Protein AF-0000000075201854 (afdb_homodimer)

Solvent-accessible surface area (backbone atoms only — not comparable to full-atom values): 49334 Å² total; per-residue (Å²): 106,72,79,53,43,77,31,39,34,34,30,38,19,68,41,49,59,25,33,17,34,46,31,43,42,18,69,70,59,26,47,40,38,32,25,21,39,57,49,49,90,76,32,43,32,25,45,94,58,67,34,85,48,72,58,30,28,72,60,43,74,32,70,52,75,42,28,83,46,55,70,60,24,53,51,34,54,54,18,48,55,46,42,52,49,49,30,52,52,36,48,72,39,58,52,88,77,42,60,90,88,46,44,36,81,47,63,38,63,42,70,45,13,31,38,40,32,38,77,43,56,84,41,65,80,46,70,53,56,51,37,25,55,68,67,45,50,74,74,58,40,75,37,46,42,51,56,74,74,54,75,85,52,61,79,54,43,58,35,56,63,67,39,57,70,91,39,49,35,38,40,31,49,80,13,15,37,28,33,27,13,56,42,51,42,49,44,47,51,54,18,42,76,46,62,38,42,77,38,54,16,72,40,73,7,20,71,75,40,68,38,71,43,76,57,95,86,42,31,34,35,46,31,35,28,22,62,71,69,52,74,50,75,29,55,31,40,32,44,19,38,49,31,49,33,42,67,66,37,63,88,38,50,88,51,40,45,26,32,24,29,36,34,41,32,28,34,50,62,57,54,90,81,39,50,65,61,50,52,52,35,21,57,92,40,18,37,25,38,35,33,11,78,54,81,85,41,65,66,45,29,34,32,39,47,34,33,47,97,85,34,38,34,46,35,38,38,58,35,60,47,30,32,41,76,42,75,38,85,83,43,85,92,42,72,42,38,39,79,60,33,75,81,41,93,66,60,36,49,56,37,49,33,47,56,54,54,43,52,53,54,49,32,48,56,34,32,47,68,51,50,68,60,35,42,70,69,47,49,29,57,49,43,31,16,26,22,75,80,57,39,42,38,42,35,62,45,86,71,16,84,76,8,30,31,36,41,36,20,42,46,86,66,47,68,62,32,36,81,45,46,14,60,54,49,50,36,41,76,68,65,44,89,45,78,64,43,64,62,15,38,75,78,64,84,56,68,88,71,37,84,47,58,84,66,35,72,64,68,85,46,59,90,63,28,76,43,31,51,90,41,38,31,60,41,51,75,78,70,58,55,127,107,72,79,52,41,77,31,40,36,34,30,40,18,68,42,48,58,22,36,19,34,44,31,43,40,18,70,68,57,25,49,38,38,32,25,20,39,57,49,49,90,75,30,43,33,25,43,93,59,66,34,86,49,72,60,30,29,72,60,43,74,34,67,54,76,43,29,84,45,54,70,60,24,53,51,35,55,56,17,48,56,46,42,53,48,51,32,52,51,37,48,71,37,60,53,89,77,42,60,89,86,48,44,38,83,47,62,38,62,42,71,45,12,30,37,42,32,37,77,43,57,83,40,67,80,47,70,54,58,52,37,24,57,68,67,46,51,75,74,58,38,76,37,44,43,52,55,74,74,56,74,86,52,62,80,54,41,59,35,56,64,68,38,58,72,91,38,46,36,38,40,31,50,82,14,14,38,27,34,26,12,54,42,52,43,49,44,48,51,53,18,43,75,46,62,38,42,77,38,54,16,73,39,72,8,19,69,75,41,68,38,71,44,76,58,95,85,43,31,33,35,48,33,36,29,21,64,71,68,53,73,47,75,28,54,29,41,35,43,18,41,50,30,49,33,43,66,67,37,64,89,38,50,89,50,40,45,25,33,24,28,35,34,39,32,27,34,51,61,59,53,89,82,37,50,65,62,50,52,53,34,21,59,90,39,18,37,26,39,35,33,12,78,54,83,83,42,66,65,47,27,33,32,38,46,35,31,47,97,86,33,39,35,45,35,39,36,58,35,58,49,31,33,41,74,42,75,38,84,81,43,85,92,42,73,40,38,42,79,59,32,73,80,40,95,67,61,36,48,55,37,48,33,46,55,54,53,45,51,51,53,47,33,49,57,34,30,48,68,52,49,69,60,34,44,68,68,47,48,30,54,48,42,32,14,26,24,75,81,57,40,44,39,44,34,61,46,87,72,15,83,76,9,28,32,36,40,36,21,41,44,87,66,47,66,62,33,36,79,45,46,14,61,54,49,50,36,40,77,69,66,45,89,45,77,65,44,65,62,14,37,79,78,65,83,57,68,90,72,39,84,47,61,86,68,36,73,66,67,86,47,59,89,63,29,75,44,33,51,90,41,38,31,58,41,52,75,79,71,58,55,125

pLDDT: mean 92.98, std 9.62, range [38.03, 98.94]

Radius of gyration: 32.03 Å; Cα contacts (8 Å, |Δi|>4): 2201; chains: 2; bounding box: 79×96×67 Å

Structure (mmCIF, N/CA/C/O backbone):
data_AF-0000000075201854-model_v1
#
loop_
_entity.id
_entity.type
_entity.pdbx_description
1 polymer 'FAD dependent oxidoreductase'
#
loop_
_atom_site.group_PDB
_atom_site.id
_atom_site.type_symbol
_atom_site.label_atom_id
_atom_site.label_alt_id
_atom_site.label_comp_id
_atom_site.label_asym_id
_atom_site.label_entity_id
_atom_site.label_seq_id
_atom_site.pdbx_PDB_ins_code
_atom_site.Cartn_x
_atom_site.Cartn_y
_atom_site.Cartn_z
_atom_site.occupancy
_atom_site.B_iso_or_equiv
_atom_site.auth_seq_id
_atom_site.auth_comp_id
_atom_site.auth_asym_id
_atom_site.auth_atom_id
_atom_site.pdbx_PDB_model_num
ATOM 1 N N . MET A 1 1 ? -21.125 41.625 6.395 1 79 1 MET A N 1
ATOM 2 C CA . MET A 1 1 ? -20.5 41.75 7.707 1 79 1 MET A CA 1
ATOM 3 C C . MET A 1 1 ? -21.516 42.156 8.773 1 79 1 MET A C 1
ATOM 5 O O . MET A 1 1 ? -21.453 41.656 9.898 1 79 1 MET A O 1
ATOM 9 N N . ALA A 1 2 ? -22.484 42.875 8.305 1 72.81 2 ALA A N 1
ATOM 10 C CA . ALA A 1 2 ? -23.5 43.281 9.273 1 72.81 2 ALA A CA 1
ATOM 11 C C . ALA A 1 2 ? -24.234 42.094 9.859 1 72.81 2 ALA A C 1
ATOM 13 O O . ALA A 1 2 ? -24.5 42.031 11.062 1 72.81 2 ALA A O 1
ATOM 14 N N . SER A 1 3 ? -24.484 41.156 9.055 1 83.12 3 SER A N 1
ATOM 15 C CA . SER A 1 3 ? -25.219 39.969 9.5 1 83.12 3 SER A CA 1
ATOM 16 C C . SER A 1 3 ? -24.391 39.156 10.484 1 83.12 3 SER A C 1
ATOM 18 O O . SER A 1 3 ? -24.953 38.531 11.383 1 83.12 3 SER A O 1
ATOM 20 N N . LEU A 1 4 ? -23.094 39.188 10.422 1 90.12 4 LEU A N 1
ATOM 21 C CA . LEU A 1 4 ? -22.219 38.438 11.32 1 90.12 4 LEU A CA 1
ATOM 22 C C . LEU A 1 4 ? -22.016 39.188 12.633 1 90.12 4 LEU A C 1
ATOM 24 O O . LEU A 1 4 ? -21.859 38.562 13.688 1 90.12 4 LEU A O 1
ATOM 28 N N . LYS A 1 5 ? -22.031 40.469 12.594 1 90.94 5 LYS A N 1
ATOM 29 C CA . LYS A 1 5 ? -21.719 41.281 13.75 1 90.94 5 LYS A CA 1
ATOM 30 C C . LYS A 1 5 ? -22.781 41.156 14.836 1 90.94 5 LYS A C 1
ATOM 32 O O . LYS A 1 5 ? -22.516 41.406 16.016 1 90.94 5 LYS A O 1
ATOM 37 N N . ASP A 1 6 ? -23.922 40.75 14.445 1 91.75 6 ASP A N 1
ATOM 38 C CA . ASP A 1 6 ? -25.016 40.625 15.406 1 91.75 6 ASP A CA 1
ATOM 39 C C . ASP A 1 6 ? -25.047 39.188 15.984 1 91.75 6 ASP A C 1
ATOM 41 O O . ASP A 1 6 ? -25.859 38.906 16.859 1 91.75 6 ASP A O 1
ATOM 45 N N . LYS A 1 7 ? -24.094 38.406 15.609 1 95.38 7 LYS A N 1
ATOM 46 C CA . LYS A 1 7 ? -24.109 37 16.031 1 95.38 7 LYS A CA 1
ATOM 47 C C . LYS A 1 7 ? -23.094 36.75 17.141 1 95.38 7 LYS A C 1
ATOM 49 O O . LYS A 1 7 ? -22.047 37.375 17.188 1 95.38 7 LYS A O 1
ATOM 54 N N . LYS A 1 8 ? -23.5 35.906 18.016 1 97.81 8 LYS A N 1
ATOM 55 C CA . LYS A 1 8 ? -22.562 35.25 18.922 1 97.81 8 LYS A CA 1
ATOM 56 C C . LYS A 1 8 ? -21.953 34 18.312 1 97.81 8 LYS A C 1
ATOM 58 O O . LYS A 1 8 ? -22.656 33 18.094 1 97.81 8 LYS A O 1
ATOM 63 N N . VAL A 1 9 ? -20.641 34.094 18.078 1 98.62 9 VAL A N 1
ATOM 64 C CA . VAL A 1 9 ? -20 32.969 17.375 1 98.62 9 VAL A CA 1
ATOM 65 C C . VAL A 1 9 ? -19.188 32.125 18.359 1 98.62 9 VAL A C 1
ATOM 67 O O . VAL A 1 9 ? -18.406 32.688 19.141 1 98.62 9 VAL A O 1
ATOM 70 N N . ILE A 1 10 ? -19.391 30.828 18.359 1 98.88 10 ILE A N 1
ATOM 71 C CA . ILE A 1 10 ? -18.594 29.859 19.109 1 98.88 10 ILE A CA 1
ATOM 72 C C . ILE A 1 10 ? -17.703 29.078 18.156 1 98.88 10 ILE A C 1
ATOM 74 O O . ILE A 1 10 ? -18.172 28.547 17.141 1 98.88 10 ILE A O 1
ATOM 78 N N . ILE A 1 11 ? -16.438 29.062 18.438 1 98.94 11 ILE A N 1
ATOM 79 C CA . ILE A 1 11 ? -15.492 28.281 17.672 1 98.94 11 ILE A CA 1
ATOM 80 C C . ILE A 1 11 ? -14.953 27.141 18.531 1 98.94 11 ILE A C 1
ATOM 82 O O . ILE A 1 11 ? -14.461 27.359 19.625 1 98.94 11 ILE A O 1
ATOM 86 N N . VAL A 1 12 ? -15.094 25.922 18.047 1 98.81 12 VAL A N 1
ATOM 87 C CA . VAL A 1 12 ? -14.547 24.75 18.703 1 98.81 12 VAL A CA 1
ATOM 88 C C . VAL A 1 12 ? -13.188 24.391 18.109 1 98.81 12 VAL A C 1
ATOM 90 O O . VAL A 1 12 ? -13.102 23.891 16.984 1 98.81 12 VAL A O 1
ATOM 93 N N . GLY A 1 13 ? -12.156 24.578 18.891 1 98.44 13 GLY A N 1
ATOM 94 C CA . GLY A 1 13 ? -10.781 24.422 18.453 1 98.44 13 GLY A CA 1
ATOM 95 C C . GLY A 1 13 ? -9.992 25.719 18.469 1 98.44 13 GLY A C 1
ATOM 96 O O . GLY A 1 13 ? -10.375 26.703 17.828 1 98.44 13 GLY A O 1
ATOM 97 N N . GLY A 1 14 ? -8.922 25.719 19.188 1 98 14 GLY A N 1
ATOM 98 C CA . GLY A 1 14 ? -8.117 26.922 19.359 1 98 14 GLY A CA 1
ATOM 99 C C . GLY A 1 14 ? -6.727 26.812 18.766 1 98 14 GLY A C 1
ATOM 100 O O . GLY A 1 14 ? -5.758 27.312 19.328 1 98 14 GLY A O 1
ATOM 101 N N . ALA A 1 15 ? -6.617 26.078 17.656 1 96.56 15 ALA A N 1
ATOM 102 C CA . ALA A 1 15 ? -5.352 26 16.938 1 96.56 15 ALA A CA 1
ATOM 103 C C . ALA A 1 15 ? -5.426 26.766 15.609 1 96.56 15 ALA A C 1
ATOM 105 O O . ALA A 1 15 ? -6.133 27.766 15.5 1 96.56 15 ALA A O 1
ATOM 106 N N . VAL A 1 16 ? -4.695 26.375 14.578 1 97.69 16 VAL A N 1
ATOM 107 C CA . VAL A 1 16 ? -4.449 27.203 13.406 1 97.69 16 VAL A CA 1
ATOM 108 C C . VAL A 1 16 ? -5.781 27.625 12.781 1 97.69 16 VAL A C 1
ATOM 110 O O . VAL A 1 16 ? -6.012 28.812 12.539 1 97.69 16 VAL A O 1
ATOM 113 N N . ALA A 1 17 ? -6.652 26.719 12.547 1 98.31 17 ALA A N 1
ATOM 114 C CA . ALA A 1 17 ? -7.934 27.031 11.922 1 98.31 17 ALA A CA 1
ATOM 115 C C . ALA A 1 17 ? -8.781 27.922 12.82 1 98.31 17 ALA A C 1
ATOM 117 O O . ALA A 1 17 ? -9.336 28.922 12.359 1 98.31 17 ALA A O 1
ATOM 118 N N . GLY A 1 18 ? -8.875 27.641 14.078 1 98.69 18 GLY A N 1
ATOM 119 C CA . GLY A 1 18 ? -9.672 28.406 15.016 1 98.69 18 GLY A CA 1
ATOM 120 C C . GLY A 1 18 ? -9.07 29.766 15.344 1 98.69 18 GLY A C 1
ATOM 121 O O . GLY A 1 18 ? -9.789 30.766 15.438 1 98.69 18 GLY A O 1
ATOM 122 N N . LEU A 1 19 ? -7.773 29.781 15.508 1 98.69 19 LEU A N 1
ATOM 123 C CA . LEU A 1 19 ? -7.09 31.031 15.836 1 98.69 19 LEU A CA 1
ATOM 124 C C . LEU A 1 19 ? -7.223 32.031 14.695 1 98.69 19 LEU A C 1
ATOM 126 O O . LEU A 1 19 ? -7.562 33.188 14.93 1 98.69 19 LEU A O 1
ATOM 130 N N . SER A 1 20 ? -6.953 31.562 13.492 1 98.88 20 SER A N 1
ATOM 131 C CA . SER A 1 20 ? -7.043 32.469 12.352 1 98.88 20 SER A CA 1
ATOM 132 C C . SER A 1 20 ? -8.461 33 12.172 1 98.88 20 SER A C 1
ATOM 134 O O . SER A 1 20 ? -8.664 34.188 11.984 1 98.88 20 SER A O 1
ATOM 136 N N . THR A 1 21 ? -9.406 32.125 12.258 1 98.88 21 THR A N 1
ATOM 137 C CA . THR A 1 21 ? -10.805 32.469 12.086 1 98.88 21 THR A CA 1
ATOM 138 C C . THR A 1 21 ? -11.25 33.469 13.164 1 98.88 21 THR A C 1
ATOM 140 O O . THR A 1 21 ? -11.859 34.5 12.859 1 98.88 21 THR A O 1
ATOM 143 N N . SER A 1 22 ? -10.969 33.156 14.406 1 98.81 22 SER A N 1
ATOM 144 C CA . SER A 1 22 ? -11.398 34.031 15.516 1 98.81 22 SER A CA 1
ATOM 145 C C . SER A 1 22 ? -10.75 35.406 15.438 1 98.81 22 SER A C 1
ATOM 147 O O . SER A 1 22 ? -11.406 36.406 15.688 1 98.81 22 SER A O 1
ATOM 149 N N . LEU A 1 23 ? -9.461 35.469 15.102 1 98.81 23 LEU A N 1
ATOM 150 C CA . LEU A 1 23 ? -8.742 36.719 14.984 1 98.81 23 LEU A CA 1
ATOM 151 C C . LEU A 1 23 ? -9.406 37.625 13.969 1 98.81 23 LEU A C 1
ATOM 153 O O . LEU A 1 23 ? -9.688 38.812 14.266 1 98.81 23 LEU A O 1
ATOM 157 N N . HIS A 1 24 ? -9.695 37.125 12.82 1 98.69 24 HIS A N 1
ATOM 158 C CA . HIS A 1 24 ? -10.242 37.938 11.742 1 98.69 24 HIS A CA 1
ATOM 159 C C . HIS A 1 24 ? -11.688 38.312 12.023 1 98.69 24 HIS A C 1
ATOM 161 O O . HIS A 1 24 ? -12.109 39.438 11.719 1 98.69 24 HIS A O 1
ATOM 167 N N . LEU A 1 25 ? -12.453 37.406 12.57 1 98.56 25 LEU A N 1
ATOM 168 C CA . LEU A 1 25 ? -13.828 37.75 12.945 1 98.56 25 LEU A C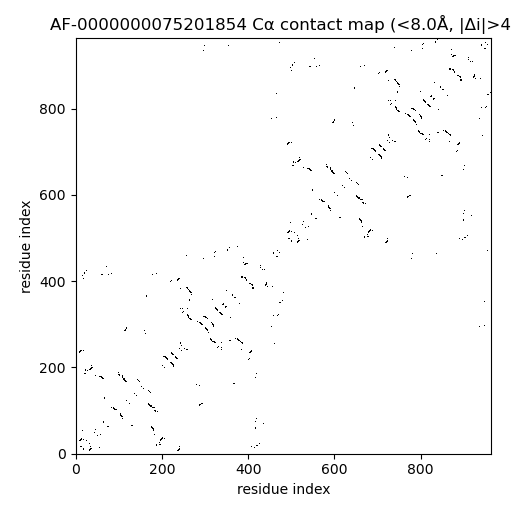A 1
ATOM 169 C C . LEU A 1 25 ? -13.852 38.844 14 1 98.56 25 LEU A C 1
ATOM 171 O O . LEU A 1 25 ? -14.617 39.812 13.883 1 98.56 25 LEU A O 1
ATOM 175 N N . ALA A 1 26 ? -13.031 38.688 15.016 1 98.44 26 ALA A N 1
ATOM 176 C CA . ALA A 1 26 ? -12.992 39.688 16.094 1 98.44 26 ALA A CA 1
ATOM 177 C C . ALA A 1 26 ? -12.578 41.031 15.562 1 98.44 26 ALA A C 1
ATOM 179 O O . ALA A 1 26 ? -13.133 42.062 15.961 1 98.44 26 ALA A O 1
ATOM 180 N N . ARG A 1 27 ? -11.555 41.094 14.703 1 97.81 27 ARG A N 1
ATOM 181 C CA . ARG A 1 27 ? -11.109 42.344 14.102 1 97.81 27 ARG A CA 1
ATOM 182 C C . ARG A 1 27 ? -12.234 42.969 13.289 1 97.81 27 ARG A C 1
ATOM 184 O O . ARG A 1 27 ? -12.273 44.188 13.141 1 97.81 27 ARG A O 1
ATOM 191 N N . ALA A 1 28 ? -13.109 42.156 12.852 1 97.12 28 ALA A N 1
ATOM 192 C CA . ALA A 1 28 ? -14.258 42.656 12.102 1 97.12 28 ALA A CA 1
ATOM 193 C C . ALA A 1 28 ? -15.398 43.031 13.047 1 97.12 28 ALA A C 1
ATOM 195 O O . ALA A 1 28 ? -16.484 43.438 12.594 1 97.12 28 ALA A O 1
ATOM 196 N N . GLY A 1 29 ? -15.266 42.875 14.312 1 96.69 29 GLY A N 1
ATOM 197 C CA . GLY A 1 29 ? -16.219 43.344 15.297 1 96.69 29 GLY A CA 1
ATOM 198 C C . GLY A 1 29 ? -17.203 42.281 15.742 1 96.69 29 GLY A C 1
ATOM 199 O O . GLY A 1 29 ? -18.234 42.594 16.359 1 96.69 29 GLY A O 1
ATOM 200 N N . VAL A 1 30 ? -16.969 41.062 15.453 1 98 30 VAL A N 1
ATOM 201 C CA . VAL A 1 30 ? -17.875 39.969 15.797 1 98 30 VAL A CA 1
ATOM 202 C C . VAL A 1 30 ? -17.547 39.469 17.203 1 98 30 VAL A C 1
ATOM 204 O O . VAL A 1 30 ? -16.391 39.406 17.594 1 98 30 VAL A O 1
ATOM 207 N N . ASP A 1 31 ? -18.594 39.125 17.984 1 98.19 31 ASP A N 1
ATOM 208 C CA . ASP A 1 31 ? -18.438 38.5 19.297 1 98.19 31 ASP A CA 1
ATOM 209 C C . ASP A 1 31 ? -18.062 37.031 19.172 1 98.19 31 ASP A C 1
ATOM 211 O O . ASP A 1 31 ? -18.875 36.188 18.75 1 98.19 31 ASP A O 1
ATOM 215 N N . VAL A 1 32 ? -16.797 36.688 19.594 1 98.75 32 VAL A N 1
ATOM 216 C CA . VAL A 1 32 ? -16.297 35.344 19.344 1 98.75 32 VAL A CA 1
ATOM 217 C C . VAL A 1 32 ? -15.805 34.719 20.641 1 98.75 32 VAL A C 1
ATOM 219 O O . VAL A 1 32 ? -15.086 35.344 21.406 1 98.75 32 VAL A O 1
ATOM 222 N N . THR A 1 33 ? -16.172 33.438 20.922 1 98.88 33 THR A N 1
ATOM 223 C CA . THR A 1 33 ? -15.641 32.594 21.984 1 98.88 33 THR A CA 1
ATOM 224 C C . THR A 1 33 ? -15.016 31.344 21.422 1 98.88 33 THR A C 1
ATOM 226 O O . THR A 1 33 ? -15.656 30.625 20.641 1 98.88 33 THR A O 1
ATOM 229 N N . VAL A 1 34 ? -13.758 31.094 21.812 1 98.88 34 VAL A N 1
ATOM 230 C CA . VAL A 1 34 ? -13.055 29.891 21.359 1 98.88 34 VAL A CA 1
ATOM 231 C C . VAL A 1 34 ? -12.945 28.891 22.516 1 98.88 34 VAL A C 1
ATOM 233 O O . VAL A 1 34 ? -12.539 29.25 23.625 1 98.88 34 VAL A O 1
ATOM 236 N N . LEU A 1 35 ? -13.32 27.672 22.266 1 98.88 35 LEU A N 1
ATOM 237 C CA . LEU A 1 35 ? -13.156 26.609 23.25 1 98.88 35 LEU A CA 1
ATOM 238 C C . LEU A 1 35 ? -12.156 25.562 22.75 1 98.88 35 LEU A C 1
ATOM 240 O O . LEU A 1 35 ? -12.141 25.219 21.562 1 98.88 35 LEU A O 1
ATOM 244 N N . ASP A 1 36 ? -11.305 25.078 23.609 1 98.56 36 ASP A N 1
ATOM 245 C CA . ASP A 1 36 ? -10.344 24.016 23.297 1 98.56 36 ASP A CA 1
ATOM 246 C C . ASP A 1 36 ? -9.984 23.219 24.562 1 98.56 36 ASP A C 1
ATOM 248 O O . ASP A 1 36 ? -9.922 23.797 25.656 1 98.56 36 ASP A O 1
ATOM 252 N N . TYR A 1 37 ? -9.68 21.984 24.359 1 96.56 37 TYR A N 1
ATOM 253 C CA . TYR A 1 37 ? -9.422 21.125 25.516 1 96.56 37 TYR A CA 1
ATOM 254 C C . TYR A 1 37 ? -8 21.328 26.031 1 96.56 37 TYR A C 1
ATOM 256 O O . TYR A 1 37 ? -7.672 20.906 27.141 1 96.56 37 TYR A O 1
ATOM 264 N N . GLN A 1 38 ? -7.141 21.938 25.25 1 97.12 38 GLN A N 1
ATOM 265 C CA . GLN A 1 38 ? -5.758 22.172 25.672 1 97.12 38 GLN A CA 1
ATOM 266 C C . GLN A 1 38 ? -5.648 23.391 26.562 1 97.12 38 GLN A C 1
ATOM 268 O O . GLN A 1 38 ? -6.305 24.406 26.312 1 97.12 38 GLN A O 1
ATOM 273 N N . PRO A 1 39 ? -4.797 23.312 27.578 1 97.06 39 PRO A N 1
ATOM 274 C CA . PRO A 1 39 ? -4.5 24.5 28.375 1 97.06 39 PRO A CA 1
ATOM 275 C C . PRO A 1 39 ? -3.412 25.375 27.766 1 97.06 39 PRO A C 1
ATOM 277 O O . PRO A 1 39 ? -2.336 25.531 28.344 1 97.06 39 PRO A O 1
ATOM 280 N N . TYR A 1 40 ? -3.732 26.078 26.766 1 96.5 40 TYR A N 1
ATOM 281 C CA . TYR A 1 40 ? -2.76 26.812 25.969 1 96.5 40 TYR A CA 1
ATOM 282 C C . TYR A 1 40 ? -2.105 27.922 26.781 1 96.5 40 TYR A C 1
ATOM 284 O O . TYR A 1 40 ? -0.982 28.328 26.484 1 96.5 40 TYR A O 1
ATOM 292 N N . GLU A 1 41 ? -2.76 28.422 27.797 1 94.06 41 GLU A N 1
ATOM 293 C CA . GLU A 1 41 ? -2.17 29.438 28.672 1 94.06 41 GLU A CA 1
ATOM 294 C C . GLU A 1 41 ? -1.012 28.859 29.469 1 94.06 41 GLU A C 1
ATOM 296 O O . GLU A 1 41 ? -0.077 29.578 29.828 1 94.06 41 GLU A O 1
ATOM 301 N N . GLU A 1 42 ? -1.118 27.594 29.641 1 94.75 42 GLU A N 1
ATOM 302 C CA . GLU A 1 42 ? -0.101 26.922 30.438 1 94.75 42 GLU A CA 1
ATOM 303 C C . GLU A 1 42 ? 1.011 26.344 29.562 1 94.75 42 GLU A C 1
ATOM 305 O O . GLU A 1 42 ? 2.193 26.547 29.844 1 94.75 42 GLU A O 1
ATOM 310 N N . ASN A 1 43 ? 0.639 25.688 28.5 1 95.31 43 ASN A N 1
ATOM 311 C CA . ASN A 1 43 ? 1.646 24.953 27.75 1 95.31 43 ASN A CA 1
ATOM 312 C C . ASN A 1 43 ? 2.166 25.75 26.562 1 95.31 43 ASN A C 1
ATOM 314 O O . ASN A 1 43 ? 3.18 25.406 25.953 1 95.31 43 ASN A O 1
ATOM 318 N N . GLY A 1 44 ? 1.489 26.906 26.234 1 95.12 44 GLY A N 1
ATOM 319 C CA . GLY A 1 44 ? 1.961 27.781 25.172 1 95.12 44 GLY A CA 1
ATOM 320 C C . GLY A 1 44 ? 2.066 27.094 23.828 1 95.12 44 GLY A C 1
ATOM 321 O O . GLY A 1 44 ? 2.961 27.391 23.047 1 95.12 44 GLY A O 1
ATOM 322 N N . TYR A 1 45 ? 1.279 26.094 23.578 1 96.81 45 TYR A N 1
ATOM 323 C CA . TYR A 1 45 ? 1.231 25.328 22.344 1 96.81 45 TYR A CA 1
ATOM 324 C C . TYR A 1 45 ? 2.498 24.5 22.172 1 96.81 45 TYR A C 1
ATOM 326 O O . TYR A 1 45 ? 2.75 23.953 21.094 1 96.81 45 TYR A O 1
ATOM 334 N N . ALA A 1 46 ? 3.316 24.375 23.203 1 95.25 46 ALA A N 1
ATOM 335 C CA . ALA A 1 46 ? 4.598 23.672 23.125 1 95.25 46 ALA A CA 1
ATOM 336 C C . ALA A 1 46 ? 4.418 22.172 23.297 1 95.25 46 ALA A C 1
ATOM 338 O O . ALA A 1 46 ? 3.904 21.719 24.328 1 95.25 46 ALA A O 1
ATOM 339 N N . PRO A 1 47 ? 4.891 21.375 22.344 1 93.19 47 PRO A N 1
ATOM 340 C CA . PRO A 1 47 ? 4.805 19.938 22.531 1 93.19 47 PRO A CA 1
ATOM 341 C C . PRO A 1 47 ? 5.602 19.453 23.75 1 93.19 47 PRO A C 1
ATOM 343 O O . PRO A 1 47 ? 5.191 18.5 24.422 1 93.19 47 PRO A O 1
ATOM 346 N N . SER A 1 48 ? 6.707 20.094 24.062 1 91.44 48 SER A N 1
ATOM 347 C CA . SER A 1 48 ? 7.551 19.719 25.188 1 91.44 48 SER A CA 1
ATOM 348 C C . SER A 1 48 ? 6.828 19.922 26.516 1 91.44 48 SER A C 1
ATOM 350 O O . SER A 1 48 ? 7.23 19.375 27.547 1 91.44 48 SER A O 1
ATOM 352 N N . LYS A 1 49 ? 5.812 20.703 26.438 1 94.31 49 LYS A N 1
ATOM 353 C CA . LYS A 1 49 ? 5.062 20.984 27.656 1 94.31 49 LYS A CA 1
ATOM 354 C C . LYS A 1 49 ? 3.707 20.281 27.641 1 94.31 49 LYS A C 1
ATOM 356 O O . LYS A 1 49 ? 2.773 20.719 28.328 1 94.31 49 LYS A O 1
ATOM 361 N N . GLY A 1 50 ? 3.564 19.359 26.75 1 93.69 50 GLY A N 1
ATOM 362 C CA . GLY A 1 50 ? 2.42 18.453 26.797 1 93.69 50 GLY A CA 1
ATOM 363 C C . GLY A 1 50 ? 1.294 18.875 25.859 1 93.69 50 GLY A C 1
ATOM 364 O O . GLY A 1 50 ? 0.181 18.359 25.953 1 93.69 50 GLY A O 1
ATOM 365 N N . CYS A 1 51 ? 1.512 19.797 25.016 1 95.69 51 CYS A N 1
ATOM 366 C CA . CYS A 1 51 ? 0.453 20.203 24.094 1 95.69 51 CYS A CA 1
ATOM 367 C C . CYS A 1 51 ? 0.173 19.125 23.062 1 95.69 51 CYS A C 1
ATOM 369 O O . CYS A 1 51 ? 1.091 18.641 22.406 1 95.69 51 CYS A O 1
ATOM 371 N N . ASP A 1 52 ? -1.093 18.703 22.953 1 93.12 52 ASP A N 1
ATOM 372 C CA . ASP A 1 52 ? -1.538 17.672 22.031 1 93.12 52 ASP A CA 1
ATOM 373 C C . ASP A 1 52 ? -2.494 18.25 20.984 1 93.12 52 ASP A C 1
ATOM 375 O O . ASP A 1 52 ? -3.699 18.344 21.234 1 93.12 52 ASP A O 1
ATOM 379 N N . ALA A 1 53 ? -2.023 18.656 19.859 1 92.5 53 ALA A N 1
ATOM 380 C CA . ALA A 1 53 ? -2.773 19.203 18.734 1 92.5 53 ALA A CA 1
ATOM 381 C C . ALA A 1 53 ? -1.978 19.094 17.438 1 92.5 53 ALA A C 1
ATOM 383 O O . ALA A 1 53 ? -0.744 19.078 17.469 1 92.5 53 ALA A O 1
ATOM 384 N N . PRO A 1 54 ? -2.697 18.984 16.375 1 91.25 54 PRO A N 1
ATOM 385 C CA . PRO A 1 54 ? -1.971 18.953 15.094 1 91.25 54 PRO A CA 1
ATOM 386 C C . PRO A 1 54 ? -1.116 20.188 14.867 1 91.25 54 PRO A C 1
ATOM 388 O O . PRO A 1 54 ? -0.063 20.109 14.234 1 91.25 54 PRO A O 1
ATOM 391 N N . SER A 1 55 ? -1.557 21.297 15.383 1 92.62 55 SER A N 1
ATOM 392 C CA . SER A 1 55 ? -0.852 22.562 15.18 1 92.62 55 SER A CA 1
ATOM 393 C C . SER A 1 55 ? 0.278 22.734 16.188 1 92.62 55 SER A C 1
ATOM 395 O O . SER A 1 55 ? 1.107 23.641 16.062 1 92.62 55 SER A O 1
ATOM 397 N N . ALA A 1 56 ? 0.259 21.906 17.234 1 88.56 56 ALA A N 1
ATOM 398 C CA . ALA A 1 56 ? 1.301 21.969 18.266 1 88.56 56 ALA A CA 1
ATOM 399 C C . ALA A 1 56 ? 2.57 21.25 17.797 1 88.56 56 ALA A C 1
ATOM 401 O O . ALA A 1 56 ? 2.592 20.031 17.672 1 88.56 56 ALA A O 1
ATOM 402 N N . ASP A 1 57 ? 3.502 21.938 17.406 1 94.62 57 ASP A N 1
ATOM 403 C CA . ASP A 1 57 ? 4.793 21.438 16.953 1 94.62 57 ASP A CA 1
ATOM 404 C C . ASP A 1 57 ? 5.898 22.469 17.172 1 94.62 57 ASP A C 1
ATOM 406 O O . ASP A 1 57 ? 5.617 23.625 17.516 1 94.62 57 ASP A O 1
ATOM 410 N N . VAL A 1 58 ? 7.102 22.031 16.984 1 94.75 58 VAL A N 1
ATOM 411 C CA . VAL A 1 58 ? 8.227 22.953 17.109 1 94.75 58 VAL A CA 1
ATOM 412 C C . VAL A 1 58 ? 8.391 23.766 15.828 1 94.75 58 VAL A C 1
ATOM 414 O O . VAL A 1 58 ? 8.664 24.953 15.875 1 94.75 58 VAL A O 1
ATOM 417 N N . ASN A 1 59 ? 8.25 23.109 14.781 1 96.62 59 ASN A N 1
ATOM 418 C CA . ASN A 1 59 ? 8.367 23.781 13.492 1 96.62 59 ASN A CA 1
ATOM 419 C C . ASN A 1 59 ? 7.52 23.094 12.422 1 96.62 59 ASN A C 1
ATOM 421 O O . ASN A 1 59 ? 7.121 21.953 12.578 1 96.62 59 ASN A O 1
ATOM 425 N N . LYS A 1 60 ? 7.148 23.859 11.461 1 97.62 60 LYS A N 1
ATOM 426 C CA . LYS A 1 60 ? 6.414 23.375 10.289 1 97.62 60 LYS A CA 1
ATOM 427 C C . LYS A 1 60 ? 6.926 24.031 9.016 1 97.62 60 LYS A C 1
ATOM 429 O O . LYS A 1 60 ? 7.422 25.172 9.039 1 97.62 60 LYS A O 1
ATOM 434 N N . VAL A 1 61 ? 6.777 23.344 7.898 1 97.62 61 VAL A N 1
ATOM 435 C CA . VAL A 1 61 ? 7.301 23.797 6.613 1 97.62 61 VAL A CA 1
ATOM 436 C C . VAL A 1 61 ? 6.477 24.984 6.113 1 97.62 61 VAL A C 1
ATOM 438 O O . VAL A 1 61 ? 5.25 24.984 6.219 1 97.62 61 VAL A O 1
ATOM 441 N N . PHE A 1 62 ? 7.145 25.984 5.672 1 98.25 62 PHE A N 1
ATOM 442 C CA . PHE A 1 62 ? 6.551 27.016 4.844 1 98.25 62 PHE A CA 1
ATOM 443 C C . PHE A 1 62 ? 7.012 26.891 3.396 1 98.25 62 PHE A C 1
ATOM 445 O O . PHE A 1 62 ? 8.203 27.031 3.102 1 98.25 62 PHE A O 1
ATOM 452 N N . ARG A 1 63 ? 6.121 26.594 2.521 1 95.81 63 ARG A N 1
ATOM 453 C CA . ARG A 1 63 ? 6.406 26.469 1.095 1 95.81 63 ARG A CA 1
ATOM 454 C C . ARG A 1 63 ? 5.293 27.094 0.263 1 95.81 63 ARG A C 1
ATOM 456 O O . ARG A 1 63 ? 4.133 27.125 0.682 1 95.81 63 ARG A O 1
ATOM 463 N N . CYS A 1 64 ? 5.672 27.578 -0.885 1 94 64 CYS A N 1
ATOM 464 C CA . CYS A 1 64 ? 4.703 28.156 -1.809 1 94 64 CYS A CA 1
ATOM 465 C C . CYS A 1 64 ? 4.574 27.312 -3.066 1 94 64 CYS A C 1
ATOM 467 O O . CYS A 1 64 ? 4.031 27.766 -4.074 1 94 64 CYS A O 1
ATOM 469 N N . TRP A 1 65 ? 5.055 26.141 -3.023 1 87.94 65 TRP A N 1
ATOM 470 C CA . TRP A 1 65 ? 5.098 25.203 -4.141 1 87.94 65 TRP A CA 1
ATOM 471 C C . TRP A 1 65 ? 3.803 24.406 -4.23 1 87.94 65 TRP A C 1
ATOM 473 O O . TRP A 1 65 ? 3.469 23.641 -3.316 1 87.94 65 TRP A O 1
ATOM 483 N N . TYR A 1 66 ? 3.043 24.516 -5.371 1 88.19 66 TYR A N 1
ATOM 484 C CA . TYR A 1 66 ? 1.759 23.828 -5.461 1 88.19 66 TYR A CA 1
ATOM 485 C C . TYR A 1 66 ? 1.525 23.297 -6.867 1 88.19 66 TYR A C 1
ATOM 487 O O . TYR A 1 66 ? 0.381 23.172 -7.312 1 88.19 66 TYR A O 1
ATOM 495 N N . GLY A 1 67 ? 2.625 23.062 -7.562 1 89.06 67 GLY A N 1
ATOM 496 C CA . GLY A 1 67 ? 2.439 22.594 -8.93 1 89.06 67 GLY A CA 1
ATOM 497 C C . GLY A 1 67 ? 1.642 23.562 -9.789 1 89.06 67 GLY A C 1
ATOM 498 O O . GLY A 1 67 ? 1.972 24.75 -9.875 1 89.06 67 GLY A O 1
ATOM 499 N N . LYS A 1 68 ? 0.483 23.016 -10.352 1 88.06 68 LYS A N 1
ATOM 500 C CA . LYS A 1 68 ? -0.333 23.859 -11.219 1 88.06 68 LYS A CA 1
ATOM 501 C C . LYS A 1 68 ? -1.448 24.547 -10.438 1 88.06 68 LYS A C 1
ATOM 503 O O . LYS A 1 68 ? -2.184 25.359 -10.992 1 88.06 68 LYS A O 1
ATOM 508 N N . GLU A 1 69 ? -1.556 24.203 -9.156 1 86.94 69 GLU A N 1
ATOM 509 C CA . GLU A 1 69 ? -2.6 24.797 -8.328 1 86.94 69 GLU A CA 1
ATOM 510 C C . GLU A 1 69 ? -2.207 26.203 -7.863 1 86.94 69 GLU A C 1
ATOM 512 O O . GLU A 1 69 ? -1.788 26.391 -6.719 1 86.94 69 GLU A O 1
ATOM 517 N N . THR A 1 70 ? -2.543 27.188 -8.578 1 91.69 70 THR A N 1
ATOM 518 C CA . THR A 1 70 ? -2.041 28.547 -8.336 1 91.69 70 THR A CA 1
ATOM 519 C C . THR A 1 70 ? -2.842 29.234 -7.234 1 91.69 70 THR A C 1
ATOM 521 O O . THR A 1 70 ? -2.371 30.188 -6.625 1 91.69 70 THR A O 1
ATOM 524 N N . GLU A 1 71 ? -4.012 28.781 -6.977 1 92.38 71 GLU A N 1
ATOM 525 C CA . GLU A 1 71 ? -4.82 29.375 -5.922 1 92.38 71 GLU A CA 1
ATOM 526 C C . GLU A 1 71 ? -4.113 29.312 -4.57 1 92.38 71 GLU A C 1
ATOM 528 O O . GLU A 1 71 ? -3.986 30.312 -3.875 1 92.38 71 GLU A O 1
ATOM 533 N N . TYR A 1 72 ? -3.621 28.156 -4.238 1 94.56 72 TYR A N 1
ATOM 534 C CA . TYR A 1 72 ? -2.912 27.984 -2.977 1 94.56 72 TYR A CA 1
ATOM 535 C C . TYR A 1 72 ? -1.556 28.688 -3.014 1 94.56 72 TYR A C 1
ATOM 537 O O . TYR A 1 72 ? -1.079 29.172 -1.99 1 94.56 72 TYR A O 1
ATOM 545 N N . GLN A 1 73 ? -0.959 28.656 -4.18 1 95.12 73 GLN A N 1
ATOM 546 C CA . GLN A 1 73 ? 0.315 29.359 -4.312 1 95.12 73 GLN A CA 1
ATOM 547 C C . GLN A 1 73 ? 0.166 30.844 -3.986 1 95.12 73 GLN A C 1
ATOM 549 O O . GLN A 1 73 ? 0.952 31.391 -3.217 1 95.12 73 GLN A O 1
ATOM 554 N N . HIS A 1 74 ? -0.847 31.469 -4.535 1 95.56 74 HIS A N 1
ATOM 555 C CA . HIS A 1 74 ? -1.111 32.875 -4.277 1 95.56 74 HIS A CA 1
ATOM 556 C C . HIS A 1 74 ? -1.422 33.125 -2.803 1 95.56 74 HIS A C 1
ATOM 558 O O . HIS A 1 74 ? -0.951 34.094 -2.215 1 95.56 74 HIS A O 1
ATOM 564 N N . LEU A 1 75 ? -2.176 32.25 -2.264 1 96.94 75 LEU A N 1
ATOM 565 C CA . LEU A 1 75 ? -2.52 32.344 -0.85 1 96.94 75 LEU A CA 1
ATOM 566 C C . LEU A 1 75 ? -1.27 32.25 0.021 1 96.94 75 LEU A C 1
ATOM 568 O O . LEU A 1 75 ? -1.153 32.969 1.021 1 96.94 75 LEU A O 1
ATOM 572 N N . ALA A 1 76 ? -0.367 31.422 -0.37 1 97.5 76 ALA A N 1
ATOM 573 C CA . ALA A 1 76 ? 0.865 31.234 0.389 1 97.5 76 ALA A CA 1
ATOM 574 C C . ALA A 1 76 ? 1.758 32.469 0.316 1 97.5 76 ALA A C 1
ATOM 576 O O . ALA A 1 76 ? 2.309 32.906 1.33 1 97.5 76 ALA A O 1
ATOM 577 N N . PHE A 1 77 ? 1.877 33.031 -0.837 1 97.31 77 PHE A N 1
ATOM 578 C CA . PHE A 1 77 ? 2.689 34.25 -0.969 1 97.31 77 PHE A CA 1
ATOM 579 C C . PHE A 1 77 ? 2.066 35.406 -0.201 1 97.31 77 PHE A C 1
ATOM 581 O O . PHE A 1 77 ? 2.781 36.219 0.397 1 97.31 77 PHE A O 1
ATOM 588 N N . ALA A 1 78 ? 0.75 35.5 -0.233 1 97.62 78 ALA A N 1
ATOM 589 C CA . ALA A 1 78 ? 0.077 36.5 0.566 1 97.62 78 ALA A CA 1
ATOM 590 C C . ALA A 1 78 ? 0.317 36.281 2.057 1 97.62 78 ALA A C 1
ATOM 592 O O . ALA A 1 78 ? 0.535 37.25 2.807 1 97.62 78 ALA A O 1
ATOM 593 N N . ALA A 1 79 ? 0.268 35.062 2.494 1 98.56 79 ALA A N 1
ATOM 594 C CA . ALA A 1 79 ? 0.545 34.719 3.893 1 98.56 79 ALA A CA 1
ATOM 595 C C . ALA A 1 79 ? 1.971 35.125 4.273 1 98.56 79 ALA A C 1
ATOM 597 O O . ALA A 1 79 ? 2.215 35.594 5.387 1 98.56 79 ALA A O 1
ATOM 598 N N . ARG A 1 80 ? 2.871 34.906 3.371 1 98 80 ARG A N 1
ATOM 599 C CA . ARG A 1 80 ? 4.27 35.219 3.623 1 98 80 ARG A CA 1
ATOM 600 C C . ARG A 1 80 ? 4.434 36.688 4.023 1 98 80 ARG A C 1
ATOM 602 O O . ARG A 1 80 ? 5.176 37 4.961 1 98 80 ARG A O 1
ATOM 609 N N . GLU A 1 81 ? 3.742 37.531 3.338 1 97.88 81 GLU A N 1
ATOM 610 C CA . GLU A 1 81 ? 3.822 38.969 3.645 1 97.88 81 GLU A CA 1
ATOM 611 C C . GLU A 1 81 ? 3.297 39.25 5.047 1 97.88 81 GLU A C 1
ATOM 613 O O . GLU A 1 81 ? 3.859 40.094 5.766 1 97.88 81 GLU A O 1
ATOM 618 N N . GLU A 1 82 ? 2.287 38.594 5.367 1 98.5 82 GLU A N 1
ATOM 619 C CA . GLU A 1 82 ? 1.741 38.781 6.707 1 98.5 82 GLU A CA 1
ATOM 620 C C . GLU A 1 82 ? 2.678 38.219 7.77 1 98.5 82 GLU A C 1
ATOM 622 O O . GLU A 1 82 ? 2.816 38.781 8.852 1 98.5 82 GLU A O 1
ATOM 627 N N . TRP A 1 83 ? 3.27 37.125 7.508 1 98.75 83 TRP A N 1
ATOM 628 C CA . TRP A 1 83 ? 4.27 36.562 8.406 1 98.75 83 TRP A CA 1
ATOM 629 C C . TRP A 1 83 ? 5.398 37.531 8.656 1 98.75 83 TRP A C 1
ATOM 631 O O . TRP A 1 83 ? 5.859 37.688 9.789 1 98.75 83 TRP A O 1
ATOM 641 N N . PHE A 1 84 ? 5.824 38.219 7.574 1 98 84 PHE A N 1
ATOM 642 C CA . PHE A 1 84 ? 6.871 39.25 7.703 1 98 84 PHE A CA 1
ATOM 643 C C . PHE A 1 84 ? 6.414 40.375 8.594 1 98 84 PHE A C 1
ATOM 645 O O . PHE A 1 84 ? 7.18 40.875 9.43 1 98 84 PHE A O 1
ATOM 652 N N . GLN A 1 85 ? 5.223 40.719 8.375 1 98.44 85 GLN A N 1
ATOM 653 C CA . GLN A 1 85 ? 4.688 41.781 9.203 1 98.44 85 GLN A CA 1
ATOM 654 C C . GLN A 1 85 ? 4.629 41.375 10.672 1 98.44 85 GLN A C 1
ATOM 656 O O . GLN A 1 85 ? 4.949 42.156 11.562 1 98.44 85 GLN A O 1
ATOM 661 N N . TRP A 1 86 ? 4.23 40.094 10.953 1 98.69 86 TRP A N 1
ATOM 662 C CA . TRP A 1 86 ? 4.199 39.625 12.328 1 98.69 86 TRP A CA 1
ATOM 663 C C . TRP A 1 86 ? 5.598 39.625 12.938 1 98.69 86 TRP A C 1
ATOM 665 O O . TRP A 1 86 ? 5.77 39.969 14.102 1 98.69 86 TRP A O 1
ATOM 675 N N . ASN A 1 87 ? 6.578 39.219 12.18 1 98.31 87 ASN A N 1
ATOM 676 C CA . ASN A 1 87 ? 7.957 39.312 12.656 1 98.31 87 ASN A CA 1
ATOM 677 C C . ASN A 1 87 ? 8.328 40.719 13.055 1 98.31 87 ASN A C 1
ATOM 679 O O . ASN A 1 87 ? 8.914 40.938 14.117 1 98.31 87 ASN A O 1
ATOM 683 N N . LYS A 1 88 ? 7.996 41.688 12.211 1 98.38 88 LYS A N 1
ATOM 684 C CA . LYS A 1 88 ? 8.297 43.062 12.492 1 98.38 88 LYS A CA 1
ATOM 685 C C . LYS A 1 88 ? 7.57 43.562 13.742 1 98.38 88 LYS A C 1
ATOM 687 O O . LYS A 1 88 ? 8.148 44.281 14.562 1 98.38 88 LYS A O 1
ATOM 692 N N . ASP A 1 89 ? 6.32 43.188 13.828 1 98.44 89 ASP A N 1
ATOM 693 C CA . ASP A 1 89 ? 5.512 43.594 14.969 1 98.44 89 ASP A CA 1
ATOM 694 C C . ASP A 1 89 ? 6.082 43.031 16.281 1 98.44 89 ASP A C 1
ATOM 696 O O . ASP A 1 89 ? 6.129 43.75 17.281 1 98.44 89 ASP A O 1
ATOM 700 N N . ILE A 1 90 ? 6.508 41.812 16.266 1 98.38 90 ILE A N 1
ATOM 701 C CA . ILE A 1 90 ? 7.098 41.188 17.438 1 98.38 90 ILE A CA 1
ATOM 702 C C . ILE A 1 90 ? 8.375 41.938 17.828 1 98.38 90 ILE A C 1
ATOM 704 O O . ILE A 1 90 ? 8.586 42.25 19 1 98.38 90 ILE A O 1
ATOM 708 N N . ALA A 1 91 ? 9.156 42.25 16.875 1 98.06 91 ALA A N 1
ATOM 709 C CA . ALA A 1 91 ? 10.422 42.938 17.109 1 98.06 91 ALA A CA 1
ATOM 710 C C . ALA A 1 91 ? 10.18 44.312 17.734 1 98.06 91 ALA A C 1
ATOM 712 O O . ALA A 1 91 ? 11 44.812 18.5 1 98.06 91 ALA A O 1
ATOM 713 N N . ALA A 1 92 ? 9.039 44.875 17.422 1 98.19 92 ALA A N 1
ATOM 714 C CA . ALA A 1 92 ? 8.727 46.25 17.859 1 98.19 92 ALA A CA 1
ATOM 715 C C . ALA A 1 92 ? 7.992 46.219 19.188 1 98.19 92 ALA A C 1
ATOM 717 O O . ALA A 1 92 ? 7.738 47.281 19.781 1 98.19 92 ALA A O 1
ATOM 718 N N . THR A 1 93 ? 7.668 45.094 19.656 1 97.81 93 THR A N 1
ATOM 719 C CA . THR A 1 93 ? 6.891 44.969 20.891 1 97.81 93 THR A CA 1
ATOM 720 C C . THR A 1 93 ? 7.801 44.656 22.078 1 97.81 93 THR A C 1
ATOM 722 O O . THR A 1 93 ? 8.625 43.75 22.016 1 97.81 93 THR A O 1
ATOM 725 N N . PRO A 1 94 ? 7.637 45.406 23.234 1 97.38 94 PRO A N 1
ATOM 726 C CA . PRO A 1 94 ? 8.445 45.125 24.406 1 97.38 94 PRO A CA 1
ATOM 727 C C . PRO A 1 94 ? 8.219 43.719 24.953 1 97.38 94 PRO A C 1
ATOM 729 O O . PRO A 1 94 ? 7.09 43.219 24.938 1 97.38 94 PRO A O 1
ATOM 732 N N . ALA A 1 95 ? 9.258 43.156 25.422 1 96.5 95 ALA A N 1
ATOM 733 C CA . ALA A 1 95 ? 9.25 41.75 25.891 1 96.5 95 ALA A CA 1
ATOM 734 C C . ALA A 1 95 ? 8.133 41.531 26.906 1 96.5 95 ALA A C 1
ATOM 736 O O . ALA A 1 95 ? 7.496 40.469 26.922 1 96.5 95 ALA A O 1
ATOM 737 N N . GLU A 1 96 ? 7.852 42.5 27.766 1 95.94 96 GLU A N 1
ATOM 738 C CA . GLU A 1 96 ? 6.891 42.344 28.859 1 95.94 96 GLU A CA 1
ATOM 739 C C . GLU A 1 96 ? 5.465 42.25 28.328 1 95.94 96 GLU A C 1
ATOM 741 O O . GLU A 1 96 ? 4.566 41.781 29.016 1 95.94 96 GLU A O 1
ATOM 746 N N . ASP A 1 97 ? 5.281 42.688 27.062 1 96.19 97 ASP A N 1
ATOM 747 C CA . ASP A 1 97 ? 3.943 42.688 26.484 1 96.19 97 ASP A CA 1
ATOM 748 C C . ASP A 1 97 ? 3.707 41.438 25.625 1 96.19 97 ASP A C 1
ATOM 750 O O . ASP A 1 97 ? 2.58 41.188 25.219 1 96.19 97 ASP A O 1
ATOM 754 N N . LEU A 1 98 ? 4.734 40.719 25.375 1 97.06 98 LEU A N 1
ATOM 755 C CA . LEU A 1 98 ? 4.637 39.531 24.547 1 97.06 98 LEU A CA 1
ATOM 756 C C . LEU A 1 98 ? 4.305 38.312 25.391 1 97.06 98 LEU A C 1
ATOM 758 O O . LEU A 1 98 ? 4.535 38.312 26.594 1 97.06 98 LEU A O 1
ATOM 762 N N . PRO A 1 99 ? 3.668 37.312 24.703 1 95.62 99 PRO A N 1
ATOM 763 C CA . PRO A 1 99 ? 3.545 36.031 25.422 1 95.62 99 PRO A CA 1
ATOM 764 C C . PRO A 1 99 ? 4.883 35.531 25.953 1 95.62 99 PRO A C 1
ATOM 766 O O . PRO A 1 99 ? 5.926 35.75 25.344 1 95.62 99 PRO A O 1
ATOM 769 N N . PRO A 1 100 ? 4.887 34.688 27.031 1 93.88 100 PRO A N 1
ATOM 770 C CA . PRO A 1 100 ? 6.125 34.25 27.688 1 93.88 100 PRO A CA 1
ATOM 771 C C . PRO A 1 100 ? 7.031 33.469 26.734 1 93.88 100 PRO A C 1
ATOM 773 O O . PRO A 1 100 ? 8.25 33.438 26.922 1 93.88 100 PRO A O 1
ATOM 776 N N . SER A 1 101 ? 6.477 32.844 25.781 1 92.44 101 SER A N 1
ATOM 777 C CA . SER A 1 101 ? 7.266 32 24.906 1 92.44 101 SER A CA 1
ATOM 778 C C . SER A 1 101 ? 7.965 32.812 23.812 1 92.44 101 SER A C 1
ATOM 780 O O . SER A 1 101 ? 8.758 32.25 23.047 1 92.44 101 SER A O 1
ATOM 782 N N . LEU A 1 102 ? 7.695 34.094 23.75 1 96.25 102 LEU A N 1
ATOM 783 C CA . LEU A 1 102 ? 8.266 34.938 22.703 1 96.25 102 LEU A CA 1
ATOM 784 C C . LEU A 1 102 ? 9.141 36.031 23.297 1 96.25 102 LEU A C 1
ATOM 786 O O . LEU A 1 102 ? 8.969 36.406 24.469 1 96.25 102 LEU A O 1
ATOM 790 N N . THR A 1 103 ? 10.109 36.5 22.531 1 96.56 103 THR A N 1
ATOM 791 C CA . THR A 1 103 ? 10.914 37.688 22.766 1 96.56 103 THR A CA 1
ATOM 792 C C . THR A 1 103 ? 10.969 38.562 21.516 1 96.56 103 THR A C 1
ATOM 794 O O . THR A 1 103 ? 10.617 38.094 20.422 1 96.56 103 THR A O 1
ATOM 797 N N . PRO A 1 104 ? 11.367 39.75 21.703 1 97.12 104 PRO A N 1
ATOM 798 C CA . PRO A 1 104 ? 11.453 40.594 20.516 1 97.12 104 PRO A CA 1
ATOM 799 C C . PRO A 1 104 ? 12.398 40.062 19.453 1 97.12 104 PRO A C 1
ATOM 801 O O . PRO A 1 104 ? 12.336 40.469 18.297 1 97.12 104 PRO A O 1
ATOM 804 N N . ASN A 1 105 ? 13.18 39.094 19.828 1 94.94 105 ASN A N 1
ATOM 805 C CA . ASN A 1 105 ? 14.117 38.5 18.891 1 94.94 105 ASN A CA 1
ATOM 806 C C . ASN A 1 105 ? 13.523 37.25 18.203 1 94.94 105 ASN A C 1
ATOM 808 O O . ASN A 1 105 ? 14.141 36.688 17.312 1 94.94 105 ASN A O 1
ATOM 812 N N . THR A 1 106 ? 12.336 36.938 18.609 1 95 106 THR A N 1
ATOM 813 C CA . THR A 1 106 ? 11.711 35.75 18.031 1 95 106 THR A CA 1
ATOM 814 C C . THR A 1 106 ? 11.258 36.031 16.594 1 95 106 THR A C 1
ATOM 816 O O . THR A 1 106 ? 10.547 37 16.344 1 95 106 THR A O 1
ATOM 819 N N . GLN A 1 107 ? 11.734 35.219 15.719 1 95.5 107 GLN A N 1
ATOM 820 C CA . GLN A 1 107 ? 11.219 35.188 14.352 1 95.5 107 GLN A CA 1
ATOM 821 C C . GLN A 1 107 ? 10.281 34 14.141 1 95.5 107 GLN A C 1
ATOM 823 O O . GLN A 1 107 ? 10.656 32.844 14.391 1 95.5 107 GLN A O 1
ATOM 828 N N . LEU A 1 108 ? 9.086 34.312 13.703 1 97.94 108 LEU A N 1
ATOM 829 C CA . LEU A 1 108 ? 8.125 33.25 13.484 1 97.94 108 LEU A CA 1
ATOM 830 C C . LEU A 1 108 ? 8.398 32.531 12.164 1 97.94 108 LEU A C 1
ATOM 832 O O . LEU A 1 108 ? 8.5 31.297 12.125 1 97.94 108 LEU A O 1
ATOM 836 N N . LEU A 1 109 ? 8.5 33.188 11.086 1 98.19 109 LEU A N 1
ATOM 837 C CA . LEU A 1 109 ? 8.867 32.656 9.781 1 98.19 109 LEU A CA 1
ATOM 838 C C . LEU A 1 109 ? 10.352 32.875 9.508 1 98.19 109 LEU A C 1
ATOM 840 O O . LEU A 1 109 ? 10.852 34 9.586 1 98.19 109 LEU A O 1
ATOM 844 N N . TYR A 1 110 ? 11.023 31.797 9.258 1 95.88 110 TYR A N 1
ATOM 845 C CA . TYR A 1 110 ? 12.422 31.812 8.836 1 95.88 110 TYR A CA 1
ATOM 846 C C . TYR A 1 110 ? 12.555 31.359 7.391 1 95.88 110 TYR A C 1
ATOM 848 O O . TYR A 1 110 ? 12.328 30.188 7.07 1 95.88 110 TYR A O 1
ATOM 856 N N . LEU A 1 111 ? 12.977 32.25 6.539 1 94.62 111 LEU A N 1
ATOM 857 C CA . LEU A 1 111 ? 13.172 31.891 5.141 1 94.62 111 LEU A CA 1
ATOM 858 C C . LEU A 1 111 ? 14.547 31.25 4.938 1 94.62 111 LEU A C 1
ATOM 860 O O . LEU A 1 111 ? 15.398 31.828 4.25 1 94.62 111 LEU A O 1
ATOM 864 N N . SER A 1 112 ? 14.68 30.109 5.418 1 94.06 112 SER A N 1
ATOM 865 C CA . SER A 1 112 ? 15.945 29.391 5.332 1 94.06 112 SER A CA 1
ATOM 866 C C . SER A 1 112 ? 16.125 28.75 3.957 1 94.06 112 SER A C 1
ATOM 868 O O . SER A 1 112 ? 17.234 28.359 3.588 1 94.06 112 SER A O 1
ATOM 870 N N . GLY A 1 113 ? 15.109 28.719 3.238 1 95.25 113 GLY A N 1
ATOM 871 C CA . GLY A 1 113 ? 15.109 27.953 1.998 1 95.25 113 GLY A CA 1
ATOM 872 C C . GLY A 1 113 ? 14.594 26.531 2.166 1 95.25 113 GLY A C 1
ATOM 873 O O . GLY A 1 113 ? 14.57 26 3.279 1 95.25 113 GLY A O 1
ATOM 874 N N . VAL A 1 114 ? 14.094 25.953 1.048 1 96.5 114 VAL A N 1
ATOM 875 C CA . VAL A 1 114 ? 13.641 24.562 0.981 1 96.5 114 VAL A CA 1
ATOM 876 C C . VAL A 1 114 ? 14.375 23.844 -0.145 1 96.5 114 VAL A C 1
ATOM 878 O O . VAL A 1 114 ? 14.32 24.25 -1.303 1 96.5 114 VAL A O 1
ATOM 881 N N . LEU A 1 115 ? 15.094 22.828 0.229 1 96.12 115 LEU A N 1
ATOM 882 C CA . LEU A 1 115 ? 15.766 21.984 -0.755 1 96.12 115 LEU A CA 1
ATOM 883 C C . LEU A 1 115 ? 14.93 20.75 -1.084 1 96.12 115 LEU A C 1
ATOM 885 O O . LEU A 1 115 ? 14.586 19.969 -0.193 1 96.12 115 LEU A O 1
ATOM 889 N N . ARG A 1 116 ? 14.578 20.609 -2.33 1 95.38 116 ARG A N 1
ATOM 890 C CA . ARG A 1 116 ? 13.797 19.453 -2.797 1 95.38 116 ARG A CA 1
ATOM 891 C C . ARG A 1 116 ? 14.648 18.531 -3.662 1 95.38 116 ARG A C 1
ATOM 893 O O . ARG A 1 116 ? 15.195 18.953 -4.68 1 95.38 116 ARG A O 1
ATOM 900 N N . LEU A 1 117 ? 14.711 17.312 -3.256 1 94.56 117 LEU A N 1
ATOM 901 C CA . LEU A 1 117 ? 15.562 16.328 -3.928 1 94.56 117 LEU A CA 1
ATOM 902 C C . LEU A 1 117 ? 14.727 15.211 -4.543 1 94.56 117 LEU A C 1
ATOM 904 O O . LEU A 1 117 ? 13.773 14.734 -3.922 1 94.56 117 LEU A O 1
ATOM 908 N N . PRO A 1 118 ? 15.117 14.812 -5.805 1 91.88 118 PRO A N 1
ATOM 909 C CA . PRO A 1 118 ? 14.477 13.633 -6.383 1 91.88 118 PRO A CA 1
ATOM 910 C C . PRO A 1 118 ? 14.805 12.344 -5.625 1 91.88 118 PRO A C 1
ATOM 912 O O . PRO A 1 118 ? 15.531 12.383 -4.629 1 91.88 118 PRO A O 1
ATOM 915 N N . SER A 1 119 ? 14.273 11.242 -6.098 1 87.25 119 SER A N 1
ATOM 916 C CA . SER A 1 119 ? 14.383 9.969 -5.406 1 87.25 119 SER A CA 1
ATOM 917 C C . SER A 1 119 ? 15.812 9.438 -5.441 1 87.25 119 SER A C 1
ATOM 919 O O . SER A 1 119 ? 16.281 8.805 -4.488 1 87.25 119 SER A O 1
ATOM 921 N N . THR A 1 120 ? 16.469 9.578 -6.535 1 87.19 120 THR A N 1
ATOM 922 C CA . THR A 1 120 ? 17.875 9.219 -6.672 1 87.19 120 THR A CA 1
ATOM 923 C C . THR A 1 120 ? 18.656 10.344 -7.332 1 87.19 120 THR A C 1
ATOM 925 O O . THR A 1 120 ? 18.078 11.289 -7.871 1 87.19 120 THR A O 1
ATOM 928 N N . GLU A 1 121 ? 19.906 10.258 -7.27 1 90.62 121 GLU A N 1
ATOM 929 C CA . GLU A 1 121 ? 20.781 11.289 -7.824 1 90.62 121 GLU A CA 1
ATOM 930 C C . GLU A 1 121 ? 20.688 11.32 -9.352 1 90.62 121 GLU A C 1
ATOM 932 O O . GLU A 1 121 ? 21.016 12.336 -9.977 1 90.62 121 GLU A O 1
ATOM 937 N N . SER A 1 122 ? 20.219 10.219 -9.914 1 87.94 122 SER A N 1
ATOM 938 C CA . SER A 1 122 ? 20.109 10.164 -11.367 1 87.94 122 SER A CA 1
ATOM 939 C C . SER A 1 122 ? 18.672 10.438 -11.828 1 87.94 122 SER A C 1
ATOM 941 O O . SER A 1 122 ? 18.406 10.523 -13.023 1 87.94 122 SER A O 1
ATOM 943 N N . SER A 1 123 ? 17.781 10.562 -10.922 1 85.88 123 SER A N 1
ATOM 944 C CA . SER A 1 123 ? 16.375 10.828 -11.266 1 85.88 123 SER A CA 1
ATOM 945 C C . SER A 1 123 ? 16.203 12.258 -11.766 1 85.88 123 SER A C 1
ATOM 947 O O . SER A 1 123 ? 16.828 13.188 -11.25 1 85.88 123 SER A O 1
ATOM 949 N N . PRO A 1 124 ? 15.32 12.383 -12.758 1 87.31 124 PRO A N 1
ATOM 950 C CA . PRO A 1 124 ? 14.977 13.75 -13.148 1 87.31 124 PRO A CA 1
ATOM 951 C C . PRO A 1 124 ? 14.133 14.477 -12.094 1 87.31 124 PRO A C 1
ATOM 953 O O . PRO A 1 124 ? 13.609 13.836 -11.18 1 87.31 124 PRO A O 1
ATOM 956 N N . LEU A 1 125 ? 14.094 15.789 -12.273 1 90.12 125 LEU A N 1
ATOM 957 C CA . LEU A 1 125 ? 13.172 16.562 -11.453 1 90.12 125 LEU A CA 1
ATOM 958 C C . LEU A 1 125 ? 11.727 16.125 -11.711 1 90.12 125 LEU A C 1
ATOM 960 O O . LEU A 1 125 ? 11.383 15.766 -12.836 1 90.12 125 LEU A O 1
ATOM 964 N N . SER A 1 126 ? 10.93 16.141 -10.68 1 86.38 126 SER A N 1
ATOM 965 C CA . SER A 1 126 ? 9.539 15.711 -10.836 1 86.38 126 SER A CA 1
ATOM 966 C C . SER A 1 126 ? 8.742 16.719 -11.656 1 86.38 126 SER A C 1
ATOM 968 O O . SER A 1 126 ? 9.078 17.906 -11.695 1 86.38 126 SER A O 1
ATOM 970 N N . LYS A 1 127 ? 7.664 16.25 -12.32 1 85.75 127 LYS A N 1
ATOM 971 C CA . LYS A 1 127 ? 6.754 17.141 -13.039 1 85.75 127 LYS A CA 1
ATOM 972 C C . LYS A 1 127 ? 6.148 18.188 -12.102 1 85.75 127 LYS A C 1
ATOM 974 O O . LYS A 1 127 ? 5.965 19.344 -12.484 1 85.75 127 LYS A O 1
ATOM 979 N N . PHE A 1 128 ? 5.832 17.781 -10.875 1 87.12 128 PHE A N 1
ATOM 980 C CA . PHE A 1 128 ? 5.301 18.703 -9.867 1 87.12 128 PHE A CA 1
ATOM 981 C C . PHE A 1 128 ? 6.258 19.859 -9.625 1 87.12 128 PHE A C 1
ATOM 983 O O . PHE A 1 128 ? 5.832 21.016 -9.555 1 87.12 128 PHE A O 1
ATOM 990 N N . ASP A 1 129 ? 7.457 19.516 -9.492 1 89.81 129 ASP A N 1
ATOM 991 C CA . ASP A 1 129 ? 8.469 20.531 -9.234 1 89.81 129 ASP A CA 1
ATOM 992 C C . ASP A 1 129 ? 8.625 21.469 -10.438 1 89.81 129 ASP A C 1
ATOM 994 O O . ASP A 1 129 ? 8.703 22.688 -10.273 1 89.81 129 ASP A O 1
ATOM 998 N N . LEU A 1 130 ? 8.617 20.906 -11.57 1 90.81 130 LEU A N 1
ATOM 999 C CA . LEU A 1 130 ? 8.766 21.719 -12.773 1 90.81 130 LEU A CA 1
ATOM 1000 C C . LEU A 1 130 ? 7.547 22.609 -12.984 1 90.81 130 LEU A C 1
ATOM 1002 O O . LEU A 1 130 ? 7.68 23.781 -13.359 1 90.81 130 LEU A O 1
ATOM 1006 N N . ASP A 1 131 ? 6.402 22.047 -12.766 1 91.81 131 ASP A N 1
ATOM 1007 C CA . ASP A 1 131 ? 5.172 22.812 -12.875 1 91.81 131 ASP A CA 1
ATOM 1008 C C . ASP A 1 131 ? 5.156 23.969 -11.875 1 91.81 131 ASP A C 1
ATOM 1010 O O . ASP A 1 131 ? 4.711 25.078 -12.195 1 91.81 131 ASP A O 1
ATOM 1014 N N . SER A 1 132 ? 5.598 23.688 -10.656 1 91 132 SER A N 1
ATOM 1015 C CA . SER A 1 132 ? 5.633 24.719 -9.625 1 91 132 SER A CA 1
ATOM 1016 C C . SER A 1 132 ? 6.562 25.859 -10.016 1 91 132 SER A C 1
ATOM 1018 O O . SER A 1 132 ? 6.262 27.031 -9.766 1 91 132 SER A O 1
ATOM 1020 N N . LEU A 1 133 ? 7.652 25.531 -10.609 1 91.56 133 LEU A N 1
ATOM 1021 C CA . LEU A 1 133 ? 8.594 26.547 -11.07 1 91.56 133 LEU A CA 1
ATOM 1022 C C . LEU A 1 133 ? 7.977 27.406 -12.172 1 91.56 133 LEU A C 1
ATOM 1024 O O . LEU A 1 133 ? 8.18 28.625 -12.195 1 91.56 133 LEU A O 1
ATOM 1028 N N . ALA A 1 134 ? 7.262 26.781 -12.992 1 93.81 134 ALA A N 1
ATOM 1029 C CA . ALA A 1 134 ? 6.719 27.453 -14.18 1 93.81 134 ALA A CA 1
ATOM 1030 C C . ALA A 1 134 ? 5.652 28.469 -13.797 1 93.81 134 ALA A C 1
ATOM 1032 O O . ALA A 1 134 ? 5.391 29.406 -14.539 1 93.81 134 ALA A O 1
ATOM 1033 N N . THR A 1 135 ? 5.062 28.312 -12.625 1 94.31 135 THR A N 1
ATOM 1034 C CA . THR A 1 135 ? 3.953 29.172 -12.234 1 94.31 135 THR A CA 1
ATOM 1035 C C . THR A 1 135 ? 4.453 30.375 -11.461 1 94.31 135 THR A C 1
ATOM 1037 O O . THR A 1 135 ? 3.68 31.281 -11.141 1 94.31 135 THR A O 1
ATOM 1040 N N . LEU A 1 136 ? 5.719 30.5 -11.188 1 94.75 136 LEU A N 1
ATOM 1041 C CA . LEU A 1 136 ? 6.277 31.594 -10.414 1 94.75 136 LEU A CA 1
ATOM 1042 C C . LEU A 1 136 ? 6.387 32.844 -11.258 1 94.75 136 LEU A C 1
ATOM 1044 O O . LEU A 1 136 ? 6.66 32.781 -12.461 1 94.75 136 LEU A O 1
ATOM 1048 N N . THR A 1 137 ? 6.195 34 -10.633 1 94 137 THR A N 1
ATOM 1049 C CA . THR A 1 137 ? 6.52 35.25 -11.266 1 94 137 THR A CA 1
ATOM 1050 C C . THR A 1 137 ? 8.023 35.406 -11.461 1 94 137 THR A C 1
ATOM 1052 O O . THR A 1 137 ? 8.805 34.688 -10.836 1 94 137 THR A O 1
ATOM 1055 N N . PRO A 1 138 ? 8.43 36.375 -12.258 1 93.44 138 PRO A N 1
ATOM 1056 C CA . PRO A 1 138 ? 9.867 36.562 -12.461 1 93.44 138 PRO A CA 1
ATOM 1057 C C . PRO A 1 138 ? 10.609 36.875 -11.164 1 93.44 138 PRO A C 1
ATOM 1059 O O . PRO A 1 138 ? 11.711 36.344 -10.945 1 93.44 138 PRO A O 1
ATOM 1062 N N . GLU A 1 139 ? 10.047 37.625 -10.367 1 93.19 139 GLU A N 1
ATOM 1063 C CA . GLU A 1 139 ? 10.672 37.938 -9.086 1 93.19 139 GLU A CA 1
ATOM 1064 C C . GLU A 1 139 ? 10.812 36.719 -8.203 1 93.19 139 GLU A C 1
ATOM 1066 O O . GLU A 1 139 ? 11.859 36.5 -7.598 1 93.19 139 GLU A O 1
ATOM 1071 N N . GLN A 1 140 ? 9.781 35.938 -8.133 1 93.56 140 GLN A N 1
ATOM 1072 C CA . GLN A 1 140 ? 9.781 34.719 -7.344 1 93.56 140 GLN A CA 1
ATOM 1073 C C . GLN A 1 140 ? 10.766 33.688 -7.918 1 93.56 140 GLN A C 1
ATOM 1075 O O . GLN A 1 140 ? 11.438 32.969 -7.168 1 93.56 140 GLN A O 1
ATOM 1080 N N . THR A 1 141 ? 10.859 33.656 -9.227 1 93.06 141 THR A N 1
ATOM 1081 C CA . THR A 1 141 ? 11.734 32.719 -9.93 1 93.06 141 THR A CA 1
ATOM 1082 C C . THR A 1 141 ? 13.195 33.031 -9.602 1 93.06 141 THR A C 1
ATOM 1084 O O . THR A 1 141 ? 14.016 32.094 -9.523 1 93.06 141 THR A O 1
ATOM 1087 N N . SER A 1 142 ? 13.484 34.25 -9.375 1 91.5 142 SER A N 1
ATOM 1088 C CA . SER A 1 142 ? 14.859 34.625 -9.07 1 91.5 142 SER A CA 1
ATOM 1089 C C . SER A 1 142 ? 15.305 34.062 -7.723 1 91.5 142 SER A C 1
ATOM 1091 O O . SER A 1 142 ? 16.5 34 -7.43 1 91.5 142 SER A O 1
ATOM 1093 N N . HIS A 1 143 ? 14.359 33.562 -6.941 1 92.19 143 HIS A N 1
ATOM 1094 C CA . HIS A 1 143 ? 14.656 33 -5.637 1 92.19 143 HIS A CA 1
ATOM 1095 C C . HIS A 1 143 ? 14.523 31.469 -5.668 1 92.19 143 HIS A C 1
ATOM 1097 O O . HIS A 1 143 ? 14.445 30.828 -4.621 1 92.19 143 HIS A O 1
ATOM 1103 N N . ALA A 1 144 ? 14.445 30.891 -6.84 1 92.88 144 ALA A N 1
ATOM 1104 C CA . ALA A 1 144 ? 14.391 29.453 -7.027 1 92.88 144 ALA A CA 1
ATOM 1105 C C . ALA A 1 144 ? 15.477 28.969 -7.984 1 92.88 144 ALA A C 1
ATOM 1107 O O . ALA A 1 144 ? 15.656 29.547 -9.062 1 92.88 144 ALA A O 1
ATOM 1108 N N . HIS A 1 145 ? 16.219 27.938 -7.555 1 92.31 145 HIS A N 1
ATOM 1109 C CA . HIS A 1 145 ? 17.391 27.5 -8.32 1 92.31 145 HIS A CA 1
ATOM 1110 C C . HIS A 1 145 ? 17.344 26 -8.578 1 92.31 145 HIS A C 1
ATOM 1112 O O . HIS A 1 145 ? 17.109 25.203 -7.656 1 92.31 145 HIS A O 1
ATOM 1118 N N . ILE A 1 146 ? 17.578 25.656 -9.828 1 92.75 146 ILE A N 1
ATOM 1119 C CA . ILE A 1 146 ? 17.844 24.266 -10.164 1 92.75 146 ILE A CA 1
ATOM 1120 C C . ILE A 1 146 ? 19.328 23.953 -9.953 1 92.75 146 ILE A C 1
ATOM 1122 O O . ILE A 1 146 ? 20.188 24.625 -10.531 1 92.75 146 ILE A O 1
ATOM 1126 N N . LEU A 1 147 ? 19.609 22.938 -9.227 1 91.44 147 LEU A N 1
ATOM 1127 C CA . LEU A 1 147 ? 20.984 22.688 -8.82 1 91.44 147 LEU A CA 1
ATOM 1128 C C . LEU A 1 147 ? 21.859 22.391 -10.031 1 91.44 147 LEU A C 1
ATOM 1130 O O . LEU A 1 147 ? 23.016 22.828 -10.078 1 91.44 147 LEU A O 1
ATOM 1134 N N . SER A 1 148 ? 21.344 21.625 -10.984 1 87.5 148 SER A N 1
ATOM 1135 C CA . SER A 1 148 ? 22.156 21.203 -12.133 1 87.5 148 SER A CA 1
ATOM 1136 C C . SER A 1 148 ? 22.469 22.391 -13.047 1 87.5 148 SER A C 1
ATOM 1138 O O . SER A 1 148 ? 23.359 22.297 -13.891 1 87.5 148 SER A O 1
ATOM 1140 N N . GLU A 1 149 ? 21.641 23.328 -13.094 1 81.44 149 GLU A N 1
ATOM 1141 C CA . GLU A 1 149 ? 21.844 24.469 -13.984 1 81.44 149 GLU A CA 1
ATOM 1142 C C . GLU A 1 149 ? 23 25.344 -13.5 1 81.44 149 GLU A C 1
ATOM 1144 O O . GLU A 1 149 ? 23.469 26.234 -14.219 1 81.44 149 GLU A O 1
ATOM 1149 N N . GLY A 1 150 ? 23.516 24.938 -12.586 1 70.38 150 GLY A N 1
ATOM 1150 C CA . GLY A 1 150 ? 24.672 25.672 -12.125 1 70.38 150 GLY A CA 1
ATOM 1151 C C . GLY A 1 150 ? 24.344 27.109 -11.727 1 70.38 150 GLY A C 1
ATOM 1152 O O . GLY A 1 150 ? 23.172 27.469 -11.641 1 70.38 150 GLY A O 1
ATOM 1153 N N . GLY A 1 151 ? 25.172 27.969 -11.195 1 64.94 151 GLY A N 1
ATOM 1154 C CA . GLY A 1 151 ? 25.031 29.375 -10.805 1 64.94 151 GLY A CA 1
ATOM 1155 C C . GLY A 1 151 ? 25.609 29.656 -9.43 1 64.94 151 GLY A C 1
ATOM 1156 O O . GLY A 1 151 ? 25.953 28.734 -8.688 1 64.94 151 GLY A O 1
ATOM 1157 N N . ASP A 1 152 ? 25.797 30.812 -9.352 1 65.75 152 ASP A N 1
ATOM 1158 C CA . ASP A 1 152 ? 26.375 31.266 -8.094 1 65.75 152 ASP A CA 1
ATOM 1159 C C . ASP A 1 152 ? 25.328 31.25 -6.973 1 65.75 152 ASP A C 1
ATOM 1161 O O . ASP A 1 152 ? 24.438 32.094 -6.918 1 65.75 152 ASP A O 1
ATOM 1165 N N . LEU A 1 153 ? 25.219 30.078 -6.289 1 76.94 153 LEU A N 1
ATOM 1166 C CA . LEU A 1 153 ? 24.312 30.016 -5.148 1 76.94 153 LEU A CA 1
ATOM 1167 C C . LEU A 1 153 ? 24.844 30.828 -3.982 1 76.94 153 LEU A C 1
ATOM 1169 O O . LEU A 1 153 ? 24.156 30.984 -2.963 1 76.94 153 LEU A O 1
ATOM 1173 N N . GLY A 1 154 ? 25.969 31.375 -4.363 1 69.19 154 GLY A N 1
ATOM 1174 C CA . GLY A 1 154 ? 26.578 32.188 -3.32 1 69.19 154 GLY A CA 1
ATOM 1175 C C . GLY A 1 154 ? 26.578 31.516 -1.964 1 69.19 154 GLY A C 1
ATOM 1176 O O . GLY A 1 154 ? 27.016 30.359 -1.845 1 69.19 154 GLY A O 1
ATOM 1177 N N . GLY A 1 155 ? 26.109 32.25 -0.965 1 66.94 155 GLY A N 1
ATOM 1178 C CA . GLY A 1 155 ? 26.031 31.766 0.406 1 66.94 155 GLY A CA 1
ATOM 1179 C C . GLY A 1 155 ? 25.094 30.578 0.566 1 66.94 155 GLY A C 1
ATOM 1180 O O . GLY A 1 155 ? 25.25 29.797 1.501 1 66.94 155 GLY A O 1
ATOM 1181 N N . GLU A 1 156 ? 24.25 30.453 -0.4 1 79 156 GLU A N 1
ATOM 1182 C CA . GLU A 1 156 ? 23.281 29.359 -0.302 1 79 156 GLU A CA 1
ATOM 1183 C C . GLU A 1 156 ? 23.922 28.016 -0.646 1 79 156 GLU A C 1
ATOM 1185 O O . GLU A 1 156 ? 23.391 26.969 -0.298 1 79 156 GLU A O 1
ATOM 1190 N N . SER A 1 157 ? 25.062 28.125 -1.203 1 79.25 157 SER A N 1
ATOM 1191 C CA . SER A 1 157 ? 25.781 26.922 -1.589 1 79.25 157 SER A CA 1
ATOM 1192 C C . SER A 1 157 ? 26.188 26.109 -0.365 1 79.25 157 SER A C 1
ATOM 1194 O O . SER A 1 157 ? 26.172 24.875 -0.401 1 79.25 157 SER A O 1
ATOM 1196 N N . ARG A 1 158 ? 26.516 26.891 0.618 1 82.38 158 ARG A N 1
ATOM 1197 C CA . ARG A 1 158 ? 26.938 26.203 1.837 1 82.38 158 ARG A CA 1
ATOM 1198 C C . ARG A 1 158 ? 25.797 25.391 2.424 1 82.38 158 ARG A C 1
ATOM 1200 O O . ARG A 1 158 ? 26.016 24.297 2.945 1 82.38 158 ARG A O 1
ATOM 1207 N N . ARG A 1 159 ? 24.625 25.875 2.393 1 89.44 159 ARG A N 1
ATOM 1208 C CA . ARG A 1 159 ? 23.469 25.172 2.934 1 89.44 159 ARG A CA 1
ATOM 1209 C C . ARG A 1 159 ? 23.188 23.891 2.162 1 89.44 159 ARG A C 1
ATOM 1211 O O . ARG A 1 159 ? 22.906 22.844 2.76 1 89.44 159 ARG A O 1
ATOM 1218 N N . VAL A 1 160 ? 23.375 23.953 0.877 1 92.12 160 VAL A N 1
ATOM 1219 C CA . VAL A 1 160 ? 23.125 22.797 0.024 1 92.12 160 VAL A CA 1
ATOM 1220 C C . VAL A 1 160 ? 24.203 21.734 0.246 1 92.12 160 VAL A C 1
ATOM 1222 O O . VAL A 1 160 ? 23.922 20.547 0.266 1 92.12 160 VAL A O 1
ATOM 1225 N N . ARG A 1 161 ? 25.391 22.203 0.497 1 90.75 161 ARG A N 1
ATOM 1226 C CA . ARG A 1 161 ? 26.531 21.297 0.642 1 90.75 161 ARG A CA 1
ATOM 1227 C C . ARG A 1 161 ? 26.453 20.531 1.962 1 90.75 161 ARG A C 1
ATOM 1229 O O . ARG A 1 161 ? 27.156 19.547 2.148 1 90.75 161 ARG A O 1
ATOM 1236 N N . ALA A 1 162 ? 25.625 21.047 2.822 1 93.88 162 ALA A N 1
ATOM 1237 C CA . ALA A 1 162 ? 25.438 20.344 4.09 1 93.88 162 ALA A CA 1
ATOM 1238 C C . ALA A 1 162 ? 24.719 19.016 3.879 1 93.88 162 ALA A C 1
ATOM 1240 O O . ALA A 1 162 ? 24.703 18.156 4.766 1 93.88 162 ALA A O 1
ATOM 1241 N N . VAL A 1 163 ? 24.109 18.781 2.75 1 95.69 163 VAL A N 1
ATOM 1242 C CA . VAL A 1 163 ? 23.422 17.547 2.387 1 95.69 163 VAL A CA 1
ATOM 1243 C C . VAL A 1 163 ? 24.328 16.703 1.485 1 95.69 163 VAL A C 1
ATOM 1245 O O . VAL A 1 163 ? 24.875 17.203 0.5 1 95.69 163 VAL A O 1
ATOM 1248 N N . ASN A 1 164 ? 24.531 15.461 1.888 1 96.31 164 ASN A N 1
ATOM 1249 C CA . ASN A 1 164 ? 25.297 14.539 1.042 1 96.31 164 ASN A CA 1
ATOM 1250 C C . ASN A 1 164 ? 24.5 14.148 -0.201 1 96.31 164 ASN A C 1
ATOM 1252 O O . ASN A 1 164 ? 23.797 13.133 -0.199 1 96.31 164 ASN A O 1
ATOM 1256 N N . TRP A 1 165 ? 24.688 14.938 -1.258 1 94.88 165 TRP A N 1
ATOM 1257 C CA . TRP A 1 165 ? 23.891 14.766 -2.471 1 94.88 165 TRP A CA 1
ATOM 1258 C C . TRP A 1 165 ? 24.641 15.289 -3.691 1 94.88 165 TRP A C 1
ATOM 1260 O O . TRP A 1 165 ? 25.156 16.406 -3.676 1 94.88 165 TRP A O 1
ATOM 1270 N N . ASN A 1 166 ? 24.734 14.445 -4.715 1 92 166 ASN A N 1
ATOM 1271 C CA . ASN A 1 166 ? 25.453 14.828 -5.934 1 92 166 ASN A CA 1
ATOM 1272 C C . ASN A 1 166 ? 24.516 14.844 -7.141 1 92 166 ASN A C 1
ATOM 1274 O O . ASN A 1 166 ? 24.969 14.914 -8.281 1 92 166 ASN A O 1
ATOM 1278 N N . GLY A 1 167 ? 23.25 14.797 -6.977 1 90.56 167 GLY A N 1
ATOM 1279 C CA . GLY A 1 167 ? 22.281 14.812 -8.055 1 90.56 167 GLY A CA 1
ATOM 1280 C C . GLY A 1 167 ? 21.609 16.156 -8.234 1 90.56 167 GLY A C 1
ATOM 1281 O O . GLY A 1 167 ? 22.016 17.156 -7.629 1 90.56 167 GLY A O 1
ATOM 1282 N N . ASP A 1 168 ? 20.625 16.188 -9.117 1 91.81 168 ASP A N 1
ATOM 1283 C CA . ASP A 1 168 ? 19.875 17.422 -9.359 1 91.81 168 ASP A CA 1
ATOM 1284 C C . ASP A 1 168 ? 18.875 17.672 -8.227 1 91.81 168 ASP A C 1
ATOM 1286 O O . ASP A 1 168 ? 18.688 16.828 -7.348 1 91.81 168 ASP A O 1
ATOM 1290 N N . GLY A 1 169 ? 18.344 18.844 -8.141 1 93.25 169 GLY A N 1
ATOM 1291 C CA . GLY A 1 169 ? 17.391 19.297 -7.145 1 93.25 169 GLY A CA 1
ATOM 1292 C C . GLY A 1 169 ? 16.984 20.734 -7.328 1 93.25 169 GLY A C 1
ATOM 1293 O O . GLY A 1 169 ? 17.438 21.406 -8.266 1 93.25 169 GLY A O 1
ATOM 1294 N N . ILE A 1 170 ? 16.062 21.109 -6.477 1 94 170 ILE A N 1
ATOM 1295 C CA . ILE A 1 170 ? 15.594 22.5 -6.52 1 94 170 ILE A CA 1
ATOM 1296 C C . ILE A 1 170 ? 15.805 23.156 -5.156 1 94 170 ILE A C 1
ATOM 1298 O O . ILE A 1 170 ? 15.414 22.609 -4.125 1 94 170 ILE A O 1
ATOM 1302 N N . LEU A 1 171 ? 16.453 24.266 -5.18 1 94.88 171 LEU A N 1
ATOM 1303 C CA . LEU A 1 171 ? 16.531 25.141 -4.016 1 94.88 171 LEU A CA 1
ATOM 1304 C C . LEU A 1 171 ? 15.547 26.297 -4.129 1 94.88 171 LEU A C 1
ATOM 1306 O O . LEU A 1 171 ? 15.711 27.172 -4.98 1 94.88 171 LEU A O 1
ATOM 1310 N N . ASP A 1 172 ? 14.531 26.281 -3.311 1 94.94 172 ASP A N 1
ATOM 1311 C CA . ASP A 1 172 ? 13.531 27.328 -3.289 1 94.94 172 ASP A CA 1
ATOM 1312 C C . ASP A 1 172 ? 13.742 28.266 -2.105 1 94.94 172 ASP A C 1
ATOM 1314 O O . ASP A 1 172 ? 13.375 27.953 -0.975 1 94.94 172 ASP A O 1
ATOM 1318 N N . LEU A 1 173 ? 14.156 29.484 -2.371 1 94.12 173 LEU A N 1
ATOM 1319 C CA . LEU A 1 173 ? 14.477 30.453 -1.32 1 94.12 173 LEU A CA 1
ATOM 1320 C C . LEU A 1 173 ? 13.25 31.281 -0.95 1 94.12 173 LEU A C 1
ATOM 1322 O O . LEU A 1 173 ? 13.305 32.094 -0.028 1 94.12 173 LEU A O 1
ATOM 1326 N N . ASN A 1 174 ? 12.125 30.953 -1.587 1 95.19 174 ASN A N 1
ATOM 1327 C CA . ASN A 1 174 ? 10.859 31.578 -1.202 1 95.19 174 ASN A CA 1
ATOM 1328 C C . ASN A 1 174 ? 10.258 30.922 0.033 1 95.19 174 ASN A C 1
ATOM 1330 O O . ASN A 1 174 ? 9.336 31.453 0.646 1 95.19 174 ASN A O 1
ATOM 1334 N N . GLY A 1 175 ? 10.805 29.781 0.385 1 96.38 175 GLY A N 1
ATOM 1335 C CA . GLY A 1 175 ? 10.25 29.031 1.494 1 96.38 175 GLY A CA 1
ATOM 1336 C C . GLY A 1 175 ? 11.211 28.891 2.662 1 96.38 175 GLY A C 1
ATOM 1337 O O . GLY A 1 175 ? 12.281 29.516 2.67 1 96.38 175 GLY A O 1
ATOM 1338 N N . GLY A 1 176 ? 10.836 28.203 3.662 1 97.38 176 GLY A N 1
ATOM 1339 C CA . GLY A 1 176 ? 11.562 27.938 4.895 1 97.38 176 GLY A CA 1
ATOM 1340 C C . GLY A 1 176 ? 10.734 27.203 5.926 1 97.38 176 GLY A C 1
ATOM 1341 O O . GLY A 1 176 ? 10.117 26.188 5.617 1 97.38 176 GLY A O 1
ATOM 1342 N N . PHE A 1 177 ? 10.859 27.656 7.207 1 98.19 177 PHE A N 1
ATOM 1343 C CA . PHE A 1 177 ? 10.055 27.016 8.242 1 98.19 177 PHE A CA 1
ATOM 1344 C C . PHE A 1 177 ? 9.469 28.047 9.195 1 98.19 177 PHE A C 1
ATOM 1346 O O . PHE A 1 177 ? 9.938 29.188 9.25 1 98.19 177 PHE A O 1
ATOM 1353 N N . ILE A 1 178 ? 8.375 27.641 9.844 1 98.31 178 ILE A N 1
ATOM 1354 C CA . ILE A 1 178 ? 7.688 28.438 10.852 1 98.31 178 ILE A CA 1
ATOM 1355 C C . ILE A 1 178 ? 7.887 27.828 12.234 1 98.31 178 ILE A C 1
ATOM 1357 O O . ILE A 1 178 ? 7.793 26.609 12.391 1 98.31 178 ILE A O 1
ATOM 1361 N N . ARG A 1 179 ? 8.234 28.672 13.172 1 97 179 ARG A N 1
ATOM 1362 C CA . ARG A 1 179 ? 8.18 28.219 14.555 1 97 179 ARG A CA 1
ATOM 1363 C C . ARG A 1 179 ? 6.738 28.078 15.031 1 97 179 ARG A C 1
ATOM 1365 O O . ARG A 1 179 ? 6.133 29.047 15.492 1 97 179 ARG A O 1
ATOM 1372 N N . ALA A 1 180 ? 6.266 26.859 15.031 1 97.5 180 ALA A N 1
ATOM 1373 C CA . ALA A 1 180 ? 4.832 26.578 15.055 1 97.5 180 ALA A CA 1
ATOM 1374 C C . ALA A 1 180 ? 4.219 26.953 16.406 1 97.5 180 ALA A C 1
ATOM 1376 O O . ALA A 1 180 ? 3.217 27.672 16.453 1 97.5 180 ALA A O 1
ATOM 1377 N N . ASP A 1 181 ? 4.793 26.469 17.516 1 97 181 ASP A N 1
ATOM 1378 C CA . ASP A 1 181 ? 4.242 26.75 18.844 1 97 181 ASP A CA 1
ATOM 1379 C C . ASP A 1 181 ? 4.234 28.25 19.125 1 97 181 ASP A C 1
ATOM 1381 O O . ASP A 1 181 ? 3.232 28.797 19.594 1 97 181 ASP A O 1
ATOM 1385 N N . LYS A 1 182 ? 5.27 28.938 18.719 1 97.06 182 LYS A N 1
ATOM 1386 C CA . LYS A 1 182 ? 5.379 30.375 18.938 1 97.06 182 LYS A CA 1
ATOM 1387 C C . LYS A 1 182 ? 4.387 31.141 18.062 1 97.06 182 LYS A C 1
ATOM 1389 O O . LYS A 1 182 ? 3.844 32.156 18.5 1 97.06 182 LYS A O 1
ATOM 1394 N N . ALA A 1 183 ? 4.219 30.625 16.891 1 98.38 183 ALA A N 1
ATOM 1395 C CA . ALA A 1 183 ? 3.262 31.25 15.984 1 98.38 183 ALA A CA 1
ATOM 1396 C C . ALA A 1 183 ? 1.843 31.156 16.547 1 98.38 183 ALA A C 1
ATOM 1398 O O . ALA A 1 183 ? 1.1 32.156 16.516 1 98.38 183 ALA A O 1
ATOM 1399 N N . CYS A 1 184 ? 1.492 30.047 17.016 1 98.44 184 CYS A N 1
ATOM 1400 C CA . CYS A 1 184 ? 0.163 29.875 17.594 1 98.44 184 CYS A CA 1
ATOM 1401 C C . CYS A 1 184 ? -0.003 30.75 18.844 1 98.44 184 CYS A C 1
ATOM 1403 O O . CYS A 1 184 ? -1.052 31.359 19.047 1 98.44 184 CYS A O 1
ATOM 1405 N N . ALA A 1 185 ? 1.012 30.797 19.641 1 97.88 185 ALA A N 1
ATOM 1406 C CA . ALA A 1 185 ? 0.962 31.641 20.828 1 97.88 185 ALA A CA 1
ATOM 1407 C C . ALA A 1 185 ? 0.766 33.094 20.453 1 97.88 185 ALA A C 1
ATOM 1409 O O . ALA A 1 185 ? -0.012 33.812 21.094 1 97.88 185 ALA A O 1
ATOM 1410 N N . TYR A 1 186 ? 1.445 33.562 19.453 1 98.38 186 TYR A N 1
ATOM 1411 C CA . TYR A 1 186 ? 1.329 34.938 19.016 1 98.38 186 TYR A CA 1
ATOM 1412 C C . TYR A 1 186 ? -0.058 35.219 18.453 1 98.38 186 TYR A C 1
ATOM 1414 O O . TYR A 1 186 ? -0.652 36.25 18.734 1 98.38 186 TYR A O 1
ATOM 1422 N N . ALA A 1 187 ? -0.535 34.312 17.656 1 98.69 187 ALA A N 1
ATOM 1423 C CA . ALA A 1 187 ? -1.876 34.469 17.094 1 98.69 187 ALA A CA 1
ATOM 1424 C C . ALA A 1 187 ? -2.924 34.531 18.203 1 98.69 187 ALA A C 1
ATOM 1426 O O . ALA A 1 187 ? -3.871 35.312 18.125 1 98.69 187 ALA A O 1
ATOM 1427 N N . LYS A 1 188 ? -2.766 33.656 19.188 1 98.44 188 LYS A N 1
ATOM 1428 C CA . LYS A 1 188 ? -3.682 33.719 20.328 1 98.44 188 LYS A CA 1
ATOM 1429 C C . LYS A 1 188 ? -3.607 35.062 21.031 1 98.44 188 LYS A C 1
ATOM 1431 O O . LYS A 1 188 ? -4.633 35.625 21.438 1 98.44 188 LYS A O 1
ATOM 1436 N N . TYR A 1 189 ? -2.418 35.594 21.203 1 98.25 189 TYR A N 1
ATOM 1437 C CA . TYR A 1 189 ? -2.193 36.906 21.797 1 98.25 189 TYR A CA 1
ATOM 1438 C C . TYR A 1 189 ? -2.928 37.969 21 1 98.25 189 TYR A C 1
ATOM 1440 O O . TYR A 1 189 ? -3.662 38.781 21.578 1 98.25 189 TYR A O 1
ATOM 1448 N N . LEU A 1 190 ? -2.795 37.969 19.672 1 98.56 190 LEU A N 1
ATOM 1449 C CA . LEU A 1 190 ? -3.459 38.938 18.812 1 98.56 190 LEU A CA 1
ATOM 1450 C C . LEU A 1 190 ? -4.977 38.812 18.922 1 98.56 190 LEU A C 1
ATOM 1452 O O . LEU A 1 190 ? -5.688 39.812 18.953 1 98.56 190 LEU A O 1
ATOM 1456 N N . ALA A 1 191 ? -5.434 37.594 18.922 1 98.69 191 ALA A N 1
ATOM 1457 C CA . ALA A 1 191 ? -6.871 37.344 19.047 1 98.69 191 ALA A CA 1
ATOM 1458 C C . ALA A 1 191 ? -7.41 37.875 20.359 1 98.69 191 ALA A C 1
ATOM 1460 O O . ALA A 1 191 ? -8.469 38.531 20.406 1 98.69 191 ALA A O 1
ATOM 1461 N N . GLY A 1 192 ? -6.719 37.562 21.422 1 98.12 192 GLY A N 1
ATOM 1462 C CA . GLY A 1 192 ? -7.109 38.125 22.719 1 98.12 192 GLY A CA 1
ATOM 1463 C C . GLY A 1 192 ? -7.195 39.625 22.719 1 98.12 192 GLY A C 1
ATOM 1464 O O . GLY A 1 192 ? -8.156 40.188 23.234 1 98.12 192 GLY A O 1
ATOM 1465 N N . LYS A 1 193 ? -6.25 40.25 22.172 1 97.75 193 LYS A N 1
ATOM 1466 C CA . LYS A 1 193 ? -6.227 41.719 22.078 1 97.75 193 LYS A CA 1
ATOM 1467 C C . LYS A 1 193 ? -7.402 42.25 21.25 1 97.75 193 LYS A C 1
ATOM 1469 O O . LYS A 1 193 ? -7.922 43.312 21.516 1 97.75 193 LYS A O 1
ATOM 1474 N N . ALA A 1 194 ? -7.773 41.406 20.328 1 98.38 194 ALA A N 1
ATOM 1475 C CA . ALA A 1 194 ? -8.875 41.812 19.453 1 98.38 194 ALA A CA 1
ATOM 1476 C C . ALA A 1 194 ? -10.227 41.562 20.141 1 98.38 194 ALA A C 1
ATOM 1478 O O . ALA A 1 194 ? -11.266 41.969 19.625 1 98.38 194 ALA A O 1
ATOM 1479 N N . GLY A 1 195 ? -10.266 40.875 21.312 1 98.31 195 GLY A N 1
ATOM 1480 C CA . GLY A 1 195 ? -11.492 40.75 22.094 1 98.31 195 GLY A CA 1
ATOM 1481 C C . GLY A 1 195 ? -12.023 39.312 22.125 1 98.31 195 GLY A C 1
ATOM 1482 O O . GLY A 1 195 ? -13.078 39.062 22.703 1 98.31 195 GLY A O 1
ATOM 1483 N N . VAL A 1 196 ? -11.289 38.406 21.562 1 98.81 196 VAL A N 1
ATOM 1484 C CA . VAL A 1 196 ? -11.719 37 21.578 1 98.81 196 VAL A CA 1
ATOM 1485 C C . VAL A 1 196 ? -11.688 36.469 23 1 98.81 196 VAL A C 1
ATOM 1487 O O . VAL A 1 196 ? -10.75 36.75 23.75 1 98.81 196 VAL A O 1
ATOM 1490 N N . LYS A 1 197 ? -12.719 35.75 23.406 1 98.75 197 LYS A N 1
ATOM 1491 C CA . LYS A 1 197 ? -12.75 35.031 24.672 1 98.75 197 LYS A CA 1
ATOM 1492 C C . LYS A 1 197 ? -12.328 33.594 24.5 1 98.75 197 LYS A C 1
ATOM 1494 O O . LYS A 1 197 ? -12.703 32.938 23.516 1 98.75 197 LYS A O 1
ATOM 1499 N N . PHE A 1 198 ? -11.477 33.125 25.453 1 98.75 198 PHE A N 1
ATOM 1500 C CA . PHE A 1 198 ? -11.008 31.75 25.406 1 98.75 198 PHE A CA 1
ATOM 1501 C C . PHE A 1 198 ? -11.477 30.969 26.625 1 98.75 198 PHE A C 1
ATOM 1503 O O . PHE A 1 198 ? -11.352 31.438 27.75 1 98.75 198 PHE A O 1
ATOM 1510 N N . ILE A 1 199 ? -12.109 29.859 26.391 1 98.81 199 ILE A N 1
ATOM 1511 C CA . ILE A 1 199 ? -12.406 28.859 27.406 1 98.81 199 ILE A CA 1
ATOM 1512 C C . ILE A 1 199 ? -11.594 27.594 27.141 1 98.81 199 ILE A C 1
ATOM 1514 O O . ILE A 1 199 ? -11.883 26.844 26.219 1 98.81 199 ILE A O 1
ATOM 1518 N N . LEU A 1 200 ? -10.57 27.359 27.984 1 98.44 200 LEU A N 1
ATOM 1519 C CA . LEU A 1 200 ? -9.562 26.359 27.703 1 98.44 200 LEU A CA 1
ATOM 1520 C C . LEU A 1 200 ? -9.5 25.312 28.812 1 98.44 200 LEU A C 1
ATOM 1522 O O . LEU A 1 200 ? -10.016 25.531 29.906 1 98.44 200 LEU A O 1
ATOM 1526 N N . GLY A 1 201 ? -8.945 24.125 28.406 1 97.56 201 GLY A N 1
ATOM 1527 C CA . GLY A 1 201 ? -8.672 23.109 29.406 1 97.56 201 GLY A CA 1
ATOM 1528 C C . GLY A 1 201 ? -9.445 21.828 29.172 1 97.56 201 GLY A C 1
ATOM 1529 O O . GLY A 1 201 ? -10.422 21.812 28.422 1 97.56 201 GLY A O 1
ATOM 1530 N N . PRO A 1 202 ? -9.008 20.766 29.859 1 96.31 202 PRO A N 1
ATOM 1531 C CA . PRO A 1 202 ? -9.539 19.422 29.594 1 96.31 202 PRO A CA 1
ATOM 1532 C C . PRO A 1 202 ? -10.969 19.25 30.094 1 96.31 202 PRO A C 1
ATOM 1534 O O . PRO A 1 202 ? -11.656 18.312 29.672 1 96.31 202 PRO A O 1
ATOM 1537 N N . GLU A 1 203 ? -11.461 20.125 31 1 97.19 203 GLU A N 1
ATOM 1538 C CA . GLU A 1 203 ? -12.82 20.016 31.516 1 97.19 203 GLU A CA 1
ATOM 1539 C C . GLU A 1 203 ? -13.719 21.125 30.953 1 97.19 203 GLU A C 1
ATOM 1541 O O . GLU A 1 203 ? -14.656 20.844 30.219 1 97.19 203 GLU A O 1
ATOM 1546 N N . LYS A 1 204 ? -13.305 22.375 31.125 1 98.19 204 LYS A N 1
ATOM 1547 C CA . LYS A 1 204 ? -14.125 23.531 30.781 1 98.19 204 LYS A CA 1
ATOM 1548 C C . LYS A 1 204 ? -14.039 23.828 29.281 1 98.19 204 LYS A C 1
ATOM 1550 O O . LYS A 1 204 ? -14.984 24.375 28.703 1 98.19 204 LYS A O 1
ATOM 1555 N N . GLY A 1 205 ? -12.945 23.422 28.703 1 98.38 205 GLY A N 1
ATOM 1556 C CA . GLY A 1 205 ? -12.727 23.797 27.312 1 98.38 205 GLY A CA 1
ATOM 1557 C C . GLY A 1 205 ? -12.977 22.672 26.328 1 98.38 205 GLY A C 1
ATOM 1558 O O . GLY A 1 205 ? -13.062 22.891 25.125 1 98.38 205 GLY A O 1
ATOM 1559 N N . LYS A 1 206 ? -13.125 21.422 26.844 1 98.06 206 LYS A N 1
ATOM 1560 C CA . LYS A 1 206 ? -13.312 20.266 25.984 1 98.06 206 LYS A CA 1
ATOM 1561 C C . LYS A 1 206 ? -14.773 20.125 25.562 1 98.06 206 LYS A C 1
ATOM 1563 O O . LYS A 1 206 ? -15.617 19.734 26.375 1 98.06 206 LYS A O 1
ATOM 1568 N N . VAL A 1 207 ? -15.039 20.406 24.344 1 98.69 207 VAL A N 1
ATOM 1569 C CA . VAL A 1 207 ? -16.391 20.234 23.812 1 98.69 207 VAL A CA 1
ATOM 1570 C C . VAL A 1 207 ? -16.641 18.75 23.531 1 98.69 207 VAL A C 1
ATOM 1572 O O . VAL A 1 207 ? -15.828 18.094 22.875 1 98.69 207 VAL A O 1
ATOM 1575 N N . VAL A 1 208 ? -17.781 18.219 23.969 1 97.81 208 VAL A N 1
ATOM 1576 C CA . VAL A 1 208 ? -18.062 16.797 23.812 1 97.81 208 VAL A CA 1
ATOM 1577 C C . VAL A 1 208 ? -19.312 16.625 22.953 1 97.81 208 VAL A C 1
ATOM 1579 O O . VAL A 1 208 ? -19.594 15.516 22.484 1 97.81 208 VAL A O 1
ATOM 1582 N N . GLU A 1 209 ? -19.984 17.797 22.703 1 97.81 209 GLU A N 1
ATOM 1583 C CA . GLU A 1 209 ? -21.234 17.688 21.953 1 97.81 209 GLU A CA 1
ATOM 1584 C C . GLU A 1 209 ? -21.641 19.031 21.344 1 97.81 209 GLU A C 1
ATOM 1586 O O . GLU A 1 209 ? -21.516 20.078 21.984 1 97.81 209 GLU A O 1
ATOM 1591 N N . ILE A 1 210 ? -22.016 19.016 20.078 1 98.12 210 ILE A N 1
ATOM 1592 C CA . ILE A 1 210 ? -22.719 20.141 19.484 1 98.12 210 ILE A CA 1
ATOM 1593 C C . ILE A 1 210 ? -24.219 20.016 19.734 1 98.12 210 ILE A C 1
ATOM 1595 O O . ILE A 1 210 ? -24.828 19 19.422 1 98.12 210 ILE A O 1
ATOM 1599 N N . ILE A 1 211 ? -24.812 21.031 20.281 1 97.69 211 ILE A N 1
ATOM 1600 C CA . ILE A 1 211 ? -26.234 21.016 20.594 1 97.69 211 ILE A CA 1
ATOM 1601 C C . ILE A 1 211 ? -27.047 21.375 19.344 1 97.69 211 ILE A C 1
ATOM 1603 O O . ILE A 1 211 ? -26.859 22.438 18.766 1 97.69 211 ILE A O 1
ATOM 1607 N N . LYS A 1 212 ? -27.875 20.453 18.984 1 95.56 212 LYS A N 1
ATOM 1608 C CA . LYS A 1 212 ? -28.703 20.609 17.797 1 95.56 212 LYS A CA 1
ATOM 1609 C C . LYS A 1 212 ? -30.188 20.578 18.156 1 95.56 212 LYS A C 1
ATOM 1611 O O . LYS A 1 212 ? -30.609 19.797 19.016 1 95.56 212 LYS A O 1
ATOM 1616 N N . GLU A 1 213 ? -30.938 21.469 17.609 1 94.38 213 GLU A N 1
ATOM 1617 C CA . GLU A 1 213 ? -32.406 21.5 17.766 1 94.38 213 GLU A CA 1
ATOM 1618 C C . GLU A 1 213 ? -33.094 21.281 16.422 1 94.38 213 GLU A C 1
ATOM 1620 O O . GLU A 1 213 ? -32.594 21.688 15.375 1 94.38 213 GLU A O 1
ATOM 1625 N N . ASP A 1 214 ? -34.062 20.516 16.422 1 88.88 214 ASP A N 1
ATOM 1626 C CA . ASP A 1 214 ? -34.906 20.312 15.242 1 88.88 214 ASP A CA 1
ATOM 1627 C C . ASP A 1 214 ? -36.25 21.016 15.391 1 88.88 214 ASP A C 1
ATOM 1629 O O . ASP A 1 214 ? -37.031 20.703 16.297 1 88.88 214 ASP A O 1
ATOM 1633 N N . LYS A 1 215 ? -36.438 22.125 14.672 1 79.25 215 LYS A N 1
ATOM 1634 C CA . LYS A 1 215 ? -37.719 22.797 14.664 1 79.25 215 LYS A CA 1
ATOM 1635 C C . LYS A 1 215 ? -38.375 22.719 13.289 1 79.25 215 LYS A C 1
ATOM 1637 O O . LYS A 1 215 ? -37.906 23.344 12.336 1 79.25 215 LYS A O 1
ATOM 1642 N N . ASP A 1 216 ? -39.5 22.172 13.172 1 77.5 216 ASP A N 1
ATOM 1643 C CA . ASP A 1 216 ? -40.344 22.047 11.984 1 77.5 216 ASP A CA 1
ATOM 1644 C C . ASP A 1 216 ? -39.562 21.438 10.82 1 77.5 216 ASP A C 1
ATOM 1646 O O . ASP A 1 216 ? -39.625 21.922 9.688 1 77.5 216 ASP A O 1
ATOM 1650 N N . GLY A 1 217 ? -38.625 20.562 11.125 1 78.38 217 GLY A N 1
ATOM 1651 C CA . GLY A 1 217 ? -37.938 19.828 10.07 1 78.38 217 GLY A CA 1
ATOM 1652 C C . GLY A 1 217 ? -36.562 20.438 9.734 1 78.38 217 GLY A C 1
ATOM 1653 O O . GLY A 1 217 ? -35.812 19.875 8.938 1 78.38 217 GLY A O 1
ATOM 1654 N N . GLU A 1 218 ? -36.375 21.641 10.266 1 84.75 218 GLU A N 1
ATOM 1655 C CA . GLU A 1 218 ? -35.062 22.266 10.016 1 84.75 218 GLU A CA 1
ATOM 1656 C C . GLU A 1 218 ? -34.188 22.188 11.25 1 84.75 218 GLU A C 1
ATOM 1658 O O . GLU A 1 218 ? -34.594 22.578 12.344 1 84.75 218 GLU A O 1
ATOM 1663 N N . LYS A 1 219 ? -33.031 21.641 11.125 1 93.5 219 LYS A N 1
ATOM 1664 C CA . LYS A 1 219 ? -32.094 21.547 12.242 1 93.5 219 LYS A CA 1
ATOM 1665 C C . LYS A 1 219 ? -31.312 22.844 12.414 1 93.5 219 LYS A C 1
ATOM 1667 O O . LYS A 1 219 ? -31.047 23.547 11.445 1 93.5 219 LYS A O 1
ATOM 1672 N N . LYS A 1 220 ? -31.078 23.188 13.688 1 96.38 220 LYS A N 1
ATOM 1673 C CA . LYS A 1 220 ? -30.266 24.344 14.031 1 96.38 220 LYS A CA 1
ATOM 1674 C C . LYS A 1 220 ? -29.297 24.016 15.156 1 96.38 220 LYS A C 1
ATOM 1676 O O . LYS A 1 220 ? -29.656 23.328 16.125 1 96.38 220 LYS A O 1
ATOM 1681 N N . ALA A 1 221 ? -28.078 24.391 14.969 1 97.81 221 ALA A N 1
ATOM 1682 C CA . ALA A 1 221 ? -27.109 24.328 16.062 1 97.81 221 ALA A CA 1
ATOM 1683 C C . ALA A 1 221 ? -27.234 25.547 16.984 1 97.81 221 ALA A C 1
ATOM 1685 O O . ALA A 1 221 ? -27.219 26.688 16.516 1 97.81 221 ALA A O 1
ATOM 1686 N N . THR A 1 222 ? -27.328 25.297 18.25 1 97.69 222 THR A N 1
ATOM 1687 C CA . THR A 1 222 ? -27.656 26.391 19.156 1 97.69 222 THR A CA 1
ATOM 1688 C C . THR A 1 222 ? -26.562 26.531 20.234 1 97.69 222 THR A C 1
ATOM 1690 O O . THR A 1 222 ? -26.609 27.469 21.031 1 97.69 222 THR A O 1
ATOM 1693 N N . GLY A 1 223 ? -25.656 25.672 20.266 1 98.44 223 GLY A N 1
ATOM 1694 C CA . GLY A 1 223 ? -24.594 25.75 21.266 1 98.44 223 GLY A CA 1
ATOM 1695 C C . GLY A 1 223 ? -23.734 24.5 21.312 1 98.44 223 GLY A C 1
ATOM 1696 O O . GLY A 1 223 ? -23.781 23.672 20.406 1 98.44 223 GLY A O 1
ATOM 1697 N N . VAL A 1 224 ? -22.828 24.469 22.375 1 98.81 224 VAL A N 1
ATOM 1698 C CA . VAL A 1 224 ? -21.969 23.312 22.594 1 98.81 224 VAL A CA 1
ATOM 1699 C C . VAL A 1 224 ? -21.984 22.953 24.078 1 98.81 224 VAL A C 1
ATOM 1701 O O . VAL A 1 224 ? -22.203 23.812 24.938 1 98.81 224 VAL A O 1
ATOM 1704 N N . LYS A 1 225 ? -21.797 21.703 24.297 1 98.69 225 LYS A N 1
ATOM 1705 C CA . LYS A 1 225 ? -21.656 21.219 25.672 1 98.69 225 LYS A CA 1
ATOM 1706 C C . LYS A 1 225 ? -20.219 20.781 25.938 1 98.69 225 LYS A C 1
ATOM 1708 O O . LYS A 1 225 ? -19.594 20.094 25.125 1 98.69 225 LYS A O 1
ATOM 1713 N N . THR A 1 226 ? -19.641 21.234 27.078 1 98.69 226 THR A N 1
ATOM 1714 C CA . THR A 1 226 ? -18.297 20.859 27.469 1 98.69 226 THR A CA 1
ATOM 1715 C C . THR A 1 226 ? -18.312 19.672 28.438 1 98.69 226 THR A C 1
ATOM 1717 O O . THR A 1 226 ? -19.375 19.297 28.938 1 98.69 226 THR A O 1
ATOM 1720 N N . LYS A 1 227 ? -17.188 19.109 28.609 1 97.94 227 LYS A N 1
ATOM 1721 C CA . LYS A 1 227 ? -17.047 17.891 29.406 1 97.94 227 LYS A CA 1
ATOM 1722 C C . LYS A 1 227 ? -17.562 18.094 30.828 1 97.94 227 LYS A C 1
ATOM 1724 O O . LYS A 1 227 ? -18.078 17.172 31.453 1 97.94 227 LYS A O 1
ATOM 1729 N N . ASP A 1 228 ? -17.453 19.266 31.375 1 98.19 228 ASP A N 1
ATOM 1730 C CA . ASP A 1 228 ? -17.906 19.562 32.719 1 98.19 228 ASP A CA 1
ATOM 1731 C C . ASP A 1 228 ? -19.422 19.703 32.781 1 98.19 228 ASP A C 1
ATOM 1733 O O . ASP A 1 228 ? -19.984 20 33.844 1 98.19 228 ASP A O 1
ATOM 1737 N N . GLY A 1 229 ? -20.062 19.641 31.719 1 98.12 229 GLY A N 1
ATOM 1738 C CA . GLY A 1 229 ? -21.516 19.641 31.688 1 98.12 229 GLY A CA 1
ATOM 1739 C C . GLY A 1 229 ? -22.109 21 31.375 1 98.12 229 GLY A C 1
ATOM 1740 O O . GLY A 1 229 ? -23.328 21.141 31.25 1 98.12 229 GLY A O 1
ATOM 1741 N N . VAL A 1 230 ? -21.328 22.031 31.219 1 98.62 230 VAL A N 1
ATOM 1742 C CA . VAL A 1 230 ? -21.797 23.391 30.969 1 98.62 230 VAL A CA 1
ATOM 1743 C C . VAL A 1 230 ? -22.172 23.562 29.5 1 98.62 230 VAL A C 1
ATOM 1745 O O . VAL A 1 230 ? -21.453 23.078 28.609 1 98.62 230 VAL A O 1
ATOM 1748 N N . VAL A 1 231 ? -23.281 24.234 29.219 1 98.56 231 VAL A N 1
ATOM 1749 C CA . VAL A 1 231 ? -23.719 24.531 27.859 1 98.56 231 VAL A CA 1
ATOM 1750 C C . VAL A 1 231 ? -23.375 25.984 27.531 1 98.56 231 VAL A C 1
ATOM 1752 O O . VAL A 1 231 ? -23.766 26.906 28.25 1 98.56 231 VAL A O 1
ATOM 1755 N N . HIS A 1 232 ? -22.672 26.203 26.484 1 98.75 232 HIS A N 1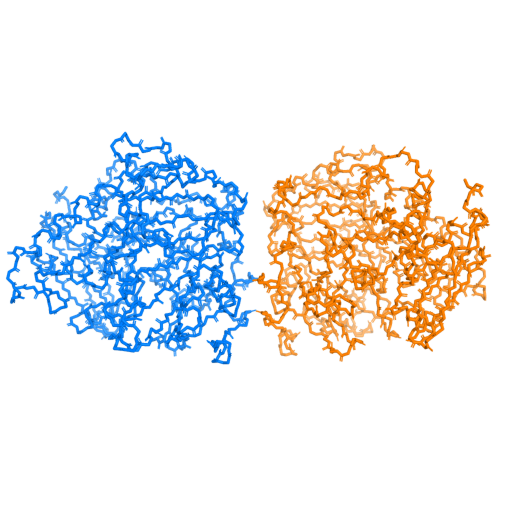
ATOM 1756 C CA . HIS A 1 232 ? -22.391 27.516 25.922 1 98.75 232 HIS A CA 1
ATOM 1757 C C . HIS A 1 232 ? -23.219 27.781 24.688 1 98.75 232 HIS A C 1
ATOM 1759 O O . HIS A 1 232 ? -23.094 27.078 23.688 1 98.75 232 HIS A O 1
ATOM 1765 N N . THR A 1 233 ? -24 28.859 24.703 1 98.31 233 THR A N 1
ATOM 1766 C CA . THR A 1 233 ? -24.938 29.125 23.609 1 98.31 233 THR A CA 1
ATOM 1767 C C . THR A 1 233 ? -24.328 30.094 22.609 1 98.31 233 THR A C 1
ATOM 1769 O O . THR A 1 233 ? -23.516 30.953 22.984 1 98.31 233 THR A O 1
ATOM 1772 N N . GLY A 1 234 ? -24.672 29.953 21.375 1 97.75 234 GLY A N 1
ATOM 1773 C CA . GLY A 1 234 ? -24.25 30.828 20.281 1 97.75 234 GLY A CA 1
ATOM 1774 C C . GLY A 1 234 ? -25.172 30.75 19.062 1 97.75 234 GLY A C 1
ATOM 1775 O O . GLY A 1 234 ? -25.984 29.828 18.953 1 97.75 234 GLY A O 1
ATOM 1776 N N . ASP A 1 235 ? -25.062 31.75 18.203 1 97.44 235 ASP A N 1
ATOM 1777 C CA . ASP A 1 235 ? -25.875 31.844 17 1 97.44 235 ASP A CA 1
ATOM 1778 C C . ASP A 1 235 ? -25.234 31.078 15.844 1 97.44 235 ASP A C 1
ATOM 1780 O O . ASP A 1 235 ? -25.922 30.625 14.938 1 97.44 235 ASP A O 1
ATOM 1784 N N . LEU A 1 236 ? -23.953 30.969 15.883 1 98.38 236 LEU A N 1
ATOM 1785 C CA . LEU A 1 236 ? -23.141 30.266 14.883 1 98.38 236 LEU A CA 1
ATOM 1786 C C . LEU A 1 236 ? -22.047 29.453 15.547 1 98.38 236 LEU A C 1
ATOM 1788 O O . LEU A 1 236 ? -21.25 29.984 16.312 1 98.38 236 LEU A O 1
ATOM 1792 N N . ILE A 1 237 ? -22.078 28.125 15.266 1 98.81 237 ILE A N 1
ATOM 1793 C CA . ILE A 1 237 ? -21.062 27.219 15.781 1 98.81 237 ILE A CA 1
ATOM 1794 C C . ILE A 1 237 ? -20.094 26.828 14.656 1 98.81 237 ILE A C 1
ATOM 1796 O O . ILE A 1 237 ? -20.516 26.297 13.625 1 98.81 237 ILE A O 1
ATOM 1800 N N . ILE A 1 238 ? -18.812 27.156 14.82 1 98.88 238 ILE A N 1
ATOM 1801 C CA . ILE A 1 238 ? -17.766 26.797 13.867 1 98.88 238 ILE A CA 1
ATOM 1802 C C . ILE A 1 238 ? -16.906 25.688 14.453 1 98.88 238 ILE A C 1
ATOM 1804 O O . ILE A 1 238 ? -16.266 25.859 15.492 1 98.88 238 ILE A O 1
ATOM 1808 N N . VAL A 1 239 ? -16.859 24.547 13.781 1 98.75 239 VAL A N 1
ATOM 1809 C CA . VAL A 1 239 ? -16.047 23.422 14.234 1 98.75 239 VAL A CA 1
ATOM 1810 C C . VAL A 1 239 ? -14.711 23.422 13.516 1 98.75 239 VAL A C 1
ATOM 1812 O O . VAL A 1 239 ? -14.648 23.219 12.297 1 98.75 239 VAL A O 1
ATOM 1815 N N . ALA A 1 240 ? -13.664 23.688 14.18 1 98.5 240 ALA A N 1
ATOM 1816 C CA . ALA A 1 240 ? -12.273 23.703 13.727 1 98.5 240 ALA A CA 1
ATOM 1817 C C . ALA A 1 240 ? -11.398 22.797 14.594 1 98.5 240 ALA A C 1
ATOM 1819 O O . ALA A 1 240 ? -10.367 23.234 15.102 1 98.5 240 ALA A O 1
ATOM 1820 N N . ALA A 1 241 ? -11.719 21.547 14.617 1 97.56 241 ALA A N 1
ATOM 1821 C CA . ALA A 1 241 ? -11.172 20.656 15.633 1 97.56 241 ALA A CA 1
ATOM 1822 C C . ALA A 1 241 ? -10.133 19.703 15.031 1 97.56 241 ALA A C 1
ATOM 1824 O O . ALA A 1 241 ? -9.898 18.625 15.562 1 97.56 241 ALA A O 1
ATOM 1825 N N . GLY A 1 242 ? -9.547 20.016 13.891 1 96 242 GLY A N 1
ATOM 1826 C CA . GLY A 1 242 ? -8.5 19.203 13.305 1 96 242 GLY A CA 1
ATOM 1827 C C . GLY A 1 242 ? -8.883 17.734 13.172 1 96 242 GLY A C 1
ATOM 1828 O O . GLY A 1 242 ? -9.961 17.422 12.664 1 96 242 GLY A O 1
ATOM 1829 N N . GLY A 1 243 ? -8.008 16.859 13.617 1 95.94 243 GLY A N 1
ATOM 1830 C CA . GLY A 1 243 ? -8.227 15.422 13.508 1 95.94 243 GLY A CA 1
ATOM 1831 C C . GLY A 1 243 ? -9.445 14.945 14.273 1 95.94 243 GLY A C 1
ATOM 1832 O O . GLY A 1 243 ? -9.938 13.836 14.039 1 95.94 243 GLY A O 1
ATOM 1833 N N . TRP A 1 244 ? -10.016 15.766 15.148 1 96.62 244 TRP A N 1
ATOM 1834 C CA . TRP A 1 244 ? -11.156 15.367 15.977 1 96.62 244 TRP A CA 1
ATOM 1835 C C . TRP A 1 244 ? -12.461 15.836 15.352 1 96.62 244 TRP A C 1
ATOM 1837 O O . TRP A 1 244 ? -13.547 15.57 15.883 1 96.62 244 TRP A O 1
ATOM 1847 N N . THR A 1 245 ? -12.391 16.5 14.211 1 97.56 245 THR A N 1
ATOM 1848 C CA . THR A 1 245 ? -13.57 17.078 13.57 1 97.56 245 THR A CA 1
ATOM 1849 C C . THR A 1 245 ? -14.625 16.016 13.312 1 97.56 245 THR A C 1
ATOM 1851 O O . THR A 1 245 ? -15.789 16.172 13.695 1 97.56 245 THR A O 1
ATOM 1854 N N . PRO A 1 246 ? -14.25 14.844 12.75 1 96.69 246 PRO A N 1
ATOM 1855 C CA . PRO A 1 246 ? -15.297 13.852 12.5 1 96.69 246 PRO A CA 1
ATOM 1856 C C . PRO A 1 246 ? -15.938 13.336 13.789 1 96.69 246 PRO A C 1
ATOM 1858 O O . PRO A 1 246 ? -17.078 12.867 13.766 1 96.69 246 PRO A O 1
ATOM 1861 N N . SER A 1 247 ? -15.227 13.398 14.891 1 97.06 247 SER A N 1
ATOM 1862 C CA . SER A 1 247 ? -15.766 12.945 16.172 1 97.06 247 SER A CA 1
ATOM 1863 C C . SER A 1 247 ? -16.875 13.859 16.656 1 97.06 247 SER A C 1
ATOM 1865 O O . SER A 1 247 ? -17.812 13.414 17.328 1 97.06 247 SER A O 1
ATOM 1867 N N . LEU A 1 248 ? -16.781 15.125 16.297 1 97.5 248 LEU A N 1
ATOM 1868 C CA . LEU A 1 248 ? -17.75 16.109 16.766 1 97.5 248 LEU A CA 1
ATOM 1869 C C . LEU A 1 248 ? -18.812 16.359 15.703 1 97.5 248 LEU A C 1
ATOM 1871 O O . LEU A 1 248 ? -19.922 16.797 16.031 1 97.5 248 LEU A O 1
ATOM 1875 N N . LEU A 1 249 ? -18.406 16.156 14.492 1 96.94 249 LEU A N 1
ATOM 1876 C CA . LEU A 1 249 ? -19.281 16.391 13.352 1 96.94 249 LEU A CA 1
ATOM 1877 C C . LEU A 1 249 ? -19.359 15.164 12.461 1 96.94 249 LEU A C 1
ATOM 1879 O O . LEU A 1 249 ? -18.734 15.133 11.391 1 96.94 249 LEU A O 1
ATOM 1883 N N . PRO A 1 250 ? -20.203 14.234 12.828 1 95.44 250 PRO A N 1
ATOM 1884 C CA . PRO A 1 250 ? -20.297 12.984 12.07 1 95.44 250 PRO A CA 1
ATOM 1885 C C . PRO A 1 250 ? -20.656 13.219 10.602 1 95.44 250 PRO A C 1
ATOM 1887 O O . PRO A 1 250 ? -20.328 12.391 9.75 1 95.44 250 PRO A O 1
ATOM 1890 N N . GLU A 1 251 ? -21.234 14.398 10.25 1 93.38 251 GLU A N 1
ATOM 1891 C CA . GLU A 1 251 ? -21.609 14.75 8.875 1 93.38 251 GLU A CA 1
ATOM 1892 C C . GLU A 1 251 ? -20.375 14.789 7.969 1 93.38 251 GLU A C 1
ATOM 1894 O O . GLU A 1 251 ? -20.5 14.695 6.746 1 93.38 251 GLU A O 1
ATOM 1899 N N . THR A 1 252 ? -19.203 14.898 8.617 1 94.56 252 THR A N 1
ATOM 1900 C CA . THR A 1 252 ? -17.984 15.055 7.824 1 94.56 252 THR A CA 1
ATOM 1901 C C . THR A 1 252 ? -17.281 13.719 7.645 1 94.56 252 THR A C 1
ATOM 1903 O O . THR A 1 252 ? -16.281 13.625 6.93 1 94.56 252 THR A O 1
ATOM 1906 N N . ALA A 1 253 ? -17.75 12.633 8.188 1 92.06 253 ALA A N 1
ATOM 1907 C CA . ALA A 1 253 ? -17.031 11.359 8.281 1 92.06 253 ALA A CA 1
ATOM 1908 C C . ALA A 1 253 ? -16.844 10.734 6.898 1 92.06 253 ALA A C 1
ATOM 1910 O O . ALA A 1 253 ? -15.961 9.898 6.703 1 92.06 253 ALA A O 1
ATOM 1911 N N . ASP A 1 254 ? -17.672 11.094 5.926 1 87.06 254 ASP A N 1
ATOM 1912 C CA . ASP A 1 254 ? -17.562 10.516 4.59 1 87.06 254 ASP A CA 1
ATOM 1913 C C . ASP A 1 254 ? -16.656 11.352 3.693 1 87.06 254 ASP A C 1
ATOM 1915 O O . ASP A 1 254 ? -16.375 10.969 2.557 1 87.06 254 ASP A O 1
ATOM 1919 N N . ARG A 1 255 ? -16.109 12.469 4.207 1 89.56 255 ARG A N 1
ATOM 1920 C CA . ARG A 1 255 ? -15.32 13.352 3.348 1 89.56 255 ARG A CA 1
ATOM 1921 C C . ARG A 1 255 ? -13.992 13.711 4.004 1 89.56 255 ARG A C 1
ATOM 1923 O O . ARG A 1 255 ? -13.062 14.141 3.328 1 89.56 255 ARG A O 1
ATOM 1930 N N . LEU A 1 256 ? -13.961 13.555 5.27 1 93.38 256 LEU A N 1
ATOM 1931 C CA . LEU A 1 256 ? -12.734 13.781 6.027 1 93.38 256 LEU A CA 1
ATOM 1932 C C . LEU A 1 256 ? -12.273 12.492 6.703 1 93.38 256 LEU A C 1
ATOM 1934 O O . LEU A 1 256 ? -13.094 11.727 7.211 1 93.38 256 LEU A O 1
ATOM 1938 N N . GLU A 1 257 ? -11.008 12.297 6.645 1 94.56 257 GLU A N 1
ATOM 1939 C CA . GLU A 1 257 ? -10.414 11.156 7.34 1 94.56 257 GLU A CA 1
ATOM 1940 C C . GLU A 1 257 ? -9.18 11.578 8.133 1 94.56 257 GLU A C 1
ATOM 1942 O O . GLU A 1 257 ? -8.273 12.211 7.594 1 94.56 257 GLU A O 1
ATOM 1947 N N . THR A 1 258 ? -9.234 11.258 9.422 1 96.88 258 THR A N 1
ATOM 1948 C CA . THR A 1 258 ? -8.086 11.531 10.281 1 96.88 258 THR A CA 1
ATOM 1949 C C . THR A 1 258 ? -6.965 10.539 10.023 1 96.88 258 THR A C 1
ATOM 1951 O O . THR A 1 258 ? -7.164 9.328 10.125 1 96.88 258 THR A O 1
ATOM 1954 N N . THR A 1 259 ? -5.773 11.047 9.641 1 96.38 259 THR A N 1
ATOM 1955 C CA . THR A 1 259 ? -4.625 10.203 9.32 1 96.38 259 THR A CA 1
ATOM 1956 C C . THR A 1 259 ? -3.365 10.719 10.008 1 96.38 259 THR A C 1
ATOM 1958 O O . THR A 1 259 ? -3.354 11.828 10.547 1 96.38 259 THR A O 1
ATOM 1961 N N . ALA A 1 260 ? -2.332 9.875 10.055 1 96.75 260 ALA A N 1
ATOM 1962 C CA . ALA A 1 260 ? -1.097 10.273 10.727 1 96.75 260 ALA A CA 1
ATOM 1963 C C . ALA A 1 260 ? 0.126 9.914 9.883 1 96.75 260 ALA A C 1
ATOM 1965 O O . ALA A 1 260 ? 0.224 8.797 9.367 1 96.75 260 ALA A O 1
ATOM 1966 N N . GLY A 1 261 ? 0.995 10.898 9.695 1 96 261 GLY A N 1
ATOM 1967 C CA . GLY A 1 261 ? 2.361 10.594 9.305 1 96 261 GLY A CA 1
ATOM 1968 C C . GLY A 1 261 ? 3.248 10.227 10.477 1 96 261 GLY A C 1
ATOM 1969 O O . GLY A 1 261 ? 2.76 10.008 11.586 1 96 261 GLY A O 1
ATOM 1970 N N . SER A 1 262 ? 4.586 10.086 10.234 1 97.75 262 SER A N 1
ATOM 1971 C CA . SER A 1 262 ? 5.539 9.68 11.258 1 97.75 262 SER A CA 1
ATOM 1972 C C . SER A 1 262 ? 6.609 10.742 11.469 1 97.75 262 SER A C 1
ATOM 1974 O O . SER A 1 262 ? 7.078 11.359 10.508 1 97.75 262 SER A O 1
ATOM 1976 N N . VAL A 1 263 ? 6.98 10.93 12.727 1 97.88 263 VAL A N 1
ATOM 1977 C CA . VAL A 1 263 ? 8.016 11.906 13.062 1 97.88 263 VAL A CA 1
ATOM 1978 C C . VAL A 1 263 ? 9.047 11.266 13.984 1 97.88 263 VAL A C 1
ATOM 1980 O O . VAL A 1 263 ? 8.688 10.562 14.938 1 97.88 263 VAL A O 1
ATOM 1983 N N . MET A 1 264 ? 10.25 11.461 13.688 1 98.19 264 MET A N 1
ATOM 1984 C CA . MET A 1 264 ? 11.367 11.148 14.57 1 98.19 264 MET A CA 1
ATOM 1985 C C . MET A 1 264 ? 12.141 12.406 14.953 1 98.19 264 MET A C 1
ATOM 1987 O O . MET A 1 264 ? 12.453 13.227 14.086 1 98.19 264 MET A O 1
ATOM 1991 N N . LEU A 1 265 ? 12.398 12.547 16.219 1 97.69 265 LEU A N 1
ATOM 1992 C CA . LEU A 1 265 ? 13.25 13.625 16.719 1 97.69 265 LEU A CA 1
ATOM 1993 C C . LEU A 1 265 ? 14.609 13.086 17.141 1 97.69 265 LEU A C 1
ATOM 1995 O O . LEU A 1 265 ? 14.688 12.203 18 1 97.69 265 LEU A O 1
ATOM 1999 N N . TYR A 1 266 ? 15.617 13.617 16.516 1 98.25 266 TYR A N 1
ATOM 2000 C CA . TYR A 1 266 ? 16.984 13.258 16.859 1 98.25 266 TYR A CA 1
ATOM 2001 C C . TYR A 1 266 ? 17.609 14.297 17.781 1 98.25 266 TYR A C 1
ATOM 2003 O O . TYR A 1 266 ? 17.422 15.5 17.594 1 98.25 266 TYR A O 1
ATOM 2011 N N . GLN A 1 267 ? 18.281 13.797 18.781 1 98.06 267 GLN A N 1
ATOM 2012 C CA . GLN A 1 267 ? 19.016 14.68 19.688 1 98.06 267 GLN A CA 1
ATOM 2013 C C . GLN A 1 267 ? 20.5 14.719 19.328 1 98.06 267 GLN A C 1
ATOM 2015 O O . GLN A 1 267 ? 21.156 13.68 19.266 1 98.06 267 GLN A O 1
ATOM 2020 N N . PHE A 1 268 ? 20.938 15.953 19.078 1 98.25 268 PHE A N 1
ATOM 2021 C CA . PHE A 1 268 ? 22.375 16.141 18.875 1 98.25 268 PHE A CA 1
ATOM 2022 C C . PHE A 1 268 ? 23.125 15.977 20.172 1 98.25 268 PHE A C 1
ATOM 2024 O O . PHE A 1 268 ? 22.594 16.25 21.25 1 98.25 268 PHE A O 1
ATOM 2031 N N . PRO A 1 269 ? 24.469 15.562 20.047 1 97.62 269 PRO A N 1
ATOM 2032 C CA . PRO A 1 269 ? 25.297 15.625 21.25 1 97.62 269 PRO A CA 1
ATOM 2033 C C . PRO A 1 269 ? 25.406 17.047 21.812 1 97.62 269 PRO A C 1
ATOM 2035 O O . PRO A 1 269 ? 25.109 18.016 21.109 1 97.62 269 PRO A O 1
ATOM 2038 N N . PRO A 1 270 ? 25.812 17.141 23.047 1 97.69 270 PRO A N 1
ATOM 2039 C CA . PRO A 1 270 ? 25.969 18.469 23.625 1 97.69 270 PRO A CA 1
ATOM 2040 C C . PRO A 1 270 ? 26.781 19.406 22.734 1 97.69 270 PRO A C 1
ATOM 2042 O O . PRO A 1 270 ? 27.781 18.984 22.141 1 97.69 270 PRO A O 1
ATOM 2045 N N . LYS A 1 271 ? 26.281 20.609 22.703 1 97.25 271 LYS A N 1
ATOM 2046 C CA . LYS A 1 271 ? 26.875 21.609 21.812 1 97.25 271 LYS A CA 1
ATOM 2047 C C . LYS A 1 271 ? 28.375 21.75 22.062 1 97.25 271 LYS A C 1
ATOM 2049 O O . LYS A 1 271 ? 29.141 21.922 21.125 1 97.25 271 LYS A O 1
ATOM 2054 N N . GLU A 1 272 ? 28.797 21.656 23.281 1 97.38 272 GLU A N 1
ATOM 2055 C CA . GLU A 1 272 ? 30.219 21.797 23.641 1 97.38 272 GLU A CA 1
ATOM 2056 C C . GLU A 1 272 ? 31.047 20.688 23.031 1 97.38 272 GLU A C 1
ATOM 2058 O O . GLU A 1 272 ? 32.219 20.891 22.719 1 97.38 272 GLU A O 1
ATOM 2063 N N . GLN A 1 273 ? 30.484 19.578 22.844 1 97.5 273 GLN A N 1
ATOM 2064 C CA . GLN A 1 273 ? 31.203 18.422 22.328 1 97.5 273 GLN A CA 1
ATOM 2065 C C . GLN A 1 273 ? 31.234 18.422 20.797 1 97.5 273 GLN A C 1
ATOM 2067 O O . GLN A 1 273 ? 32.188 17.922 20.188 1 97.5 273 GLN A O 1
ATOM 2072 N N . GLU A 1 274 ? 30.172 18.969 20.172 1 97.5 274 GLU A N 1
ATOM 2073 C CA . GLU A 1 274 ? 30.078 18.984 18.719 1 97.5 274 GLU A CA 1
ATOM 2074 C C . GLU A 1 274 ? 29.641 20.359 18.203 1 97.5 274 GLU A C 1
ATOM 2076 O O . GLU A 1 274 ? 28.625 20.469 17.516 1 97.5 274 GLU A O 1
ATOM 2081 N N . PRO A 1 275 ? 30.422 21.375 18.438 1 97.12 275 PRO A N 1
ATOM 2082 C CA . PRO A 1 275 ? 30 22.734 18.062 1 97.12 275 PRO A CA 1
ATOM 2083 C C . PRO A 1 275 ? 29.828 22.891 16.547 1 97.12 275 PRO A C 1
ATOM 2085 O O . PRO A 1 275 ? 28.953 23.641 16.094 1 97.12 275 PRO A O 1
ATOM 2088 N N . GLU A 1 276 ? 30.594 22.234 15.773 1 96.31 276 GLU A N 1
ATOM 2089 C CA . GLU A 1 276 ? 30.516 22.359 14.328 1 96.31 276 GLU A CA 1
ATOM 2090 C C . GLU A 1 276 ? 29.219 21.766 13.789 1 96.31 276 GLU A C 1
ATOM 2092 O O . GLU A 1 276 ? 28.625 22.297 12.852 1 96.31 276 GLU A O 1
ATOM 2097 N N . LEU A 1 277 ? 28.828 20.656 14.391 1 97.25 277 LEU A N 1
ATOM 2098 C CA . LEU A 1 277 ? 27.578 20.016 14.008 1 97.25 277 LEU A CA 1
ATOM 2099 C C . LEU A 1 277 ? 26.391 20.953 14.266 1 97.25 277 LEU A C 1
ATOM 2101 O O . LEU A 1 277 ? 25.516 21.109 13.414 1 97.25 277 LEU A O 1
ATOM 2105 N N . TRP A 1 278 ? 26.453 21.562 15.453 1 97.88 278 TRP A N 1
ATOM 2106 C CA . TRP A 1 278 ? 25.391 22.484 15.844 1 97.88 278 TRP A CA 1
ATOM 2107 C C . TRP A 1 278 ? 25.344 23.688 14.898 1 97.88 278 TRP A C 1
ATOM 2109 O O . TRP A 1 278 ? 24.266 24.125 14.492 1 97.88 278 TRP A O 1
ATOM 2119 N N . SER A 1 279 ? 26.484 24.203 14.531 1 96.56 279 SER A N 1
ATOM 2120 C CA . SER A 1 279 ? 26.562 25.359 13.641 1 96.56 279 SER A CA 1
ATOM 2121 C C . SER A 1 279 ? 26.094 25.016 12.234 1 96.56 279 SER A C 1
ATOM 2123 O O . SER A 1 279 ? 25.328 25.781 11.625 1 96.56 279 SER A O 1
ATOM 2125 N N . LYS A 1 280 ? 26.469 23.906 11.797 1 96.25 280 LYS A N 1
ATOM 2126 C CA . LYS A 1 280 ? 26.203 23.469 10.422 1 96.25 280 LYS A CA 1
ATOM 2127 C C . LYS A 1 280 ? 24.703 23.328 10.164 1 96.25 280 LYS A C 1
ATOM 2129 O O . LYS A 1 280 ? 24.219 23.672 9.086 1 96.25 280 LYS A O 1
ATOM 2134 N N . TYR A 1 281 ? 23.984 22.844 11.195 1 97.62 281 TYR A N 1
ATOM 2135 C CA . TYR A 1 281 ? 22.578 22.531 10.984 1 97.62 281 TYR A CA 1
ATOM 2136 C C . TYR A 1 281 ? 21.688 23.484 11.758 1 97.62 281 TYR A C 1
ATOM 2138 O O . TYR A 1 281 ? 20.516 23.188 12.016 1 97.62 281 TYR A O 1
ATOM 2146 N N . SER A 1 282 ? 22.219 24.688 12.133 1 96.12 282 SER A N 1
ATOM 2147 C CA . SER A 1 282 ? 21.438 25.734 12.766 1 96.12 282 SER A CA 1
ATOM 2148 C C . SER A 1 282 ? 20.5 26.406 11.758 1 96.12 282 SER A C 1
ATOM 2150 O O . SER A 1 282 ? 20.703 26.312 10.547 1 96.12 282 SER A O 1
ATOM 2152 N N . PRO A 1 283 ? 19.453 27.078 12.219 1 94 283 PRO A N 1
ATOM 2153 C CA . PRO A 1 283 ? 18.531 27.797 11.336 1 94 283 PRO A CA 1
ATOM 2154 C C . PRO A 1 283 ? 19.234 28.812 10.445 1 94 283 PRO A C 1
ATOM 2156 O O . PRO A 1 283 ? 18.781 29.078 9.336 1 94 283 PRO A O 1
ATOM 2159 N N . GLU A 1 284 ? 20.359 29.344 10.875 1 91.31 284 GLU A N 1
ATOM 2160 C CA . GLU A 1 284 ? 21.109 30.344 10.125 1 91.31 284 GLU A CA 1
ATOM 2161 C C . GLU A 1 284 ? 21.906 29.719 9 1 91.31 284 GLU A C 1
ATOM 2163 O O . GLU A 1 284 ? 22.234 30.375 8.008 1 91.31 284 GLU A O 1
ATOM 2168 N N . ASN A 1 285 ? 22.156 28.453 9.156 1 94.12 285 ASN A N 1
ATOM 2169 C CA . ASN A 1 285 ? 23.141 27.875 8.234 1 94.12 285 ASN A CA 1
ATOM 2170 C C . ASN A 1 285 ? 22.547 26.688 7.469 1 94.12 285 ASN A C 1
ATOM 2172 O O . ASN A 1 285 ? 23.219 26.094 6.629 1 94.12 285 ASN A O 1
ATOM 2176 N N . PHE A 1 286 ? 21.406 26.375 7.781 1 96.25 286 PHE A N 1
ATOM 2177 C CA . PHE A 1 286 ? 20.812 25.188 7.152 1 96.25 286 PHE A CA 1
ATOM 2178 C C . PHE A 1 286 ? 19.391 25.469 6.703 1 96.25 286 PHE A C 1
ATOM 2180 O O . PHE A 1 286 ? 18.859 26.562 6.945 1 96.25 286 PHE A O 1
ATOM 2187 N N . LEU A 1 287 ? 18.797 24.594 5.965 1 96.81 287 LEU A N 1
ATOM 2188 C CA . LEU A 1 287 ? 17.516 24.812 5.301 1 96.81 287 LEU A CA 1
ATOM 2189 C C . LEU A 1 287 ? 16.562 23.641 5.551 1 96.81 287 LEU A C 1
ATOM 2191 O O . LEU A 1 287 ? 16.938 22.656 6.188 1 96.81 287 LEU A O 1
ATOM 2195 N N . VAL A 1 288 ? 15.328 23.781 5.23 1 97.81 288 VAL A N 1
ATOM 2196 C CA . VAL A 1 288 ? 14.375 22.672 5.148 1 97.81 288 VAL A CA 1
ATOM 2197 C C . VAL A 1 288 ? 14.711 21.797 3.949 1 97.81 288 VAL A C 1
ATOM 2199 O O . VAL A 1 288 ? 15.117 22.297 2.898 1 97.81 288 VAL A O 1
ATOM 2202 N N . TRP A 1 289 ? 14.578 20.516 4.148 1 97.31 289 TRP A N 1
ATOM 2203 C CA . TRP A 1 289 ? 14.867 19.609 3.047 1 97.31 289 TRP A CA 1
ATOM 2204 C C . TRP A 1 289 ? 13.75 18.578 2.881 1 97.31 289 TRP A C 1
ATOM 2206 O O . TRP A 1 289 ? 13.055 18.25 3.846 1 97.31 289 TRP A O 1
ATOM 2216 N N . ALA A 1 290 ? 13.523 18.188 1.695 1 95.88 290 ALA A N 1
ATOM 2217 C CA . ALA A 1 290 ? 12.57 17.141 1.341 1 95.88 290 ALA A CA 1
ATOM 2218 C C . ALA A 1 290 ? 13.156 16.219 0.276 1 95.88 290 ALA A C 1
ATOM 2220 O O . ALA A 1 290 ? 13.742 16.672 -0.704 1 95.88 290 ALA A O 1
ATOM 2221 N N . TRP A 1 291 ? 13.008 14.93 0.483 1 94.69 291 TRP A N 1
ATOM 2222 C CA . TRP A 1 291 ? 13.57 13.922 -0.406 1 94.69 291 TRP A CA 1
ATOM 2223 C C . TRP A 1 291 ? 12.469 13.008 -0.952 1 94.69 291 TRP A C 1
ATOM 2225 O O . TRP A 1 291 ? 11.656 12.484 -0.191 1 94.69 291 TRP A O 1
ATOM 2235 N N . GLY A 1 292 ? 12.508 12.852 -2.266 1 87.94 292 GLY A N 1
ATOM 2236 C CA . GLY A 1 292 ? 11.641 11.883 -2.922 1 87.94 292 GLY A CA 1
ATOM 2237 C C . GLY A 1 292 ? 10.172 12.258 -2.867 1 87.94 292 GLY A C 1
ATOM 2238 O O . GLY A 1 292 ? 9.312 11.398 -2.672 1 87.94 292 GLY A O 1
ATOM 2239 N N . LEU A 1 293 ? 9.867 13.508 -2.834 1 74.88 293 LEU A N 1
ATOM 2240 C CA . LEU A 1 293 ? 8.477 13.93 -2.75 1 74.88 293 LEU A CA 1
ATOM 2241 C C . LEU A 1 293 ? 7.762 13.727 -4.082 1 74.88 293 LEU A C 1
ATOM 2243 O O . LEU A 1 293 ? 7.281 14.688 -4.691 1 74.88 293 LEU A O 1
ATOM 2247 N N . SER A 1 294 ? 8.188 12.602 -4.77 1 62.06 294 SER A N 1
ATOM 2248 C CA . SER A 1 294 ? 7.582 12.352 -6.07 1 62.06 294 SER A CA 1
ATOM 2249 C C . SER A 1 294 ? 6.641 11.148 -6.016 1 62.06 294 SER A C 1
ATOM 2251 O O . SER A 1 294 ? 7.023 10.07 -5.555 1 62.06 294 SER A O 1
ATOM 2253 N N . GLY A 1 295 ? 5.336 11.461 -6.227 1 59.31 295 GLY A N 1
ATOM 2254 C CA . GLY A 1 295 ? 4.391 10.398 -6.539 1 59.31 295 GLY A CA 1
ATOM 2255 C C . GLY A 1 295 ? 3.902 9.656 -5.316 1 59.31 295 GLY A C 1
ATOM 22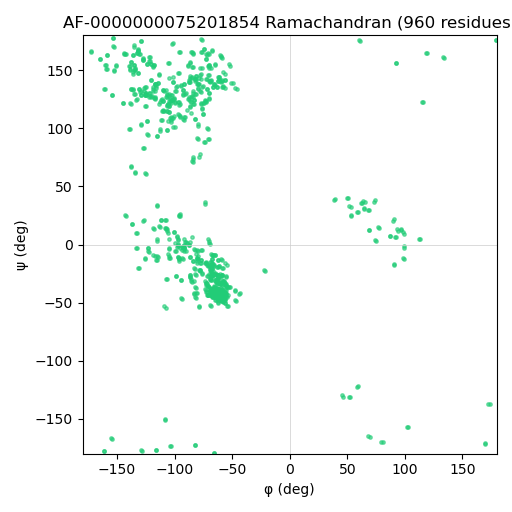56 O O . GLY A 1 295 ? 4.031 10.141 -4.191 1 59.31 295 GLY A O 1
ATOM 2257 N N . SER A 1 296 ? 3.254 8.617 -5.504 1 60.28 296 SER A N 1
ATOM 2258 C CA . SER A 1 296 ? 2.553 7.832 -4.496 1 60.28 296 SER A CA 1
ATOM 2259 C C . SER A 1 296 ? 3.408 6.664 -4.016 1 60.28 296 SER A C 1
ATOM 2261 O O . SER A 1 296 ? 2.92 5.777 -3.309 1 60.28 296 SER A O 1
ATOM 2263 N N . SER A 1 297 ? 4.754 6.828 -4.145 1 70.88 297 SER A N 1
ATOM 2264 C CA . SER A 1 297 ? 5.598 5.734 -3.682 1 70.88 297 SER A CA 1
ATOM 2265 C C . SER A 1 297 ? 5.777 5.781 -2.168 1 70.88 297 SER A C 1
ATOM 2267 O O . SER A 1 297 ? 5.949 6.855 -1.588 1 70.88 297 SER A O 1
ATOM 2269 N N . PRO A 1 298 ? 5.707 4.59 -1.568 1 79.06 298 PRO A N 1
ATOM 2270 C CA . PRO A 1 298 ? 5.988 4.555 -0.131 1 79.06 298 PRO A CA 1
ATOM 2271 C C . PRO A 1 298 ? 7.445 4.887 0.193 1 79.06 298 PRO A C 1
ATOM 2273 O O . PRO A 1 298 ? 7.777 5.16 1.349 1 79.06 298 PRO A O 1
ATOM 2276 N N . ILE A 1 299 ? 8.266 4.797 -0.834 1 78 299 ILE A N 1
ATOM 2277 C CA . ILE A 1 299 ? 9.68 5.113 -0.632 1 78 299 ILE A CA 1
ATOM 2278 C C . ILE A 1 299 ? 9.93 6.586 -0.95 1 78 299 ILE A C 1
ATOM 2280 O O . ILE A 1 299 ? 9.523 7.078 -2.008 1 78 299 ILE A O 1
ATOM 2284 N N . GLY A 1 300 ? 10.555 7.227 -0.021 1 83.56 300 GLY A N 1
ATOM 2285 C CA . GLY A 1 300 ? 10.711 8.664 -0.123 1 83.56 300 GLY A CA 1
ATOM 2286 C C . GLY A 1 300 ? 9.758 9.438 0.767 1 83.56 300 GLY A C 1
ATOM 2287 O O . GLY A 1 300 ? 9.438 9 1.874 1 83.56 300 GLY A O 1
ATOM 2288 N N . ASN A 1 301 ? 9.5 10.742 0.375 1 89.94 301 ASN A N 1
ATOM 2289 C CA . ASN A 1 301 ? 8.594 11.602 1.12 1 89.94 301 ASN A CA 1
ATOM 2290 C C . ASN A 1 301 ? 9.086 11.852 2.543 1 89.94 301 ASN A C 1
ATOM 2292 O O . ASN A 1 301 ? 8.297 11.82 3.492 1 89.94 301 ASN A O 1
ATOM 2296 N N . VAL A 1 302 ? 10.375 11.953 2.688 1 96.06 302 VAL A N 1
ATOM 2297 C CA . VAL A 1 302 ? 11.016 12.297 3.951 1 96.06 302 VAL A CA 1
ATOM 2298 C C . VAL A 1 302 ? 11.43 13.766 3.932 1 96.06 302 VAL A C 1
ATOM 2300 O O . VAL A 1 302 ? 11.898 14.273 2.906 1 96.06 302 VAL A O 1
ATOM 2303 N N . TYR A 1 303 ? 11.242 14.43 5.039 1 97.31 303 TYR A N 1
ATOM 2304 C CA . TYR A 1 303 ? 11.609 15.836 5.125 1 97.31 303 TYR A CA 1
ATOM 2305 C C . TYR A 1 303 ? 12.156 16.172 6.508 1 97.31 303 TYR A C 1
ATOM 2307 O O . TYR A 1 303 ? 11.992 15.398 7.449 1 97.31 303 TYR A O 1
ATOM 2315 N N . GLY A 1 304 ? 12.797 17.312 6.574 1 98.12 304 GLY A N 1
ATOM 2316 C CA . GLY A 1 304 ? 13.367 17.719 7.852 1 98.12 304 GLY A CA 1
ATOM 2317 C C . GLY A 1 304 ? 13.68 19.203 7.922 1 98.12 304 GLY A C 1
ATOM 2318 O O . GLY A 1 304 ? 13.383 19.953 6.988 1 98.12 304 GLY A O 1
ATOM 2319 N N . PHE A 1 305 ? 14.242 19.562 9.086 1 98.25 305 PHE A N 1
ATOM 2320 C CA . PHE A 1 305 ? 14.406 20.953 9.453 1 98.25 305 PHE A CA 1
ATOM 2321 C C . PHE A 1 305 ? 15.789 21.203 10.039 1 98.25 305 PHE A C 1
ATOM 2323 O O . PHE A 1 305 ? 16.484 20.266 10.406 1 98.25 305 PHE A O 1
ATOM 2330 N N . PRO A 1 306 ? 16.172 22.531 10.086 1 97.75 306 PRO A N 1
ATOM 2331 C CA . PRO A 1 306 ? 17.297 22.859 10.953 1 97.75 306 PRO A CA 1
ATOM 2332 C C . PRO A 1 306 ? 17.047 22.484 12.414 1 97.75 306 PRO A C 1
ATOM 2334 O O . PRO A 1 306 ? 15.891 22.297 12.812 1 97.75 306 PRO A O 1
ATOM 2337 N N . ILE A 1 307 ? 18.062 22.359 13.18 1 97.56 307 ILE A N 1
ATOM 2338 C CA . ILE A 1 307 ? 17.922 21.969 14.578 1 97.56 307 ILE A CA 1
ATOM 2339 C C . ILE A 1 307 ? 17.25 23.094 15.359 1 97.56 307 ILE A C 1
ATOM 2341 O O . ILE A 1 307 ? 17.344 24.266 14.992 1 97.56 307 ILE A O 1
ATOM 2345 N N . THR A 1 308 ? 16.562 22.734 16.406 1 95.25 308 THR A N 1
ATOM 2346 C CA . THR A 1 308 ? 16.016 23.688 17.359 1 95.25 308 THR A CA 1
ATOM 2347 C C . THR A 1 308 ? 17.125 24.203 18.281 1 95.25 308 THR A C 1
ATOM 2349 O O . THR A 1 308 ? 18.266 23.75 18.203 1 95.25 308 THR A O 1
ATOM 2352 N N . GLU A 1 309 ? 16.734 25.125 19.125 1 91.44 309 GLU A N 1
ATOM 2353 C CA . GLU A 1 309 ? 17.672 25.734 20.062 1 91.44 309 GLU A CA 1
ATOM 2354 C C . GLU A 1 309 ? 18.266 24.703 21.016 1 91.44 309 GLU A C 1
ATOM 2356 O O . GLU A 1 309 ? 19.406 24.828 21.453 1 91.44 309 GLU A O 1
ATOM 2361 N N . ASP A 1 310 ? 17.531 23.672 21.25 1 93.12 310 ASP A N 1
ATOM 2362 C CA . ASP A 1 310 ? 17.969 22.641 22.188 1 93.12 310 ASP A CA 1
ATOM 2363 C C . ASP A 1 310 ? 18.594 21.453 21.453 1 93.12 310 ASP A C 1
ATOM 2365 O O . ASP A 1 310 ? 18.844 20.406 22.047 1 93.12 310 ASP A O 1
ATOM 2369 N N . GLY A 1 311 ? 18.797 21.547 20.188 1 96.38 311 GLY A N 1
ATOM 2370 C CA . GLY A 1 311 ? 19.562 20.578 19.438 1 96.38 311 GLY A CA 1
ATOM 2371 C C . GLY A 1 311 ? 18.719 19.438 18.891 1 96.38 311 GLY A C 1
ATOM 2372 O O . GLY A 1 311 ? 19.219 18.344 18.625 1 96.38 311 GLY A O 1
ATOM 2373 N N . LEU A 1 312 ? 17.438 19.641 18.781 1 97.12 312 LEU A N 1
ATOM 2374 C CA . LEU A 1 312 ? 16.562 18.625 18.219 1 97.12 312 LEU A CA 1
ATOM 2375 C C . LEU A 1 312 ? 16.484 18.75 16.703 1 97.12 312 LEU A C 1
ATOM 2377 O O . LEU A 1 312 ? 16.203 19.828 16.172 1 97.12 312 LEU A O 1
ATOM 2381 N N . PHE A 1 313 ? 16.781 17.672 16.047 1 98.12 313 PHE A N 1
ATOM 2382 C CA . PHE A 1 313 ? 16.656 17.531 14.602 1 98.12 313 PHE A CA 1
ATOM 2383 C C . PHE A 1 313 ? 15.414 16.719 14.234 1 98.12 313 PHE A C 1
ATOM 2385 O O . PHE A 1 313 ? 15.383 15.508 14.438 1 98.12 313 PHE A O 1
ATOM 2392 N N . LYS A 1 314 ? 14.398 17.422 13.703 1 98.25 314 LYS A N 1
ATOM 2393 C CA . LYS A 1 314 ? 13.117 16.797 13.406 1 98.25 314 LYS A CA 1
ATOM 2394 C C . LYS A 1 314 ? 13.086 16.25 11.984 1 98.25 314 LYS A C 1
ATOM 2396 O O . LYS A 1 314 ? 13.391 16.969 11.031 1 98.25 314 LYS A O 1
ATOM 2401 N N . VAL A 1 315 ? 12.68 15.008 11.836 1 98.44 315 VAL A N 1
ATOM 2402 C CA . VAL A 1 315 ? 12.5 14.359 10.547 1 98.44 315 VAL A CA 1
ATOM 2403 C C . VAL A 1 315 ? 11.086 13.789 10.438 1 98.44 315 VAL A C 1
ATOM 2405 O O . VAL A 1 315 ? 10.625 13.094 11.344 1 98.44 315 VAL A O 1
ATOM 2408 N N . GLY A 1 316 ? 10.398 14.125 9.359 1 97.5 316 GLY A N 1
ATOM 2409 C CA . GLY A 1 316 ? 9.062 13.625 9.117 1 97.5 316 GLY A CA 1
ATOM 2410 C C . GLY A 1 316 ? 8.984 12.703 7.91 1 97.5 316 GLY A C 1
ATOM 2411 O O . GLY A 1 316 ? 9.758 12.836 6.965 1 97.5 316 GLY A O 1
ATOM 2412 N N . TYR A 1 317 ? 8.148 11.75 7.949 1 95.81 317 TYR A N 1
ATOM 2413 C CA . TYR A 1 317 ? 7.801 10.844 6.863 1 95.81 317 TYR A CA 1
ATOM 2414 C C . TYR A 1 317 ? 6.297 10.828 6.617 1 95.81 317 TYR A C 1
ATOM 2416 O O . TYR A 1 317 ? 5.516 10.57 7.539 1 95.81 317 TYR A O 1
ATOM 2424 N N . ARG A 1 318 ? 5.922 11.023 5.352 1 91 318 ARG A N 1
ATOM 2425 C CA . ARG A 1 318 ? 4.496 11.07 5.043 1 91 318 ARG A CA 1
ATOM 2426 C C . ARG A 1 318 ? 4.172 10.219 3.824 1 91 318 ARG A C 1
ATOM 2428 O O . ARG A 1 318 ? 3.111 10.375 3.217 1 91 318 ARG A O 1
ATOM 2435 N N . GLY A 1 319 ? 5.125 9.438 3.383 1 88.31 319 GLY A N 1
ATOM 2436 C CA . GLY A 1 319 ? 4.855 8.555 2.258 1 88.31 319 GLY A CA 1
ATOM 2437 C C . GLY A 1 319 ? 3.713 7.594 2.516 1 88.31 319 GLY A C 1
ATOM 2438 O O . GLY A 1 319 ? 2.945 7.273 1.604 1 88.31 319 GLY A O 1
ATOM 2439 N N . LEU A 1 320 ? 3.697 7.094 3.641 1 90.38 320 LEU A N 1
ATOM 2440 C CA . LEU A 1 320 ? 2.578 6.285 4.109 1 90.38 320 LEU A CA 1
ATOM 2441 C C . LEU A 1 320 ? 1.904 6.934 5.312 1 90.38 320 LEU A C 1
ATOM 2443 O O . LEU A 1 320 ? 2.566 7.254 6.305 1 90.38 320 LEU A O 1
ATOM 2447 N N . LYS A 1 321 ? 0.635 7.129 5.164 1 93.12 321 LYS A N 1
ATOM 2448 C CA . LYS A 1 321 ? -0.151 7.594 6.305 1 93.12 321 LYS A CA 1
ATOM 2449 C C . LYS A 1 321 ? -0.998 6.469 6.887 1 93.12 321 LYS A C 1
ATOM 2451 O O . LYS A 1 321 ? -1.312 5.5 6.191 1 93.12 321 LYS A O 1
ATOM 2456 N N . TYR A 1 322 ? -1.322 6.66 8.156 1 95.56 322 TYR A N 1
ATOM 2457 C CA . TYR A 1 322 ? -1.986 5.574 8.867 1 95.56 322 TYR A CA 1
ATOM 2458 C C . TYR A 1 322 ? -3.268 6.066 9.531 1 95.56 322 TYR A C 1
ATOM 2460 O O . TYR A 1 322 ? -3.461 7.27 9.711 1 95.56 322 TYR A O 1
ATOM 2468 N N . THR A 1 323 ? -4.156 5.141 9.82 1 96.88 323 THR A N 1
ATOM 2469 C CA . THR A 1 323 ? -5.438 5.418 10.461 1 96.88 323 THR A CA 1
ATOM 2470 C C . THR A 1 323 ? -5.57 4.629 11.758 1 96.88 323 THR A C 1
ATOM 2472 O O . THR A 1 323 ? -4.789 3.711 12.016 1 96.88 323 THR A O 1
ATOM 2475 N N . ASN A 1 324 ? -6.441 5.023 12.609 1 98 324 ASN A N 1
ATOM 2476 C CA . ASN A 1 324 ? -6.82 4.395 13.875 1 98 324 ASN A CA 1
ATOM 2477 C C . ASN A 1 324 ? -8.328 4.449 14.094 1 98 324 ASN A C 1
ATOM 2479 O O . ASN A 1 324 ? -8.852 5.438 14.617 1 98 324 ASN A O 1
ATOM 2483 N N . PHE A 1 325 ? -9.016 3.381 13.82 1 97 325 PHE A N 1
ATOM 2484 C CA . PHE A 1 325 ? -10.477 3.402 13.844 1 97 325 PHE A CA 1
ATOM 2485 C C . PHE A 1 325 ? -11 3.111 15.242 1 97 325 PHE A C 1
ATOM 2487 O O . PHE A 1 325 ? -10.469 2.25 15.945 1 97 325 PHE A O 1
ATOM 2494 N N . ALA A 1 326 ? -12.008 3.807 15.625 1 96.69 326 ALA A N 1
ATOM 2495 C CA . ALA A 1 326 ? -12.75 3.645 16.875 1 96.69 326 ALA A CA 1
ATOM 2496 C C . ALA A 1 326 ? -14.242 3.883 16.656 1 96.69 326 ALA A C 1
ATOM 2498 O O . ALA A 1 326 ? -14.648 4.391 15.617 1 96.69 326 ALA A O 1
ATOM 2499 N N . ASP A 1 327 ? -15.047 3.449 17.609 1 96.62 327 ASP A N 1
ATOM 2500 C CA . ASP A 1 327 ? -16.484 3.754 17.594 1 96.62 327 ASP A CA 1
ATOM 2501 C C . ASP A 1 327 ? -16.719 5.258 17.703 1 96.62 327 ASP A C 1
ATOM 2503 O O . ASP A 1 327 ? -16.062 5.941 18.484 1 96.62 327 ASP A O 1
ATOM 2507 N N . HIS A 1 328 ? -17.625 5.688 16.875 1 96.44 328 HIS A N 1
ATOM 2508 C CA . HIS A 1 328 ? -18.016 7.086 17.031 1 96.44 328 HIS A CA 1
ATOM 2509 C C . HIS A 1 328 ? -18.641 7.336 18.391 1 96.44 328 HIS A C 1
ATOM 2511 O O . HIS A 1 328 ? -19.453 6.527 18.859 1 96.44 328 HIS A O 1
ATOM 2517 N N . PRO A 1 329 ? -18.312 8.477 18.984 1 94.75 329 PRO A N 1
ATOM 2518 C CA . PRO A 1 329 ? -18.812 8.695 20.344 1 94.75 329 PRO A CA 1
ATOM 2519 C C . PRO A 1 329 ? -20.328 8.891 20.391 1 94.75 329 PRO A C 1
ATOM 2521 O O . PRO A 1 329 ? -20.969 8.57 21.391 1 94.75 329 PRO A O 1
ATOM 2524 N N . SER A 1 330 ? -20.953 9.383 19.312 1 94.25 330 SER A N 1
ATOM 2525 C CA . SER A 1 330 ? -22.359 9.734 19.406 1 94.25 330 SER A CA 1
ATOM 2526 C C . SER A 1 330 ? -23.188 9.039 18.328 1 94.25 330 SER A C 1
ATOM 2528 O O . SER A 1 330 ? -24.406 9.148 18.297 1 94.25 330 SER A O 1
ATOM 2530 N N . GLU A 1 331 ? -22.531 8.438 17.344 1 95.12 331 GLU A N 1
ATOM 2531 C CA . GLU A 1 331 ? -23.234 7.75 16.266 1 95.12 331 GLU A CA 1
ATOM 2532 C C . GLU A 1 331 ? -22.984 6.242 16.328 1 95.12 331 GLU A C 1
ATOM 2534 O O . GLU A 1 331 ? -22.016 5.746 15.75 1 95.12 331 GLU A O 1
ATOM 2539 N N . PRO A 1 332 ? -23.969 5.512 16.906 1 94.25 332 PRO A N 1
ATOM 2540 C CA . PRO A 1 332 ? -23.781 4.062 17 1 94.25 332 PRO A CA 1
ATOM 2541 C C . PRO A 1 332 ? -23.578 3.408 15.633 1 94.25 332 PRO A C 1
ATOM 2543 O O . PRO A 1 332 ? -24.266 3.748 14.672 1 94.25 332 PRO A O 1
ATOM 2546 N N . GLY A 1 333 ? -22.656 2.561 15.586 1 93.5 333 GLY A N 1
ATOM 2547 C CA . GLY A 1 333 ? -22.406 1.808 14.367 1 93.5 333 GLY A CA 1
ATOM 2548 C C . GLY A 1 333 ? -21.406 2.482 13.438 1 93.5 333 GLY A C 1
ATOM 2549 O O . GLY A 1 333 ? -20.859 1.845 12.539 1 93.5 333 GLY A O 1
ATOM 2550 N N . LEU A 1 334 ? -21.172 3.795 13.641 1 94.94 334 LEU A N 1
ATOM 2551 C CA . LEU A 1 334 ? -20.234 4.531 12.805 1 94.94 334 LEU A CA 1
ATOM 2552 C C . LEU A 1 334 ? -18.812 4.387 13.336 1 94.94 334 LEU A C 1
ATOM 2554 O O . LEU A 1 334 ? -18.562 4.594 14.523 1 94.94 334 LEU A O 1
ATOM 2558 N N . ARG A 1 335 ? -17.938 3.896 12.477 1 95.69 335 ARG A N 1
ATOM 2559 C CA . ARG A 1 335 ? -16.516 3.789 12.773 1 95.69 335 ARG A CA 1
ATOM 2560 C C . ARG A 1 335 ? -15.727 4.898 12.086 1 95.69 335 ARG A C 1
ATOM 2562 O O . ARG A 1 335 ? -15.883 5.129 10.891 1 95.69 335 ARG A O 1
ATOM 2569 N N . ILE A 1 336 ? -14.883 5.621 12.859 1 96.19 336 ILE A N 1
ATOM 2570 C CA . ILE A 1 336 ? -14.086 6.707 12.289 1 96.19 336 ILE A CA 1
ATOM 2571 C C . ILE A 1 336 ? -12.648 6.609 12.781 1 96.19 336 ILE A C 1
ATOM 2573 O O . ILE A 1 336 ? -12.383 6.031 13.844 1 96.19 336 ILE A O 1
ATOM 2577 N N . SER A 1 337 ? -11.75 7.078 11.992 1 97 337 SER A N 1
ATOM 2578 C CA . SER A 1 337 ? -10.375 7.215 12.461 1 97 337 SER A CA 1
ATOM 2579 C C . SER A 1 337 ? -10.219 8.406 13.398 1 97 337 SER A C 1
ATOM 2581 O O . SER A 1 337 ? -10.781 9.477 13.141 1 97 337 SER A O 1
ATOM 2583 N N . VAL A 1 338 ? -9.5 8.227 14.5 1 97.25 338 VAL A N 1
ATOM 2584 C CA . VAL A 1 338 ? -9.273 9.273 15.492 1 97.25 338 VAL A CA 1
ATOM 2585 C C . VAL A 1 338 ? -7.805 9.289 15.898 1 97.25 338 VAL A C 1
ATOM 2587 O O . VAL A 1 338 ? -7.113 8.273 15.805 1 97.25 338 VAL A O 1
ATOM 2590 N N . PRO A 1 339 ? -7.324 10.445 16.359 1 97.62 339 PRO A N 1
ATOM 2591 C CA . PRO A 1 339 ? -5.93 10.5 16.797 1 97.62 339 PRO A CA 1
ATOM 2592 C C . PRO A 1 339 ? -5.641 9.539 17.953 1 97.62 339 PRO A C 1
ATOM 2594 O O . PRO A 1 339 ? -6.492 9.344 18.828 1 97.62 339 PRO A O 1
ATOM 2597 N N . LYS A 1 340 ? -4.52 8.938 17.906 1 97.88 340 LYS A N 1
ATOM 2598 C CA . LYS A 1 340 ? -3.92 8.133 18.969 1 97.88 340 LYS A CA 1
ATOM 2599 C C . LYS A 1 340 ? -2.527 8.641 19.328 1 97.88 340 LYS A C 1
ATOM 2601 O O . LYS A 1 340 ? -1.581 8.469 18.562 1 97.88 340 LYS A O 1
ATOM 2606 N N . THR A 1 341 ? -2.418 9.305 20.5 1 96.94 341 THR A N 1
ATOM 2607 C CA . THR A 1 341 ? -1.192 10 20.891 1 96.94 341 THR A CA 1
ATOM 2608 C C . THR A 1 341 ? -0.756 9.578 22.297 1 96.94 341 THR A C 1
ATOM 2610 O O . THR A 1 341 ? -1.373 8.711 22.906 1 96.94 341 THR A O 1
ATOM 2613 N N . LYS A 1 342 ? 0.347 10.219 22.766 1 95.62 342 LYS A N 1
ATOM 2614 C CA . LYS A 1 342 ? 0.851 9.969 24.109 1 95.62 342 LYS A CA 1
ATOM 2615 C C . LYS A 1 342 ? -0.113 10.5 25.172 1 95.62 342 LYS A C 1
ATOM 2617 O O . LYS A 1 342 ? -0.01 10.156 26.344 1 95.62 342 LYS A O 1
ATOM 2622 N N . TYR A 1 343 ? -1.139 11.242 24.75 1 94.06 343 TYR A N 1
ATOM 2623 C CA . TYR A 1 343 ? -2.008 11.906 25.703 1 94.06 343 TYR A CA 1
ATOM 2624 C C . TYR A 1 343 ? -3.42 11.344 25.656 1 94.06 343 TYR A C 1
ATOM 2626 O O . TYR A 1 343 ? -4.262 11.672 26.484 1 94.06 343 TYR A O 1
ATOM 2634 N N . THR A 1 344 ? -3.707 10.516 24.641 1 94.94 344 THR A N 1
ATOM 2635 C CA . THR A 1 344 ? -5.031 9.914 24.531 1 94.94 344 THR A CA 1
ATOM 2636 C C . THR A 1 344 ? -5.199 8.797 25.562 1 94.94 344 THR A C 1
ATOM 2638 O O . THR A 1 344 ? -4.238 8.406 26.234 1 94.94 344 THR A O 1
ATOM 2641 N N . GLU A 1 345 ? -6.465 8.328 25.734 1 92.69 345 GLU A N 1
ATOM 2642 C CA . GLU A 1 345 ? -6.746 7.277 26.703 1 92.69 345 GLU A CA 1
ATOM 2643 C C . GLU A 1 345 ? -5.871 6.051 26.453 1 92.69 345 GLU A C 1
ATOM 2645 O O . GLU A 1 345 ? -5.242 5.535 27.375 1 92.69 345 GLU A O 1
ATOM 2650 N N . ILE A 1 346 ? -5.922 5.586 25.219 1 94.62 346 ILE A N 1
ATOM 2651 C CA . ILE A 1 346 ? -4.949 4.578 24.812 1 94.62 346 ILE A CA 1
ATOM 2652 C C . ILE A 1 346 ? -3.723 5.258 24.219 1 94.62 346 ILE A C 1
ATOM 2654 O O . ILE A 1 346 ? -3.785 5.797 23.109 1 94.62 346 ILE A O 1
ATOM 2658 N N . LYS A 1 347 ? -2.676 5.203 24.922 1 96.44 347 LYS A N 1
ATOM 2659 C CA . LYS A 1 347 ? -1.493 5.984 24.578 1 96.44 347 LYS A CA 1
ATOM 2660 C C . LYS A 1 347 ? -0.671 5.293 23.5 1 96.44 347 LYS A C 1
ATOM 2662 O O . LYS A 1 347 ? -0.607 4.062 23.453 1 96.44 347 LYS A O 1
ATOM 2667 N N . GLU A 1 348 ? -0.086 6.082 22.641 1 97.56 348 GLU A N 1
ATOM 2668 C CA . GLU A 1 348 ? 0.815 5.586 21.609 1 97.56 348 GLU A CA 1
ATOM 2669 C C . GLU A 1 348 ? 1.947 6.578 21.344 1 97.56 348 GLU A C 1
ATOM 2671 O O . GLU A 1 348 ? 1.7 7.742 21.031 1 97.56 348 GLU A O 1
ATOM 2676 N N . THR A 1 349 ? 3.18 6.121 21.516 1 97.31 349 THR A N 1
ATOM 2677 C CA . THR A 1 349 ? 4.352 6.957 21.266 1 97.31 349 THR A CA 1
ATOM 2678 C C . THR A 1 349 ? 5.18 6.398 20.109 1 97.31 349 THR A C 1
ATOM 2680 O O . THR A 1 349 ? 6.121 7.047 19.641 1 97.31 349 THR A O 1
ATOM 2683 N N . ARG A 1 350 ? 4.859 5.211 19.766 1 97.75 350 ARG A N 1
ATOM 2684 C CA . ARG A 1 350 ? 5.617 4.52 18.734 1 97.75 350 ARG A CA 1
ATOM 2685 C C . ARG A 1 350 ? 5.125 4.902 17.344 1 97.75 350 ARG A C 1
ATOM 2687 O O . ARG A 1 350 ? 4.059 5.504 17.203 1 97.75 350 ARG A O 1
ATOM 2694 N N . ILE A 1 351 ? 5.906 4.621 16.297 1 98.56 351 ILE A N 1
ATOM 2695 C CA . ILE A 1 351 ? 5.551 4.766 14.883 1 98.56 351 ILE A CA 1
ATOM 2696 C C . ILE A 1 351 ? 5.809 3.455 14.148 1 98.56 351 ILE A C 1
ATOM 2698 O O . ILE A 1 351 ? 6.496 2.57 14.664 1 98.56 351 ILE A O 1
ATOM 2702 N N . PRO A 1 352 ? 5.203 3.266 13 1 97.69 352 PRO A N 1
ATOM 2703 C CA . PRO A 1 352 ? 5.402 2.023 12.242 1 97.69 352 PRO A CA 1
ATOM 2704 C C . PRO A 1 352 ? 6.871 1.747 11.938 1 97.69 352 PRO A C 1
ATOM 2706 O O . PRO A 1 352 ? 7.621 2.67 11.617 1 97.69 352 PRO A O 1
ATOM 2709 N N . LEU A 1 353 ? 7.277 0.486 12.008 1 98.12 353 LEU A N 1
ATOM 2710 C CA . LEU A 1 353 ? 8.648 0.049 11.758 1 98.12 353 LEU A CA 1
ATOM 2711 C C . LEU A 1 353 ? 9.109 0.497 10.375 1 98.12 353 LEU A C 1
ATOM 2713 O O . LEU A 1 353 ? 10.258 0.917 10.203 1 98.12 353 LEU A O 1
ATOM 2717 N N . VAL A 1 354 ? 8.242 0.457 9.391 1 96.31 354 VAL A N 1
ATOM 2718 C CA . VAL A 1 354 ? 8.57 0.853 8.023 1 96.31 354 VAL A CA 1
ATOM 2719 C C . VAL A 1 354 ? 9.031 2.311 8 1 96.31 354 VAL A C 1
ATOM 2721 O O . VAL A 1 354 ? 9.969 2.66 7.285 1 96.31 354 VAL A O 1
ATOM 2724 N N . SER A 1 355 ? 8.406 3.143 8.773 1 97.12 355 SER A N 1
ATOM 2725 C CA . SER A 1 355 ? 8.758 4.559 8.828 1 97.12 355 SER A CA 1
ATOM 2726 C C . SER A 1 355 ? 10.148 4.762 9.422 1 97.12 355 SER A C 1
ATOM 2728 O O . SER A 1 355 ? 10.938 5.555 8.914 1 97.12 355 SER A O 1
ATOM 2730 N N . VAL A 1 356 ? 10.422 4.039 10.508 1 98.06 356 VAL A N 1
ATOM 2731 C CA . VAL A 1 356 ? 11.711 4.141 11.188 1 98.06 356 VAL A CA 1
ATOM 2732 C C . VAL A 1 356 ? 12.828 3.738 10.227 1 98.06 356 VAL A C 1
ATOM 2734 O O . VAL A 1 356 ? 13.82 4.457 10.086 1 98.06 356 VAL A O 1
ATOM 2737 N N . GLU A 1 357 ? 12.672 2.662 9.555 1 96.75 357 GLU A N 1
ATOM 2738 C CA . GLU A 1 357 ? 13.703 2.152 8.656 1 96.75 357 GLU A CA 1
ATOM 2739 C C . GLU A 1 357 ? 13.945 3.104 7.488 1 96.75 357 GLU A C 1
ATOM 2741 O O . GLU A 1 357 ? 15.086 3.326 7.086 1 96.75 357 GLU A O 1
ATOM 2746 N N . LEU A 1 358 ? 12.891 3.631 6.969 1 95.19 358 LEU A N 1
ATOM 2747 C CA . LEU A 1 358 ? 13 4.551 5.844 1 95.19 358 LEU A CA 1
ATOM 2748 C C . LEU A 1 358 ? 13.703 5.84 6.262 1 95.19 358 LEU A C 1
ATOM 2750 O O . LEU A 1 358 ? 14.57 6.336 5.543 1 95.19 358 LEU A O 1
ATOM 2754 N N . ILE A 1 359 ? 13.312 6.391 7.402 1 97.38 359 ILE A N 1
ATOM 2755 C CA . ILE A 1 359 ? 13.93 7.621 7.895 1 97.38 359 ILE A CA 1
ATOM 2756 C C . ILE A 1 359 ? 15.414 7.383 8.172 1 97.38 359 ILE A C 1
ATOM 2758 O O . ILE A 1 359 ? 16.266 8.18 7.766 1 97.38 359 ILE A O 1
ATOM 2762 N N . LYS A 1 360 ? 15.719 6.309 8.836 1 97.5 360 LYS A N 1
ATOM 2763 C CA . LYS A 1 360 ? 17.109 6 9.148 1 97.5 360 LYS A CA 1
ATOM 2764 C C . LYS A 1 360 ? 17.938 5.828 7.875 1 97.5 360 LYS A C 1
ATOM 2766 O O . LYS A 1 360 ? 19.062 6.324 7.785 1 97.5 360 LYS A O 1
ATOM 2771 N N . ASP A 1 361 ? 17.406 5.105 6.914 1 95.5 361 ASP A N 1
ATOM 2772 C CA . ASP A 1 361 ? 18.094 4.926 5.641 1 95.5 361 ASP A CA 1
ATOM 2773 C C . ASP A 1 361 ? 18.344 6.27 4.961 1 95.5 361 ASP A C 1
ATOM 2775 O O . ASP A 1 361 ? 19.438 6.508 4.43 1 95.5 361 ASP A O 1
ATOM 2779 N N . THR A 1 362 ? 17.375 7.102 4.961 1 95.75 362 THR A N 1
ATOM 2780 C CA . THR A 1 362 ? 17.484 8.422 4.355 1 95.75 362 THR A CA 1
ATOM 2781 C C . THR A 1 362 ? 18.562 9.242 5.047 1 95.75 362 THR A C 1
ATOM 2783 O O . THR A 1 362 ? 19.375 9.898 4.383 1 95.75 362 THR A O 1
ATOM 2786 N N . LEU A 1 363 ? 18.594 9.219 6.379 1 97.25 363 LEU A N 1
ATOM 2787 C CA . LEU A 1 363 ? 19.578 9.984 7.121 1 97.25 363 LEU A CA 1
ATOM 2788 C C . LEU A 1 363 ? 20.984 9.469 6.824 1 97.25 363 LEU A C 1
ATOM 2790 O O . LEU A 1 363 ? 21.922 10.258 6.691 1 97.25 363 LEU A O 1
ATOM 2794 N N . ARG A 1 364 ? 21.156 8.195 6.742 1 96.88 364 ARG A N 1
ATOM 2795 C CA . ARG A 1 364 ? 22.469 7.633 6.434 1 96.88 364 ARG A CA 1
ATOM 2796 C C . ARG A 1 364 ? 22.969 8.109 5.074 1 96.88 364 ARG A C 1
ATOM 2798 O O . ARG A 1 364 ? 24.172 8.344 4.891 1 96.88 364 ARG A O 1
ATOM 2805 N N . LYS A 1 365 ? 22.062 8.281 4.211 1 95.75 365 LYS A N 1
ATOM 2806 C CA . LYS A 1 365 ? 22.422 8.672 2.848 1 95.75 365 LYS A CA 1
ATOM 2807 C C . LYS A 1 365 ? 22.656 10.18 2.752 1 95.75 365 LYS A C 1
ATOM 2809 O O . LYS A 1 365 ? 23.672 10.609 2.188 1 95.75 365 LYS A O 1
ATOM 2814 N N . LEU A 1 366 ? 21.828 10.961 3.316 1 97.38 366 LEU A N 1
ATOM 2815 C CA . LEU A 1 366 ? 21.844 12.406 3.098 1 97.38 366 LEU A CA 1
ATOM 2816 C C . LEU A 1 366 ? 22.656 13.102 4.184 1 97.38 366 LEU A C 1
ATOM 2818 O O . LEU A 1 366 ? 23.219 14.18 3.947 1 97.38 366 LEU A O 1
ATOM 2822 N N . PHE A 1 367 ? 22.672 12.523 5.387 1 97.94 367 PHE A N 1
ATOM 2823 C CA . PHE A 1 367 ? 23.297 13.148 6.543 1 97.94 367 PHE A CA 1
ATOM 2824 C C . PHE A 1 367 ? 24.078 12.117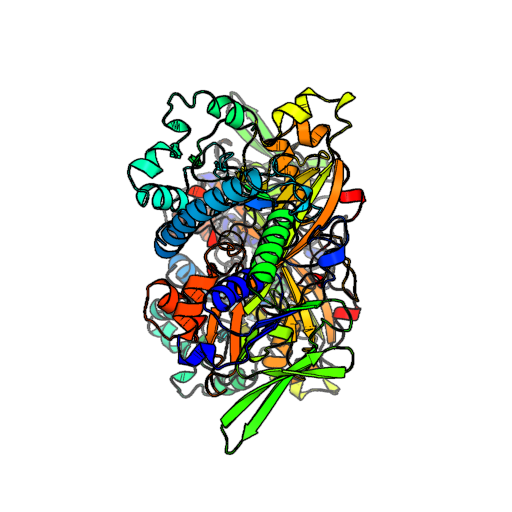 7.359 1 97.94 367 PHE A C 1
ATOM 2826 O O . PHE A 1 367 ? 23.797 11.93 8.547 1 97.94 367 PHE A O 1
ATOM 2833 N N . PRO A 1 368 ? 25.141 11.57 6.812 1 97.38 368 PRO A N 1
ATOM 2834 C CA . PRO A 1 368 ? 25.859 10.5 7.512 1 97.38 368 PRO A CA 1
ATOM 2835 C C . PRO A 1 368 ? 26.406 10.953 8.859 1 97.38 368 PRO A C 1
ATOM 2837 O O . PRO A 1 368 ? 26.484 10.164 9.805 1 97.38 368 PRO A O 1
ATOM 2840 N N . ASN A 1 369 ? 26.797 12.195 9.008 1 96.88 369 ASN A N 1
ATOM 2841 C CA . ASN A 1 369 ? 27.328 12.695 10.273 1 96.88 369 ASN A CA 1
ATOM 2842 C C . ASN A 1 369 ? 26.234 12.727 11.352 1 96.88 369 ASN A C 1
ATOM 2844 O O . ASN A 1 369 ? 26.516 12.43 12.508 1 96.88 369 ASN A O 1
ATOM 2848 N N . ILE A 1 370 ? 25.016 13.094 10.969 1 97.56 370 ILE A N 1
ATOM 2849 C CA . ILE A 1 370 ? 23.922 13.086 11.93 1 97.56 370 ILE A CA 1
ATOM 2850 C C . ILE A 1 370 ? 23.547 11.648 12.281 1 97.56 370 ILE A C 1
ATOM 2852 O O . ILE A 1 370 ? 23.359 11.32 13.453 1 97.56 370 ILE A O 1
ATOM 2856 N N . ALA A 1 371 ? 23.484 10.797 11.258 1 97.12 371 ALA A N 1
ATOM 2857 C CA . ALA A 1 371 ? 23.156 9.391 11.484 1 97.12 371 ALA A CA 1
ATOM 2858 C C . ALA A 1 371 ? 24.125 8.758 12.477 1 97.12 371 ALA A C 1
ATOM 2860 O O . ALA A 1 371 ? 23.734 7.898 13.266 1 97.12 371 ALA A O 1
ATOM 2861 N N . GLU A 1 372 ? 25.344 9.211 12.438 1 96.12 372 GLU A N 1
ATOM 2862 C CA . GLU A 1 372 ? 26.406 8.641 13.273 1 96.12 372 GLU A CA 1
ATOM 2863 C C . GLU A 1 372 ? 26.375 9.234 14.68 1 96.12 372 GLU A C 1
ATOM 2865 O O . GLU A 1 372 ? 26.562 8.516 15.664 1 96.12 372 GLU A O 1
ATOM 2870 N N . LYS A 1 373 ? 26.062 10.469 14.805 1 96.94 373 LYS A N 1
ATOM 2871 C CA . LYS A 1 373 ? 26.359 11.164 16.062 1 96.94 373 LYS A CA 1
ATOM 2872 C C . LYS A 1 373 ? 25.094 11.422 16.859 1 96.94 373 LYS A C 1
ATOM 2874 O O . LYS A 1 373 ? 25.156 11.555 18.094 1 96.94 373 LYS A O 1
ATOM 2879 N N . ALA A 1 374 ? 23.984 11.586 16.188 1 97.75 374 ALA A N 1
ATOM 2880 C CA . ALA A 1 374 ? 22.75 11.914 16.891 1 97.75 374 ALA A CA 1
ATOM 2881 C C . ALA A 1 374 ? 22.031 10.648 17.359 1 97.75 374 ALA A C 1
ATOM 2883 O O . ALA A 1 374 ? 22.297 9.562 16.844 1 97.75 374 ALA A O 1
ATOM 2884 N N . THR A 1 375 ? 21.219 10.812 18.359 1 97.31 375 THR A N 1
ATOM 2885 C CA . THR A 1 375 ? 20.391 9.711 18.859 1 97.31 375 THR A CA 1
ATOM 2886 C C . THR A 1 375 ? 18.906 10.047 18.766 1 97.31 375 THR A C 1
ATOM 2888 O O . THR A 1 375 ? 18.531 11.219 18.75 1 97.31 375 THR A O 1
ATOM 2891 N N . VAL A 1 376 ? 18.094 8.992 18.703 1 97.75 376 VAL A N 1
ATOM 2892 C CA . VAL A 1 376 ? 16.656 9.227 18.656 1 97.75 376 VAL A CA 1
ATOM 2893 C C . VAL A 1 376 ? 16.141 9.609 20.031 1 97.75 376 VAL A C 1
ATOM 2895 O O . VAL A 1 376 ? 16.219 8.82 20.984 1 97.75 376 VAL A O 1
ATOM 2898 N N . ALA A 1 377 ? 15.633 10.789 20.094 1 96.56 377 ALA A N 1
ATOM 2899 C CA . ALA A 1 377 ? 15.078 11.281 21.359 1 96.56 377 ALA A CA 1
ATOM 2900 C C . ALA A 1 377 ? 13.641 10.797 21.547 1 96.56 377 ALA A C 1
ATOM 2902 O O . ALA A 1 377 ? 13.234 10.453 22.656 1 96.56 377 ALA A O 1
ATOM 2903 N N . SER A 1 378 ? 12.891 10.852 20.5 1 96 378 SER A N 1
ATOM 2904 C CA . SER A 1 378 ? 11.5 10.422 20.578 1 96 378 SER A CA 1
ATOM 2905 C C . SER A 1 378 ? 10.914 10.211 19.172 1 96 378 SER A C 1
ATOM 2907 O O . SER A 1 378 ? 11.508 10.648 18.188 1 96 378 SER A O 1
ATOM 2909 N N . THR A 1 379 ? 9.859 9.445 19.141 1 97.75 379 THR A N 1
ATOM 2910 C CA . THR A 1 379 ? 9.023 9.297 17.969 1 97.75 379 THR A CA 1
ATOM 2911 C C . THR A 1 379 ? 7.57 9.641 18.281 1 97.75 379 THR A C 1
ATOM 2913 O O . THR A 1 379 ? 7.16 9.617 19.453 1 97.75 379 THR A O 1
ATOM 2916 N N . ARG A 1 380 ? 6.832 10.023 17.281 1 97.06 380 ARG A N 1
ATOM 2917 C CA . ARG A 1 380 ? 5.398 10.234 17.469 1 97.06 380 ARG A CA 1
ATOM 2918 C C . ARG A 1 380 ? 4.672 10.203 16.125 1 97.06 380 ARG A C 1
ATOM 2920 O O . ARG A 1 380 ? 5.258 10.516 15.086 1 97.06 380 ARG A O 1
ATOM 2927 N N . LEU A 1 381 ? 3.424 9.859 16.219 1 97.5 381 LEU A N 1
ATOM 2928 C CA . LEU A 1 381 ? 2.523 10.016 15.07 1 97.5 381 LEU A CA 1
ATOM 2929 C C . LEU A 1 381 ? 2.059 11.461 14.945 1 97.5 381 LEU A C 1
ATOM 2931 O O . LEU A 1 381 ? 1.764 12.117 15.945 1 97.5 381 LEU A O 1
ATOM 2935 N N . CYS A 1 382 ? 2.115 11.977 13.727 1 96.19 382 CYS A N 1
ATOM 2936 C CA . CYS A 1 382 ? 1.63 13.32 13.414 1 96.19 382 CYS A CA 1
ATOM 2937 C C . CYS A 1 382 ? 0.247 13.266 12.781 1 96.19 382 CYS A C 1
ATOM 2939 O O . CYS A 1 382 ? 0.126 13.109 11.562 1 96.19 382 CYS A O 1
ATOM 2941 N N . TRP A 1 383 ? -0.76 13.547 13.578 1 96.56 383 TRP A N 1
ATOM 2942 C CA . TRP A 1 383 ? -2.15 13.375 13.172 1 96.56 383 TRP A CA 1
ATOM 2943 C C . TRP A 1 383 ? -2.701 14.664 12.57 1 96.56 383 TRP A C 1
ATOM 2945 O O . TRP A 1 383 ? -2.438 15.758 13.086 1 96.56 383 TRP A O 1
ATOM 2955 N N . TYR A 1 384 ? -3.424 14.547 11.523 1 93.75 384 TYR A N 1
ATOM 2956 C CA . TYR A 1 384 ? -4.23 15.633 10.984 1 93.75 384 TYR A CA 1
ATOM 2957 C C . TYR A 1 384 ? -5.418 15.094 10.195 1 93.75 384 TYR A C 1
ATOM 2959 O O . TYR A 1 384 ? -5.637 13.883 10.148 1 93.75 384 TYR A O 1
ATOM 2967 N N . CYS A 1 385 ? -6.203 15.992 9.727 1 95.25 385 CYS A N 1
ATOM 2968 C CA . CYS A 1 385 ? -7.453 15.641 9.062 1 95.25 385 CYS A CA 1
ATOM 2969 C C . CYS A 1 385 ? -7.336 15.82 7.555 1 95.25 385 CYS A C 1
ATOM 2971 O O . CYS A 1 385 ? -7.23 16.938 7.062 1 95.25 385 CYS A O 1
ATOM 2973 N N . ASP A 1 386 ? -7.414 14.672 6.844 1 93.81 386 ASP A N 1
ATOM 2974 C CA . ASP A 1 386 ? -7.328 14.727 5.387 1 93.81 386 ASP A CA 1
ATOM 2975 C C . ASP A 1 386 ? -8.719 14.82 4.758 1 93.81 386 ASP A C 1
ATOM 2977 O O . ASP A 1 386 ? -9.656 14.164 5.207 1 93.81 386 ASP A O 1
ATOM 2981 N N . SER A 1 387 ? -8.828 15.758 3.824 1 92.12 387 SER A N 1
ATOM 2982 C CA . SER A 1 387 ? -9.969 15.703 2.916 1 92.12 387 SER A CA 1
ATOM 2983 C C . SER A 1 387 ? -9.695 14.773 1.738 1 92.12 387 SER A C 1
ATOM 2985 O O . SER A 1 387 ? -8.539 14.406 1.488 1 92.12 387 SER A O 1
ATOM 2987 N N . LEU A 1 388 ? -10.695 14.414 1.024 1 83.94 388 LEU A N 1
ATOM 2988 C CA . LEU A 1 388 ? -10.562 13.414 -0.035 1 83.94 388 LEU A CA 1
ATOM 2989 C C . LEU A 1 388 ? -9.797 13.984 -1.223 1 83.94 388 LEU A C 1
ATOM 2991 O O . LEU A 1 388 ? -9.109 13.25 -1.933 1 83.94 388 LEU A O 1
ATOM 2995 N N . ASP A 1 389 ? -9.844 15.273 -1.41 1 83.5 389 ASP A N 1
ATOM 2996 C CA . ASP A 1 389 ? -9.195 15.875 -2.568 1 83.5 389 ASP A CA 1
ATOM 2997 C C . ASP A 1 389 ? -8.047 16.797 -2.141 1 83.5 389 ASP A C 1
ATOM 2999 O O . ASP A 1 389 ? -7.516 17.547 -2.955 1 83.5 389 ASP A O 1
ATOM 3003 N N . ASN A 1 390 ? -7.742 16.859 -0.874 1 88.19 390 ASN A N 1
ATOM 3004 C CA . ASN A 1 390 ? -6.648 17.625 -0.288 1 88.19 390 ASN A CA 1
ATOM 3005 C C . ASN A 1 390 ? -6.961 19.125 -0.268 1 88.19 390 ASN A C 1
ATOM 3007 O O . ASN A 1 390 ? -6.098 19.938 0.057 1 88.19 390 ASN A O 1
ATOM 3011 N N . ASN A 1 391 ? -8.211 19.438 -0.719 1 91.94 391 ASN A N 1
ATOM 3012 C CA . ASN A 1 391 ? -8.688 20.797 -0.468 1 91.94 391 ASN A CA 1
ATOM 3013 C C . ASN A 1 391 ? -9.305 20.922 0.92 1 91.94 391 ASN A C 1
ATOM 3015 O O . ASN A 1 391 ? -9.805 19.938 1.477 1 91.94 391 ASN A O 1
ATOM 3019 N N . PHE A 1 392 ? -9.227 22.109 1.415 1 95.81 392 PHE A N 1
ATOM 3020 C CA . PHE A 1 392 ? -9.844 22.312 2.721 1 95.81 392 PHE A CA 1
ATOM 3021 C C . PHE A 1 392 ? -11.352 22.125 2.641 1 95.81 392 PHE A C 1
ATOM 3023 O O . PHE A 1 392 ? -11.93 22.156 1.553 1 95.81 392 PHE A O 1
ATOM 3030 N N . LEU A 1 393 ? -11.914 21.781 3.752 1 96.25 393 LEU A N 1
ATOM 3031 C CA . LEU A 1 393 ? -13.367 21.812 3.898 1 96.25 393 LEU A CA 1
ATOM 3032 C C . LEU A 1 393 ? -13.805 22.984 4.777 1 96.25 393 LEU A C 1
ATOM 3034 O O . LEU A 1 393 ? -13.734 22.891 6.008 1 96.25 393 LEU A O 1
ATOM 3038 N N . ILE A 1 394 ? -14.203 24.016 4.125 1 97.94 394 ILE A N 1
ATOM 3039 C CA . ILE A 1 394 ? -14.656 25.234 4.785 1 97.94 394 ILE A CA 1
ATOM 3040 C C . ILE A 1 394 ? -16.016 25.656 4.223 1 97.94 394 ILE A C 1
ATOM 3042 O O . ILE A 1 394 ? -16.094 26.188 3.113 1 97.94 394 ILE A O 1
ATOM 3046 N N . ASP A 1 395 ? -16.969 25.375 5 1 97.75 395 ASP A N 1
ATOM 3047 C CA . ASP A 1 395 ? -18.312 25.656 4.504 1 97.75 395 ASP A CA 1
ATOM 3048 C C . ASP A 1 395 ? -19.359 25.453 5.602 1 97.75 395 ASP A C 1
ATOM 3050 O O . ASP A 1 395 ? -19.047 24.906 6.664 1 97.75 395 ASP A O 1
ATOM 3054 N N . TYR A 1 396 ? -20.594 25.969 5.309 1 97 396 TYR A N 1
ATOM 3055 C CA . TYR A 1 396 ? -21.734 25.609 6.145 1 97 396 TYR A CA 1
ATOM 3056 C C . TYR A 1 396 ? -22.047 24.125 6.023 1 97 396 TYR A C 1
ATOM 3058 O O . TYR A 1 396 ? -21.969 23.547 4.934 1 97 396 TYR A O 1
ATOM 3066 N N . VAL A 1 397 ? -22.359 23.5 7.223 1 96.31 397 VAL A N 1
ATOM 3067 C CA . VAL A 1 397 ? -22.859 22.141 7.199 1 96.31 397 VAL A CA 1
ATOM 3068 C C . VAL A 1 397 ? -24.297 22.125 6.68 1 96.31 397 VAL A C 1
ATOM 3070 O O . VAL A 1 397 ? -25.172 22.828 7.211 1 96.31 397 VAL A O 1
ATOM 3073 N N . PRO A 1 398 ? -24.531 21.359 5.621 1 93.5 398 PRO A N 1
ATOM 3074 C CA . PRO A 1 398 ? -25.906 21.344 5.086 1 93.5 398 PRO A CA 1
ATOM 3075 C C . PRO A 1 398 ? -26.938 20.891 6.113 1 93.5 398 PRO A C 1
ATOM 3077 O O . PRO A 1 398 ? -26.656 19.984 6.906 1 93.5 398 PRO A O 1
ATOM 3080 N N . GLY A 1 399 ? -28.141 21.562 6.09 1 91.94 399 GLY A N 1
ATOM 3081 C CA . GLY A 1 399 ? -29.266 21.094 6.887 1 91.94 399 GLY A CA 1
ATOM 3082 C C . GLY A 1 399 ? -29.344 21.766 8.242 1 91.94 399 GLY A C 1
ATOM 3083 O O . GLY A 1 399 ? -30.141 21.359 9.094 1 91.94 399 GLY A O 1
ATOM 3084 N N . TYR A 1 400 ? -28.609 22.844 8.477 1 95.69 400 TYR A N 1
ATOM 3085 C CA . TYR A 1 400 ? -28.594 23.453 9.805 1 95.69 400 TYR A CA 1
ATOM 3086 C C . TYR A 1 400 ? -28.906 24.953 9.719 1 95.69 400 TYR A C 1
ATOM 3088 O O . TYR A 1 400 ? -28.469 25.734 10.578 1 95.69 400 TYR A O 1
ATOM 3096 N N . ASP A 1 401 ? -29.531 25.453 8.641 1 93.38 401 ASP A N 1
ATOM 3097 C CA . ASP A 1 401 ? -29.984 26.828 8.477 1 93.38 401 ASP A CA 1
ATOM 3098 C C . ASP A 1 401 ? -28.875 27.828 8.789 1 93.38 401 ASP A C 1
ATOM 3100 O O . ASP A 1 401 ? -29.047 28.734 9.602 1 93.38 401 ASP A O 1
ATOM 3104 N N . LYS A 1 402 ? -27.656 27.531 8.375 1 94.62 402 LYS A N 1
ATOM 3105 C CA . LYS A 1 402 ? -26.469 28.391 8.445 1 94.62 402 LYS A CA 1
ATOM 3106 C C . LYS A 1 402 ? -26.094 28.672 9.898 1 94.62 402 LYS A C 1
ATOM 3108 O O . LYS A 1 402 ? -25.594 29.766 10.211 1 94.62 402 LYS A O 1
ATOM 3113 N N . SER A 1 403 ? -26.359 27.734 10.797 1 97.31 403 SER A N 1
ATOM 3114 C CA . SER A 1 403 ? -25.984 27.875 12.203 1 97.31 403 SER A CA 1
ATOM 3115 C C . SER A 1 403 ? -24.797 26.984 12.547 1 97.31 403 SER A C 1
ATOM 3117 O O . SER A 1 403 ? -24.25 27.062 13.648 1 97.31 403 SER A O 1
ATOM 3119 N N . LEU A 1 404 ? -24.422 26.141 11.625 1 97.88 404 LEU A N 1
ATOM 3120 C CA . LEU A 1 404 ? -23.312 25.203 11.82 1 97.88 404 LEU A CA 1
ATOM 3121 C C . LEU A 1 404 ? -22.328 25.281 10.656 1 97.88 404 LEU A C 1
ATOM 3123 O O . LEU A 1 404 ? -22.734 25.266 9.492 1 97.88 404 LEU A O 1
ATOM 3127 N N . PHE A 1 405 ? -21.062 25.453 11.023 1 98.31 405 PHE A N 1
ATOM 3128 C CA . PHE A 1 405 ? -20 25.719 10.062 1 98.31 405 PHE A CA 1
ATOM 3129 C C . PHE A 1 405 ? -18.766 24.891 10.383 1 98.31 405 PHE A C 1
ATOM 3131 O O . PHE A 1 405 ? -18.531 24.531 11.539 1 98.31 405 PHE A O 1
ATOM 3138 N N . VAL A 1 406 ? -18 24.469 9.328 1 98.44 406 VAL A N 1
ATOM 3139 C CA . VAL A 1 406 ? -16.797 23.672 9.555 1 98.44 406 VAL A CA 1
ATOM 3140 C C . VAL A 1 406 ? -15.594 24.344 8.891 1 98.44 406 VAL A C 1
ATOM 3142 O O . VAL A 1 406 ? -15.711 24.891 7.801 1 98.44 406 VAL A O 1
ATOM 3145 N N . VAL A 1 407 ? -14.469 24.422 9.562 1 98.44 407 VAL A N 1
ATOM 3146 C CA . VAL A 1 407 ? -13.148 24.781 9.047 1 98.44 407 VAL A CA 1
ATOM 3147 C C . VAL A 1 407 ? -12.164 23.656 9.359 1 98.44 407 VAL A C 1
ATOM 3149 O O . VAL A 1 407 ? -11.57 23.625 10.438 1 98.44 407 VAL A O 1
ATOM 3152 N N . SER A 1 408 ? -11.969 22.75 8.438 1 97 408 SER A N 1
ATOM 3153 C CA . SER A 1 408 ? -11.148 21.547 8.641 1 97 408 SER A CA 1
ATOM 3154 C C . SER A 1 408 ? -10.602 21.031 7.316 1 97 408 SER A C 1
ATOM 3156 O O . SER A 1 408 ? -10.453 21.781 6.355 1 97 408 SER A O 1
ATOM 3158 N N . GLY A 1 409 ? -10.078 19.844 7.344 1 95.69 409 GLY A N 1
ATOM 3159 C CA . GLY A 1 409 ? -9.508 19.281 6.129 1 95.69 409 GLY A CA 1
ATOM 3160 C C . GLY A 1 409 ? -8.172 19.906 5.762 1 95.69 409 GLY A C 1
ATOM 3161 O O . GLY A 1 409 ? -7.902 20.156 4.586 1 95.69 409 GLY A O 1
ATOM 3162 N N . GLY A 1 410 ? -7.395 20.188 6.691 1 95.25 410 GLY A N 1
ATOM 3163 C CA . GLY A 1 410 ? -6.117 20.844 6.441 1 95.25 410 GLY A CA 1
ATOM 3164 C C . GLY A 1 410 ? -5.172 20.016 5.602 1 95.25 410 GLY A C 1
ATOM 3165 O O . GLY A 1 410 ? -4.27 20.547 4.957 1 95.25 410 GLY A O 1
ATOM 3166 N N . SER A 1 411 ? -5.297 18.734 5.629 1 93.25 411 SER A N 1
ATOM 3167 C CA . SER A 1 411 ? -4.613 17.781 4.773 1 93.25 411 SER A CA 1
ATOM 3168 C C . SER A 1 411 ? -3.104 17.984 4.805 1 93.25 411 SER A C 1
ATOM 3170 O O . SER A 1 411 ? -2.43 17.828 3.783 1 93.25 411 SER A O 1
ATOM 3172 N N . GLY A 1 412 ? -2.613 18.531 5.832 1 93.5 412 GLY A N 1
ATOM 3173 C CA . GLY A 1 412 ? -1.181 18.609 6.066 1 93.5 412 GLY A CA 1
ATOM 3174 C C . GLY A 1 412 ? -0.567 19.891 5.527 1 93.5 412 GLY A C 1
ATOM 3175 O O . GLY A 1 412 ? 0.653 20.062 5.562 1 93.5 412 GLY A O 1
ATOM 3176 N N . HIS A 1 413 ? -1.392 20.844 5.031 1 95.19 413 HIS A N 1
ATOM 3177 C CA . HIS A 1 413 ? -0.746 22.016 4.445 1 95.19 413 HIS A CA 1
ATOM 3178 C C . HIS A 1 413 ? -1.446 23.297 4.867 1 95.19 413 HIS A C 1
ATOM 3180 O O . HIS A 1 413 ? -1.194 24.359 4.301 1 95.19 413 HIS A O 1
ATOM 3186 N N . MET A 1 414 ? -2.229 23.281 5.898 1 97.56 414 MET A N 1
ATOM 3187 C CA . MET A 1 414 ? -3.033 24.438 6.277 1 97.56 414 MET A CA 1
ATOM 3188 C C . MET A 1 414 ? -2.236 25.375 7.168 1 97.56 414 MET A C 1
ATOM 3190 O O . MET A 1 414 ? -2.475 26.594 7.164 1 97.56 414 MET A O 1
ATOM 3194 N N . PHE A 1 415 ? -1.26 24.922 7.906 1 98.19 415 PHE A N 1
ATOM 3195 C CA . PHE A 1 415 ? -0.614 25.688 8.969 1 98.19 415 PHE A CA 1
ATOM 3196 C C . PHE A 1 415 ? -0.082 27.016 8.438 1 98.19 415 PHE A C 1
ATOM 3198 O O . PHE A 1 415 ? -0.214 28.047 9.102 1 98.19 415 PHE A O 1
ATOM 3205 N N . LYS A 1 416 ? 0.509 26.984 7.273 1 98.31 416 LYS A N 1
ATOM 3206 C CA . LYS A 1 416 ? 1.217 28.141 6.754 1 98.31 416 LYS A CA 1
ATOM 3207 C C . LYS A 1 416 ? 0.255 29.297 6.496 1 98.31 416 LYS A C 1
ATOM 3209 O O . LYS A 1 416 ? 0.683 30.438 6.32 1 98.31 416 LYS A O 1
ATOM 3214 N N . PHE A 1 417 ? -1.03 29.031 6.586 1 98.62 417 PHE A N 1
ATOM 3215 C CA . PHE A 1 417 ? -2.016 30.062 6.277 1 98.62 417 PHE A CA 1
ATOM 3216 C C . PHE A 1 417 ? -2.561 30.688 7.559 1 98.62 417 PHE A C 1
ATOM 3218 O O . PHE A 1 417 ? -3.51 31.484 7.516 1 98.62 417 PHE A O 1
ATOM 3225 N N . LEU A 1 418 ? -2 30.438 8.688 1 98.69 418 LEU A N 1
ATOM 3226 C CA . LEU A 1 418 ? -2.418 30.953 9.984 1 98.69 418 LEU A CA 1
ATOM 3227 C C . LEU A 1 418 ? -2.666 32.469 9.914 1 98.69 418 LEU A C 1
ATOM 3229 O O . LEU A 1 418 ? -3.691 32.938 10.398 1 98.69 418 LEU A O 1
ATOM 3233 N N . PRO A 1 419 ? -1.89 33.281 9.227 1 98.62 419 PRO A N 1
ATOM 3234 C CA . PRO A 1 419 ? -2.102 34.719 9.289 1 98.62 419 PRO A CA 1
ATOM 3235 C C . PRO A 1 419 ? -3.281 35.188 8.438 1 98.62 419 PRO A C 1
ATOM 3237 O O . PRO A 1 419 ? -3.834 36.25 8.672 1 98.62 419 PRO A O 1
ATOM 3240 N N . ASN A 1 420 ? -3.656 34.312 7.395 1 98.38 420 ASN A N 1
ATOM 3241 C CA . ASN A 1 420 ? -4.594 34.938 6.457 1 98.38 420 ASN A CA 1
ATOM 3242 C C . ASN A 1 420 ? -5.77 34 6.16 1 98.38 420 ASN A C 1
ATOM 3244 O O . ASN A 1 420 ? -6.699 34.375 5.449 1 98.38 420 ASN A O 1
ATOM 3248 N N . LEU A 1 421 ? -5.766 32.812 6.699 1 98.5 421 LEU A N 1
ATOM 3249 C CA . LEU A 1 421 ? -6.855 31.875 6.453 1 98.5 421 LEU A CA 1
ATOM 3250 C C . LEU A 1 421 ? -8.195 32.469 6.848 1 98.5 421 LEU A C 1
ATOM 3252 O O . LEU A 1 421 ? -9.188 32.312 6.133 1 98.5 421 LEU A O 1
ATOM 3256 N N . GLY A 1 422 ? -8.273 33.156 8.016 1 98.62 422 GLY A N 1
ATOM 3257 C CA . GLY A 1 422 ? -9.5 33.688 8.57 1 98.62 422 GLY A CA 1
ATOM 3258 C C . GLY A 1 422 ? -10.195 34.656 7.641 1 98.62 422 GLY A C 1
ATOM 3259 O O . GLY A 1 422 ? -11.43 34.75 7.637 1 98.62 422 GLY A O 1
ATOM 3260 N N . GLU A 1 423 ? -9.406 35.406 6.887 1 97.62 423 GLU A N 1
ATOM 3261 C CA . GLU A 1 423 ? -9.992 36.312 5.902 1 97.62 423 GLU A CA 1
ATOM 3262 C C . GLU A 1 423 ? -10.82 35.562 4.871 1 97.62 423 GLU A C 1
ATOM 3264 O O . GLU A 1 423 ? -11.914 36 4.504 1 97.62 423 GLU A O 1
ATOM 3269 N N . LYS A 1 424 ? -10.25 34.469 4.43 1 97.88 424 LYS A N 1
ATOM 3270 C CA . LYS A 1 424 ? -10.945 33.688 3.43 1 97.88 424 LYS A CA 1
ATOM 3271 C C . LYS A 1 424 ? -12.133 32.938 4.043 1 97.88 424 LYS A C 1
ATOM 3273 O O . LYS A 1 424 ? -13.148 32.719 3.375 1 97.88 424 LYS A O 1
ATOM 3278 N N . VAL A 1 425 ? -12 32.562 5.309 1 98.31 425 VAL A N 1
ATOM 3279 C CA . VAL A 1 425 ? -13.125 31.938 6.008 1 98.31 425 VAL A CA 1
ATOM 3280 C C . VAL A 1 425 ? -14.305 32.906 6.051 1 98.31 425 VAL A C 1
ATOM 3282 O O . VAL A 1 425 ? -15.445 32.531 5.82 1 98.31 425 VAL A O 1
ATOM 3285 N N . ILE A 1 426 ? -14.047 34.156 6.34 1 97.94 426 ILE A N 1
ATOM 3286 C CA . ILE A 1 426 ? -15.094 35.188 6.375 1 97.94 426 ILE A CA 1
ATOM 3287 C C . ILE A 1 426 ? -15.75 35.281 5 1 97.94 426 ILE A C 1
ATOM 3289 O O . ILE A 1 426 ? -16.969 35.438 4.898 1 97.94 426 ILE A O 1
ATOM 3293 N N . ASP A 1 427 ? -14.945 35.188 3.914 1 97.25 427 ASP A N 1
ATOM 3294 C CA . ASP A 1 427 ? -15.516 35.188 2.572 1 97.25 427 ASP A CA 1
ATOM 3295 C C . ASP A 1 427 ? -16.547 34.062 2.406 1 97.25 427 ASP A C 1
ATOM 3297 O O . ASP A 1 427 ? -17.594 34.281 1.794 1 97.25 427 ASP A O 1
ATOM 3301 N N . VAL A 1 428 ? -16.234 32.906 2.914 1 97.31 428 VAL A N 1
ATOM 3302 C CA . VAL A 1 428 ? -17.156 31.781 2.812 1 97.31 428 VAL A CA 1
ATOM 3303 C C . VAL A 1 428 ? -18.406 32.062 3.654 1 97.31 428 VAL A C 1
ATOM 3305 O O . VAL A 1 428 ? -19.531 31.828 3.205 1 97.31 428 VAL A O 1
ATOM 3308 N N . LEU A 1 429 ? -18.203 32.562 4.879 1 97.44 429 LEU A N 1
ATOM 3309 C CA . LEU A 1 429 ? -19.297 32.875 5.785 1 97.44 429 LEU A CA 1
ATOM 3310 C C . LEU A 1 429 ? -20.266 33.844 5.152 1 97.44 429 LEU A C 1
ATOM 3312 O O . LEU A 1 429 ? -21.484 33.781 5.367 1 97.44 429 LEU A O 1
ATOM 3316 N N . LEU A 1 430 ? -19.734 34.75 4.355 1 96.62 430 LEU A N 1
ATOM 3317 C CA . LEU A 1 430 ? -20.547 35.781 3.709 1 96.62 430 LEU A CA 1
ATOM 3318 C C . LEU A 1 430 ? -21.016 35.312 2.338 1 96.62 430 LEU A C 1
ATOM 3320 O O . LEU A 1 430 ? -21.641 36.062 1.601 1 96.62 430 LEU A O 1
ATOM 3324 N N . GLU A 1 431 ? -20.594 34.094 1.934 1 94.62 431 GLU A N 1
ATOM 3325 C CA . GLU A 1 431 ? -21 33.469 0.693 1 94.62 431 GLU A CA 1
ATOM 3326 C C . GLU A 1 431 ? -20.531 34.25 -0.525 1 94.62 431 GLU A C 1
ATOM 3328 O O . GLU A 1 431 ? -21.281 34.406 -1.486 1 94.62 431 GLU A O 1
ATOM 3333 N N . LYS A 1 432 ? -19.344 34.75 -0.314 1 95.19 432 LYS A N 1
ATOM 3334 C CA . LYS A 1 432 ? -18.719 35.375 -1.468 1 95.19 432 LYS A CA 1
ATOM 3335 C C . LYS A 1 432 ? -18.125 34.344 -2.412 1 95.19 432 LYS A C 1
ATOM 3337 O O . LYS A 1 432 ? -17.547 33.344 -1.965 1 95.19 432 LYS A O 1
ATOM 3342 N N . GLU A 1 433 ? -18.219 34.594 -3.684 1 93 433 GLU A N 1
ATOM 3343 C CA . GLU A 1 433 ? -17.625 33.688 -4.668 1 93 433 GLU A CA 1
ATOM 3344 C C . GLU A 1 433 ? -16.203 34.125 -5.023 1 93 433 GLU A C 1
ATOM 3346 O O . GLU A 1 433 ? -16 35.188 -5.582 1 93 433 GLU A O 1
ATOM 3351 N N . THR A 1 434 ? -15.289 33.438 -4.602 1 93.5 434 THR A N 1
ATOM 3352 C CA . THR A 1 434 ? -13.883 33.594 -4.926 1 93.5 434 THR A CA 1
ATOM 3353 C C . THR A 1 434 ? -13.258 32.281 -5.371 1 93.5 434 THR A C 1
ATOM 3355 O O . THR A 1 434 ? -13.906 31.25 -5.336 1 93.5 434 THR A O 1
ATOM 3358 N N . GLU A 1 435 ? -12.039 32.344 -5.777 1 90.94 435 GLU A N 1
ATOM 3359 C CA . GLU A 1 435 ? -11.344 31.125 -6.172 1 90.94 435 GLU A CA 1
ATOM 3360 C C . GLU A 1 435 ? -11.219 30.156 -5.004 1 90.94 435 GLU A C 1
ATOM 3362 O O . GLU A 1 435 ? -11.43 28.953 -5.16 1 90.94 435 GLU A O 1
ATOM 3367 N N . CYS A 1 436 ? -10.977 30.672 -3.863 1 91.25 436 CYS A N 1
ATOM 3368 C CA . CYS A 1 436 ? -10.805 29.844 -2.678 1 91.25 436 CYS A CA 1
ATOM 3369 C C . CYS A 1 436 ? -12.133 29.25 -2.236 1 91.25 436 CYS A C 1
ATOM 3371 O O . CYS A 1 436 ? -12.211 28.062 -1.919 1 91.25 436 CYS A O 1
ATOM 3373 N N . THR A 1 437 ? -13.18 30.109 -2.258 1 92.12 437 THR A N 1
ATOM 3374 C CA . THR A 1 437 ? -14.461 29.625 -1.742 1 92.12 437 THR A CA 1
ATOM 3375 C C . THR A 1 437 ? -15.039 28.547 -2.641 1 92.12 437 THR A C 1
ATOM 3377 O O . THR A 1 437 ? -15.727 27.641 -2.164 1 92.12 437 THR A O 1
ATOM 3380 N N . LYS A 1 438 ? -14.688 28.531 -3.887 1 91.06 438 LYS A N 1
ATOM 3381 C CA . LYS A 1 438 ? -15.141 27.5 -4.824 1 91.06 438 LYS A CA 1
ATOM 3382 C C . LYS A 1 438 ? -14.453 26.172 -4.555 1 91.06 438 LYS A C 1
ATOM 3384 O O . LYS A 1 438 ? -15.07 25.109 -4.676 1 91.06 438 LYS A O 1
ATOM 3389 N N . LEU A 1 439 ? -13.25 26.234 -4.129 1 91 439 LEU A N 1
ATOM 3390 C CA . LEU A 1 439 ? -12.438 25.047 -3.902 1 91 439 LEU A CA 1
ATOM 3391 C C . LEU A 1 439 ? -12.852 24.344 -2.615 1 91 439 LEU A C 1
ATOM 3393 O O . LEU A 1 439 ? -12.703 23.125 -2.49 1 91 439 LEU A O 1
ATOM 3397 N N . TRP A 1 440 ? -13.414 25.062 -1.69 1 94.94 440 TRP A N 1
ATOM 3398 C CA . TRP A 1 440 ? -13.547 24.547 -0.328 1 94.94 440 TRP A CA 1
ATOM 3399 C C . TRP A 1 440 ? -14.992 24.141 -0.034 1 94.94 440 TRP A C 1
ATOM 3401 O O . TRP A 1 440 ? -15.297 23.672 1.059 1 94.94 440 TRP A O 1
ATOM 3411 N N . LYS A 1 441 ? -15.789 24.109 -1.015 1 91.19 441 LYS A N 1
ATOM 3412 C CA . LYS A 1 441 ? -17.234 23.984 -0.837 1 91.19 441 LYS A CA 1
ATOM 3413 C C . LYS A 1 441 ? -17.625 22.562 -0.478 1 91.19 441 LYS A C 1
ATOM 3415 O O . LYS A 1 441 ? -16.953 21.609 -0.879 1 91.19 441 LYS A O 1
ATOM 3420 N N . TRP A 1 442 ? -18.75 22.438 0.258 1 88.56 442 TRP A N 1
ATOM 3421 C CA . TRP A 1 442 ? -19.5 21.203 0.47 1 88.56 442 TRP A CA 1
ATOM 3422 C C . TRP A 1 442 ? -20.469 20.953 -0.681 1 88.56 442 TRP A C 1
ATOM 3424 O O . TRP A 1 442 ? -21.172 21.859 -1.126 1 88.56 442 TRP A O 1
ATOM 3434 N N . PRO A 1 443 ? -20.734 19.703 -1.549 1 66.81 443 PRO A N 1
ATOM 3435 C CA . PRO A 1 443 ? -19.938 18.5 -1.306 1 66.81 443 PRO A CA 1
ATOM 3436 C C . PRO A 1 443 ? -18.625 18.5 -2.084 1 66.81 443 PRO A C 1
ATOM 3438 O O . PRO A 1 443 ? -18.531 19.125 -3.139 1 66.81 443 PRO A O 1
ATOM 3441 N N . GLN A 1 444 ? -17.781 17.953 -1.376 1 63.97 444 GLN A N 1
ATOM 3442 C CA . GLN A 1 444 ? -16.578 17.625 -2.139 1 63.97 444 GLN A CA 1
ATOM 3443 C C . GLN A 1 444 ? -16.859 16.516 -3.156 1 63.97 444 GLN A C 1
ATOM 3445 O O . GLN A 1 444 ? -17.797 15.742 -2.99 1 63.97 444 GLN A O 1
ATOM 3450 N N . PRO A 1 445 ? -16.281 16.594 -4.363 1 58.34 445 PRO A N 1
ATOM 3451 C CA . PRO A 1 445 ? -16.531 15.555 -5.359 1 58.34 445 PRO A CA 1
ATOM 3452 C C . PRO A 1 445 ? -16.375 14.148 -4.785 1 58.34 445 PRO A C 1
ATOM 3454 O O . PRO A 1 445 ? -15.562 13.922 -3.887 1 58.34 445 PRO A O 1
ATOM 3457 N N . ASP A 1 446 ? -17.359 13.25 -5.109 1 55.47 446 ASP A N 1
ATOM 3458 C CA . ASP A 1 446 ? -17.391 11.844 -4.711 1 55.47 446 ASP A CA 1
ATOM 3459 C C . ASP A 1 446 ? -16.141 11.109 -5.207 1 55.47 446 ASP A C 1
ATOM 3461 O O . ASP A 1 446 ? -15.562 11.477 -6.227 1 55.47 446 ASP A O 1
ATOM 3465 N N . LYS A 1 447 ? -15.711 10.109 -4.43 1 52.47 447 LYS A N 1
ATOM 3466 C CA . LYS A 1 447 ? -14.57 9.234 -4.68 1 52.47 447 LYS A CA 1
ATOM 3467 C C . LYS A 1 447 ? -14.586 8.703 -6.113 1 52.47 447 LYS A C 1
ATOM 3469 O O . LYS A 1 447 ? -13.539 8.578 -6.746 1 52.47 447 LYS A O 1
ATOM 3474 N N . GLU A 1 448 ? -15.82 8.211 -6.48 1 52.47 448 GLU A N 1
ATOM 3475 C CA . GLU A 1 448 ? -15.883 7.5 -7.754 1 52.47 448 GLU A CA 1
ATOM 3476 C C . GLU A 1 448 ? -15.438 8.398 -8.906 1 52.47 448 GLU A C 1
ATOM 3478 O O . GLU A 1 448 ? -15.008 7.906 -9.953 1 52.47 448 GLU A O 1
ATOM 3483 N N . ARG A 1 449 ? -15.602 9.594 -8.711 1 46.72 449 ARG A N 1
ATOM 3484 C CA . ARG A 1 449 ? -15.305 10.523 -9.789 1 46.72 449 ARG A CA 1
ATOM 3485 C C . ARG A 1 449 ? -13.891 11.094 -9.648 1 46.72 449 ARG A C 1
ATOM 3487 O O . ARG A 1 449 ? -13.469 11.922 -10.453 1 46.72 449 ARG A O 1
ATOM 3494 N N . ILE A 1 450 ? -13.469 10.836 -8.57 1 43.22 450 ILE A N 1
ATOM 3495 C CA . ILE A 1 450 ? -12.117 11.359 -8.414 1 43.22 450 ILE A CA 1
ATOM 3496 C C . ILE A 1 450 ? -11.117 10.438 -9.102 1 43.22 450 ILE A C 1
ATOM 3498 O O . ILE A 1 450 ? -10.961 9.281 -8.711 1 43.22 450 ILE A O 1
ATOM 3502 N N . SER A 1 451 ? -11.016 10.43 -10.25 1 42 451 SER A N 1
ATOM 3503 C CA . SER A 1 451 ? -9.969 9.688 -10.945 1 42 451 SER A CA 1
ATOM 3504 C C . SER A 1 451 ? -8.781 9.406 -10.031 1 42 451 SER A C 1
ATOM 3506 O O . SER A 1 451 ? -7.926 8.578 -10.352 1 42 451 SER A O 1
ATOM 3508 N N . TRP A 1 452 ? -8.562 10.188 -8.93 1 38.03 452 TRP A N 1
ATOM 3509 C CA . TRP A 1 452 ? -7.355 10.336 -8.133 1 38.03 452 TRP A CA 1
ATOM 3510 C C . TRP A 1 452 ? -7.281 9.266 -7.047 1 38.03 452 TRP A C 1
ATOM 3512 O O . TRP A 1 452 ? -6.465 9.359 -6.129 1 38.03 452 TRP A O 1
ATOM 3522 N N . ILE A 1 453 ? -8.242 8.438 -7.082 1 43.44 453 ILE A N 1
ATOM 3523 C CA . ILE A 1 453 ? -8.219 7.434 -6.02 1 43.44 453 ILE A CA 1
ATOM 3524 C C . ILE A 1 453 ? -6.801 6.891 -5.855 1 43.44 453 ILE A C 1
ATOM 3526 O O . ILE A 1 453 ? -6.332 6.695 -4.734 1 43.44 453 ILE A O 1
ATOM 3530 N N . GLU A 1 454 ? -6.191 6.648 -7.035 1 47.81 454 GLU A N 1
ATOM 3531 C CA . GLU A 1 454 ? -4.805 6.215 -6.895 1 47.81 454 GLU A CA 1
ATOM 3532 C C . GLU A 1 454 ? -3.994 7.211 -6.07 1 47.81 454 GLU A C 1
ATOM 3534 O O . GLU A 1 454 ? -3.035 6.828 -5.391 1 47.81 454 GLU A O 1
ATOM 3539 N N . LYS A 1 455 ? -4.684 8.539 -5.977 1 50.22 455 LYS A N 1
ATOM 3540 C CA . LYS A 1 455 ? -3.865 9.625 -5.441 1 50.22 455 LYS A CA 1
ATOM 3541 C C . LYS A 1 455 ? -4.172 9.867 -3.967 1 50.22 455 LYS A C 1
ATOM 3543 O O . LYS A 1 455 ? -3.568 10.742 -3.338 1 50.22 455 LYS A O 1
ATOM 3548 N N . THR A 1 456 ? -5.066 9.055 -3.494 1 60.56 456 THR A N 1
ATOM 3549 C CA . THR A 1 456 ? -5.52 9.531 -2.193 1 60.56 456 THR A CA 1
ATOM 3550 C C . THR A 1 456 ? -4.754 8.844 -1.065 1 60.56 456 THR A C 1
ATOM 3552 O O . THR A 1 456 ? -5.176 8.883 0.092 1 60.56 456 THR A O 1
ATOM 3555 N N . ASN A 1 457 ? -3.504 8.398 -1.393 1 60.94 457 ASN A N 1
ATOM 3556 C CA . ASN A 1 457 ? -2.67 7.789 -0.365 1 60.94 457 ASN A CA 1
ATOM 3557 C C . ASN A 1 457 ? -3.488 6.895 0.562 1 60.94 457 ASN A C 1
ATOM 3559 O O . ASN A 1 457 ? -3.41 7.023 1.784 1 60.94 457 ASN A O 1
ATOM 3563 N N . GLY A 1 458 ? -4.418 6.191 -0.088 1 71.69 458 GLY A N 1
ATOM 3564 C CA . GLY A 1 458 ? -5.129 5.145 0.635 1 71.69 458 GLY A CA 1
ATOM 3565 C C . GLY A 1 458 ? -6.355 5.656 1.366 1 71.69 458 GLY A C 1
ATOM 3566 O O . GLY A 1 458 ? -6.941 4.938 2.18 1 71.69 458 GLY A O 1
ATOM 3567 N N . LEU A 1 459 ? -6.758 6.918 1.168 1 79.69 459 LEU A N 1
ATOM 3568 C CA . LEU A 1 459 ? -7.938 7.465 1.822 1 79.69 459 LEU A CA 1
ATOM 3569 C C . LEU A 1 459 ? -9.18 6.648 1.476 1 79.69 459 LEU A C 1
ATOM 3571 O O . LEU A 1 459 ? -9.328 6.195 0.34 1 79.69 459 LEU A O 1
ATOM 3575 N N . GLN A 1 460 ? -10 6.363 2.447 1 80.12 460 GLN A N 1
ATOM 3576 C CA . GLN A 1 460 ? -11.297 5.695 2.377 1 80.12 460 GLN A CA 1
ATOM 3577 C C . GLN A 1 460 ? -11.125 4.191 2.191 1 80.12 460 GLN A C 1
ATOM 3579 O O . GLN A 1 460 ? -12.055 3.51 1.748 1 80.12 460 GLN A O 1
ATOM 3584 N N . GLU A 1 461 ? -9.961 3.705 2.416 1 85.69 461 GLU A N 1
ATOM 3585 C CA . GLU A 1 461 ? -9.789 2.256 2.43 1 85.69 461 GLU A CA 1
ATOM 3586 C C . GLU A 1 461 ? -10.508 1.627 3.623 1 85.69 461 GLU A C 1
ATOM 3588 O O . GLU A 1 461 ? -10.758 0.421 3.635 1 85.69 461 GLU A O 1
ATOM 3593 N N . GLY A 1 462 ? -10.828 2.465 4.602 1 88.25 462 GLY A N 1
ATOM 3594 C CA . GLY A 1 462 ? -11.594 2.012 5.75 1 88.25 462 GLY A CA 1
ATOM 3595 C C . GLY A 1 462 ? -10.82 1.072 6.652 1 88.25 462 GLY A C 1
ATOM 3596 O O . GLY A 1 462 ? -9.594 0.992 6.566 1 88.25 462 GLY A O 1
ATOM 3597 N N . GLU A 1 463 ? -11.555 0.423 7.508 1 92.19 463 GLU A N 1
ATOM 3598 C CA . GLU A 1 463 ? -10.953 -0.428 8.531 1 92.19 463 GLU A CA 1
ATOM 3599 C C . GLU A 1 463 ? -10.398 -1.714 7.922 1 92.19 463 GLU A C 1
ATOM 3601 O O . GLU A 1 463 ? -9.625 -2.424 8.562 1 92.19 463 GLU A O 1
ATOM 3606 N N . LEU A 1 464 ? -10.789 -1.993 6.758 1 91.31 464 LEU A N 1
ATOM 3607 C CA . LEU A 1 464 ? -10.305 -3.191 6.082 1 91.31 464 LEU A CA 1
ATOM 3608 C C . LEU A 1 464 ? -8.992 -2.912 5.352 1 91.31 464 LEU A C 1
ATOM 3610 O O . LEU A 1 464 ? -8.328 -3.838 4.887 1 91.31 464 LEU A O 1
ATOM 3614 N N . GLY A 1 465 ? -8.609 -1.649 5.242 1 91.25 465 GLY A N 1
ATOM 3615 C CA . GLY A 1 465 ? -7.398 -1.271 4.539 1 91.25 465 GLY A CA 1
ATOM 3616 C C . GLY A 1 465 ? -6.133 -1.645 5.289 1 91.25 465 GLY A C 1
ATOM 3617 O O . GLY A 1 465 ? -6.172 -1.903 6.492 1 91.25 465 GLY A O 1
ATOM 3618 N N . PRO A 1 466 ? -5 -1.655 4.574 1 91.69 466 PRO A N 1
ATOM 3619 C CA . PRO A 1 466 ? -3.723 -2.082 5.156 1 91.69 466 PRO A CA 1
ATOM 3620 C C . PRO A 1 466 ? -3.068 -0.996 6.004 1 91.69 466 PRO A C 1
ATOM 3622 O O . PRO A 1 466 ? -2.092 -1.263 6.711 1 91.69 466 PRO A O 1
ATOM 3625 N N . ARG A 1 467 ? -3.58 0.157 6.059 1 92.62 467 ARG A N 1
ATOM 3626 C CA . ARG A 1 467 ? -2.904 1.287 6.691 1 92.62 467 ARG A CA 1
ATOM 3627 C C . ARG A 1 467 ? -3.391 1.488 8.117 1 92.62 467 ARG A C 1
ATOM 3629 O O . ARG A 1 467 ? -3.055 2.486 8.758 1 92.62 467 ARG A O 1
ATOM 3636 N N . VAL A 1 468 ? -4.219 0.642 8.617 1 95.88 468 VAL A N 1
ATOM 3637 C CA . VAL A 1 468 ? -4.695 0.73 9.992 1 95.88 468 VAL A CA 1
ATOM 3638 C C . VAL A 1 468 ? -3.562 0.385 10.961 1 95.88 468 VAL A C 1
ATOM 3640 O O . VAL A 1 468 ? -2.943 -0.676 10.844 1 95.88 468 VAL A O 1
ATOM 3643 N N . LEU A 1 469 ? -3.314 1.142 11.93 1 97.25 469 LEU A N 1
ATOM 3644 C CA . LEU A 1 469 ? -2.164 1.044 12.82 1 97.25 469 LEU A CA 1
ATOM 3645 C C . LEU A 1 469 ? -2.096 -0.334 13.469 1 97.25 469 LEU A C 1
ATOM 3647 O O . LEU A 1 469 ? -1.012 -0.903 13.617 1 97.25 469 LEU A O 1
ATOM 3651 N N . ARG A 1 470 ? -3.225 -0.879 13.891 1 96.44 470 ARG A N 1
ATOM 3652 C CA . ARG A 1 470 ? -3.225 -2.154 14.602 1 96.44 470 ARG A CA 1
ATOM 3653 C C . ARG A 1 470 ? -2.779 -3.291 13.688 1 96.44 470 ARG A C 1
ATOM 3655 O O . ARG A 1 470 ? -2.52 -4.402 14.148 1 96.44 470 ARG A O 1
ATOM 3662 N N . LYS A 1 471 ? -2.635 -3.082 12.43 1 96.81 471 LYS A N 1
ATOM 3663 C CA . LYS A 1 471 ? -2.322 -4.133 11.469 1 96.81 471 LYS A CA 1
ATOM 3664 C C . LYS A 1 471 ? -0.862 -4.062 11.031 1 96.81 471 LYS A C 1
ATOM 3666 O O . LYS A 1 471 ? -0.413 -4.867 10.211 1 96.81 471 LYS A O 1
ATOM 3671 N N . VAL A 1 472 ? -0.087 -3.1 11.461 1 96.69 472 VAL A N 1
ATOM 3672 C CA . VAL A 1 472 ? 1.319 -2.969 11.094 1 96.69 472 VAL A CA 1
ATOM 3673 C C . VAL A 1 472 ? 2.189 -3.078 12.344 1 96.69 472 VAL A C 1
ATOM 3675 O O . VAL A 1 472 ? 1.738 -2.777 13.453 1 96.69 472 VAL A O 1
ATOM 3678 N N . VAL A 1 473 ? 3.455 -3.504 12.164 1 97.75 473 VAL A N 1
ATOM 3679 C CA . VAL A 1 473 ? 4.395 -3.619 13.266 1 97.75 473 VAL A CA 1
ATOM 3680 C C . VAL A 1 473 ? 4.926 -2.236 13.648 1 97.75 473 VAL A C 1
ATOM 3682 O O . VAL A 1 473 ? 5.426 -1.503 12.789 1 97.75 473 VAL A O 1
ATOM 3685 N N . LEU A 1 474 ? 4.723 -1.844 14.867 1 97.81 474 LEU A N 1
ATOM 3686 C CA . LEU A 1 474 ? 5.281 -0.6 15.391 1 97.81 474 LEU A CA 1
ATOM 3687 C C . LEU A 1 474 ? 6.699 -0.813 15.898 1 97.81 474 LEU A C 1
ATOM 3689 O O . LEU A 1 474 ? 7.016 -1.875 16.438 1 97.81 474 LEU A O 1
ATOM 3693 N N . ALA A 1 475 ? 7.516 0.19 15.695 1 98.12 475 ALA A N 1
ATOM 3694 C CA . ALA A 1 475 ? 8.922 0.097 16.078 1 98.12 475 ALA A CA 1
ATOM 3695 C C . ALA A 1 475 ? 9.078 0.078 17.594 1 98.12 475 ALA A C 1
ATOM 3697 O O . ALA A 1 475 ? 8.383 0.805 18.312 1 98.12 475 ALA A O 1
ATOM 3698 N N . GLU A 1 476 ? 9.992 -0.75 18.078 1 96.38 476 GLU A N 1
ATOM 3699 C CA . GLU A 1 476 ? 10.367 -0.808 19.484 1 96.38 476 GLU A CA 1
ATOM 3700 C C . GLU A 1 476 ? 11.688 -0.083 19.734 1 96.38 476 GLU A C 1
ATOM 3702 O O . GLU A 1 476 ? 12.352 0.351 18.781 1 96.38 476 GLU A O 1
ATOM 3707 N N . GLU A 1 477 ? 12.062 0.053 20.984 1 94.75 477 GLU A N 1
ATOM 3708 C CA . GLU A 1 477 ? 13.266 0.788 21.375 1 94.75 477 GLU A CA 1
ATOM 3709 C C . GLU A 1 477 ? 14.5 0.237 20.672 1 94.75 477 GLU A C 1
ATOM 3711 O O . GLU A 1 477 ? 15.383 0.996 20.281 1 94.75 477 GLU A O 1
ATOM 3716 N N . SER A 1 478 ? 14.508 -1.059 20.469 1 94.94 478 SER A N 1
ATOM 3717 C CA . SER A 1 478 ? 15.664 -1.69 19.844 1 94.94 478 SER A CA 1
ATOM 3718 C C . SER A 1 478 ? 15.781 -1.275 18.375 1 94.94 478 SER A C 1
ATOM 3720 O O . SER A 1 478 ? 16.891 -1.243 17.828 1 94.94 478 SER A O 1
ATOM 3722 N N . ASP A 1 479 ? 14.664 -0.897 17.734 1 95.75 479 ASP A N 1
ATOM 3723 C CA . ASP A 1 479 ? 14.656 -0.493 16.328 1 95.75 479 ASP A CA 1
ATOM 3724 C C . ASP A 1 479 ? 15.18 0.933 16.172 1 95.75 479 ASP A C 1
ATOM 3726 O O . ASP A 1 479 ? 15.516 1.353 15.062 1 95.75 479 ASP A O 1
ATOM 3730 N N . LEU A 1 480 ? 15.242 1.689 17.281 1 95.19 480 LEU A N 1
ATOM 3731 C CA . LEU A 1 480 ? 15.602 3.104 17.234 1 95.19 480 LEU A CA 1
ATOM 3732 C C . LEU A 1 480 ? 17.094 3.293 17.453 1 95.19 480 LEU A C 1
ATOM 3734 O O . LEU A 1 480 ? 17.625 4.383 17.234 1 95.19 480 LEU A O 1
ATOM 3738 N N . ALA A 1 481 ? 17.75 2.238 17.875 1 88.25 481 ALA A N 1
ATOM 3739 C CA . ALA A 1 481 ? 19.188 2.312 18.125 1 88.25 481 ALA A CA 1
ATOM 3740 C C . ALA A 1 481 ? 19.969 2.424 16.812 1 88.25 481 ALA A C 1
ATOM 3742 O O . ALA A 1 481 ? 19.5 1.975 15.766 1 88.25 481 ALA A O 1
ATOM 3743 N N . ASN A 1 482 ? 21.078 3.164 16.859 1 79.06 482 ASN A N 1
ATOM 3744 C CA . ASN A 1 482 ? 21.906 3.332 15.672 1 79.06 482 ASN A CA 1
ATOM 3745 C C . ASN A 1 482 ? 22.453 1.997 15.18 1 79.06 482 ASN A C 1
ATOM 3747 O O . ASN A 1 482 ? 22.766 1.113 15.984 1 79.06 482 ASN A O 1
ATOM 3751 N N . MET B 1 1 ? 16.109 -28.109 -34.094 1 78.81 1 MET B N 1
ATOM 3752 C CA . MET B 1 1 ? 15.898 -29.266 -33.219 1 78.81 1 MET B CA 1
ATOM 3753 C C . MET B 1 1 ? 17.109 -30.172 -33.219 1 78.81 1 MET B C 1
ATOM 3755 O O . MET B 1 1 ? 17.469 -30.75 -32.188 1 78.81 1 MET B O 1
ATOM 3759 N N . ALA B 1 2 ? 17.797 -30.188 -34.344 1 73.62 2 ALA B N 1
ATOM 3760 C CA . ALA B 1 2 ? 18.984 -31.047 -34.438 1 73.62 2 ALA B CA 1
ATOM 3761 C C . ALA B 1 2 ? 20.031 -30.609 -33.406 1 73.62 2 ALA B C 1
ATOM 3763 O O . ALA B 1 2 ? 20.656 -31.438 -32.75 1 73.62 2 ALA B O 1
ATOM 3764 N N . SER B 1 3 ? 20.141 -29.344 -33.219 1 82.44 3 SER B N 1
ATOM 3765 C CA . SER B 1 3 ? 21.156 -28.812 -32.312 1 82.44 3 SER B CA 1
ATOM 3766 C C . SER B 1 3 ? 20.812 -29.141 -30.859 1 82.44 3 SER B C 1
ATOM 3768 O O . SER B 1 3 ? 21.719 -29.344 -30.031 1 82.44 3 SER B O 1
ATOM 3770 N N . LEU B 1 4 ? 19.547 -29.344 -30.516 1 90.06 4 LEU B N 1
ATOM 3771 C CA . LEU B 1 4 ? 19.141 -29.656 -29.156 1 90.06 4 LEU B CA 1
ATOM 3772 C C . LEU B 1 4 ? 19.234 -31.156 -28.891 1 90.06 4 LEU B C 1
ATOM 3774 O O . LEU B 1 4 ? 19.531 -31.562 -27.75 1 90.06 4 LEU B O 1
ATOM 3778 N N . LYS B 1 5 ? 19.062 -31.938 -29.875 1 90.81 5 LYS B N 1
ATOM 3779 C CA . LYS B 1 5 ? 19 -33.375 -29.719 1 90.81 5 LYS B CA 1
ATOM 3780 C C . LYS B 1 5 ? 20.359 -33.969 -29.312 1 90.81 5 LYS B C 1
ATOM 3782 O O . LYS B 1 5 ? 20.422 -35.031 -28.734 1 90.81 5 LYS B O 1
ATOM 3787 N N . ASP B 1 6 ? 21.359 -33.25 -29.609 1 91.81 6 ASP B N 1
ATOM 3788 C CA . ASP B 1 6 ? 22.703 -33.719 -29.266 1 91.81 6 ASP B CA 1
ATOM 3789 C C . ASP B 1 6 ? 23.125 -33.25 -27.875 1 91.81 6 ASP B C 1
ATOM 3791 O O . ASP B 1 6 ? 24.203 -33.594 -27.406 1 91.81 6 ASP B O 1
ATOM 3795 N N . LYS B 1 7 ? 22.234 -32.562 -27.219 1 95.44 7 LYS B N 1
ATOM 3796 C CA . LYS B 1 7 ? 22.578 -31.984 -25.922 1 95.44 7 LYS B CA 1
ATOM 3797 C C . LYS B 1 7 ? 22.016 -32.812 -24.766 1 95.44 7 LYS B C 1
ATOM 3799 O O . LYS B 1 7 ? 20.953 -33.406 -24.891 1 95.44 7 LYS B O 1
ATOM 3804 N N . LYS B 1 8 ? 22.797 -32.844 -23.734 1 97.81 8 LYS B N 1
ATOM 3805 C CA . LYS B 1 8 ? 22.281 -33.281 -22.438 1 97.81 8 LYS B CA 1
ATOM 3806 C C . LYS B 1 8 ? 21.719 -32.094 -21.672 1 97.81 8 LYS B C 1
ATOM 3808 O O . LYS B 1 8 ? 22.453 -31.188 -21.266 1 97.81 8 LYS B O 1
ATOM 3813 N N . VAL B 1 9 ? 20.406 -32.156 -21.453 1 98.69 9 VAL B N 1
ATOM 3814 C CA . VAL B 1 9 ? 19.734 -31.016 -20.844 1 98.69 9 VAL B CA 1
ATOM 3815 C C . VAL B 1 9 ? 19.406 -31.328 -19.375 1 98.69 9 VAL B C 1
ATOM 3817 O O . VAL B 1 9 ? 18.844 -32.375 -19.078 1 98.69 9 VAL B O 1
ATOM 3820 N N . ILE B 1 10 ? 19.797 -30.453 -18.453 1 98.88 10 ILE B N 1
ATOM 3821 C CA . ILE B 1 10 ? 19.422 -30.531 -17.047 1 98.88 10 ILE B CA 1
ATOM 3822 C C . ILE B 1 10 ? 18.406 -29.438 -16.734 1 98.88 10 ILE B C 1
ATOM 3824 O O . ILE B 1 10 ? 18.609 -28.266 -17.078 1 98.88 10 ILE B O 1
ATOM 3828 N N . ILE B 1 11 ? 17.297 -29.828 -16.172 1 98.94 11 ILE B N 1
ATOM 3829 C CA . ILE B 1 11 ? 16.281 -28.875 -15.734 1 98.94 11 ILE B CA 1
ATOM 3830 C C . ILE B 1 11 ? 16.219 -28.875 -14.211 1 98.94 11 ILE B C 1
ATOM 3832 O O . ILE B 1 11 ? 16.062 -29.922 -13.586 1 98.94 11 ILE B O 1
ATOM 3836 N N . VAL B 1 12 ? 16.375 -27.703 -13.609 1 98.88 12 VAL B N 1
ATOM 3837 C CA . VAL B 1 12 ? 16.25 -27.516 -12.172 1 98.88 12 VAL B CA 1
ATOM 3838 C C . VAL B 1 12 ? 14.836 -27.047 -11.836 1 98.88 12 VAL B C 1
ATOM 3840 O O . VAL B 1 12 ? 14.477 -25.891 -12.086 1 98.88 12 VAL B O 1
ATOM 3843 N N . GLY B 1 13 ? 14.086 -27.922 -11.211 1 98.44 13 GLY B N 1
ATOM 3844 C CA . GLY B 1 13 ? 12.68 -27.688 -10.93 1 98.44 13 GLY B CA 1
ATOM 3845 C C . GLY B 1 13 ? 11.758 -28.656 -11.641 1 98.44 13 GLY B C 1
ATOM 3846 O O . GLY B 1 13 ? 11.781 -28.75 -12.867 1 98.44 13 GLY B O 1
ATOM 3847 N N . GLY B 1 14 ? 10.969 -29.344 -10.891 1 98 14 GLY B N 1
ATOM 3848 C CA . GLY B 1 14 ? 10.094 -30.359 -11.445 1 98 14 GLY B CA 1
ATOM 3849 C C . GLY B 1 14 ? 8.617 -30.031 -11.273 1 98 14 GLY B C 1
ATOM 3850 O O . GLY B 1 14 ? 7.805 -30.938 -11.023 1 98 14 GLY B O 1
ATOM 3851 N N . ALA B 1 15 ? 8.281 -28.75 -11.32 1 96.56 15 ALA B N 1
ATOM 3852 C CA . ALA B 1 15 ? 6.879 -28.344 -11.289 1 96.56 15 ALA B CA 1
ATOM 3853 C C . ALA B 1 15 ? 6.43 -27.828 -12.656 1 96.56 15 ALA B C 1
ATOM 3855 O O . ALA B 1 15 ? 6.914 -28.281 -13.695 1 96.56 15 ALA B O 1
ATOM 3856 N N . VAL B 1 16 ? 5.48 -26.922 -12.742 1 97.69 16 VAL B N 1
ATOM 3857 C CA . VAL B 1 16 ? 4.762 -26.609 -13.969 1 97.69 16 VAL B CA 1
ATOM 3858 C C . VAL B 1 16 ? 5.758 -26.219 -15.062 1 97.69 16 VAL B C 1
ATOM 3860 O O . VAL B 1 16 ? 5.723 -26.766 -16.172 1 97.69 16 VAL B O 1
ATOM 3863 N N . ALA B 1 17 ? 6.641 -25.328 -14.797 1 98.31 17 ALA B N 1
ATOM 3864 C CA . ALA B 1 17 ? 7.602 -24.875 -15.797 1 98.31 17 ALA B CA 1
ATOM 3865 C C . ALA B 1 17 ? 8.547 -26 -16.219 1 98.31 17 ALA B C 1
ATOM 3867 O O . ALA B 1 17 ? 8.773 -26.219 -17.406 1 98.31 17 ALA B O 1
ATOM 3868 N N . GLY B 1 18 ? 9.062 -26.734 -15.281 1 98.69 18 GLY B N 1
ATOM 3869 C CA . GLY B 1 18 ? 9.992 -27.812 -15.562 1 98.69 18 GLY B CA 1
ATOM 3870 C C . GLY B 1 18 ? 9.328 -29.016 -16.203 1 98.69 18 GLY B C 1
ATOM 3871 O O . GLY B 1 18 ? 9.883 -29.625 -17.125 1 98.69 18 GLY B O 1
ATOM 3872 N N . LEU B 1 19 ? 8.156 -29.344 -15.719 1 98.69 19 LEU B N 1
ATOM 3873 C CA . LEU B 1 19 ? 7.43 -30.5 -16.25 1 98.69 19 LEU B CA 1
ATOM 3874 C C . LEU B 1 19 ? 7.051 -30.266 -17.703 1 98.69 19 LEU B C 1
ATOM 3876 O O . LEU B 1 19 ? 7.27 -31.141 -18.562 1 98.69 19 LEU B O 1
ATOM 3880 N N . SER B 1 20 ? 6.492 -29.094 -17.969 1 98.88 20 SER B N 1
ATOM 3881 C CA . SER B 1 20 ? 6.086 -28.812 -19.344 1 98.88 20 SER B CA 1
ATOM 3882 C C . SER B 1 20 ? 7.289 -28.812 -20.281 1 98.88 20 SER B C 1
ATOM 3884 O O . SER B 1 20 ? 7.242 -29.406 -21.359 1 98.88 20 SER B O 1
ATOM 3886 N N . THR B 1 21 ? 8.328 -28.172 -19.875 1 98.88 21 THR B N 1
ATOM 3887 C CA . THR B 1 21 ? 9.531 -28.062 -20.688 1 98.88 21 THR B CA 1
ATOM 3888 C C . THR B 1 21 ? 10.141 -29.438 -20.938 1 98.88 21 THR B C 1
ATOM 3890 O O . THR B 1 21 ? 10.461 -29.781 -22.078 1 98.88 21 THR B O 1
ATOM 3893 N N . SER B 1 22 ? 10.312 -30.234 -19.891 1 98.81 22 SER B N 1
ATOM 3894 C CA . SER B 1 22 ? 10.93 -31.547 -20.016 1 98.81 22 SER B CA 1
ATOM 3895 C C . SER B 1 22 ? 10.094 -32.469 -20.906 1 98.81 22 SER B C 1
ATOM 3897 O O . SER B 1 22 ? 10.641 -33.219 -21.719 1 98.81 22 SER B O 1
ATOM 3899 N N . LEU B 1 23 ? 8.766 -32.438 -20.734 1 98.81 23 LEU B N 1
ATOM 3900 C CA . LEU B 1 23 ? 7.863 -33.281 -21.531 1 98.81 23 LEU B CA 1
ATOM 3901 C C . LEU B 1 23 ? 8.039 -33 -23.016 1 98.81 23 LEU B C 1
ATOM 3903 O O . LEU B 1 23 ? 8.227 -33.938 -23.812 1 98.81 23 LEU B O 1
ATOM 3907 N N . HIS B 1 24 ? 8.031 -31.766 -23.391 1 98.69 24 HIS B N 1
ATOM 3908 C CA . HIS B 1 24 ? 8.086 -31.406 -24.797 1 98.69 24 HIS B CA 1
ATOM 3909 C C . HIS B 1 24 ? 9.484 -31.641 -25.375 1 98.69 24 HIS B C 1
ATOM 3911 O O . HIS B 1 24 ? 9.617 -32.062 -26.516 1 98.69 24 HIS B O 1
ATOM 3917 N N . LEU B 1 25 ? 10.508 -31.359 -24.625 1 98.56 25 LEU B N 1
ATOM 3918 C CA . LEU B 1 25 ? 11.867 -31.656 -25.078 1 98.56 25 LEU B CA 1
ATOM 3919 C C . LEU B 1 25 ? 12.055 -33.156 -25.297 1 98.56 25 LEU B C 1
ATOM 3921 O O . LEU B 1 25 ? 12.594 -33.562 -26.328 1 98.56 25 LEU B O 1
ATOM 3925 N N . ALA B 1 26 ? 11.625 -33.938 -24.328 1 98.44 26 ALA B N 1
ATOM 3926 C CA . ALA B 1 26 ? 11.773 -35.375 -24.438 1 98.44 26 ALA B CA 1
ATOM 3927 C C . ALA B 1 26 ? 11.016 -35.938 -25.641 1 98.44 26 ALA B C 1
ATOM 3929 O O . ALA B 1 26 ? 11.516 -36.812 -26.359 1 98.44 26 ALA B O 1
ATOM 3930 N N . ARG B 1 27 ? 9.781 -35.469 -25.844 1 97.81 27 ARG B N 1
ATOM 3931 C CA . ARG B 1 27 ? 8.992 -35.875 -27 1 97.81 27 ARG B CA 1
ATOM 3932 C C . ARG B 1 27 ? 9.703 -35.531 -28.312 1 97.81 27 ARG B C 1
ATOM 3934 O O . ARG B 1 27 ? 9.508 -36.188 -29.328 1 97.81 27 ARG B O 1
ATOM 3941 N N . ALA B 1 28 ? 10.516 -34.531 -28.219 1 97.12 28 ALA B N 1
ATOM 3942 C CA . ALA B 1 28 ? 11.289 -34.125 -29.391 1 97.12 28 ALA B CA 1
ATOM 3943 C C . ALA B 1 28 ? 12.594 -34.906 -29.484 1 97.12 28 ALA B C 1
ATOM 3945 O O . ALA B 1 28 ? 13.414 -34.656 -30.375 1 97.12 28 ALA B O 1
ATOM 3946 N N . GLY B 1 29 ? 12.883 -35.781 -28.594 1 96.75 29 GLY B N 1
ATOM 3947 C CA . GLY B 1 29 ? 14.023 -36.688 -28.672 1 96.75 29 GLY B CA 1
ATOM 3948 C C . GLY B 1 29 ? 15.234 -36.188 -27.906 1 96.75 29 GLY B C 1
ATOM 3949 O O . GLY B 1 29 ? 16.344 -36.688 -28.094 1 96.75 29 GLY B O 1
ATOM 3950 N N . VAL B 1 30 ? 15.109 -35.219 -27.094 1 98 30 VAL B N 1
ATOM 3951 C CA . VAL B 1 30 ? 16.219 -34.625 -26.344 1 98 30 VAL B CA 1
ATOM 3952 C C . VAL B 1 30 ? 16.438 -35.406 -25.047 1 98 30 VAL B C 1
ATOM 3954 O O . VAL B 1 30 ? 15.469 -35.844 -24.406 1 98 30 VAL B O 1
ATOM 3957 N N . ASP B 1 31 ? 17.688 -35.625 -24.672 1 98.19 31 ASP B N 1
ATOM 3958 C CA . ASP B 1 31 ? 18.047 -36.25 -23.391 1 98.19 31 ASP B CA 1
ATOM 3959 C C . ASP B 1 31 ? 17.875 -35.25 -22.234 1 98.19 31 ASP B C 1
ATOM 3961 O O . ASP B 1 31 ? 18.641 -34.281 -22.109 1 98.19 31 ASP B O 1
ATOM 3965 N N . VAL B 1 32 ? 16.875 -35.531 -21.344 1 98.75 32 VAL B N 1
ATOM 3966 C CA . VAL B 1 32 ? 16.516 -34.562 -20.328 1 98.75 32 VAL B CA 1
ATOM 3967 C C . VAL B 1 32 ? 16.547 -35.188 -18.953 1 98.75 32 VAL B C 1
ATOM 3969 O O . VAL B 1 32 ? 16.016 -36.312 -18.75 1 98.75 32 VAL B O 1
ATOM 3972 N N . THR B 1 33 ? 17.188 -34.531 -17.938 1 98.88 33 THR B N 1
ATOM 3973 C CA . THR B 1 33 ? 17.141 -34.875 -16.516 1 98.88 33 THR B CA 1
ATOM 3974 C C . THR B 1 33 ? 16.562 -33.719 -15.703 1 98.88 33 THR B C 1
ATOM 3976 O O . THR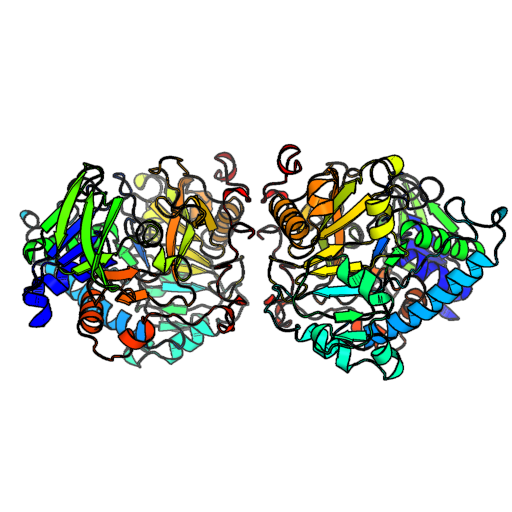 B 1 33 ? 17.031 -32.594 -15.82 1 98.88 33 THR B O 1
ATOM 3979 N N . VAL B 1 34 ? 15.539 -34.062 -14.898 1 98.88 34 VAL B N 1
ATOM 3980 C CA . VAL B 1 34 ? 14.906 -33.062 -14.039 1 98.88 34 VAL B CA 1
ATOM 3981 C C . VAL B 1 34 ? 15.312 -33.281 -12.586 1 98.88 34 VAL B C 1
ATOM 3983 O O . VAL B 1 34 ? 15.227 -34.406 -12.086 1 98.88 34 VAL B O 1
ATOM 3986 N N . LEU B 1 35 ? 15.773 -32.25 -11.922 1 98.88 35 LEU B N 1
ATOM 3987 C CA . LEU B 1 35 ? 16.094 -32.344 -10.5 1 98.88 35 LEU B CA 1
ATOM 3988 C C . LEU B 1 35 ? 15.148 -31.438 -9.695 1 98.88 35 LEU B C 1
ATOM 3990 O O . LEU B 1 35 ? 14.82 -30.328 -10.117 1 98.88 35 LEU B O 1
ATOM 3994 N N . ASP B 1 36 ? 14.68 -31.891 -8.57 1 98.56 36 ASP B N 1
ATOM 3995 C CA . ASP B 1 36 ? 13.844 -31.125 -7.652 1 98.56 36 ASP B CA 1
ATOM 3996 C C . ASP B 1 36 ? 14.016 -31.609 -6.219 1 98.56 36 ASP B C 1
ATOM 3998 O O . ASP B 1 36 ? 14.203 -32.812 -5.984 1 98.56 36 ASP B O 1
ATOM 4002 N N . TYR B 1 37 ? 13.852 -30.688 -5.297 1 96.62 37 TYR B N 1
ATOM 4003 C CA . TYR B 1 37 ? 14.094 -31.047 -3.904 1 96.62 37 TYR B CA 1
ATOM 4004 C C . TYR B 1 37 ? 12.891 -31.766 -3.314 1 96.62 37 TYR B C 1
ATOM 4006 O O . TYR B 1 37 ? 12.984 -32.375 -2.246 1 96.62 37 TYR B O 1
ATOM 4014 N N . GLN B 1 38 ? 11.75 -31.719 -3.961 1 97.12 38 GLN B N 1
ATOM 4015 C CA . GLN B 1 38 ? 10.547 -32.375 -3.465 1 97.12 38 GLN B CA 1
ATOM 4016 C C . GLN B 1 38 ? 10.539 -33.875 -3.838 1 97.12 38 GLN B C 1
ATOM 4018 O O . GLN B 1 38 ? 10.93 -34.219 -4.949 1 97.12 38 GLN B O 1
ATOM 4023 N N . PRO B 1 39 ? 10.078 -34.688 -2.922 1 97.06 39 PRO B N 1
ATOM 4024 C CA . PRO B 1 39 ? 9.875 -36.094 -3.254 1 97.06 39 PRO B CA 1
ATOM 4025 C C . PRO B 1 39 ? 8.531 -36.375 -3.932 1 97.06 39 PRO B C 1
ATOM 4027 O O . PRO B 1 39 ? 7.676 -37.062 -3.375 1 97.06 39 PRO B O 1
ATOM 4030 N N . TYR B 1 40 ? 8.414 -36 -5.133 1 96.5 40 TYR B N 1
ATOM 4031 C CA . TYR B 1 40 ? 7.141 -36.031 -5.852 1 96.5 40 TYR B CA 1
ATOM 4032 C C . TYR B 1 40 ? 6.613 -37.438 -6 1 96.5 40 TYR B C 1
ATOM 4034 O O . TYR B 1 40 ? 5.406 -37.656 -6.129 1 96.5 40 TYR B O 1
ATOM 4042 N N . GLU B 1 41 ? 7.473 -38.438 -5.988 1 94.06 41 GLU B N 1
ATOM 4043 C CA . GLU B 1 41 ? 7.035 -39.844 -6.059 1 94.06 41 GLU B CA 1
ATOM 4044 C C . GLU B 1 41 ? 6.285 -40.25 -4.793 1 94.06 41 GLU B C 1
ATOM 4046 O O . GLU B 1 41 ? 5.414 -41.125 -4.836 1 94.06 41 GLU B O 1
ATOM 4051 N N . GLU B 1 42 ? 6.633 -39.531 -3.779 1 94.88 42 GLU B N 1
ATOM 4052 C CA . GLU B 1 42 ? 6.031 -39.844 -2.488 1 94.88 42 GLU B CA 1
ATOM 4053 C C . GLU B 1 42 ? 4.801 -39 -2.225 1 94.88 42 GLU B C 1
ATOM 4055 O O . GLU B 1 42 ? 3.746 -39.5 -1.841 1 94.88 42 GLU B O 1
ATOM 4060 N N . ASN B 1 43 ? 4.906 -37.719 -2.465 1 95.31 43 ASN B N 1
ATOM 4061 C CA . ASN B 1 43 ? 3.834 -36.812 -2.035 1 95.31 43 ASN B CA 1
ATOM 4062 C C . ASN B 1 43 ? 2.857 -36.531 -3.17 1 95.31 43 ASN B C 1
ATOM 4064 O O . ASN B 1 43 ? 1.772 -36 -2.939 1 95.31 43 ASN B O 1
ATOM 4068 N N . GLY B 1 44 ? 3.23 -36.906 -4.426 1 95.06 44 GLY B N 1
ATOM 4069 C CA . GLY B 1 44 ? 2.328 -36.75 -5.559 1 95.06 44 GLY B CA 1
ATOM 4070 C C . GLY B 1 44 ? 1.91 -35.312 -5.793 1 95.06 44 GLY B C 1
ATOM 4071 O O . GLY B 1 44 ? 0.78 -35.062 -6.211 1 95.06 44 GLY B O 1
ATOM 4072 N N . TYR B 1 45 ? 2.723 -34.375 -5.43 1 96.81 45 TYR B N 1
ATOM 4073 C CA . TYR B 1 45 ? 2.494 -32.938 -5.594 1 96.81 45 TYR B CA 1
ATOM 4074 C C . TYR B 1 45 ? 1.374 -32.469 -4.676 1 96.81 45 TYR B C 1
ATOM 4076 O O . TYR B 1 45 ? 0.884 -31.344 -4.82 1 96.81 45 TYR B O 1
ATOM 4084 N N . ALA B 1 46 ? 0.945 -33.281 -3.727 1 95.25 46 ALA B N 1
ATOM 4085 C CA . ALA B 1 46 ? -0.18 -32.969 -2.854 1 95.25 46 ALA B CA 1
ATOM 4086 C C . ALA B 1 46 ? 0.269 -32.094 -1.676 1 95.25 46 ALA B C 1
ATOM 4088 O O . ALA B 1 46 ? 1.139 -32.5 -0.9 1 95.25 46 ALA B O 1
ATOM 4089 N N . PRO B 1 47 ? -0.362 -30.938 -1.495 1 93.19 47 PRO B N 1
ATOM 4090 C CA . PRO B 1 47 ? -0.008 -30.141 -0.317 1 93.19 47 PRO B CA 1
ATOM 4091 C C . PRO B 1 47 ? -0.308 -30.859 0.994 1 93.19 47 PRO B C 1
ATOM 4093 O O . PRO B 1 47 ? 0.425 -30.703 1.974 1 93.19 47 PRO B O 1
ATOM 4096 N N . SER B 1 48 ? -1.333 -31.672 1.048 1 91.56 48 SER B N 1
ATOM 4097 C CA . SER B 1 48 ? -1.719 -32.406 2.25 1 91.56 48 SER B CA 1
ATOM 4098 C C . SER B 1 48 ? -0.661 -33.438 2.637 1 91.56 48 SER B C 1
ATOM 4100 O O . SER B 1 48 ? -0.644 -33.906 3.77 1 91.56 48 SER B O 1
ATOM 4102 N N . LYS B 1 49 ? 0.15 -33.719 1.691 1 94.38 49 LYS B N 1
ATOM 4103 C CA . LYS B 1 49 ? 1.19 -34.719 1.959 1 94.38 49 LYS B CA 1
ATOM 4104 C C . LYS B 1 49 ? 2.564 -34.062 2.053 1 94.38 49 LYS B C 1
ATOM 4106 O O . LYS B 1 49 ? 3.588 -34.719 1.84 1 94.38 49 LYS B O 1
ATOM 4111 N N . GLY B 1 50 ? 2.551 -32.75 2.17 1 93.69 50 GLY B N 1
ATOM 4112 C CA . GLY B 1 50 ? 3.773 -32.062 2.516 1 93.69 50 GLY B CA 1
ATOM 4113 C C . GLY B 1 50 ? 4.477 -31.453 1.311 1 93.69 50 GLY B C 1
ATOM 4114 O O . GLY B 1 50 ? 5.625 -31.031 1.41 1 93.69 50 GLY B O 1
ATOM 4115 N N . CYS B 1 51 ? 3.873 -31.438 0.195 1 95.69 51 CYS B N 1
ATOM 4116 C CA . CYS B 1 51 ? 4.523 -30.859 -0.974 1 95.69 51 CYS B CA 1
ATOM 4117 C C . CYS B 1 51 ? 4.629 -29.344 -0.841 1 95.69 51 CYS B C 1
ATOM 4119 O O . CYS B 1 51 ? 3.631 -28.672 -0.571 1 95.69 51 CYS B O 1
ATOM 4121 N N . ASP B 1 52 ? 5.84 -28.812 -0.98 1 93.25 52 ASP B N 1
ATOM 4122 C CA . ASP B 1 52 ? 6.125 -27.375 -0.881 1 93.25 52 ASP B CA 1
ATOM 4123 C C . ASP B 1 52 ? 6.613 -26.828 -2.217 1 93.25 52 ASP B C 1
ATOM 4125 O O . ASP B 1 52 ? 7.805 -26.891 -2.523 1 93.25 52 ASP B O 1
ATOM 4129 N N . ALA B 1 53 ? 5.754 -26.312 -3.031 1 92.56 53 ALA B N 1
ATOM 4130 C CA . ALA B 1 53 ? 6.027 -25.703 -4.332 1 92.56 53 ALA B CA 1
ATOM 4131 C C . ALA B 1 53 ? 4.895 -24.781 -4.75 1 92.56 53 ALA B C 1
ATOM 4133 O O . ALA B 1 53 ? 3.744 -24.969 -4.348 1 92.56 53 ALA B O 1
ATOM 4134 N N . PRO B 1 54 ? 5.25 -23.797 -5.52 1 91.06 54 PRO B N 1
ATOM 4135 C CA . PRO B 1 54 ? 4.176 -22.922 -6.004 1 91.06 54 PRO B CA 1
ATOM 4136 C C . PRO B 1 54 ? 3.125 -23.688 -6.812 1 91.06 54 PRO B C 1
ATOM 4138 O O . PRO B 1 54 ? 1.948 -23.312 -6.805 1 91.06 54 PRO B O 1
ATOM 4141 N N . SER B 1 55 ? 3.541 -24.719 -7.473 1 92.56 55 SER B N 1
ATOM 4142 C CA . SER B 1 55 ? 2.631 -25.484 -8.32 1 92.56 55 SER B CA 1
ATOM 4143 C C . SER B 1 55 ? 1.864 -26.516 -7.516 1 92.56 55 SER B C 1
ATOM 4145 O O . SER B 1 55 ? 0.919 -27.125 -8.016 1 92.56 55 SER B O 1
ATOM 4147 N N . ALA B 1 56 ? 2.326 -26.766 -6.289 1 88.62 56 ALA B N 1
ATOM 4148 C CA . ALA B 1 56 ? 1.656 -27.734 -5.422 1 88.62 56 ALA B CA 1
ATOM 4149 C C . ALA B 1 56 ? 0.425 -27.109 -4.766 1 88.62 56 ALA B C 1
ATOM 4151 O O . ALA B 1 56 ? 0.545 -26.234 -3.912 1 88.62 56 ALA B O 1
ATOM 4152 N N . ASP B 1 57 ? -0.676 -27.406 -5.211 1 94.62 57 ASP B N 1
ATOM 4153 C CA . ASP B 1 57 ? -1.953 -26.938 -4.688 1 94.62 57 ASP B CA 1
ATOM 4154 C C . ASP B 1 57 ? -3.076 -27.922 -4.996 1 94.62 57 ASP B C 1
ATOM 4156 O O . ASP B 1 57 ? -2.875 -28.891 -5.734 1 94.62 57 ASP B O 1
ATOM 4160 N N . VAL B 1 58 ? -4.199 -27.672 -4.398 1 94.75 58 VAL B N 1
ATOM 4161 C CA . VAL B 1 58 ? -5.352 -28.531 -4.664 1 94.75 58 VAL B CA 1
ATOM 4162 C C . VAL B 1 58 ? -6.023 -28.109 -5.969 1 94.75 58 VAL B C 1
ATOM 4164 O O . VAL B 1 58 ? -6.438 -28.953 -6.766 1 94.75 58 VAL B O 1
ATOM 4167 N N . ASN B 1 59 ? -6.129 -26.875 -6.133 1 96.62 59 ASN B N 1
ATOM 4168 C CA . ASN B 1 59 ? -6.738 -26.359 -7.352 1 96.62 59 ASN B CA 1
ATOM 4169 C C . ASN B 1 59 ? -6.176 -25 -7.723 1 96.62 59 ASN B C 1
ATOM 4171 O O . ASN B 1 59 ? -5.574 -24.312 -6.887 1 96.62 59 ASN B O 1
ATOM 4175 N N . LYS B 1 60 ? -6.234 -24.703 -8.977 1 97.62 60 LYS B N 1
ATOM 4176 C CA . LYS B 1 60 ? -5.832 -23.406 -9.523 1 97.62 60 LYS B CA 1
ATOM 4177 C C . LYS B 1 60 ? -6.809 -22.953 -10.602 1 97.62 60 LYS B C 1
ATOM 4179 O O . LYS B 1 60 ? -7.434 -23.766 -11.273 1 97.62 60 LYS B O 1
ATOM 4184 N N . VAL B 1 61 ? -6.906 -21.641 -10.781 1 97.56 61 VAL B N 1
ATOM 4185 C CA . VAL B 1 61 ? -7.863 -21.047 -11.703 1 97.56 61 VAL B CA 1
ATOM 4186 C C . VAL B 1 61 ? -7.426 -21.312 -13.148 1 97.56 61 VAL B C 1
ATOM 4188 O O . VAL B 1 61 ? -6.238 -21.203 -13.469 1 97.56 61 VAL B O 1
ATOM 4191 N N . PHE B 1 62 ? -8.344 -21.719 -13.938 1 98.19 62 PHE B N 1
ATOM 4192 C CA . PHE B 1 62 ? -8.195 -21.672 -15.383 1 98.19 62 PHE B CA 1
ATOM 4193 C C . PHE B 1 62 ? -9.055 -20.562 -15.984 1 98.19 62 PHE B C 1
ATOM 4195 O O . PHE B 1 62 ? -10.289 -20.609 -15.891 1 98.19 62 PHE B O 1
ATOM 4202 N N . ARG B 1 63 ? -8.445 -19.578 -16.547 1 95.88 63 ARG B N 1
ATOM 4203 C CA . ARG B 1 63 ? -9.141 -18.484 -17.203 1 95.88 63 ARG B CA 1
ATOM 4204 C C . ARG B 1 63 ? -8.445 -18.094 -18.5 1 95.88 63 ARG B C 1
ATOM 4206 O O . ARG B 1 63 ? -7.23 -18.25 -18.641 1 95.88 63 ARG B O 1
ATOM 4213 N N . CYS B 1 64 ? -9.234 -17.594 -19.422 1 94 64 CYS B N 1
ATOM 4214 C CA . CYS B 1 64 ? -8.695 -17.125 -20.688 1 94 64 CYS B CA 1
ATOM 4215 C C . CYS B 1 64 ? -8.852 -15.617 -20.812 1 94 64 CYS B C 1
ATOM 4217 O O . CYS B 1 64 ? -8.734 -15.07 -21.922 1 94 64 CYS B O 1
ATOM 4219 N N . TRP B 1 65 ? -9.102 -14.969 -19.766 1 87.94 65 TRP B N 1
ATOM 4220 C CA . TRP B 1 65 ? -9.352 -13.531 -19.688 1 87.94 65 TRP B CA 1
ATOM 4221 C C . TRP B 1 65 ? -8.047 -12.758 -19.547 1 87.94 65 TRP B C 1
ATOM 4223 O O . TRP B 1 65 ? -7.34 -12.898 -18.547 1 87.94 65 TRP B O 1
ATOM 4233 N N . TYR B 1 66 ? -7.703 -11.867 -20.531 1 88.25 66 TYR B N 1
ATOM 4234 C CA . TYR B 1 66 ? -6.426 -11.172 -20.484 1 88.25 66 TYR B CA 1
ATOM 4235 C C . TYR B 1 66 ? -6.562 -9.734 -20.969 1 88.25 66 TYR B C 1
ATOM 4237 O O . TYR B 1 66 ? -5.609 -9.156 -21.5 1 88.25 66 TYR B O 1
ATOM 4245 N N . GLY B 1 67 ? -7.777 -9.219 -20.859 1 89.25 67 GLY B N 1
ATOM 4246 C CA . GLY B 1 67 ? -7.957 -7.867 -21.359 1 89.25 67 GLY B CA 1
ATOM 4247 C C . GLY B 1 67 ? -7.621 -7.727 -22.828 1 89.25 67 GLY B C 1
ATOM 4248 O O . GLY B 1 67 ? -8.133 -8.477 -23.672 1 89.25 67 GLY B O 1
ATOM 4249 N N . LYS B 1 68 ? -6.613 -6.789 -23.109 1 88.19 68 LYS B N 1
ATOM 4250 C CA . LYS B 1 68 ? -6.246 -6.559 -24.516 1 88.19 68 LYS B CA 1
ATOM 4251 C C . LYS B 1 68 ? -5.051 -7.418 -24.906 1 88.19 68 LYS B C 1
ATOM 4253 O O . LYS B 1 68 ? -4.645 -7.426 -26.078 1 88.19 68 LYS B O 1
ATOM 4258 N N . GLU B 1 69 ? -4.516 -8.156 -23.938 1 86.94 69 GLU B N 1
ATOM 4259 C CA . GLU B 1 69 ? -3.363 -9.008 -24.234 1 86.94 69 GLU B CA 1
ATOM 4260 C C . GLU B 1 69 ? -3.795 -10.312 -24.891 1 86.94 69 GLU B C 1
ATOM 4262 O O . GLU B 1 69 ? -3.855 -11.359 -24.234 1 86.94 69 GLU B O 1
ATOM 4267 N N . THR B 1 70 ? -3.844 -10.359 -26.156 1 91.88 70 THR B N 1
ATOM 4268 C CA . THR B 1 70 ? -4.441 -11.484 -26.859 1 91.88 70 THR B CA 1
ATOM 4269 C C . THR B 1 70 ? -3.447 -12.633 -27 1 91.88 70 THR B C 1
ATOM 4271 O O . THR B 1 70 ? -3.842 -13.781 -27.219 1 91.88 70 THR B O 1
ATOM 4274 N N . GLU B 1 71 ? -2.199 -12.359 -26.875 1 92.44 71 GLU B N 1
ATOM 4275 C CA . GLU B 1 71 ? -1.197 -13.422 -26.953 1 92.44 71 GLU B CA 1
ATOM 4276 C C . GLU B 1 71 ? -1.435 -14.492 -25.891 1 92.44 71 GLU B C 1
ATOM 4278 O O . GLU B 1 71 ? -1.481 -15.688 -26.219 1 92.44 71 GLU B O 1
ATOM 4283 N N . TYR B 1 72 ? -1.628 -14.078 -24.688 1 94.56 72 TYR B N 1
ATOM 4284 C CA . TYR B 1 72 ? -1.878 -15.016 -23.609 1 94.56 72 TYR B CA 1
ATOM 4285 C C . TYR B 1 72 ? -3.264 -15.641 -23.734 1 94.56 72 TYR B C 1
ATOM 4287 O O . TYR B 1 72 ? -3.467 -16.797 -23.359 1 94.56 72 TYR B O 1
ATOM 4295 N N . GLN B 1 73 ? -4.188 -14.836 -24.203 1 95.12 73 GLN B N 1
ATOM 4296 C CA . GLN B 1 73 ? -5.527 -15.375 -24.406 1 95.12 73 GLN B CA 1
ATOM 4297 C C . GLN B 1 73 ? -5.508 -16.547 -25.375 1 95.12 73 GLN B C 1
ATOM 4299 O O . GLN B 1 73 ? -6.082 -17.594 -25.094 1 95.12 73 GLN B O 1
ATOM 4304 N N . HIS B 1 74 ? -4.816 -16.391 -26.484 1 95.56 74 HIS B N 1
ATOM 4305 C CA . HIS B 1 74 ? -4.695 -17.453 -27.484 1 95.56 74 HIS B CA 1
ATOM 4306 C C . HIS B 1 74 ? -3.982 -18.672 -26.906 1 95.56 74 HIS B C 1
ATOM 4308 O O . HIS B 1 74 ? -4.387 -19.812 -27.141 1 95.56 74 HIS B O 1
ATOM 4314 N N . LEU B 1 75 ? -2.979 -18.406 -26.156 1 96.94 75 LEU B N 1
ATOM 4315 C CA . LEU B 1 75 ? -2.232 -19.484 -25.516 1 96.94 75 LEU B CA 1
ATOM 4316 C C . LEU B 1 75 ? -3.125 -20.266 -24.562 1 96.94 75 LEU B C 1
ATOM 4318 O O . LEU B 1 75 ? -3.029 -21.484 -24.484 1 96.94 75 LEU B O 1
ATOM 4322 N N . ALA B 1 76 ? -3.967 -19.562 -23.875 1 97.5 76 ALA B N 1
ATOM 4323 C CA . ALA B 1 76 ? -4.859 -20.188 -22.906 1 97.5 76 ALA B CA 1
ATOM 4324 C C . ALA B 1 76 ? -5.902 -21.062 -23.609 1 97.5 76 ALA B C 1
ATOM 4326 O O . ALA B 1 76 ? -6.168 -22.188 -23.172 1 97.5 76 ALA B O 1
ATOM 4327 N N . PHE B 1 77 ? -6.461 -20.578 -24.672 1 97.31 77 PHE B N 1
ATOM 4328 C CA . PHE B 1 77 ? -7.441 -21.375 -25.406 1 97.31 77 PHE B CA 1
ATOM 4329 C C . PHE B 1 77 ? -6.789 -22.609 -26.016 1 97.31 77 PHE B C 1
ATOM 4331 O O . PHE B 1 77 ? -7.391 -23.688 -26.047 1 97.31 77 PHE B O 1
ATOM 4338 N N . ALA B 1 78 ? -5.582 -22.453 -26.516 1 97.69 78 ALA B N 1
ATOM 4339 C CA . ALA B 1 78 ? -4.852 -23.609 -27.016 1 97.69 78 ALA B CA 1
ATOM 4340 C C . ALA B 1 78 ? -4.586 -24.609 -25.906 1 97.69 78 ALA B C 1
ATOM 4342 O O . ALA B 1 78 ? -4.703 -25.828 -26.125 1 97.69 78 ALA B O 1
ATOM 4343 N N . ALA B 1 79 ? -4.215 -24.141 -24.75 1 98.5 79 ALA B N 1
ATOM 4344 C CA . ALA B 1 79 ? -3.996 -25.031 -23.609 1 98.5 79 ALA B CA 1
ATOM 4345 C C . ALA B 1 79 ? -5.273 -25.781 -23.234 1 98.5 79 ALA B C 1
ATOM 4347 O O . ALA B 1 79 ? -5.227 -26.953 -22.859 1 98.5 79 ALA B O 1
ATOM 4348 N N . ARG B 1 80 ? -6.363 -25.078 -23.297 1 98 80 ARG B N 1
ATOM 4349 C CA . ARG B 1 80 ? -7.648 -25.688 -22.969 1 98 80 ARG B CA 1
ATOM 4350 C C . ARG B 1 80 ? -7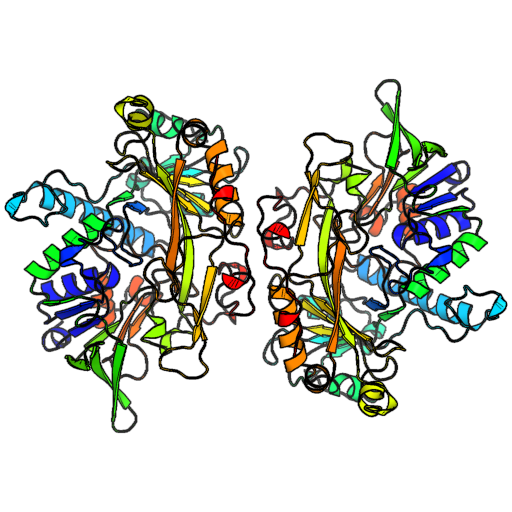.895 -26.953 -23.781 1 98 80 ARG B C 1
ATOM 4352 O O . ARG B 1 80 ? -8.344 -27.969 -23.234 1 98 80 ARG B O 1
ATOM 4359 N N . GLU B 1 81 ? -7.59 -26.891 -25.031 1 97.88 81 GLU B N 1
ATOM 4360 C CA . GLU B 1 81 ? -7.781 -28.047 -25.906 1 97.88 81 GLU B CA 1
ATOM 4361 C C . GLU B 1 81 ? -6.898 -29.219 -25.469 1 97.88 81 GLU B C 1
ATOM 4363 O O . GLU B 1 81 ? -7.328 -30.375 -25.5 1 97.88 81 GLU B O 1
ATOM 4368 N N . GLU B 1 82 ? -5.75 -28.875 -25.109 1 98.5 82 GLU B N 1
ATOM 4369 C CA . GLU B 1 82 ? -4.848 -29.922 -24.625 1 98.5 82 GLU B CA 1
ATOM 4370 C C . GLU B 1 82 ? -5.312 -30.484 -23.297 1 98.5 82 GLU B C 1
ATOM 4372 O O . GLU B 1 82 ? -5.191 -31.688 -23.047 1 98.5 82 GLU B O 1
ATOM 4377 N N . TRP B 1 83 ? -5.785 -29.672 -22.438 1 98.75 83 TRP B N 1
ATOM 4378 C CA . TRP B 1 83 ? -6.359 -30.141 -21.188 1 98.75 83 TRP B CA 1
ATOM 4379 C C . TRP B 1 83 ? -7.488 -31.141 -21.438 1 98.75 83 TRP B C 1
ATOM 4381 O O . TRP B 1 83 ? -7.59 -32.156 -20.75 1 98.75 83 TRP B O 1
ATOM 4391 N N . PHE B 1 84 ? -8.328 -30.812 -22.453 1 97.94 84 PHE B N 1
ATOM 4392 C CA . PHE B 1 84 ? -9.43 -31.719 -22.797 1 97.94 84 PHE B CA 1
ATOM 4393 C C . PHE B 1 84 ? -8.891 -33.062 -23.297 1 97.94 84 PHE B C 1
ATOM 4395 O O . PHE B 1 84 ? -9.422 -34.094 -22.922 1 97.94 84 PHE B O 1
ATOM 4402 N N . GLN B 1 85 ? -7.891 -32.938 -24.031 1 98.44 85 GLN B N 1
ATOM 4403 C CA . GLN B 1 85 ? -7.293 -34.156 -24.516 1 98.44 85 GLN B CA 1
ATOM 4404 C C . GLN B 1 85 ? -6.723 -35 -23.375 1 98.44 85 GLN B C 1
ATOM 4406 O O . GLN B 1 85 ? -6.867 -36.219 -23.344 1 98.44 85 GLN B O 1
ATOM 4411 N N . TRP B 1 86 ? -6.066 -34.344 -22.391 1 98.69 86 TRP B N 1
ATOM 4412 C CA . TRP B 1 86 ? -5.539 -35.031 -21.234 1 98.69 86 TRP B CA 1
ATOM 4413 C C . TRP B 1 86 ? -6.664 -35.719 -20.453 1 98.69 86 TRP B C 1
ATOM 4415 O O . TRP B 1 86 ? -6.516 -36.844 -19.984 1 98.69 86 TRP B O 1
ATOM 4425 N N . ASN B 1 87 ? -7.75 -35.031 -20.266 1 98.25 87 ASN B N 1
ATOM 4426 C CA . ASN B 1 87 ? -8.906 -35.656 -19.625 1 98.25 87 ASN B CA 1
ATOM 4427 C C . ASN B 1 87 ? -9.352 -36.906 -20.344 1 98.25 87 ASN B C 1
ATOM 4429 O O . ASN B 1 87 ? -9.594 -37.938 -19.703 1 98.25 87 ASN B O 1
ATOM 4433 N N . LYS B 1 88 ? -9.438 -36.844 -21.656 1 98.38 88 LYS B N 1
ATOM 4434 C CA . LYS B 1 88 ? -9.844 -38 -22.453 1 98.38 88 LYS B CA 1
ATOM 4435 C C . LYS B 1 88 ? -8.844 -39.156 -22.328 1 98.38 88 LYS B C 1
ATOM 4437 O O . LYS B 1 88 ? -9.234 -40.312 -22.188 1 98.38 88 LYS B O 1
ATOM 4442 N N . ASP B 1 89 ? -7.594 -38.781 -22.375 1 98.44 89 ASP B N 1
ATOM 4443 C CA . ASP B 1 89 ? -6.539 -39.781 -22.266 1 98.44 89 ASP B CA 1
ATOM 4444 C C . ASP B 1 89 ? -6.582 -40.5 -20.922 1 98.44 89 ASP B C 1
ATOM 4446 O O . ASP B 1 89 ? -6.414 -41.719 -20.844 1 98.44 89 ASP B O 1
ATOM 4450 N N . ILE B 1 90 ? -6.805 -39.75 -19.891 1 98.38 90 ILE B N 1
ATOM 4451 C CA . ILE B 1 90 ? -6.891 -40.344 -18.547 1 98.38 90 ILE B CA 1
ATOM 4452 C C . ILE B 1 90 ? -8.078 -41.281 -18.469 1 98.38 90 ILE B C 1
ATOM 4454 O O . ILE B 1 90 ? -7.953 -42.406 -17.969 1 98.38 90 ILE B O 1
ATOM 4458 N N . ALA B 1 91 ? -9.156 -40.906 -19.016 1 98.06 91 ALA B N 1
ATOM 4459 C CA . ALA B 1 91 ? -10.367 -41.719 -19.016 1 98.06 91 ALA B CA 1
ATOM 4460 C C . ALA B 1 91 ? -10.156 -43.031 -19.766 1 98.06 91 ALA B C 1
ATOM 4462 O O . ALA B 1 91 ? -10.758 -44.031 -19.438 1 98.06 91 ALA B O 1
ATOM 4463 N N . ALA B 1 92 ? -9.273 -42.969 -20.734 1 98.19 92 ALA B N 1
ATOM 4464 C CA . ALA B 1 92 ? -9.039 -44.125 -21.594 1 98.19 92 ALA B CA 1
ATOM 4465 C C . ALA B 1 92 ? -7.93 -45.031 -21.031 1 98.19 92 ALA B C 1
ATOM 4467 O O . ALA B 1 92 ? -7.66 -46.094 -21.578 1 98.19 92 ALA B O 1
ATOM 4468 N N . THR B 1 93 ? -7.309 -44.594 -19.984 1 97.88 93 THR B N 1
ATOM 4469 C CA . THR B 1 93 ? -6.18 -45.312 -19.422 1 97.88 93 THR B CA 1
ATOM 4470 C C . THR B 1 93 ? -6.617 -46.156 -18.234 1 97.88 93 THR B C 1
ATOM 4472 O O . THR B 1 93 ? -7.273 -45.656 -17.312 1 97.88 93 THR B O 1
ATOM 4475 N N . PRO B 1 94 ? -6.215 -47.469 -18.172 1 97.38 94 PRO B N 1
ATOM 4476 C CA . PRO B 1 94 ? -6.562 -48.312 -17.016 1 97.38 94 PRO B CA 1
ATOM 4477 C C . PRO B 1 94 ? -5.973 -47.781 -15.719 1 97.38 94 PRO B C 1
ATOM 4479 O O . PRO B 1 94 ? -4.848 -47.25 -15.703 1 97.38 94 PRO B O 1
ATOM 4482 N N . ALA B 1 95 ? -6.73 -47.906 -14.695 1 96.5 95 ALA B N 1
ATOM 4483 C CA . ALA B 1 95 ? -6.367 -47.375 -13.383 1 96.5 95 ALA B CA 1
ATOM 4484 C C . ALA B 1 95 ? -4.973 -47.844 -12.969 1 96.5 95 ALA B C 1
ATOM 4486 O O . ALA B 1 95 ? -4.211 -47.062 -12.375 1 96.5 95 ALA B O 1
ATOM 4487 N N . GLU B 1 96 ? -4.578 -49.031 -13.281 1 95.88 96 GLU B N 1
ATOM 4488 C CA . GLU B 1 96 ? -3.32 -49.625 -12.844 1 95.88 96 GLU B CA 1
ATOM 4489 C C . GLU B 1 96 ? -2.129 -48.969 -13.523 1 95.88 96 GLU B C 1
ATOM 4491 O O . GLU B 1 96 ? -1 -49.062 -13.039 1 95.88 96 GLU B O 1
ATOM 4496 N N . ASP B 1 97 ? -2.406 -48.281 -14.625 1 96.19 97 ASP B N 1
ATOM 4497 C CA . ASP B 1 97 ? -1.334 -47.625 -15.391 1 96.19 97 ASP B CA 1
ATOM 4498 C C . ASP B 1 97 ? -1.195 -46.156 -15.023 1 96.19 97 ASP B C 1
ATOM 4500 O O . ASP B 1 97 ? -0.227 -45.5 -15.414 1 96.19 97 ASP B O 1
ATOM 4504 N N . LEU B 1 98 ? -2.131 -45.656 -14.312 1 97 98 LEU B N 1
ATOM 4505 C CA . LEU B 1 98 ? -2.125 -44.25 -13.93 1 97 98 LEU B CA 1
ATOM 4506 C C . LEU B 1 98 ? -1.366 -44.031 -12.625 1 97 98 LEU B C 1
ATOM 4508 O O . LEU B 1 98 ? -1.211 -44.969 -11.836 1 97 98 LEU B O 1
ATOM 4512 N N . PRO B 1 99 ? -0.823 -42.781 -12.469 1 95.56 99 PRO B N 1
ATOM 4513 C CA . PRO B 1 99 ? -0.297 -42.469 -11.133 1 95.56 99 PRO B CA 1
ATOM 4514 C C . PRO B 1 99 ? -1.312 -42.75 -10.023 1 95.56 99 PRO B C 1
ATOM 4516 O O . PRO B 1 99 ? -2.518 -42.594 -10.234 1 95.56 99 PRO B O 1
ATOM 4519 N N . PRO B 1 100 ? -0.857 -43.031 -8.781 1 93.75 100 PRO B N 1
ATOM 4520 C CA . PRO B 1 100 ? -1.751 -43.406 -7.68 1 93.75 100 PRO B CA 1
ATOM 4521 C C . PRO B 1 100 ? -2.775 -42.344 -7.352 1 93.75 100 PRO B C 1
ATOM 4523 O O . PRO B 1 100 ? -3.857 -42.656 -6.844 1 93.75 100 PRO B O 1
ATOM 4526 N N . SER B 1 101 ? -2.461 -41.156 -7.621 1 92.38 101 SER B N 1
ATOM 4527 C CA . SER B 1 101 ? -3.344 -40.062 -7.234 1 92.38 101 SER B CA 1
ATOM 4528 C C . SER B 1 101 ? -4.461 -39.844 -8.258 1 92.38 101 SER B C 1
ATOM 4530 O O . SER B 1 101 ? -5.367 -39.031 -8.047 1 92.38 101 SER B O 1
ATOM 4532 N N . LEU B 1 102 ? -4.422 -40.594 -9.344 1 96.25 102 LEU B N 1
ATOM 4533 C CA . LEU B 1 102 ? -5.41 -40.438 -10.414 1 96.25 102 LEU B CA 1
ATOM 4534 C C . LEU B 1 102 ? -6.203 -41.719 -10.617 1 96.25 102 LEU B C 1
ATOM 4536 O O . LEU B 1 102 ? -5.734 -42.812 -10.273 1 96.25 102 LEU B O 1
ATOM 4540 N N . THR B 1 103 ? -7.422 -41.562 -11.094 1 96.56 103 THR B N 1
ATOM 4541 C CA . THR B 1 103 ? -8.281 -42.625 -11.602 1 96.56 103 THR B CA 1
ATOM 4542 C C . THR B 1 103 ? -8.852 -42.25 -12.969 1 96.56 103 THR B C 1
ATOM 4544 O O . THR B 1 103 ? -8.797 -41.094 -13.375 1 96.56 103 THR B O 1
ATOM 4547 N N . PRO B 1 104 ? -9.344 -43.25 -13.633 1 97.12 104 PRO B N 1
ATOM 4548 C CA . PRO B 1 104 ? -9.93 -42.906 -14.938 1 97.12 104 PRO B CA 1
ATOM 4549 C C . PRO B 1 104 ? -11.062 -41.906 -14.852 1 97.12 104 PRO B C 1
ATOM 4551 O O . PRO B 1 104 ? -11.438 -41.281 -15.852 1 97.12 104 PRO B O 1
ATOM 4554 N N . ASN B 1 105 ? -11.547 -41.688 -13.664 1 94.94 105 ASN B N 1
ATOM 4555 C CA . ASN B 1 105 ? -12.633 -40.719 -13.469 1 94.94 105 ASN B CA 1
ATOM 4556 C C . ASN B 1 105 ? -12.102 -39.344 -13.125 1 94.94 105 ASN B C 1
ATOM 4558 O O . ASN B 1 105 ? -12.875 -38.375 -13.023 1 94.94 105 ASN B O 1
ATOM 4562 N N . THR B 1 106 ? -10.82 -39.25 -13.023 1 95.06 106 THR B N 1
ATOM 4563 C CA . THR B 1 106 ? -10.234 -37.969 -12.672 1 95.06 106 THR B CA 1
ATOM 4564 C C . THR B 1 106 ? -10.297 -37 -13.844 1 95.06 106 THR B C 1
ATOM 4566 O O . THR B 1 106 ? -9.852 -37.344 -14.945 1 95.06 106 THR B O 1
ATOM 4569 N N . GLN B 1 107 ? -10.898 -35.875 -13.594 1 95.5 107 GLN B N 1
ATOM 4570 C CA . GLN B 1 107 ? -10.836 -34.75 -14.531 1 95.5 107 GLN B CA 1
ATOM 4571 C C . GLN B 1 107 ? -9.852 -33.688 -14.047 1 95.5 107 GLN B C 1
ATOM 4573 O O . GLN B 1 107 ? -9.953 -33.219 -12.922 1 95.5 107 GLN B O 1
ATOM 4578 N N . LEU B 1 108 ? -8.914 -33.375 -14.906 1 97.94 108 LEU B N 1
ATOM 4579 C CA . LEU B 1 108 ? -7.918 -32.375 -14.531 1 97.94 108 LEU B CA 1
ATOM 4580 C C . LEU B 1 108 ? -8.484 -30.984 -14.672 1 97.94 108 LEU B C 1
ATOM 4582 O O . LEU B 1 108 ? -8.406 -30.172 -13.742 1 97.94 108 LEU B O 1
ATOM 4586 N N . LEU B 1 109 ? -9.008 -30.625 -15.789 1 98.19 109 LEU B N 1
ATOM 4587 C CA . LEU B 1 109 ? -9.68 -29.359 -16.031 1 98.19 109 LEU B CA 1
ATOM 4588 C C . LEU B 1 109 ? -11.195 -29.5 -15.883 1 98.19 109 LEU B C 1
ATOM 4590 O O . LEU B 1 109 ? -11.805 -30.359 -16.531 1 98.19 109 LEU B O 1
ATOM 4594 N N . TYR B 1 110 ? -11.742 -28.719 -15.008 1 95.88 110 TYR B N 1
ATOM 4595 C CA . TYR B 1 110 ? -13.18 -28.609 -14.836 1 95.88 110 TYR B CA 1
ATOM 4596 C C . TYR B 1 110 ? -13.688 -27.25 -15.305 1 95.88 110 TYR B C 1
ATOM 4598 O O . TYR B 1 110 ? -13.391 -26.219 -14.695 1 95.88 110 TYR B O 1
ATOM 4606 N N . LEU B 1 111 ? -14.484 -27.266 -16.344 1 94.56 111 LEU B N 1
ATOM 4607 C CA . LEU B 1 111 ? -15.039 -26 -16.812 1 94.56 111 LEU B CA 1
ATOM 4608 C C . LEU B 1 111 ? -16.297 -25.641 -16.031 1 94.56 111 LEU B C 1
ATOM 4610 O O . LEU B 1 111 ? -17.391 -25.609 -16.594 1 94.56 111 LEU B O 1
ATOM 4614 N N . SER B 1 112 ? -16.109 -25.281 -14.844 1 94 112 SER B N 1
ATOM 4615 C CA . SER B 1 112 ? -17.219 -24.938 -13.953 1 94 112 SER B CA 1
ATOM 4616 C C . SER B 1 112 ? -17.703 -23.516 -14.211 1 94 112 SER B C 1
ATOM 4618 O O . SER B 1 112 ? -18.797 -23.156 -13.789 1 94 112 SER B O 1
ATOM 4620 N N . GLY B 1 113 ? -16.984 -22.812 -14.922 1 95.25 113 GLY B N 1
ATOM 4621 C CA . GLY B 1 113 ? -17.25 -21.391 -15.07 1 95.25 113 GLY B CA 1
ATOM 4622 C C . GLY B 1 113 ? -16.5 -20.531 -14.07 1 95.25 113 GLY B C 1
ATOM 4623 O O . GLY B 1 113 ? -16.047 -21.016 -13.039 1 95.25 113 GLY B O 1
ATOM 4624 N N . VAL B 1 114 ? -16.297 -19.234 -14.438 1 96.5 114 VAL B N 1
ATOM 4625 C CA . VAL B 1 114 ? -15.688 -18.234 -13.57 1 96.5 114 VAL B CA 1
ATOM 4626 C C . VAL B 1 114 ? -16.625 -17.016 -13.453 1 96.5 114 VAL B C 1
ATOM 4628 O O . VAL B 1 114 ? -16.984 -16.406 -14.453 1 96.5 114 VAL B O 1
ATOM 4631 N N . LEU B 1 115 ? -17.031 -16.766 -12.25 1 96.19 115 LEU B N 1
ATOM 4632 C CA . LEU B 1 115 ? -17.844 -15.578 -11.977 1 96.19 115 LEU B CA 1
ATOM 4633 C C . LEU B 1 115 ? -16.969 -14.414 -11.508 1 96.19 115 LEU B C 1
ATOM 4635 O O . LEU B 1 115 ? -16.266 -14.531 -10.508 1 96.19 115 LEU B O 1
ATOM 4639 N N . ARG B 1 116 ? -17.016 -13.336 -12.242 1 95.44 116 ARG B N 1
ATOM 4640 C CA . ARG B 1 116 ? -16.25 -12.133 -11.898 1 95.44 116 ARG B CA 1
ATOM 4641 C C . ARG B 1 116 ? -17.188 -11.016 -11.438 1 95.44 116 ARG B C 1
ATOM 4643 O O . ARG B 1 116 ? -18.078 -10.602 -12.18 1 95.44 116 ARG B O 1
ATOM 4650 N N . LEU B 1 117 ? -16.938 -10.531 -10.258 1 94.69 117 LEU B N 1
ATOM 4651 C CA . LEU B 1 117 ? -17.797 -9.523 -9.648 1 94.69 117 LEU B CA 1
ATOM 4652 C C . LEU B 1 117 ? -17.031 -8.219 -9.422 1 94.69 117 LEU B C 1
ATOM 4654 O O . LEU B 1 117 ? -15.875 -8.242 -9 1 94.69 117 LEU B O 1
ATOM 4658 N N . PRO B 1 118 ? -17.734 -7.078 -9.734 1 92 118 PRO B N 1
ATOM 4659 C CA . PRO B 1 118 ? -17.141 -5.789 -9.383 1 92 118 PRO B CA 1
ATOM 4660 C C . PRO B 1 118 ? -17.016 -5.586 -7.871 1 92 118 PRO B C 1
ATOM 4662 O O . PRO B 1 118 ? -17.391 -6.465 -7.094 1 92 118 PRO B O 1
ATOM 4665 N N . SER B 1 119 ? -16.5 -4.438 -7.484 1 87.19 119 SER B N 1
ATOM 4666 C CA . SER B 1 119 ? -16.203 -4.152 -6.086 1 87.19 119 SER B CA 1
ATOM 4667 C C . SER B 1 119 ? -17.469 -3.996 -5.266 1 87.19 119 SER B C 1
ATOM 4669 O O . SER B 1 119 ? -17.516 -4.367 -4.094 1 87.19 119 SER B O 1
ATOM 4671 N N . THR B 1 120 ? -18.438 -3.359 -5.82 1 87.31 120 THR B N 1
ATOM 4672 C CA . THR B 1 120 ? -19.75 -3.229 -5.188 1 87.31 120 THR B CA 1
ATOM 4673 C C . THR B 1 120 ? -20.859 -3.578 -6.172 1 87.31 120 THR B C 1
ATOM 4675 O O . THR B 1 120 ? -20.625 -3.695 -7.375 1 87.31 120 THR B O 1
ATOM 4678 N N . GLU B 1 121 ? -22 -3.758 -5.668 1 90.75 121 GLU B N 1
ATOM 4679 C CA . GLU B 1 121 ? -23.141 -4.137 -6.504 1 90.75 121 GLU B CA 1
ATOM 4680 C C . GLU B 1 121 ? -23.547 -2.996 -7.438 1 90.75 121 GLU B C 1
ATOM 4682 O O . GLU B 1 121 ? -24.203 -3.223 -8.453 1 90.75 121 GLU B O 1
ATOM 4687 N N . SER B 1 122 ? -23.125 -1.785 -7.082 1 88.12 122 SER B N 1
ATOM 4688 C CA . SER B 1 122 ? -23.453 -0.636 -7.914 1 88.12 122 SER B CA 1
ATOM 4689 C C . SER B 1 122 ? -22.297 -0.258 -8.836 1 88.12 122 SER B C 1
ATOM 4691 O O . SER B 1 122 ? -22.438 0.633 -9.672 1 88.12 122 SER B O 1
ATOM 4693 N N . SER B 1 123 ? -21.188 -0.897 -8.695 1 86.12 123 SER B N 1
ATOM 4694 C CA . SER B 1 123 ? -20.031 -0.603 -9.531 1 86.12 123 SER B CA 1
ATOM 4695 C C . SER B 1 123 ? -20.219 -1.121 -10.953 1 86.12 123 SER B C 1
ATOM 4697 O O . SER B 1 123 ? -20.797 -2.195 -11.156 1 86.12 123 SER B O 1
ATOM 4699 N N . PRO B 1 124 ? -19.719 -0.332 -11.891 1 87.38 124 PRO B N 1
ATOM 4700 C CA . PRO B 1 124 ? -19.719 -0.866 -13.258 1 87.38 124 PRO B CA 1
ATOM 4701 C C . PRO B 1 124 ? -18.719 -1.998 -13.453 1 87.38 124 PRO B C 1
ATOM 4703 O O . PRO B 1 124 ? -17.844 -2.205 -12.602 1 87.38 124 PRO B O 1
ATOM 4706 N N . LEU B 1 125 ? -18.938 -2.707 -14.562 1 90.12 125 LEU B N 1
ATOM 4707 C CA . LEU B 1 125 ? -17.922 -3.684 -14.945 1 90.12 125 LEU B CA 1
ATOM 4708 C C . LEU B 1 125 ? -16.578 -3.002 -15.227 1 90.12 125 LEU B C 1
ATOM 4710 O O . LEU B 1 125 ? -16.547 -1.873 -15.727 1 90.12 125 LEU B O 1
ATOM 4714 N N . SER B 1 126 ? -15.516 -3.668 -14.875 1 86.5 126 SER B N 1
ATOM 4715 C CA . SER B 1 126 ? -14.195 -3.068 -15.078 1 86.5 126 SER B CA 1
ATOM 4716 C C . SER B 1 126 ? -13.844 -2.986 -16.562 1 86.5 126 SER B C 1
ATOM 4718 O O . SER B 1 126 ? -14.344 -3.773 -17.359 1 86.5 126 SER B O 1
ATOM 4720 N N . LYS B 1 127 ? -12.961 -2.027 -16.922 1 85.38 127 LYS B N 1
ATOM 4721 C CA . LYS B 1 127 ? -12.461 -1.925 -18.297 1 85.38 127 LYS B CA 1
ATOM 4722 C C . LYS B 1 127 ? -11.75 -3.211 -18.719 1 85.38 127 LYS B C 1
ATOM 4724 O O . LYS B 1 127 ? -11.867 -3.633 -19.875 1 85.38 127 LYS B O 1
ATOM 4729 N N . PHE B 1 128 ? -11.023 -3.826 -17.812 1 87.25 128 PHE B N 1
ATOM 4730 C CA . PHE B 1 128 ? -10.352 -5.09 -18.078 1 87.25 128 PHE B CA 1
ATOM 4731 C C . PHE B 1 128 ? -11.344 -6.156 -18.516 1 87.25 128 PHE B C 1
ATOM 4733 O O . PHE B 1 128 ? -11.094 -6.895 -19.469 1 87.25 128 PHE B O 1
ATOM 4740 N N . ASP B 1 129 ? -12.383 -6.207 -17.797 1 90 129 ASP B N 1
ATOM 4741 C CA . ASP B 1 129 ? -13.398 -7.207 -18.109 1 90 129 ASP B CA 1
ATOM 4742 C C . ASP B 1 129 ? -14.062 -6.93 -19.453 1 90 129 ASP B C 1
ATOM 4744 O O . ASP B 1 129 ? -14.266 -7.848 -20.25 1 90 129 ASP B O 1
ATOM 4748 N N . LEU B 1 130 ? -14.328 -5.715 -19.703 1 91 130 LEU B N 1
ATOM 4749 C CA . LEU B 1 130 ? -14.961 -5.348 -20.953 1 91 130 LEU B CA 1
ATOM 4750 C C . LEU B 1 130 ? -14.016 -5.582 -22.125 1 91 130 LEU B C 1
ATOM 4752 O O . LEU B 1 130 ? -14.43 -6.07 -23.188 1 91 130 LEU B O 1
ATOM 4756 N N . ASP B 1 131 ? -12.789 -5.223 -21.938 1 92.06 131 ASP B N 1
ATOM 4757 C CA . ASP B 1 131 ? -11.781 -5.457 -22.969 1 92.06 131 ASP B CA 1
ATOM 4758 C C . ASP B 1 131 ? -11.625 -6.949 -23.25 1 92.06 131 ASP B C 1
ATOM 4760 O O . ASP B 1 131 ? -11.477 -7.348 -24.406 1 92.06 131 ASP B O 1
ATOM 4764 N N . SER B 1 132 ? -11.617 -7.742 -22.203 1 91.25 132 SER B N 1
ATOM 4765 C CA . SER B 1 132 ? -11.484 -9.188 -22.359 1 91.25 132 SER B CA 1
ATOM 4766 C C . SER B 1 132 ? -12.648 -9.758 -23.156 1 91.25 132 SER B C 1
ATOM 4768 O O . SER B 1 132 ? -12.461 -10.648 -23.984 1 91.25 132 SER B O 1
ATOM 4770 N N . LEU B 1 133 ? -13.805 -9.266 -22.906 1 91.75 133 LEU B N 1
ATOM 4771 C CA . LEU B 1 133 ? -14.984 -9.703 -23.641 1 91.75 133 LEU B CA 1
ATOM 4772 C C . LEU B 1 133 ? -14.875 -9.344 -25.125 1 91.75 133 LEU B C 1
ATOM 4774 O O . LEU B 1 133 ? -15.258 -10.141 -25.984 1 91.75 133 LEU B O 1
ATOM 4778 N N . ALA B 1 134 ? -14.367 -8.219 -25.359 1 93.94 134 ALA B N 1
ATOM 4779 C CA . ALA B 1 134 ? -14.328 -7.68 -26.719 1 93.94 134 ALA B CA 1
ATOM 4780 C C . ALA B 1 134 ? -13.352 -8.469 -27.594 1 93.94 134 ALA B C 1
ATOM 4782 O O . ALA B 1 134 ? -13.477 -8.469 -28.812 1 93.94 134 ALA B O 1
ATOM 4783 N N . THR B 1 135 ? -12.422 -9.156 -26.969 1 94.44 135 THR B N 1
ATOM 4784 C CA . THR B 1 135 ? -11.383 -9.844 -27.734 1 94.44 135 THR B CA 1
ATOM 4785 C C . THR B 1 135 ? -11.797 -11.281 -28.031 1 94.44 135 THR B C 1
ATOM 4787 O O . THR B 1 135 ? -11.102 -11.984 -28.781 1 94.44 135 THR B O 1
ATOM 4790 N N . LEU B 1 136 ? -12.906 -11.742 -27.562 1 94.94 136 LEU B N 1
ATOM 4791 C CA . LEU B 1 136 ? -13.352 -13.117 -27.766 1 94.94 136 LEU B CA 1
ATOM 4792 C C . LEU B 1 136 ? -13.906 -13.305 -29.188 1 94.94 136 LEU B C 1
ATOM 4794 O O . LEU B 1 136 ? -14.523 -12.391 -29.734 1 94.94 136 LEU B O 1
ATOM 4798 N N . THR B 1 137 ? -13.711 -14.469 -29.734 1 94.06 137 THR B N 1
ATOM 4799 C CA . THR B 1 137 ? -14.398 -14.852 -30.953 1 94.06 137 THR B CA 1
ATOM 4800 C C . THR B 1 137 ? -15.898 -15.016 -30.703 1 94.06 137 THR B C 1
ATOM 4802 O O . THR B 1 137 ? -16.328 -15.141 -29.547 1 94.06 137 THR B O 1
ATOM 4805 N N . PRO B 1 138 ? -16.672 -15.094 -31.766 1 93.62 138 PRO B N 1
ATOM 4806 C CA . PRO B 1 138 ? -18.109 -15.281 -31.594 1 93.62 138 PRO B CA 1
ATOM 4807 C C . PRO B 1 138 ? -18.453 -16.562 -30.828 1 93.62 138 PRO B C 1
ATOM 4809 O O . PRO B 1 138 ? -19.328 -16.547 -29.969 1 93.62 138 PRO B O 1
ATOM 4812 N N . GLU B 1 139 ? -17.781 -17.562 -31.094 1 93.31 139 GLU B N 1
ATOM 4813 C CA . GLU B 1 139 ? -18.016 -18.828 -30.406 1 93.31 139 GLU B CA 1
ATOM 4814 C C . GLU B 1 139 ? -17.688 -18.719 -28.922 1 93.31 139 GLU B C 1
ATOM 4816 O O . GLU B 1 139 ? -18.453 -19.188 -28.078 1 93.31 139 GLU B O 1
ATOM 4821 N N . GLN B 1 140 ? -16.578 -18.125 -28.625 1 93.62 140 GLN B N 1
ATOM 4822 C CA . GLN B 1 140 ? -16.172 -17.938 -27.25 1 93.62 140 GLN B CA 1
ATOM 4823 C C . GLN B 1 140 ? -17.109 -17 -26.5 1 93.62 140 GLN B C 1
ATOM 4825 O O . GLN B 1 140 ? -17.406 -17.203 -25.328 1 93.62 140 GLN B O 1
ATOM 4830 N N . THR B 1 141 ? -17.594 -16 -27.219 1 93.06 141 THR B N 1
ATOM 4831 C CA . THR B 1 141 ? -18.516 -15.008 -26.656 1 93.06 141 THR B CA 1
ATOM 4832 C C . THR B 1 141 ? -19.828 -15.656 -26.234 1 93.06 141 THR B C 1
ATOM 4834 O O . THR B 1 141 ? -20.422 -15.25 -25.234 1 93.06 141 THR B O 1
ATOM 4837 N N . SER B 1 142 ? -20.203 -16.656 -26.938 1 91.56 142 SER B N 1
ATOM 4838 C CA . SER B 1 142 ? -21.453 -17.328 -26.609 1 91.56 142 SER B CA 1
ATOM 4839 C C . SER B 1 142 ? -21.359 -18.047 -25.266 1 91.56 142 SER B C 1
ATOM 4841 O O . SER B 1 142 ? -22.391 -18.406 -24.688 1 91.56 142 SER B O 1
ATOM 4843 N N . HIS B 1 143 ? -20.172 -18.188 -24.734 1 92.19 143 HIS B N 1
ATOM 4844 C CA . HIS B 1 143 ? -19.969 -18.828 -23.438 1 92.19 143 HIS B CA 1
ATOM 4845 C C . HIS B 1 143 ? -19.625 -17.812 -22.359 1 92.19 143 HIS B C 1
ATOM 4847 O O . HIS B 1 143 ? -19.125 -18.172 -21.297 1 92.19 143 HIS B O 1
ATOM 4853 N N . ALA B 1 144 ? -19.812 -16.547 -22.641 1 92.94 144 ALA B N 1
ATOM 4854 C CA . ALA B 1 144 ? -19.609 -15.469 -21.688 1 92.94 144 ALA B CA 1
ATOM 4855 C C . ALA B 1 144 ? -20.859 -14.602 -21.547 1 92.94 144 ALA B C 1
ATOM 4857 O O . ALA B 1 144 ? -21.438 -14.18 -22.547 1 92.94 144 ALA B O 1
ATOM 4858 N N . HIS B 1 145 ? -21.25 -14.367 -20.281 1 92.38 145 HIS B N 1
ATOM 4859 C CA . HIS B 1 145 ? -22.516 -13.68 -20.031 1 92.38 145 HIS B CA 1
ATOM 4860 C C . HIS B 1 145 ? -22.344 -12.516 -19.062 1 92.38 145 HIS B C 1
ATOM 4862 O O . HIS B 1 145 ? -21.719 -12.672 -18.016 1 92.38 145 HIS B O 1
ATOM 4868 N N . ILE B 1 146 ? -22.891 -11.383 -19.469 1 92.75 146 ILE B N 1
ATOM 4869 C CA . ILE B 1 146 ? -23.047 -10.273 -18.531 1 92.75 146 ILE B CA 1
ATOM 4870 C C . ILE B 1 146 ? -24.328 -10.445 -17.719 1 92.75 146 ILE B C 1
ATOM 4872 O O . ILE B 1 146 ? -25.422 -10.57 -18.281 1 92.75 146 ILE B O 1
ATOM 4876 N N . LEU B 1 147 ? -24.203 -10.391 -16.438 1 91.5 147 LEU B N 1
ATOM 4877 C CA . LEU B 1 147 ? -25.328 -10.734 -15.586 1 91.5 147 LEU B CA 1
ATOM 4878 C C . LEU B 1 147 ? -26.5 -9.766 -15.789 1 91.5 147 LEU B C 1
ATOM 4880 O O . LEU B 1 147 ? -27.656 -10.18 -15.789 1 91.5 147 LEU B O 1
ATOM 4884 N N . SER B 1 148 ? -26.203 -8.469 -15.93 1 87.56 148 SER B N 1
ATOM 4885 C CA . SER B 1 148 ? -27.25 -7.461 -16.031 1 87.56 148 SER B CA 1
ATOM 4886 C C . SER B 1 148 ? -28 -7.578 -17.359 1 87.56 148 SER B C 1
ATOM 4888 O O . SER B 1 148 ? -29.094 -7.02 -17.5 1 87.56 148 SER B O 1
ATOM 4890 N N . GLU B 1 149 ? -27.375 -8.023 -18.359 1 81.5 149 GLU B N 1
ATOM 4891 C CA . GLU B 1 149 ? -28.031 -8.117 -19.672 1 81.5 149 GLU B CA 1
ATOM 4892 C C . GLU B 1 149 ? -29.078 -9.227 -19.688 1 81.5 149 GLU B C 1
ATOM 4894 O O . GLU B 1 149 ? -29.859 -9.32 -20.625 1 81.5 149 GLU B O 1
ATOM 4899 N N . GLY B 1 150 ? -29.219 -9.711 -18.672 1 70.31 150 GLY B N 1
ATOM 4900 C CA . GLY B 1 150 ? -30.266 -10.711 -18.609 1 70.31 150 GLY B CA 1
ATOM 4901 C C . GLY B 1 150 ? -30.047 -11.875 -19.547 1 70.31 150 GLY B C 1
ATOM 4902 O O . GLY B 1 150 ? -28.984 -12.008 -20.141 1 70.31 150 GLY B O 1
ATOM 4903 N N . GLY B 1 151 ? -30.781 -12.961 -19.656 1 64.81 151 GLY B N 1
ATOM 4904 C CA . GLY B 1 151 ? -30.75 -14.133 -20.516 1 64.81 151 GLY B CA 1
ATOM 4905 C C . GLY B 1 151 ? -30.906 -15.438 -19.75 1 64.81 151 GLY B C 1
ATOM 4906 O O . GLY B 1 151 ? -30.875 -15.453 -18.516 1 64.81 151 GLY B O 1
ATOM 4907 N N . ASP B 1 152 ? -31.234 -16.266 -20.516 1 65.69 152 ASP B N 1
ATOM 4908 C CA . ASP B 1 152 ? -31.438 -17.594 -19.953 1 65.69 152 ASP B CA 1
ATOM 4909 C C . ASP B 1 152 ? -30.109 -18.266 -19.609 1 65.69 152 ASP B C 1
ATOM 4911 O O . ASP B 1 152 ? -29.391 -18.719 -20.484 1 65.69 152 ASP B O 1
ATOM 4915 N N . LEU B 1 153 ? -29.625 -18.016 -18.375 1 76.81 153 LEU B N 1
ATOM 4916 C CA . LEU B 1 153 ? -28.406 -18.688 -17.922 1 76.81 153 LEU B CA 1
ATOM 4917 C C . LEU B 1 153 ? -28.672 -20.172 -17.703 1 76.81 153 LEU B C 1
ATOM 4919 O O . LEU B 1 153 ? -27.734 -20.938 -17.422 1 76.81 153 LEU B O 1
ATOM 4923 N N . GLY B 1 154 ? -29.938 -20.406 -18 1 68.81 154 GLY B N 1
ATOM 4924 C CA . GLY B 1 154 ? -30.281 -21.797 -17.812 1 68.81 154 GLY B CA 1
ATOM 4925 C C . GLY B 1 154 ? -29.781 -22.375 -16.516 1 68.81 154 GLY B C 1
ATOM 4926 O O . GLY B 1 154 ? -29.984 -21.797 -15.445 1 68.81 154 GLY B O 1
ATOM 4927 N N . GLY B 1 155 ? -29.141 -23.547 -16.625 1 66.69 155 GLY B N 1
ATOM 4928 C CA . GLY B 1 155 ? -28.562 -24.25 -15.5 1 66.69 155 GLY B CA 1
ATOM 4929 C C . GLY B 1 155 ? -27.453 -23.469 -14.797 1 66.69 155 GLY B C 1
ATOM 4930 O O . GLY B 1 155 ? -27.188 -23.703 -13.617 1 66.69 155 GLY B O 1
ATOM 4931 N N . GLU B 1 156 ? -26.938 -22.531 -15.516 1 78.62 156 GLU B N 1
ATOM 4932 C CA . GLU B 1 156 ? -25.844 -21.766 -14.938 1 78.62 156 GLU B CA 1
ATOM 4933 C C . GLU B 1 156 ? -26.359 -20.734 -13.93 1 78.62 156 GLU B C 1
ATOM 4935 O O . GLU B 1 156 ? -25.594 -20.234 -13.109 1 78.62 156 GLU B O 1
ATOM 4940 N N . SER B 1 157 ? -27.609 -20.547 -13.977 1 79.12 157 SER B N 1
ATOM 4941 C CA . SER B 1 157 ? -28.234 -19.594 -13.07 1 79.12 157 SER B CA 1
ATOM 4942 C C . SER B 1 157 ? -28.109 -20.047 -11.617 1 79.12 157 SER B C 1
ATOM 4944 O O . SER B 1 157 ? -27.922 -19.234 -10.719 1 79.12 157 SER B O 1
ATOM 4946 N N . ARG B 1 158 ? -28.234 -21.344 -11.523 1 82.25 158 ARG B N 1
ATOM 4947 C CA . ARG B 1 158 ? -28.141 -21.891 -10.172 1 82.25 158 ARG B CA 1
ATOM 4948 C C . ARG B 1 158 ? -26.766 -21.625 -9.57 1 82.25 158 ARG B C 1
ATOM 4950 O O . ARG B 1 158 ? -26.641 -21.344 -8.383 1 82.25 158 ARG B O 1
ATOM 4957 N N . ARG B 1 159 ? -25.75 -21.734 -10.32 1 89.31 159 ARG B N 1
ATOM 4958 C CA . ARG B 1 159 ? -24.375 -21.531 -9.844 1 89.31 159 ARG B CA 1
ATOM 4959 C C . ARG B 1 159 ? -24.172 -20.078 -9.414 1 89.31 159 ARG B C 1
ATOM 4961 O O . ARG B 1 159 ? -23.578 -19.828 -8.375 1 89.31 159 ARG B O 1
ATOM 4968 N N . VAL B 1 160 ? -24.766 -19.188 -10.141 1 92.06 160 VAL B N 1
ATOM 4969 C CA . VAL B 1 160 ? -24.625 -17.766 -9.852 1 92.06 160 VAL B CA 1
ATOM 4970 C C . VAL B 1 160 ? -25.406 -17.406 -8.594 1 92.06 160 VAL B C 1
ATOM 4972 O O . VAL B 1 160 ? -24.953 -16.609 -7.766 1 92.06 160 VAL B O 1
ATOM 4975 N N . ARG B 1 161 ? -26.516 -18.062 -8.414 1 90.75 161 ARG B N 1
ATOM 4976 C CA . ARG B 1 161 ? -27.406 -17.766 -7.301 1 90.75 161 ARG B CA 1
ATOM 4977 C C . ARG B 1 161 ? -26.812 -18.266 -5.984 1 90.75 161 ARG B C 1
ATOM 4979 O O . ARG B 1 161 ? -27.266 -17.859 -4.906 1 90.75 161 ARG B O 1
ATOM 4986 N N . ALA B 1 162 ? -25.844 -19.109 -6.133 1 93.81 162 ALA B N 1
ATOM 4987 C CA . ALA B 1 162 ? -25.172 -19.594 -4.922 1 93.81 162 ALA B CA 1
ATOM 4988 C C . ALA B 1 162 ? -24.359 -18.469 -4.273 1 93.81 162 ALA B C 1
ATOM 4990 O O . ALA B 1 162 ? -23.938 -18.594 -3.121 1 93.81 162 ALA B O 1
ATOM 4991 N N . VAL B 1 163 ? -24.109 -17.391 -4.941 1 95.69 163 VAL B N 1
ATOM 4992 C CA . VAL B 1 163 ? -23.391 -16.219 -4.441 1 95.69 163 VAL B CA 1
ATOM 4993 C C . VAL B 1 163 ? -24.391 -15.125 -4.051 1 95.69 163 VAL B C 1
ATOM 4995 O O . VAL B 1 163 ? -25.281 -14.789 -4.832 1 95.69 163 VAL B O 1
ATOM 4998 N N . ASN B 1 164 ? -24.281 -14.664 -2.816 1 96.25 164 ASN B N 1
ATOM 4999 C CA . ASN B 1 164 ? -25.125 -13.547 -2.383 1 96.25 164 ASN B CA 1
ATOM 5000 C C . ASN B 1 164 ? -24.703 -12.242 -3.057 1 96.25 164 ASN B C 1
ATOM 5002 O O . ASN B 1 164 ? -23.891 -11.492 -2.518 1 96.25 164 ASN B O 1
ATOM 5006 N N . TRP B 1 165 ? -25.328 -11.984 -4.211 1 94.81 165 TRP B N 1
ATOM 5007 C CA . TRP B 1 165 ? -24.922 -10.852 -5.039 1 94.81 165 TRP B CA 1
ATOM 5008 C C . TRP B 1 165 ? -26.094 -10.375 -5.902 1 94.81 165 TRP B C 1
ATOM 5010 O O . TRP B 1 165 ? -26.75 -11.18 -6.57 1 94.81 165 TRP B O 1
ATOM 5020 N N . ASN B 1 166 ? -26.359 -9.07 -5.836 1 92 166 ASN B N 1
ATOM 5021 C CA . ASN B 1 166 ? -27.453 -8.5 -6.609 1 92 166 ASN B CA 1
ATOM 5022 C C . ASN B 1 166 ? -26.969 -7.465 -7.609 1 92 166 ASN B C 1
ATOM 5024 O O . ASN B 1 166 ? -27.766 -6.715 -8.18 1 92 166 ASN B O 1
ATOM 5028 N N . GLY B 1 167 ? -25.719 -7.387 -7.883 1 90.69 167 GLY B N 1
ATOM 5029 C CA . GLY B 1 167 ? -25.141 -6.441 -8.828 1 90.69 167 GLY B CA 1
ATOM 5030 C C . GLY B 1 167 ? -24.766 -7.074 -10.148 1 90.69 167 GLY B C 1
ATOM 5031 O O . GLY B 1 167 ? -25.125 -8.227 -10.422 1 90.69 167 GLY B O 1
ATOM 5032 N N . ASP B 1 168 ? -24.125 -6.289 -10.984 1 91.88 168 ASP B N 1
ATOM 5033 C CA . ASP B 1 168 ? -23.672 -6.785 -12.281 1 91.88 168 ASP B CA 1
ATOM 5034 C C . ASP B 1 168 ? -22.438 -7.656 -12.133 1 91.88 168 ASP B C 1
ATOM 5036 O O . ASP B 1 168 ? -21.859 -7.75 -11.047 1 91.88 168 ASP B O 1
ATOM 5040 N N . GLY B 1 169 ? -22.078 -8.398 -13.117 1 93.31 169 GLY B N 1
ATOM 5041 C CA . GLY B 1 169 ? -20.938 -9.289 -13.18 1 93.31 169 GLY B CA 1
ATOM 5042 C C . GLY B 1 169 ? -20.828 -10.023 -14.5 1 93.31 169 GLY B C 1
ATOM 5043 O O . GLY B 1 169 ? -21.641 -9.812 -15.406 1 93.31 169 GLY B O 1
ATOM 5044 N N . ILE B 1 170 ? -19.75 -10.766 -14.578 1 94.06 170 ILE B N 1
ATOM 5045 C CA . ILE B 1 170 ? -19.531 -11.555 -15.789 1 94.06 170 ILE B CA 1
ATOM 5046 C C . ILE B 1 170 ? -19.422 -13.031 -15.422 1 94.06 170 ILE B C 1
ATOM 5048 O O . ILE B 1 170 ? -18.641 -13.398 -14.531 1 94.06 170 ILE B O 1
ATOM 5052 N N . LEU B 1 171 ? -20.188 -13.828 -16.078 1 94.88 171 LEU B N 1
ATOM 5053 C CA . LEU B 1 171 ? -20.047 -15.273 -16.031 1 94.88 171 LEU B CA 1
ATOM 5054 C C . LEU B 1 171 ? -19.328 -15.789 -17.266 1 94.88 171 LEU B C 1
ATOM 5056 O O . LEU B 1 171 ? -19.875 -15.742 -18.375 1 94.88 171 LEU B O 1
ATOM 5060 N N . ASP B 1 172 ? -18.109 -16.234 -17.094 1 94.94 172 ASP B N 1
ATOM 5061 C CA . ASP B 1 172 ? -17.312 -16.781 -18.188 1 94.94 172 ASP B CA 1
ATOM 5062 C C . ASP B 1 172 ? -17.281 -18.312 -18.141 1 94.94 172 ASP B C 1
ATOM 5064 O O . ASP B 1 172 ? -16.531 -18.891 -17.359 1 94.94 172 ASP B O 1
ATOM 5068 N N . LEU B 1 173 ? -17.938 -18.953 -19.062 1 94.06 173 LEU B N 1
ATOM 5069 C CA . LEU B 1 173 ? -18.062 -20.406 -19.078 1 94.06 173 LEU B CA 1
ATOM 5070 C C . LEU B 1 173 ? -16.906 -21.047 -19.859 1 94.06 173 LEU B C 1
ATOM 5072 O O . LEU B 1 173 ? -16.797 -22.266 -19.922 1 94.06 173 LEU B O 1
ATOM 5076 N N . ASN B 1 174 ? -16 -20.188 -20.344 1 95.19 174 ASN B N 1
ATOM 5077 C CA . ASN B 1 174 ? -14.797 -20.703 -20.984 1 95.19 174 ASN B CA 1
ATOM 5078 C C . ASN B 1 174 ? -13.75 -21.109 -19.969 1 95.19 174 ASN B C 1
ATOM 5080 O O . ASN B 1 174 ? -12.773 -21.781 -20.297 1 95.19 174 ASN B O 1
ATOM 5084 N N . GLY B 1 175 ? -13.977 -20.734 -18.734 1 96.38 175 GLY B N 1
ATOM 5085 C CA . GLY B 1 175 ? -13 -21 -17.688 1 96.38 175 GLY B CA 1
ATOM 5086 C C . GLY B 1 175 ? -13.516 -21.938 -16.609 1 96.38 175 GLY B C 1
ATOM 5087 O O . GLY B 1 175 ? -14.602 -22.5 -16.75 1 96.38 175 GLY B O 1
ATOM 5088 N N . GLY B 1 176 ? -12.758 -22.172 -15.625 1 97.38 176 GLY B N 1
ATOM 5089 C CA . GLY B 1 176 ? -13.016 -23.031 -14.484 1 97.38 176 GLY B CA 1
ATOM 5090 C C . GLY B 1 176 ? -11.812 -23.219 -13.586 1 97.38 176 GLY B C 1
ATOM 5091 O O . GLY B 1 176 ? -11.172 -22.234 -13.195 1 97.38 176 GLY B O 1
ATOM 5092 N N . PHE B 1 177 ? -11.602 -24.484 -13.141 1 98.19 177 PHE B N 1
ATOM 5093 C CA . PHE B 1 177 ? -10.43 -24.734 -12.312 1 98.19 177 PHE B CA 1
ATOM 5094 C C . PHE B 1 177 ? -9.742 -26.031 -12.719 1 98.19 177 PHE B C 1
ATOM 5096 O O . PHE B 1 177 ? -10.336 -26.875 -13.398 1 98.19 177 PHE B O 1
ATOM 5103 N N . ILE B 1 178 ? -8.453 -26.094 -12.375 1 98.31 178 ILE B N 1
ATOM 5104 C CA . ILE B 1 178 ? -7.613 -27.266 -12.609 1 98.31 178 ILE B CA 1
ATOM 5105 C C . ILE B 1 178 ? -7.277 -27.938 -11.281 1 98.31 178 ILE B C 1
ATOM 5107 O O . ILE B 1 178 ? -6.957 -27.266 -10.297 1 98.31 178 ILE B O 1
ATOM 5111 N N . ARG B 1 179 ? -7.434 -29.234 -11.25 1 97 179 ARG B N 1
ATOM 5112 C CA . ARG B 1 179 ? -6.883 -29.984 -10.125 1 97 179 ARG B CA 1
ATOM 5113 C C . ARG B 1 179 ? -5.363 -30.031 -10.188 1 97 179 ARG B C 1
ATOM 5115 O O . ARG B 1 179 ? -4.793 -30.906 -10.844 1 97 179 ARG B O 1
ATOM 5122 N N . ALA B 1 180 ? -4.742 -29.188 -9.438 1 97.5 180 ALA B N 1
ATOM 5123 C CA . ALA B 1 180 ? -3.348 -28.812 -9.648 1 97.5 180 ALA B CA 1
ATOM 5124 C C . ALA B 1 180 ? -2.41 -29.969 -9.344 1 97.5 180 ALA B C 1
ATOM 5126 O O . ALA B 1 180 ? -1.557 -30.328 -10.164 1 97.5 180 ALA B O 1
ATOM 5127 N N . ASP B 1 181 ? -2.523 -30.578 -8.141 1 97 181 ASP B N 1
ATOM 5128 C CA . ASP B 1 181 ? -1.641 -31.672 -7.758 1 97 181 ASP B CA 1
ATOM 5129 C C . ASP B 1 181 ? -1.77 -32.844 -8.727 1 97 181 ASP B C 1
ATOM 5131 O O . ASP B 1 181 ? -0.765 -33.406 -9.172 1 97 181 ASP B O 1
ATOM 5135 N N . LYS B 1 182 ? -2.957 -33.156 -9.156 1 97.12 182 LYS B N 1
ATOM 5136 C CA . LYS B 1 182 ? -3.209 -34.25 -10.07 1 97.12 182 LYS B CA 1
ATOM 5137 C C . LYS B 1 182 ? -2.662 -33.938 -11.461 1 97.12 182 LYS B C 1
ATOM 5139 O O . LYS B 1 182 ? -2.164 -34.844 -12.148 1 97.12 182 LYS B O 1
ATOM 5144 N N . ALA B 1 183 ? -2.797 -32.688 -11.805 1 98.38 183 ALA B N 1
ATOM 5145 C CA . ALA B 1 183 ? -2.273 -32.281 -13.109 1 98.38 183 ALA B CA 1
ATOM 5146 C C . ALA B 1 183 ? -0.757 -32.438 -13.164 1 98.38 183 ALA B C 1
ATOM 5148 O O . ALA B 1 183 ? -0.216 -32.938 -14.148 1 98.38 183 ALA B O 1
ATOM 5149 N N . CYS B 1 184 ? -0.109 -32.031 -12.156 1 98.44 184 CYS B N 1
ATOM 5150 C CA . CYS B 1 184 ? 1.343 -32.156 -12.109 1 98.44 184 CYS B CA 1
ATOM 5151 C C . CYS B 1 184 ? 1.758 -33.625 -12.086 1 98.44 184 CYS B C 1
ATOM 5153 O O . CYS B 1 184 ? 2.711 -34 -12.766 1 98.44 184 CYS B O 1
ATOM 5155 N N . ALA B 1 185 ? 1.044 -34.406 -11.344 1 97.88 185 ALA B N 1
ATOM 5156 C CA . ALA B 1 185 ? 1.336 -35.844 -11.297 1 97.88 185 ALA B CA 1
ATOM 5157 C C . ALA B 1 185 ? 1.185 -36.469 -12.68 1 97.88 185 ALA B C 1
ATOM 5159 O O . ALA B 1 185 ? 2.012 -37.281 -13.086 1 97.88 185 ALA B O 1
ATOM 5160 N N . TYR B 1 186 ? 0.173 -36.094 -13.375 1 98.38 186 TYR B N 1
ATOM 5161 C CA . TYR B 1 186 ? -0.06 -36.656 -14.711 1 98.38 186 TYR B CA 1
ATOM 5162 C C . TYR B 1 186 ? 1.024 -36.219 -15.68 1 98.38 186 TYR B C 1
ATOM 5164 O O . TYR B 1 186 ? 1.516 -37 -16.484 1 98.38 186 TYR B O 1
ATOM 5172 N N . ALA B 1 187 ? 1.354 -34.938 -15.609 1 98.62 187 ALA B N 1
ATOM 5173 C CA . ALA B 1 187 ? 2.414 -34.438 -16.469 1 98.62 187 ALA B CA 1
ATOM 5174 C C . ALA B 1 187 ? 3.732 -35.156 -16.203 1 98.62 187 ALA B C 1
ATOM 5176 O O . ALA B 1 187 ? 4.48 -35.438 -17.141 1 98.62 187 ALA B O 1
ATOM 5177 N N . LYS B 1 188 ? 4.023 -35.344 -14.93 1 98.44 188 LYS B N 1
ATOM 5178 C CA . LYS B 1 188 ? 5.23 -36.094 -14.594 1 98.44 188 LYS B CA 1
ATOM 5179 C C . LYS B 1 188 ? 5.18 -37.5 -15.18 1 98.44 188 LYS B C 1
ATOM 5181 O O . LYS B 1 188 ? 6.191 -38 -15.672 1 98.44 188 LYS B O 1
ATOM 5186 N N . TYR B 1 189 ? 4.047 -38.156 -15.094 1 98.25 189 TYR B N 1
ATOM 5187 C CA . TYR B 1 189 ? 3.82 -39.469 -15.68 1 98.25 189 TYR B CA 1
ATOM 5188 C C . TYR B 1 189 ? 4.105 -39.469 -17.172 1 98.25 189 TYR B C 1
ATOM 5190 O O . TYR B 1 189 ? 4.852 -40.312 -17.672 1 98.25 189 TYR B O 1
ATOM 5198 N N . LEU B 1 190 ? 3.566 -38.469 -17.891 1 98.56 190 LEU B N 1
ATOM 5199 C CA . LEU B 1 190 ? 3.779 -38.344 -19.328 1 98.56 190 LEU B CA 1
ATOM 5200 C C . LEU B 1 190 ? 5.254 -38.125 -19.641 1 98.56 190 LEU B C 1
ATOM 5202 O O . LEU B 1 190 ? 5.785 -38.688 -20.594 1 98.56 190 LEU B O 1
ATOM 5206 N N . ALA B 1 191 ? 5.859 -37.281 -18.859 1 98.69 191 ALA B N 1
ATOM 5207 C CA . ALA B 1 191 ? 7.281 -37 -19.062 1 98.69 191 ALA B CA 1
ATOM 5208 C C . ALA B 1 191 ? 8.117 -38.25 -18.859 1 98.69 191 ALA B C 1
ATOM 5210 O O . ALA B 1 191 ? 9.023 -38.531 -19.656 1 98.69 191 ALA B O 1
ATOM 5211 N N . GLY B 1 192 ? 7.852 -38.969 -17.797 1 98.12 192 GLY B N 1
ATOM 5212 C CA . GLY B 1 192 ? 8.539 -40.219 -17.578 1 98.12 192 GLY B CA 1
ATOM 5213 C C . GLY B 1 192 ? 8.398 -41.188 -18.734 1 98.12 192 GLY B C 1
ATOM 5214 O O . GLY B 1 192 ? 9.383 -41.781 -19.172 1 98.12 192 GLY B O 1
ATOM 5215 N N . LYS B 1 193 ? 7.246 -41.312 -19.234 1 97.75 193 LYS B N 1
ATOM 5216 C CA . LYS B 1 193 ? 6.98 -42.188 -20.375 1 97.75 193 LYS B CA 1
ATOM 5217 C C . LYS B 1 193 ? 7.75 -41.719 -21.609 1 97.75 193 LYS B C 1
ATOM 5219 O O . LYS B 1 193 ? 8.164 -42.562 -22.438 1 97.75 193 LYS B O 1
ATOM 5224 N N . ALA B 1 194 ? 7.926 -40.469 -21.656 1 98.38 194 ALA B N 1
ATOM 5225 C CA . ALA B 1 194 ? 8.633 -39.875 -22.797 1 98.38 194 ALA B CA 1
ATOM 5226 C C . ALA B 1 194 ? 10.141 -40.031 -22.641 1 98.38 194 ALA B C 1
ATOM 5228 O O . ALA B 1 194 ? 10.906 -39.75 -23.578 1 98.38 194 ALA B O 1
ATOM 5229 N N . GLY B 1 195 ? 10.664 -40.469 -21.453 1 98.31 195 GLY B N 1
ATOM 5230 C CA . GLY B 1 195 ? 12.07 -40.812 -21.297 1 98.31 195 GLY B CA 1
ATOM 5231 C C . GLY B 1 195 ? 12.789 -39.844 -20.359 1 98.31 195 GLY B C 1
ATOM 5232 O O . GLY B 1 195 ? 14.008 -39.938 -20.172 1 98.31 195 GLY B O 1
ATOM 5233 N N . VAL B 1 196 ? 12.055 -38.938 -19.781 1 98.81 196 VAL B N 1
ATOM 5234 C CA . VAL B 1 196 ? 12.672 -37.969 -18.859 1 98.81 196 VAL B CA 1
ATOM 5235 C C . VAL B 1 196 ? 13.164 -38.719 -17.609 1 98.81 196 VAL B C 1
ATOM 5237 O O . VAL B 1 196 ? 12.469 -39.594 -17.078 1 98.81 196 VAL B O 1
ATOM 5240 N N . LYS B 1 197 ? 14.367 -38.406 -17.172 1 98.75 197 LYS B N 1
ATOM 5241 C CA . LYS B 1 197 ? 14.906 -38.906 -15.898 1 98.75 197 LYS B CA 1
ATOM 5242 C C . LYS B 1 197 ? 14.656 -37.875 -14.773 1 98.75 197 LYS B C 1
ATOM 5244 O O . LYS B 1 197 ? 14.797 -36.688 -14.984 1 98.75 197 LYS B O 1
ATOM 5249 N N . PHE B 1 198 ? 14.234 -38.438 -13.602 1 98.75 198 PHE B N 1
ATOM 5250 C CA . PHE B 1 198 ? 13.977 -37.594 -12.453 1 98.75 198 PHE B CA 1
ATOM 5251 C C . PHE B 1 198 ? 14.914 -37.938 -11.305 1 98.75 198 PHE B C 1
ATOM 5253 O O . PHE B 1 198 ? 15.086 -39.094 -10.961 1 98.75 198 PHE B O 1
ATOM 5260 N N . ILE B 1 199 ? 15.602 -36.938 -10.797 1 98.81 199 ILE B N 1
ATOM 5261 C CA . ILE B 1 199 ? 16.344 -37 -9.547 1 98.81 199 ILE B CA 1
ATOM 5262 C C . ILE B 1 199 ? 15.68 -36.125 -8.5 1 98.81 199 ILE B C 1
ATOM 5264 O O . ILE B 1 199 ? 15.773 -34.906 -8.57 1 98.81 199 ILE B O 1
ATOM 5268 N N . LEU B 1 200 ? 15.023 -36.75 -7.516 1 98.44 200 LEU B N 1
ATOM 5269 C CA . LEU B 1 200 ? 14.133 -36.031 -6.609 1 98.44 200 LEU B CA 1
ATOM 5270 C C . LEU B 1 200 ? 14.578 -36.219 -5.16 1 98.44 200 LEU B C 1
ATOM 5272 O O . LEU B 1 200 ? 15.367 -37.094 -4.852 1 98.44 200 LEU B O 1
ATOM 5276 N N . GLY B 1 201 ? 14.102 -35.219 -4.336 1 97.62 201 GLY B N 1
ATOM 5277 C CA . GLY B 1 201 ? 14.305 -35.375 -2.9 1 97.62 201 GLY B CA 1
ATOM 5278 C C . GLY B 1 201 ? 15.148 -34.25 -2.311 1 97.62 201 GLY B C 1
ATOM 5279 O O . GLY B 1 201 ? 15.844 -33.531 -3.039 1 97.62 201 GLY B O 1
ATOM 5280 N N . PRO B 1 202 ? 15.109 -34.156 -0.977 1 96.31 202 PRO B N 1
ATOM 5281 C CA . PRO B 1 202 ? 15.719 -33.031 -0.284 1 96.31 202 PRO B CA 1
ATOM 5282 C C . PRO B 1 202 ? 17.25 -33.062 -0.307 1 96.31 202 PRO B C 1
ATOM 5284 O O . PRO B 1 202 ? 17.906 -32.062 -0.058 1 96.31 202 PRO B O 1
ATOM 5287 N N . GLU B 1 203 ? 17.875 -34.219 -0.594 1 97.19 203 GLU B N 1
ATOM 5288 C CA . GLU B 1 203 ? 19.328 -34.344 -0.634 1 97.19 203 GLU B CA 1
ATOM 5289 C C . GLU B 1 203 ? 19.828 -34.531 -2.066 1 97.19 203 GLU B C 1
ATOM 5291 O O . GLU B 1 203 ? 20.531 -33.656 -2.586 1 97.19 203 GLU B O 1
ATOM 5296 N N . LYS B 1 204 ? 19.297 -35.5 -2.787 1 98.19 204 LYS B N 1
ATOM 5297 C CA . LYS B 1 204 ? 19.781 -35.875 -4.113 1 98.19 204 LYS B CA 1
ATOM 5298 C C . LYS B 1 204 ? 19.203 -34.969 -5.184 1 98.19 204 LYS B C 1
ATOM 5300 O O . LYS B 1 204 ? 19.828 -34.719 -6.219 1 98.19 204 LYS B O 1
ATOM 5305 N N . GLY B 1 205 ? 18.047 -34.406 -4.879 1 98.44 205 GLY B N 1
ATOM 5306 C CA . GLY B 1 205 ? 17.359 -33.656 -5.898 1 98.44 205 GLY B CA 1
ATOM 5307 C C . GLY B 1 205 ? 17.453 -32.156 -5.691 1 98.44 205 GLY B C 1
ATOM 5308 O O . GLY B 1 205 ? 17.141 -31.375 -6.594 1 98.44 205 GLY B O 1
ATOM 5309 N N . LYS B 1 206 ? 17.922 -31.719 -4.504 1 98.12 206 LYS B N 1
ATOM 5310 C CA . LYS B 1 206 ? 18.016 -30.281 -4.199 1 98.12 206 LYS B CA 1
ATOM 5311 C C . LYS B 1 206 ? 19.281 -29.672 -4.785 1 98.12 206 LYS B C 1
ATOM 5313 O O . LYS B 1 206 ? 20.375 -29.906 -4.285 1 98.12 206 LYS B O 1
ATOM 5318 N N . VAL B 1 207 ? 19.109 -28.891 -5.793 1 98.69 207 VAL B N 1
ATOM 5319 C CA . VAL B 1 207 ? 20.234 -28.172 -6.395 1 98.69 207 VAL B CA 1
ATOM 5320 C C . VAL B 1 207 ? 20.609 -26.984 -5.527 1 98.69 207 VAL B C 1
ATOM 5322 O O . VAL B 1 207 ? 19.75 -26.188 -5.148 1 98.69 207 VAL B O 1
ATOM 5325 N N . VAL B 1 208 ? 21.891 -26.812 -5.215 1 97.81 208 VAL B N 1
ATOM 5326 C CA . VAL B 1 208 ? 22.328 -25.734 -4.332 1 97.81 208 VAL B CA 1
ATOM 5327 C C . VAL B 1 208 ? 23.25 -24.781 -5.086 1 97.81 208 VAL B C 1
ATOM 5329 O O . VAL B 1 208 ? 23.531 -23.688 -4.617 1 97.81 208 VAL B O 1
ATOM 5332 N N . GLU B 1 209 ? 23.625 -25.25 -6.324 1 97.81 209 GLU B N 1
ATOM 5333 C CA . GLU B 1 209 ? 24.594 -24.438 -7.066 1 97.81 209 GLU B CA 1
ATOM 5334 C C . GLU B 1 209 ? 24.562 -24.781 -8.555 1 97.81 209 GLU B C 1
ATOM 5336 O O . GLU B 1 209 ? 24.5 -25.953 -8.93 1 97.81 209 GLU B O 1
ATOM 5341 N N . ILE B 1 210 ? 24.547 -23.766 -9.398 1 98.12 210 ILE B N 1
ATOM 5342 C CA . ILE B 1 210 ? 24.844 -23.938 -10.812 1 98.12 210 ILE B CA 1
ATOM 5343 C C . ILE B 1 210 ? 26.344 -23.828 -11.039 1 98.12 210 ILE B C 1
ATOM 5345 O O . ILE B 1 210 ? 26.984 -22.844 -10.641 1 98.12 210 ILE B O 1
ATOM 5349 N N . ILE B 1 211 ? 26.922 -24.812 -11.68 1 97.69 211 ILE B N 1
ATOM 5350 C CA . ILE B 1 211 ? 28.359 -24.812 -11.914 1 97.69 211 ILE B CA 1
ATOM 5351 C C . ILE B 1 211 ? 28.688 -24 -13.164 1 97.69 211 ILE B C 1
ATOM 5353 O O . ILE B 1 211 ? 28.172 -24.266 -14.242 1 97.69 211 ILE B O 1
ATOM 5357 N N . LYS B 1 212 ? 29.484 -23 -12.953 1 95.25 212 LYS B N 1
ATOM 5358 C CA . LYS B 1 212 ? 29.875 -22.078 -14.016 1 95.25 212 LYS B CA 1
ATOM 5359 C C . LYS B 1 212 ? 31.391 -22.109 -14.242 1 95.25 212 LYS B C 1
ATOM 5361 O O . LYS B 1 212 ? 32.156 -22.203 -13.289 1 95.25 212 LYS B O 1
ATOM 5366 N N . GLU B 1 213 ? 31.781 -22.172 -15.453 1 94.38 213 GLU B N 1
ATOM 5367 C CA . GLU B 1 213 ? 33.188 -22.109 -15.844 1 94.38 213 GLU B CA 1
ATOM 5368 C C . GLU B 1 213 ? 33.469 -20.859 -16.688 1 94.38 213 GLU B C 1
ATOM 5370 O O . GLU B 1 213 ? 32.625 -20.422 -17.438 1 94.38 213 GLU B O 1
ATOM 5375 N N . ASP B 1 214 ? 34.469 -20.219 -16.406 1 88.81 214 ASP B N 1
ATOM 5376 C CA . ASP B 1 214 ? 34.938 -19.078 -17.203 1 88.81 214 ASP B CA 1
ATOM 5377 C C . ASP B 1 214 ? 36.125 -19.453 -18.062 1 88.81 214 ASP B C 1
ATOM 5379 O O . ASP B 1 214 ? 37.188 -19.812 -17.547 1 88.81 214 ASP B O 1
ATOM 5383 N N . LYS B 1 215 ? 35.906 -19.609 -19.375 1 78.88 215 LYS B N 1
ATOM 5384 C CA . LYS B 1 215 ? 37.031 -19.844 -20.281 1 78.88 215 LYS B CA 1
ATOM 5385 C C . LYS B 1 215 ? 37.219 -18.656 -21.219 1 78.88 215 LYS B C 1
ATOM 5387 O O . LYS B 1 215 ? 36.406 -18.406 -22.094 1 78.88 215 LYS B O 1
ATOM 5392 N N . ASP B 1 216 ? 38.344 -18.062 -21.234 1 77.19 216 ASP B N 1
ATOM 5393 C CA . ASP B 1 216 ? 38.781 -16.969 -22.094 1 77.19 216 ASP B CA 1
ATOM 5394 C C . ASP B 1 216 ? 37.781 -15.82 -22.078 1 77.19 216 ASP B C 1
ATOM 5396 O O . ASP B 1 216 ? 37.406 -15.273 -23.125 1 77.19 216 ASP B O 1
ATOM 5400 N N . GLY B 1 217 ? 37.125 -15.602 -20.953 1 77.94 217 GLY B N 1
ATOM 5401 C CA . GLY B 1 217 ? 36.25 -14.445 -20.812 1 77.94 217 GLY B CA 1
ATOM 5402 C C . GLY B 1 217 ? 34.781 -14.773 -21.031 1 77.94 217 GLY B C 1
ATOM 5403 O O . GLY B 1 217 ? 33.906 -13.922 -20.828 1 77.94 217 GLY B O 1
ATOM 5404 N N . GLU B 1 218 ? 34.562 -15.969 -21.547 1 84.12 218 GLU B N 1
ATOM 5405 C CA . GLU B 1 218 ? 33.188 -16.359 -21.75 1 84.12 218 GLU B CA 1
ATOM 5406 C C . GLU B 1 218 ? 32.719 -17.375 -20.703 1 84.12 218 GLU B C 1
ATOM 5408 O O . GLU B 1 218 ? 33.406 -18.391 -20.5 1 84.12 218 GLU B O 1
ATOM 5413 N N . LYS B 1 219 ? 31.703 -17.109 -20 1 93.19 219 LYS B N 1
ATOM 5414 C CA . LYS B 1 219 ? 31.188 -18.031 -18.984 1 93.19 219 LYS B CA 1
ATOM 5415 C C . LYS B 1 219 ? 30.312 -19.109 -19.609 1 93.19 219 LYS B C 1
ATOM 5417 O O . LYS B 1 219 ? 29.656 -18.859 -20.625 1 93.19 219 LYS B O 1
ATOM 5422 N N . LYS B 1 220 ? 30.453 -20.297 -19.062 1 96.31 220 LYS B N 1
ATOM 5423 C CA . LYS B 1 220 ? 29.609 -21.422 -19.484 1 96.31 220 LYS B CA 1
ATOM 5424 C C . LYS B 1 220 ? 29.109 -22.203 -18.281 1 96.31 220 LYS B C 1
ATOM 5426 O O . LYS B 1 220 ? 29.844 -22.438 -17.312 1 96.31 220 LYS B O 1
ATOM 5431 N N . ALA B 1 221 ? 27.828 -22.5 -18.297 1 97.81 221 ALA B N 1
ATOM 5432 C CA . ALA B 1 221 ? 27.281 -23.422 -17.312 1 97.81 221 ALA B CA 1
ATOM 5433 C C . ALA B 1 221 ? 27.5 -24.875 -17.734 1 97.81 221 ALA B C 1
ATOM 5435 O O . ALA B 1 221 ? 27.172 -25.266 -18.859 1 97.81 221 ALA B O 1
ATOM 5436 N N . THR B 1 222 ? 28.031 -25.656 -16.828 1 97.62 222 THR B N 1
ATOM 5437 C CA . THR B 1 222 ? 28.453 -27 -17.219 1 97.62 222 THR B CA 1
ATOM 5438 C C . THR B 1 222 ? 27.75 -28.047 -16.375 1 97.62 222 THR B C 1
ATOM 5440 O O . THR B 1 222 ? 27.891 -29.25 -16.625 1 97.62 222 THR B O 1
ATOM 5443 N N . GLY B 1 223 ? 27.031 -27.656 -15.422 1 98.44 223 GLY B N 1
ATOM 5444 C CA . GLY B 1 223 ? 26.312 -28.609 -14.578 1 98.44 223 GLY B CA 1
ATOM 5445 C C . GLY B 1 223 ? 25.703 -27.969 -13.344 1 98.44 223 GLY B C 1
ATOM 5446 O O . GLY B 1 223 ? 25.609 -26.75 -13.258 1 98.44 223 GLY B O 1
ATOM 5447 N N . VAL B 1 224 ? 25.188 -28.875 -12.414 1 98.81 224 VAL B N 1
ATOM 5448 C CA . VAL B 1 224 ? 24.641 -28.422 -11.141 1 98.81 224 VAL B CA 1
ATOM 5449 C C . VAL B 1 224 ? 25.156 -29.312 -10.016 1 98.81 224 VAL B C 1
ATOM 5451 O O . VAL B 1 224 ? 25.484 -30.484 -10.234 1 98.81 224 VAL B O 1
ATOM 5454 N N . LYS B 1 225 ? 25.25 -28.688 -8.891 1 98.69 225 LYS B N 1
ATOM 5455 C CA . LYS B 1 225 ? 25.594 -29.422 -7.68 1 98.69 225 LYS B CA 1
ATOM 5456 C C . LYS B 1 225 ? 24.391 -29.562 -6.754 1 98.69 225 LYS B C 1
ATOM 5458 O O . LYS B 1 225 ? 23.656 -28.609 -6.523 1 98.69 225 LYS B O 1
ATOM 5463 N N . THR B 1 226 ? 24.156 -30.797 -6.25 1 98.69 226 THR B N 1
ATOM 5464 C CA . THR B 1 226 ? 23.062 -31.047 -5.32 1 98.69 226 THR B CA 1
ATOM 5465 C C . THR B 1 226 ? 23.547 -31.016 -3.879 1 98.69 226 THR B C 1
ATOM 5467 O O . THR B 1 226 ? 24.766 -31 -3.635 1 98.69 226 THR B O 1
ATOM 5470 N N . LYS B 1 227 ? 22.641 -30.938 -2.992 1 97.94 227 LYS B N 1
ATOM 5471 C CA . LYS B 1 227 ? 22.938 -30.781 -1.571 1 97.94 227 LYS B CA 1
ATOM 5472 C C . LYS B 1 227 ? 23.828 -31.906 -1.059 1 97.94 227 LYS B C 1
ATOM 5474 O O . LYS B 1 227 ? 24.641 -31.703 -0.162 1 97.94 227 LYS B O 1
ATOM 5479 N N . ASP B 1 228 ? 23.719 -33.094 -1.601 1 98.19 228 ASP B N 1
ATOM 5480 C CA . ASP B 1 228 ? 24.531 -34.219 -1.168 1 98.19 228 ASP B CA 1
ATOM 5481 C C . ASP B 1 228 ? 25.953 -34.125 -1.714 1 98.19 228 ASP B C 1
ATOM 5483 O O . ASP B 1 228 ? 26.766 -35.031 -1.506 1 98.19 228 ASP B O 1
ATOM 5487 N N . GLY B 1 229 ? 26.219 -33.219 -2.484 1 98.12 229 GLY B N 1
ATOM 5488 C CA . GLY B 1 229 ? 27.578 -32.938 -2.957 1 98.12 229 GLY B CA 1
ATOM 5489 C C . GLY B 1 229 ? 27.844 -33.5 -4.34 1 98.12 229 GLY B C 1
ATOM 5490 O O . GLY B 1 229 ? 28.922 -33.312 -4.902 1 98.12 229 GLY B O 1
ATOM 5491 N N . VAL B 1 230 ? 26.906 -34.188 -4.977 1 98.62 230 VAL B N 1
ATOM 5492 C CA . VAL B 1 230 ? 27.078 -34.781 -6.289 1 98.62 230 VAL B CA 1
ATOM 5493 C C . VAL B 1 230 ? 26.938 -33.75 -7.383 1 98.62 230 VAL B C 1
ATOM 5495 O O . VAL B 1 230 ? 26.047 -32.875 -7.309 1 98.62 230 VAL B O 1
ATOM 5498 N N . VAL B 1 231 ? 27.797 -33.812 -8.391 1 98.56 231 VAL B N 1
ATOM 5499 C CA . VAL B 1 231 ? 27.734 -32.906 -9.539 1 98.56 231 VAL B CA 1
ATOM 5500 C C . VAL B 1 231 ? 27.109 -33.625 -10.727 1 98.56 231 VAL B C 1
ATOM 5502 O O . VAL B 1 231 ? 27.562 -34.719 -11.117 1 98.56 231 VAL B O 1
ATOM 5505 N N . HIS B 1 232 ? 26.094 -33.094 -11.266 1 98.75 232 HIS B N 1
ATOM 5506 C CA . HIS B 1 232 ? 25.453 -33.562 -12.492 1 98.75 232 HIS B CA 1
ATOM 5507 C C . HIS B 1 232 ? 25.812 -32.688 -13.672 1 98.75 232 HIS B C 1
ATOM 5509 O O . HIS B 1 232 ? 25.484 -31.5 -13.688 1 98.75 232 HIS B O 1
ATOM 5515 N N . THR B 1 233 ? 26.391 -33.281 -14.703 1 98.31 233 THR B N 1
ATOM 5516 C CA . THR B 1 233 ? 26.891 -32.5 -15.828 1 98.31 233 THR B CA 1
ATOM 5517 C C . THR B 1 233 ? 25.859 -32.469 -16.953 1 98.31 233 THR B C 1
ATOM 5519 O O . THR B 1 233 ? 25.094 -33.406 -17.141 1 98.31 233 THR B O 1
ATOM 5522 N N . GLY B 1 234 ? 25.812 -31.375 -17.688 1 97.75 234 GLY B N 1
ATOM 5523 C CA . GLY B 1 234 ? 24.953 -31.188 -18.844 1 97.75 234 GLY B CA 1
ATOM 5524 C C . GLY B 1 234 ? 25.438 -30.094 -19.781 1 97.75 234 GLY B C 1
ATOM 5525 O O . GLY B 1 234 ? 26.312 -29.297 -19.406 1 97.75 234 GLY B O 1
ATOM 5526 N N . ASP B 1 235 ? 24.922 -30.109 -21 1 97.44 235 ASP B N 1
ATOM 5527 C CA . ASP B 1 235 ? 25.312 -29.141 -22.031 1 97.44 235 ASP B CA 1
ATOM 5528 C C . ASP B 1 235 ? 24.469 -27.875 -21.922 1 97.44 235 ASP B C 1
ATOM 5530 O O . ASP B 1 235 ? 24.906 -26.797 -22.328 1 97.44 235 ASP B O 1
ATOM 5534 N N . LEU B 1 236 ? 23.281 -28.016 -21.422 1 98.38 236 LEU B N 1
ATOM 5535 C CA . LEU B 1 236 ? 22.312 -26.938 -21.234 1 98.38 236 LEU B CA 1
ATOM 5536 C C . LEU B 1 236 ? 21.609 -27.062 -19.875 1 98.38 236 LEU B C 1
ATOM 5538 O O . LEU B 1 236 ? 21.016 -28.109 -19.594 1 98.38 236 LEU B O 1
ATOM 5542 N N . ILE B 1 237 ? 21.75 -26 -19.062 1 98.81 237 ILE B N 1
ATOM 5543 C CA . ILE B 1 237 ? 21.094 -25.953 -17.766 1 98.81 237 ILE B CA 1
ATOM 5544 C C . ILE B 1 237 ? 19.891 -25 -17.828 1 98.81 237 ILE B C 1
ATOM 5546 O O . ILE B 1 237 ? 20.047 -23.828 -18.156 1 98.81 237 ILE B O 1
ATOM 5550 N N . ILE B 1 238 ? 18.688 -25.516 -17.578 1 98.88 238 ILE B N 1
ATOM 5551 C CA . ILE B 1 238 ? 17.469 -24.734 -17.531 1 98.88 238 ILE B CA 1
ATOM 5552 C C . ILE B 1 238 ? 17 -24.578 -16.094 1 98.88 238 ILE B C 1
ATOM 5554 O O . ILE B 1 238 ? 16.703 -25.578 -15.422 1 98.88 238 ILE B O 1
ATOM 5558 N N . VAL B 1 239 ? 16.922 -23.344 -15.625 1 98.81 239 VAL B N 1
ATOM 5559 C CA . VAL B 1 239 ? 16.469 -23.094 -14.258 1 98.81 239 VAL B CA 1
ATOM 5560 C C . VAL B 1 239 ? 14.984 -22.75 -14.266 1 98.81 239 VAL B C 1
ATOM 5562 O O . VAL B 1 239 ? 14.578 -21.703 -14.789 1 98.81 239 VAL B O 1
ATOM 5565 N N . ALA B 1 240 ? 14.164 -23.578 -13.742 1 98.5 240 ALA B N 1
ATOM 5566 C CA . ALA B 1 240 ? 12.719 -23.453 -13.594 1 98.5 240 ALA B CA 1
ATOM 5567 C C . ALA B 1 240 ? 12.305 -23.656 -12.141 1 98.5 240 ALA B C 1
ATOM 5569 O O . ALA B 1 240 ? 11.43 -24.469 -11.844 1 98.5 240 ALA B O 1
ATOM 5570 N N . ALA B 1 241 ? 12.789 -22.812 -11.281 1 97.56 241 ALA B N 1
ATOM 5571 C CA . ALA B 1 241 ? 12.727 -23.078 -9.844 1 97.56 241 ALA B CA 1
ATOM 5572 C C . ALA B 1 241 ? 11.711 -22.172 -9.164 1 97.56 241 ALA B C 1
ATOM 5574 O O . ALA B 1 241 ? 11.812 -21.906 -7.965 1 97.56 241 ALA B O 1
ATOM 5575 N N . GLY B 1 242 ? 10.766 -21.609 -9.875 1 96.06 242 GLY B N 1
ATOM 5576 C CA . GLY B 1 242 ? 9.719 -20.781 -9.273 1 96.06 242 GLY B CA 1
ATOM 5577 C C . GLY B 1 242 ? 10.266 -19.688 -8.375 1 96.06 242 GLY B C 1
ATOM 5578 O O . GLY B 1 242 ? 11.164 -18.953 -8.766 1 96.06 242 GLY B O 1
ATOM 5579 N N . GLY B 1 243 ? 9.711 -19.578 -7.188 1 96.06 243 GLY B N 1
ATOM 5580 C CA . GLY B 1 243 ? 10.094 -18.547 -6.242 1 96.06 243 GLY B CA 1
ATOM 5581 C C . GLY B 1 243 ? 11.547 -18.641 -5.812 1 96.06 243 GLY B C 1
ATOM 5582 O O . GLY B 1 243 ? 12.102 -17.672 -5.266 1 96.06 243 GLY B O 1
ATOM 5583 N N . TRP B 1 244 ? 12.227 -19.734 -6.094 1 96.69 244 TRP B N 1
ATOM 5584 C CA . TRP B 1 244 ? 13.609 -19.938 -5.676 1 96.69 244 TRP B CA 1
ATOM 5585 C C . TRP B 1 244 ? 14.578 -19.578 -6.801 1 96.69 244 TRP B C 1
ATOM 5587 O O . TRP B 1 244 ? 15.797 -19.656 -6.625 1 96.69 244 TRP B O 1
ATOM 5597 N N . THR B 1 245 ? 14.055 -19.156 -7.93 1 97.56 245 THR B N 1
ATOM 5598 C CA . THR B 1 245 ? 14.875 -18.875 -9.102 1 97.56 245 THR B CA 1
ATOM 5599 C C . THR B 1 245 ? 15.945 -17.844 -8.781 1 97.56 245 THR B C 1
ATOM 5601 O O . THR B 1 245 ? 17.125 -18.062 -9.039 1 97.56 245 THR B O 1
ATOM 5604 N N . PRO B 1 246 ? 15.602 -16.719 -8.117 1 96.69 246 PRO B N 1
ATOM 5605 C CA . PRO B 1 246 ? 16.656 -15.742 -7.84 1 96.69 246 PRO B CA 1
ATOM 5606 C C . PRO B 1 246 ? 17.734 -16.281 -6.906 1 96.69 246 PRO B C 1
ATOM 5608 O O . PRO B 1 246 ? 18.875 -15.805 -6.918 1 96.69 246 PRO B O 1
ATOM 5611 N N . SER B 1 247 ? 17.391 -17.25 -6.086 1 97.12 247 SER B N 1
ATOM 5612 C CA . SER B 1 247 ? 18.359 -17.844 -5.172 1 97.12 247 SER B CA 1
ATOM 5613 C C . SER B 1 247 ? 19.422 -18.641 -5.926 1 97.12 247 SER B C 1
ATOM 5615 O O . SER B 1 247 ? 20.578 -18.734 -5.484 1 97.12 247 SER B O 1
ATOM 5617 N N . LEU B 1 248 ? 19.047 -19.203 -7.047 1 97.56 248 LEU B N 1
ATOM 5618 C CA . LEU B 1 248 ? 19.953 -20.047 -7.816 1 97.56 248 LEU B CA 1
ATOM 5619 C C . LEU B 1 248 ? 20.578 -19.266 -8.961 1 97.56 248 LEU B C 1
ATOM 5621 O O . LEU B 1 248 ? 21.656 -19.609 -9.445 1 97.56 248 LEU B O 1
ATOM 5625 N N . LEU B 1 249 ? 19.844 -18.266 -9.383 1 96.94 249 LEU B N 1
ATOM 5626 C CA . LEU B 1 249 ? 20.281 -17.438 -10.5 1 96.94 249 LEU B CA 1
ATOM 5627 C C . LEU B 1 249 ? 20.25 -15.961 -10.125 1 96.94 249 LEU B C 1
ATOM 5629 O O . LEU B 1 249 ? 19.344 -15.234 -10.523 1 96.94 249 LEU B O 1
ATOM 5633 N N . PRO B 1 250 ? 21.297 -15.523 -9.469 1 95.31 250 PRO B N 1
ATOM 5634 C CA . PRO B 1 250 ? 21.344 -14.133 -9 1 95.31 250 PRO B CA 1
ATOM 5635 C C . PRO B 1 250 ? 21.188 -13.125 -10.141 1 95.31 250 PRO B C 1
ATOM 5637 O O . PRO B 1 250 ? 20.734 -12 -9.914 1 95.31 250 PRO B O 1
ATOM 5640 N N . GLU B 1 251 ? 21.453 -13.539 -11.414 1 93.25 251 GLU B N 1
ATOM 5641 C CA . GLU B 1 251 ? 21.328 -12.68 -12.594 1 93.25 251 GLU B CA 1
ATOM 5642 C C . GLU B 1 251 ? 19.891 -12.203 -12.766 1 93.25 251 GLU B C 1
ATOM 5644 O O . GLU B 1 251 ? 19.641 -11.203 -13.445 1 93.25 251 GLU B O 1
ATOM 5649 N N . THR B 1 252 ? 18.953 -12.93 -12.102 1 94.44 252 THR B N 1
ATOM 5650 C CA . THR B 1 252 ? 17.547 -12.609 -12.305 1 94.44 252 THR B CA 1
ATOM 5651 C C . THR B 1 252 ? 17.031 -11.711 -11.18 1 94.44 252 THR B C 1
ATOM 5653 O O . THR B 1 252 ? 15.883 -11.258 -11.219 1 94.44 252 THR B O 1
ATOM 5656 N N . ALA B 1 253 ? 17.797 -11.359 -10.195 1 91.94 253 ALA B N 1
ATOM 5657 C CA . ALA B 1 253 ? 17.359 -10.711 -8.961 1 91.94 253 ALA B CA 1
ATOM 5658 C C . ALA B 1 253 ? 16.844 -9.305 -9.234 1 91.94 253 ALA B C 1
ATOM 5660 O O . ALA B 1 253 ? 16.078 -8.75 -8.445 1 91.94 253 ALA B O 1
ATOM 5661 N N . ASP B 1 254 ? 17.25 -8.688 -10.336 1 86.94 254 ASP B N 1
ATOM 5662 C CA . ASP B 1 254 ? 16.828 -7.32 -10.641 1 86.94 254 ASP B CA 1
ATOM 5663 C C . ASP B 1 254 ? 15.562 -7.32 -11.508 1 86.94 254 ASP B C 1
ATOM 5665 O O . ASP B 1 254 ? 15 -6.262 -11.781 1 86.94 254 ASP B O 1
ATOM 5669 N N . ARG B 1 255 ? 15.055 -8.508 -11.875 1 89.62 255 ARG B N 1
ATOM 5670 C CA . ARG B 1 255 ? 13.914 -8.539 -12.789 1 89.62 255 ARG B CA 1
ATOM 5671 C C . ARG B 1 255 ? 12.82 -9.461 -12.258 1 89.62 255 ARG B C 1
ATOM 5673 O O . ARG B 1 255 ? 11.664 -9.375 -12.688 1 89.62 255 ARG B O 1
ATOM 5680 N N . LEU B 1 256 ? 13.195 -10.32 -11.398 1 93.31 256 LEU B N 1
ATOM 5681 C CA . LEU B 1 256 ? 12.25 -11.211 -10.75 1 93.31 256 LEU B CA 1
ATOM 5682 C C . LEU B 1 256 ? 12.211 -10.961 -9.242 1 93.31 256 LEU B C 1
ATOM 5684 O O . LEU B 1 256 ? 13.258 -10.727 -8.625 1 93.31 256 LEU B O 1
ATOM 5688 N N . GLU B 1 257 ? 11.039 -10.969 -8.742 1 94.56 257 GLU B N 1
ATOM 5689 C CA . GLU B 1 257 ? 10.867 -10.844 -7.297 1 94.56 257 GLU B CA 1
ATOM 5690 C C . GLU B 1 257 ? 9.891 -11.891 -6.766 1 94.56 257 GLU B C 1
ATOM 5692 O O . GLU B 1 257 ? 8.781 -12.031 -7.277 1 94.56 257 GLU B O 1
ATOM 5697 N N . THR B 1 258 ? 10.391 -12.641 -5.789 1 96.94 258 THR B N 1
ATOM 5698 C CA . THR B 1 258 ? 9.539 -13.633 -5.145 1 96.94 258 THR B CA 1
ATOM 5699 C C . THR B 1 258 ? 8.547 -12.969 -4.191 1 96.94 258 THR B C 1
ATOM 5701 O O . THR B 1 258 ? 8.953 -12.242 -3.277 1 96.94 258 THR B O 1
ATOM 5704 N N . THR B 1 259 ? 7.242 -13.188 -4.426 1 96.44 259 THR B N 1
ATOM 5705 C CA . THR B 1 259 ? 6.191 -12.57 -3.623 1 96.44 259 THR B CA 1
ATOM 5706 C C . THR B 1 259 ? 5.148 -13.602 -3.213 1 96.44 259 THR B C 1
ATOM 5708 O O . THR B 1 259 ? 5.137 -14.719 -3.729 1 96.44 259 THR B O 1
ATOM 5711 N N . ALA B 1 260 ? 4.316 -13.234 -2.234 1 96.69 260 ALA B N 1
ATOM 5712 C CA . ALA B 1 260 ? 3.307 -14.18 -1.757 1 96.69 260 ALA B CA 1
ATOM 5713 C C . ALA B 1 260 ? 1.953 -13.492 -1.588 1 96.69 260 ALA B C 1
ATOM 5715 O O . ALA B 1 260 ? 1.869 -12.398 -1.018 1 96.69 260 ALA B O 1
ATOM 5716 N N . GLY B 1 261 ? 0.927 -14.117 -2.178 1 95.94 261 GLY B N 1
ATOM 5717 C CA . GLY B 1 261 ? -0.432 -13.828 -1.746 1 95.94 261 GLY B CA 1
ATOM 5718 C C . GLY B 1 261 ? -0.842 -14.609 -0.51 1 95.94 261 GLY B C 1
ATOM 5719 O O . GLY B 1 261 ? -0.003 -15.227 0.149 1 95.94 261 GLY B O 1
ATOM 5720 N N . SER B 1 262 ? -2.15 -14.531 -0.128 1 97.75 262 SER B N 1
ATOM 5721 C CA . SER B 1 262 ? -2.664 -15.188 1.068 1 97.75 262 SER B CA 1
ATOM 5722 C C . SER B 1 262 ? -3.764 -16.188 0.721 1 97.75 262 SER B C 1
ATOM 5724 O O . SER B 1 262 ? -4.594 -15.922 -0.153 1 97.75 262 SER B O 1
ATOM 5726 N N . VAL B 1 263 ? -3.75 -17.297 1.423 1 97.88 263 VAL B N 1
ATOM 5727 C CA . VAL B 1 263 ? -4.758 -18.344 1.21 1 97.88 263 VAL B CA 1
ATOM 5728 C C . VAL B 1 263 ? -5.344 -18.766 2.551 1 97.88 263 VAL B C 1
ATOM 5730 O O . VAL B 1 263 ? -4.613 -18.969 3.521 1 97.88 263 VAL B O 1
ATOM 5733 N N . MET B 1 264 ? -6.602 -18.859 2.602 1 98.19 264 MET B N 1
ATOM 5734 C CA . MET B 1 264 ? -7.324 -19.484 3.705 1 98.19 264 MET B CA 1
ATOM 5735 C C . MET B 1 264 ? -8.125 -20.688 3.219 1 98.19 264 MET B C 1
ATOM 5737 O O . MET B 1 264 ? -8.805 -20.609 2.195 1 98.19 264 MET B O 1
ATOM 5741 N N . LEU B 1 265 ? -7.988 -21.766 3.928 1 97.69 265 LEU B N 1
ATOM 5742 C CA . LEU B 1 265 ? -8.789 -22.969 3.678 1 97.69 265 LEU B CA 1
ATOM 5743 C C . LEU B 1 265 ? -9.852 -23.141 4.754 1 97.69 265 LEU B C 1
ATOM 5745 O O . LEU B 1 265 ? -9.531 -23.234 5.941 1 97.69 265 LEU B O 1
ATOM 5749 N N . TYR B 1 266 ? -11.078 -23.156 4.297 1 98.25 266 TYR B N 1
ATOM 5750 C CA . TYR B 1 266 ? -12.203 -23.391 5.199 1 98.25 266 TYR B CA 1
ATOM 5751 C C . TYR B 1 266 ? -12.648 -24.844 5.152 1 98.25 266 TYR B C 1
ATOM 5753 O O . TYR B 1 266 ? -12.711 -25.438 4.074 1 98.25 266 TYR B O 1
ATOM 5761 N N . GLN B 1 267 ? -12.898 -25.359 6.305 1 98.06 267 GLN B N 1
ATOM 5762 C CA . GLN B 1 267 ? -13.438 -26.719 6.398 1 98.06 267 GLN B CA 1
ATOM 5763 C C . GLN B 1 267 ? -14.945 -26.703 6.621 1 98.06 267 GLN B C 1
ATOM 5765 O O . GLN B 1 267 ? -15.43 -26.078 7.574 1 98.06 267 GLN B O 1
ATOM 5770 N N . PHE B 1 268 ? -15.633 -27.359 5.68 1 98.25 268 PHE B N 1
ATOM 5771 C CA . PHE B 1 268 ? -17.062 -27.547 5.867 1 98.25 268 PHE B CA 1
ATOM 5772 C C . PHE B 1 268 ? -17.344 -28.531 6.988 1 98.25 268 PHE B C 1
ATOM 5774 O O . PHE B 1 268 ? -16.547 -29.438 7.242 1 98.25 268 PHE B O 1
ATOM 5781 N N . PRO B 1 269 ? -18.594 -28.359 7.648 1 97.62 269 PRO B N 1
ATOM 5782 C CA . PRO B 1 269 ? -19 -29.438 8.555 1 97.62 269 PRO B CA 1
ATOM 5783 C C . PRO B 1 269 ? -19.141 -30.781 7.855 1 97.62 269 PRO B C 1
ATOM 5785 O O . PRO B 1 269 ? -19.219 -30.828 6.625 1 97.62 269 PRO B O 1
ATOM 5788 N N . PRO B 1 270 ? -19.156 -31.828 8.633 1 97.69 270 PRO B N 1
ATOM 5789 C CA . PRO B 1 270 ? -19.297 -33.156 8.008 1 97.69 270 PRO B CA 1
ATOM 5790 C C . PRO B 1 270 ? -20.484 -33.219 7.043 1 97.69 270 PRO B C 1
ATOM 5792 O O . PRO B 1 270 ? -21.547 -32.625 7.316 1 97.69 270 PRO B O 1
ATOM 5795 N N . LYS B 1 271 ? -20.203 -33.875 5.973 1 97.25 271 LYS B N 1
ATOM 5796 C CA . LYS B 1 271 ? -21.172 -33.938 4.891 1 97.25 271 LYS B CA 1
ATOM 5797 C C . LYS B 1 271 ? -22.531 -34.438 5.398 1 97.25 271 LYS B C 1
ATOM 5799 O O . LYS B 1 271 ? -23.578 -33.938 4.965 1 97.25 271 LYS B O 1
ATOM 5804 N N . GLU B 1 272 ? -22.547 -35.344 6.305 1 97.38 272 GLU B N 1
ATOM 5805 C CA . GLU B 1 272 ? -23.781 -35.938 6.844 1 97.38 272 GLU B CA 1
ATOM 5806 C C . GLU B 1 272 ? -24.594 -34.875 7.586 1 97.38 272 GLU B C 1
ATOM 5808 O O . GLU B 1 272 ? -25.828 -34.938 7.617 1 97.38 272 GLU B O 1
ATOM 5813 N N . GLN B 1 273 ? -23.953 -33.938 8.141 1 97.5 273 GLN B N 1
ATOM 5814 C CA . GLN B 1 273 ? -24.609 -32.906 8.938 1 97.5 273 GLN B CA 1
ATOM 5815 C C . GLN B 1 273 ? -25.125 -31.766 8.047 1 97.5 273 GLN B C 1
ATOM 5817 O O . GLN B 1 273 ? -26.125 -31.125 8.367 1 97.5 273 GLN B O 1
ATOM 5822 N N . GLU B 1 274 ? -24.406 -31.5 6.938 1 97.5 274 GLU B N 1
ATOM 5823 C CA . GLU B 1 274 ? -24.766 -30.391 6.051 1 97.5 274 GLU B CA 1
ATOM 5824 C C . GLU B 1 274 ? -24.719 -30.828 4.59 1 97.5 274 GLU B C 1
ATOM 5826 O O . GLU B 1 274 ? -24 -30.234 3.783 1 97.5 274 GLU B O 1
ATOM 5831 N N . PRO B 1 275 ? -25.516 -31.781 4.195 1 97.12 275 PRO B N 1
ATOM 5832 C CA . PRO B 1 275 ? -25.438 -32.312 2.828 1 97.12 275 PRO B CA 1
ATOM 5833 C C . PRO B 1 275 ? -25.766 -31.25 1.774 1 97.12 275 PRO B C 1
ATOM 5835 O O . PRO B 1 275 ? -25.203 -31.266 0.68 1 97.12 275 PRO B O 1
ATOM 5838 N N . GLU B 1 276 ? -26.641 -30.359 2.053 1 96.25 276 GLU B N 1
ATOM 5839 C CA . GLU B 1 276 ? -27.031 -29.328 1.087 1 96.25 276 GLU B CA 1
ATOM 5840 C C . GLU B 1 276 ? -25.891 -28.344 0.827 1 96.25 276 GLU B C 1
ATOM 5842 O O . GLU B 1 276 ? -25.703 -27.906 -0.306 1 96.25 276 GLU B O 1
ATOM 5847 N N . LEU B 1 277 ? -25.188 -28.031 1.883 1 97.19 277 LEU B N 1
ATOM 5848 C CA . LEU B 1 277 ? -24.031 -27.156 1.744 1 97.19 277 LEU B CA 1
ATOM 5849 C C . LEU B 1 277 ? -22.969 -27.781 0.831 1 97.19 277 LEU B C 1
ATOM 5851 O O . LEU B 1 277 ? -22.453 -27.109 -0.058 1 97.19 277 LEU B O 1
ATOM 5855 N N . TRP B 1 278 ? -22.75 -29.078 1.08 1 97.81 278 TRP B N 1
ATOM 5856 C CA . TRP B 1 278 ? -21.781 -29.797 0.278 1 97.81 278 TRP B CA 1
ATOM 5857 C C . TRP B 1 278 ? -22.203 -29.859 -1.185 1 97.81 278 TRP B C 1
ATOM 5859 O O . TRP B 1 278 ? -21.391 -29.672 -2.088 1 97.81 278 TRP B O 1
ATOM 5869 N N . SER B 1 279 ? -23.469 -30.078 -1.433 1 96.56 279 SER B N 1
ATOM 5870 C CA . SER B 1 279 ? -23.984 -30.172 -2.793 1 96.56 279 SER B CA 1
ATOM 5871 C C . SER B 1 279 ? -23.922 -28.812 -3.5 1 96.56 279 SER B C 1
ATOM 5873 O O . SER B 1 279 ? -23.531 -28.734 -4.664 1 96.56 279 SER B O 1
ATOM 5875 N N . LYS B 1 280 ? -24.25 -27.828 -2.803 1 96.19 280 LYS B N 1
ATOM 5876 C CA . LYS B 1 280 ? -24.375 -26.484 -3.359 1 96.19 280 LYS B CA 1
ATOM 5877 C C . LYS B 1 280 ? -23.031 -25.969 -3.871 1 96.19 280 LYS B C 1
ATOM 5879 O O . LYS B 1 280 ? -22.953 -25.312 -4.91 1 96.19 280 LYS B O 1
ATOM 5884 N N 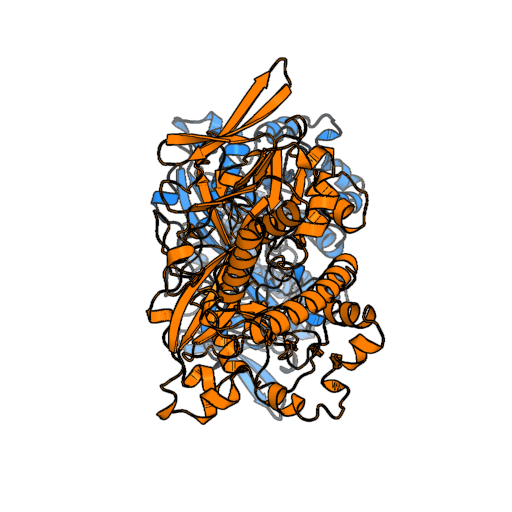. TYR B 1 281 ? -21.969 -26.328 -3.125 1 97.62 281 TYR B N 1
ATOM 5885 C CA . TYR B 1 281 ? -20.656 -25.75 -3.451 1 97.62 281 TYR B CA 1
ATOM 5886 C C . TYR B 1 281 ? -19.719 -26.812 -4.004 1 97.62 281 TYR B C 1
ATOM 5888 O O . TYR B 1 281 ? -18.5 -26.641 -3.994 1 97.62 281 TYR B O 1
ATOM 5896 N N . SER B 1 282 ? -20.281 -27.953 -4.527 1 96.12 282 SER B N 1
ATOM 5897 C CA . SER B 1 282 ? -19.5 -28.984 -5.195 1 96.12 282 SER B CA 1
ATOM 5898 C C . SER B 1 282 ? -19.031 -28.531 -6.574 1 96.12 282 SER B C 1
ATOM 5900 O O . SER B 1 282 ? -19.594 -27.578 -7.137 1 96.12 282 SER B O 1
ATOM 5902 N N . PRO B 1 283 ? -18 -29.156 -7.129 1 94 283 PRO B N 1
ATOM 5903 C CA . PRO B 1 283 ? -17.516 -28.812 -8.469 1 94 283 PRO B CA 1
ATOM 5904 C C . PRO B 1 283 ? -18.609 -28.891 -9.531 1 94 283 PRO B C 1
ATOM 5906 O O . PRO B 1 283 ? -18.562 -28.156 -10.523 1 94 283 PRO B O 1
ATOM 5909 N N . GLU B 1 284 ? -19.609 -29.719 -9.336 1 91.25 284 GLU B N 1
ATOM 5910 C CA . GLU B 1 284 ? -20.688 -29.922 -10.297 1 91.25 284 GLU B CA 1
ATOM 5911 C C . GLU B 1 284 ? -21.703 -28.781 -10.227 1 91.25 284 GLU B C 1
ATOM 5913 O O . GLU B 1 284 ? -22.406 -28.5 -11.195 1 91.25 284 GLU B O 1
ATOM 5918 N N . ASN B 1 285 ? -21.703 -28.125 -9.102 1 94.12 285 ASN B N 1
ATOM 5919 C CA . ASN B 1 285 ? -22.828 -27.203 -8.898 1 94.12 285 ASN B CA 1
ATOM 5920 C C . ASN B 1 285 ? -22.344 -25.781 -8.633 1 94.12 285 ASN B C 1
ATOM 5922 O O . ASN B 1 285 ? -23.141 -24.875 -8.477 1 94.12 285 ASN B O 1
ATOM 5926 N N . PHE B 1 286 ? -21.125 -25.641 -8.57 1 96.25 286 PHE B N 1
ATOM 5927 C CA . PHE B 1 286 ? -20.609 -24.328 -8.234 1 96.25 286 PHE B CA 1
ATOM 5928 C C . PHE B 1 286 ? -19.438 -23.953 -9.148 1 96.25 286 PHE B C 1
ATOM 5930 O O . PHE B 1 286 ? -19.031 -24.75 -9.992 1 96.25 286 PHE B O 1
ATOM 5937 N N . LEU B 1 287 ? -18.969 -22.75 -9.102 1 96.75 287 LEU B N 1
ATOM 5938 C CA . LEU B 1 287 ? -18.016 -22.203 -10.047 1 96.75 287 LEU B CA 1
ATOM 5939 C C . LEU B 1 287 ? -16.875 -21.5 -9.312 1 96.75 287 LEU B C 1
ATOM 5941 O O . LEU B 1 287 ? -16.891 -21.391 -8.086 1 96.75 287 LEU B O 1
ATOM 5945 N N . VAL B 1 288 ? -15.828 -21.172 -9.992 1 97.81 288 VAL B N 1
ATOM 5946 C CA . VAL B 1 288 ? -14.789 -20.266 -9.508 1 97.81 288 VAL B CA 1
ATOM 5947 C C . VAL B 1 288 ? -15.344 -18.844 -9.43 1 97.81 288 VAL B C 1
ATOM 5949 O O . VAL B 1 288 ? -16.125 -18.422 -10.297 1 97.81 288 VAL B O 1
ATOM 5952 N N . TRP B 1 289 ? -14.969 -18.156 -8.398 1 97.31 289 TRP B N 1
ATOM 5953 C CA . TRP B 1 289 ? -15.453 -16.781 -8.266 1 97.31 289 TRP B CA 1
ATOM 5954 C C . TRP B 1 289 ? -14.297 -15.836 -7.941 1 97.31 289 TRP B C 1
ATOM 5956 O O . TRP B 1 289 ? -13.297 -16.234 -7.344 1 97.31 289 TRP B O 1
ATOM 5966 N N . ALA B 1 290 ? -14.398 -14.656 -8.398 1 95.81 290 ALA B N 1
ATOM 5967 C CA . ALA B 1 290 ? -13.461 -13.578 -8.117 1 95.81 290 ALA B CA 1
ATOM 5968 C C . ALA B 1 290 ? -14.203 -12.266 -7.859 1 95.81 290 ALA B C 1
ATOM 5970 O O . ALA B 1 290 ? -15.125 -11.906 -8.602 1 95.81 290 ALA B O 1
ATOM 5971 N N . TRP B 1 291 ? -13.812 -11.578 -6.816 1 94.75 291 TRP B N 1
ATOM 5972 C CA . TRP B 1 291 ? -14.461 -10.336 -6.402 1 94.75 291 TRP B CA 1
ATOM 5973 C C . TRP B 1 291 ? -13.469 -9.18 -6.375 1 94.75 291 TRP B C 1
ATOM 5975 O O . TRP B 1 291 ? -12.391 -9.297 -5.789 1 94.75 291 TRP B O 1
ATOM 5985 N N . GLY B 1 292 ? -13.883 -8.094 -7.012 1 88 292 GLY B N 1
ATOM 5986 C CA . GLY B 1 292 ? -13.133 -6.852 -6.938 1 88 292 GLY B CA 1
ATOM 5987 C C . GLY B 1 292 ? -11.797 -6.918 -7.648 1 88 292 GLY B C 1
ATOM 5988 O O . GLY B 1 292 ? -10.797 -6.383 -7.156 1 88 292 GLY B O 1
ATOM 5989 N N . LEU B 1 293 ? -11.68 -7.699 -8.664 1 75 293 LEU B N 1
ATOM 5990 C CA . LEU B 1 293 ? -10.414 -7.832 -9.367 1 75 293 LEU B CA 1
ATOM 5991 C C . LEU B 1 293 ? -10.125 -6.59 -10.211 1 75 293 LEU B C 1
ATOM 5993 O O . LEU B 1 293 ? -10.055 -6.672 -11.438 1 75 293 LEU B O 1
ATOM 5997 N N . SER B 1 294 ? -10.547 -5.418 -9.617 1 61.91 294 SER B N 1
ATOM 5998 C CA . SER B 1 294 ? -10.344 -4.188 -10.367 1 61.91 294 SER B CA 1
ATOM 5999 C C . SER B 1 294 ? -9.258 -3.322 -9.727 1 61.91 294 SER B C 1
ATOM 6001 O O . SER B 1 294 ? -9.312 -3.047 -8.523 1 61.91 294 SER B O 1
ATOM 6003 N N . GLY B 1 295 ? -8.172 -3.148 -10.516 1 59.28 295 GLY B N 1
ATOM 6004 C CA . GLY B 1 295 ? -7.23 -2.084 -10.195 1 59.28 295 GLY B CA 1
ATOM 6005 C C . GLY B 1 295 ? -6.273 -2.451 -9.07 1 59.28 295 GLY B C 1
ATOM 6006 O O . GLY B 1 295 ? -6.102 -3.631 -8.758 1 59.28 295 GLY B O 1
ATOM 6007 N N . SER B 1 296 ? -5.578 -1.545 -8.609 1 60.06 296 SER B N 1
ATOM 6008 C CA . SER B 1 296 ? -4.488 -1.686 -7.648 1 60.06 296 SER B CA 1
ATOM 6009 C C . SER B 1 296 ? -4.969 -1.434 -6.223 1 60.06 296 SER B C 1
ATOM 6011 O O . SER B 1 296 ? -4.16 -1.323 -5.301 1 60.06 296 SER B O 1
ATOM 6013 N N . SER B 1 297 ? -6.297 -1.641 -6.008 1 70.94 297 SER B N 1
ATOM 6014 C CA . SER B 1 297 ? -6.785 -1.416 -4.648 1 70.94 297 SER B CA 1
ATOM 6015 C C . SER B 1 297 ? -6.48 -2.607 -3.748 1 70.94 297 SER B C 1
ATOM 6017 O O . SER B 1 297 ? -6.613 -3.76 -4.164 1 70.94 297 SER B O 1
ATOM 6019 N N . PRO B 1 298 ? -6.062 -2.281 -2.529 1 79.06 298 PRO B N 1
ATOM 6020 C CA . PRO B 1 298 ? -5.867 -3.377 -1.579 1 79.06 298 PRO B CA 1
ATOM 6021 C C . PRO B 1 298 ? -7.18 -4.055 -1.182 1 79.06 298 PRO B C 1
ATOM 6023 O O . PRO B 1 298 ? -7.164 -5.141 -0.602 1 79.06 298 PRO B O 1
ATOM 6026 N N . ILE B 1 299 ? -8.25 -3.354 -1.462 1 77.81 299 ILE B N 1
ATOM 6027 C CA . ILE B 1 299 ? -9.555 -3.922 -1.139 1 77.81 299 ILE B CA 1
ATOM 6028 C C . ILE B 1 299 ? -10.109 -4.676 -2.348 1 77.81 299 ILE B C 1
ATOM 6030 O O . ILE B 1 299 ? -10.133 -4.141 -3.461 1 77.81 299 ILE B O 1
ATOM 6034 N N . GLY B 1 300 ? -10.508 -5.875 -2.08 1 83.38 300 GLY B N 1
ATOM 6035 C CA . GLY B 1 300 ? -10.906 -6.754 -3.168 1 83.38 300 GLY B CA 1
ATOM 6036 C C . GLY B 1 300 ? -9.844 -7.777 -3.529 1 83.38 300 GLY B C 1
ATOM 6037 O O . GLY B 1 300 ? -9.133 -8.281 -2.656 1 83.38 300 GLY B O 1
ATOM 6038 N N . ASN B 1 301 ? -9.938 -8.289 -4.828 1 89.81 301 ASN B N 1
ATOM 6039 C CA . ASN B 1 301 ? -8.977 -9.266 -5.328 1 89.81 301 ASN B CA 1
ATOM 6040 C C . ASN B 1 301 ? -9.031 -10.562 -4.531 1 89.81 301 ASN B C 1
ATOM 6042 O O . ASN B 1 301 ? -7.996 -11.141 -4.203 1 89.81 301 ASN B O 1
ATOM 6046 N N . VAL B 1 302 ? -10.211 -10.922 -4.121 1 96.06 302 VAL B N 1
ATOM 6047 C CA . VAL B 1 302 ? -10.469 -12.195 -3.449 1 96.06 302 VAL B CA 1
ATOM 6048 C C . VAL B 1 302 ? -11.086 -13.188 -4.434 1 96.06 302 VAL B C 1
ATOM 6050 O O . VAL B 1 302 ? -11.922 -12.805 -5.262 1 96.06 302 VAL B O 1
ATOM 6053 N N . TYR B 1 303 ? -10.664 -14.414 -4.348 1 97.31 303 TYR B N 1
ATOM 6054 C CA . TYR B 1 303 ? -11.188 -15.438 -5.242 1 97.31 303 TYR B CA 1
ATOM 6055 C C . TYR B 1 303 ? -11.32 -16.766 -4.523 1 97.31 303 TYR B C 1
ATOM 6057 O O . TYR B 1 303 ? -10.758 -16.953 -3.439 1 97.31 303 TYR B O 1
ATOM 6065 N N . GLY B 1 304 ? -12.07 -17.641 -5.141 1 98.12 304 GLY B N 1
ATOM 6066 C CA . GLY B 1 304 ? -12.266 -18.953 -4.523 1 98.12 304 GLY B CA 1
ATOM 6067 C C . GLY B 1 304 ? -12.758 -20 -5.496 1 98.12 304 GLY B C 1
ATOM 6068 O O . GLY B 1 304 ? -12.875 -19.75 -6.695 1 98.12 304 GLY B O 1
ATOM 6069 N N . PHE B 1 305 ? -12.984 -21.188 -4.906 1 98.25 305 PHE B N 1
ATOM 6070 C CA . PHE B 1 305 ? -13.219 -22.391 -5.695 1 98.25 305 PHE B CA 1
ATOM 6071 C C . PHE B 1 305 ? -14.375 -23.203 -5.117 1 98.25 305 PHE B C 1
ATOM 6073 O O . PHE B 1 305 ? -14.789 -22.969 -3.975 1 98.25 305 PHE B O 1
ATOM 6080 N N . PRO B 1 306 ? -14.922 -24.141 -5.965 1 97.75 306 PRO B N 1
ATOM 6081 C CA . PRO B 1 306 ? -15.766 -25.156 -5.344 1 97.75 306 PRO B CA 1
ATOM 6082 C C . PRO B 1 306 ? -15.016 -25.984 -4.301 1 97.75 306 PRO B C 1
ATOM 6084 O O . PRO B 1 306 ? -13.781 -25.984 -4.281 1 97.75 306 PRO B O 1
ATOM 6087 N N . ILE B 1 307 ? -15.719 -26.641 -3.449 1 97.62 307 ILE B N 1
ATOM 6088 C CA . ILE B 1 307 ? -15.094 -27.406 -2.385 1 97.62 307 ILE B CA 1
ATOM 6089 C C . ILE B 1 307 ? -14.383 -28.625 -2.98 1 97.62 307 ILE B C 1
ATOM 6091 O O . ILE B 1 307 ? -14.766 -29.109 -4.047 1 97.62 307 ILE B O 1
ATOM 6095 N N . THR B 1 308 ? -13.352 -29.078 -2.324 1 95.25 308 THR B N 1
ATOM 6096 C CA . THR B 1 308 ? -12.695 -30.328 -2.648 1 95.25 308 THR B CA 1
ATOM 6097 C C . THR B 1 308 ? -13.516 -31.516 -2.156 1 95.25 308 THR B C 1
ATOM 6099 O O . THR B 1 308 ? -14.539 -31.344 -1.501 1 95.25 308 THR B O 1
ATOM 6102 N N . GLU B 1 309 ? -13.031 -32.688 -2.482 1 91.38 309 GLU B N 1
ATOM 6103 C CA . GLU B 1 309 ? -13.719 -33.906 -2.109 1 91.38 309 GLU B CA 1
ATOM 6104 C C . GLU B 1 309 ? -13.82 -34.062 -0.593 1 91.38 309 GLU B C 1
ATOM 6106 O O . GLU B 1 309 ? -14.781 -34.625 -0.081 1 91.38 309 GLU B O 1
ATOM 6111 N N . ASP B 1 310 ? -12.898 -33.469 0.094 1 93.12 310 ASP B N 1
ATOM 6112 C CA . ASP B 1 310 ? -12.875 -33.562 1.549 1 93.12 310 ASP B CA 1
ATOM 6113 C C . ASP B 1 310 ? -13.516 -32.344 2.203 1 93.12 310 ASP B C 1
ATOM 6115 O O . ASP B 1 310 ? -13.398 -32.156 3.414 1 93.12 310 ASP B O 1
ATOM 6119 N N . GLY B 1 311 ? -14.094 -31.484 1.471 1 96.38 311 GLY B N 1
ATOM 6120 C CA . GLY B 1 311 ? -14.906 -30.406 2 1 96.38 311 GLY B CA 1
ATOM 6121 C C . GLY B 1 311 ? -14.109 -29.141 2.277 1 96.38 311 GLY B C 1
ATOM 6122 O O . GLY B 1 311 ? -14.508 -28.328 3.107 1 96.38 311 GLY B O 1
ATOM 6123 N N . LEU B 1 312 ? -12.992 -29 1.65 1 97.12 312 LEU B N 1
ATOM 6124 C CA . LEU B 1 312 ? -12.188 -27.797 1.821 1 97.12 312 LEU B CA 1
ATOM 6125 C C . LEU B 1 312 ? -12.602 -26.734 0.816 1 97.12 312 LEU B C 1
ATOM 6127 O O . LEU B 1 312 ? -12.664 -26.984 -0.387 1 97.12 312 LEU B O 1
ATOM 6131 N N . PHE B 1 313 ? -12.922 -25.578 1.349 1 98.12 313 PHE B N 1
ATOM 6132 C CA . PHE B 1 313 ? -13.227 -24.391 0.561 1 98.12 313 PHE B CA 1
ATOM 6133 C C . PHE B 1 313 ? -12.062 -23.422 0.577 1 98.12 313 PHE B C 1
ATOM 6135 O O . PHE B 1 313 ? -11.797 -22.781 1.596 1 98.12 313 PHE B O 1
ATOM 6142 N N . LYS B 1 314 ? -11.375 -23.312 -0.575 1 98.25 314 LYS B N 1
ATOM 6143 C CA . LYS B 1 314 ? -10.172 -22.5 -0.673 1 98.25 314 LYS B CA 1
ATOM 6144 C C . LYS B 1 314 ? -10.5 -21.078 -1.102 1 98.25 314 LYS B C 1
ATOM 6146 O O . LYS B 1 314 ? -11.195 -20.875 -2.1 1 98.25 314 LYS B O 1
ATOM 6151 N N . VAL B 1 315 ? -9.984 -20.109 -0.373 1 98.44 315 VAL B N 1
ATOM 6152 C CA . VAL B 1 315 ? -10.125 -18.688 -0.696 1 98.44 315 VAL B CA 1
ATOM 6153 C C . VAL B 1 315 ? -8.742 -18.047 -0.772 1 98.44 315 VAL B C 1
ATOM 6155 O O . VAL B 1 315 ? -7.922 -18.203 0.133 1 98.44 315 VAL B O 1
ATOM 6158 N N . GLY B 1 316 ? -8.484 -17.344 -1.872 1 97.44 316 GLY B N 1
ATOM 6159 C CA . GLY B 1 316 ? -7.227 -16.641 -2.057 1 97.44 316 GLY B CA 1
ATOM 6160 C C . GLY B 1 316 ? -7.391 -15.125 -2.092 1 97.44 316 GLY B C 1
ATOM 6161 O O . GLY B 1 316 ? -8.43 -14.617 -2.51 1 97.44 316 GLY B O 1
ATOM 6162 N N . TYR B 1 317 ? -6.457 -14.422 -1.601 1 95.75 317 TYR B N 1
ATOM 6163 C CA . TYR B 1 317 ? -6.34 -12.969 -1.658 1 95.75 317 TYR B CA 1
ATOM 6164 C C . TYR B 1 317 ? -5 -12.555 -2.258 1 95.75 317 TYR B C 1
ATOM 6166 O O . TYR B 1 317 ? -3.943 -12.961 -1.771 1 95.75 317 TYR B O 1
ATOM 6174 N N . ARG B 1 318 ? -5.07 -11.68 -3.266 1 90.81 318 ARG B N 1
ATOM 6175 C CA . ARG B 1 318 ? -3.836 -11.273 -3.924 1 90.81 318 ARG B CA 1
ATOM 6176 C C . ARG B 1 318 ? -3.779 -9.758 -4.086 1 90.81 318 ARG B C 1
ATOM 6178 O O . ARG B 1 318 ? -2.988 -9.242 -4.883 1 90.81 318 ARG B O 1
ATOM 6185 N N . GLY B 1 319 ? -4.695 -9.062 -3.465 1 88.12 319 GLY B N 1
ATOM 6186 C CA . GLY B 1 319 ? -4.664 -7.613 -3.537 1 88.12 319 GLY B CA 1
ATOM 6187 C C . GLY B 1 319 ? -3.369 -7.016 -3.021 1 88.12 319 GLY B C 1
ATOM 6188 O O . GLY B 1 319 ? -2.885 -6.016 -3.555 1 88.12 319 GLY B O 1
ATOM 6189 N N . LEU B 1 320 ? -2.922 -7.539 -1.998 1 90.31 320 LEU B N 1
ATOM 6190 C CA . LEU B 1 320 ? -1.604 -7.203 -1.471 1 90.31 320 LEU B CA 1
ATOM 6191 C C . LEU B 1 320 ? -0.692 -8.43 -1.468 1 90.31 320 LEU B C 1
ATOM 6193 O O . LEU B 1 320 ? -1.059 -9.477 -0.937 1 90.31 320 LEU B O 1
ATOM 6197 N N . LYS B 1 321 ? 0.432 -8.234 -2.088 1 93.19 321 LYS B N 1
ATOM 6198 C CA . LYS B 1 321 ? 1.456 -9.273 -2.023 1 93.19 321 LYS B CA 1
ATOM 6199 C C . LYS B 1 321 ? 2.596 -8.867 -1.095 1 93.19 321 LYS B C 1
ATOM 6201 O O . LYS B 1 321 ? 2.816 -7.676 -0.862 1 93.19 321 LYS B O 1
ATOM 6206 N N . TYR B 1 322 ? 3.256 -9.898 -0.61 1 95.5 322 TYR B N 1
ATOM 6207 C CA . TYR B 1 322 ? 4.266 -9.641 0.412 1 95.5 322 TYR B CA 1
ATOM 6208 C C . TYR B 1 322 ? 5.602 -10.266 0.034 1 95.5 322 TYR B C 1
ATOM 6210 O O . TYR B 1 322 ? 5.656 -11.148 -0.831 1 95.5 322 TYR B O 1
ATOM 6218 N N . THR B 1 323 ? 6.66 -9.758 0.616 1 97 323 THR B N 1
ATOM 6219 C CA . THR B 1 323 ? 8.023 -10.234 0.383 1 97 323 THR B CA 1
ATOM 6220 C C . THR B 1 323 ? 8.664 -10.688 1.688 1 97 323 THR B C 1
ATOM 6222 O O . THR B 1 323 ? 8.156 -10.398 2.773 1 97 323 THR B O 1
ATOM 6225 N N . ASN B 1 324 ? 9.695 -11.453 1.62 1 98 324 ASN B N 1
ATOM 6226 C CA . ASN B 1 324 ? 10.531 -11.945 2.707 1 98 324 ASN B CA 1
ATOM 6227 C C . ASN B 1 324 ? 12.016 -11.93 2.324 1 98 324 ASN B C 1
ATOM 6229 O O . ASN B 1 324 ? 12.508 -12.883 1.716 1 98 324 ASN B O 1
ATOM 6233 N N . PHE B 1 325 ? 12.727 -10.938 2.75 1 97 325 PHE B N 1
ATOM 6234 C CA . PHE B 1 325 ? 14.102 -10.758 2.291 1 97 325 PHE B CA 1
ATOM 6235 C C . PHE B 1 325 ? 15.07 -11.539 3.16 1 97 325 PHE B C 1
ATOM 6237 O O . PHE B 1 325 ? 14.914 -11.594 4.383 1 97 325 PHE B O 1
ATOM 6244 N N . ALA B 1 326 ? 16.031 -12.125 2.549 1 96.69 326 ALA B N 1
ATOM 6245 C CA . ALA B 1 326 ? 17.141 -12.852 3.168 1 96.69 326 ALA B CA 1
ATOM 6246 C C . ALA B 1 326 ? 18.438 -12.625 2.404 1 96.69 326 ALA B C 1
ATOM 6248 O O . ALA B 1 326 ? 18.422 -12.102 1.286 1 96.69 326 ALA B O 1
ATOM 6249 N N . ASP B 1 327 ? 19.562 -12.945 3.031 1 96.56 327 ASP B N 1
ATOM 6250 C CA . ASP B 1 327 ? 20.844 -12.914 2.348 1 96.56 327 ASP B CA 1
ATOM 6251 C C . ASP B 1 327 ? 20.891 -13.93 1.206 1 96.56 327 ASP B C 1
ATOM 6253 O O . ASP B 1 327 ? 20.422 -15.062 1.358 1 96.56 327 ASP B O 1
ATOM 6257 N N . HIS B 1 328 ? 21.406 -13.461 0.109 1 96.38 328 HIS B N 1
ATOM 6258 C CA . HIS B 1 328 ? 21.609 -14.414 -0.973 1 96.38 328 HIS B CA 1
ATOM 6259 C C . HIS B 1 328 ? 22.594 -15.508 -0.563 1 96.38 328 HIS B C 1
ATOM 6261 O O . HIS B 1 328 ? 23.609 -15.234 0.075 1 96.38 328 HIS B O 1
ATOM 6267 N N . PRO B 1 329 ? 22.297 -16.734 -0.976 1 94.81 329 PRO B N 1
ATOM 6268 C CA . PRO B 1 329 ? 23.156 -17.828 -0.504 1 94.81 329 PRO B CA 1
ATOM 6269 C C . PRO B 1 329 ? 24.562 -17.766 -1.096 1 94.81 329 PRO B C 1
ATOM 6271 O O . PRO B 1 329 ? 25.516 -18.234 -0.47 1 94.81 329 PRO B O 1
ATOM 6274 N N . SER B 1 330 ? 24.734 -17.172 -2.277 1 94.12 330 SER B N 1
ATOM 6275 C CA . SER B 1 330 ? 26.031 -17.266 -2.928 1 94.12 330 SER B CA 1
ATOM 6276 C C . SER B 1 330 ? 26.578 -15.883 -3.281 1 94.12 330 SER B C 1
ATOM 6278 O O . SER B 1 330 ? 27.703 -15.75 -3.746 1 94.12 330 SER B O 1
ATOM 6280 N N . GLU B 1 331 ? 25.75 -14.852 -3.207 1 95.06 331 GLU B N 1
ATOM 6281 C CA . GLU B 1 331 ? 26.172 -13.492 -3.535 1 95.06 331 GLU B CA 1
ATOM 6282 C C . GLU B 1 331 ? 26.188 -12.602 -2.297 1 95.06 331 GLU B C 1
ATOM 6284 O O . GLU B 1 331 ? 25.172 -12 -1.948 1 95.06 331 GLU B O 1
ATOM 6289 N N . PRO B 1 332 ? 27.406 -12.438 -1.708 1 94.12 332 PRO B N 1
ATOM 6290 C CA . PRO B 1 332 ? 27.484 -11.594 -0.509 1 94.12 332 PRO B CA 1
ATOM 6291 C C . PRO B 1 332 ? 26.953 -10.18 -0.743 1 94.12 332 PRO B C 1
ATOM 6293 O O . PRO B 1 332 ? 27.25 -9.57 -1.773 1 94.12 332 PRO B O 1
ATOM 6296 N N . GLY B 1 333 ? 26.188 -9.742 0.153 1 93.38 333 GLY B N 1
ATOM 6297 C CA . GLY B 1 333 ? 25.688 -8.375 0.092 1 93.38 333 GLY B CA 1
ATOM 6298 C C . GLY B 1 333 ? 24.375 -8.25 -0.649 1 93.38 333 GLY B C 1
ATOM 6299 O O . GLY B 1 333 ? 23.672 -7.246 -0.519 1 93.38 333 GLY B O 1
ATOM 6300 N N . LEU B 1 334 ? 24.016 -9.297 -1.445 1 94.88 334 LEU B N 1
ATOM 6301 C CA . LEU B 1 334 ? 22.766 -9.273 -2.189 1 94.88 334 LEU B CA 1
ATOM 6302 C C . LEU B 1 334 ? 21.609 -9.797 -1.332 1 94.88 334 LEU B C 1
ATOM 6304 O O . LEU B 1 334 ? 21.719 -10.859 -0.722 1 94.88 334 LEU B O 1
ATOM 6308 N N . ARG B 1 335 ? 20.594 -8.953 -1.198 1 95.69 335 ARG B N 1
ATOM 6309 C CA . ARG B 1 335 ? 19.375 -9.32 -0.498 1 95.69 335 ARG B CA 1
ATOM 6310 C C . ARG B 1 335 ? 18.25 -9.633 -1.483 1 95.69 335 ARG B C 1
ATOM 6312 O O . ARG B 1 335 ? 17.984 -8.852 -2.4 1 95.69 335 ARG B O 1
ATOM 6319 N N . ILE B 1 336 ? 17.594 -10.789 -1.323 1 96.19 336 ILE B N 1
ATOM 6320 C CA . ILE B 1 336 ? 16.516 -11.172 -2.221 1 96.19 336 ILE B CA 1
ATOM 6321 C C . ILE B 1 336 ? 15.328 -11.695 -1.408 1 96.19 336 ILE B C 1
ATOM 6323 O O . ILE B 1 336 ? 15.5 -12.156 -0.278 1 96.19 336 ILE B O 1
ATOM 6327 N N . SER B 1 337 ? 14.172 -11.539 -1.943 1 97 337 SER B N 1
ATOM 6328 C CA . SER B 1 337 ? 13 -12.172 -1.342 1 97 337 SER B CA 1
ATOM 6329 C C . SER B 1 337 ? 12.969 -13.664 -1.649 1 97 337 SER B C 1
ATOM 6331 O O . SER B 1 337 ? 13.25 -14.078 -2.777 1 97 337 SER B O 1
ATOM 6333 N N . VAL B 1 338 ? 12.664 -14.484 -0.644 1 97.25 338 VAL B N 1
ATOM 6334 C CA . VAL B 1 338 ? 12.602 -15.93 -0.787 1 97.25 338 VAL B CA 1
ATOM 6335 C C . VAL B 1 338 ? 11.344 -16.469 -0.103 1 97.25 338 VAL B C 1
ATOM 6337 O O . VAL B 1 338 ? 10.82 -15.844 0.824 1 97.25 338 VAL B O 1
ATOM 6340 N N . PRO B 1 339 ? 10.859 -17.625 -0.563 1 97.62 339 PRO B N 1
ATOM 6341 C CA . PRO B 1 339 ? 9.688 -18.203 0.09 1 97.62 339 PRO B CA 1
ATOM 6342 C C . PRO B 1 339 ? 9.922 -18.5 1.57 1 97.62 339 PRO B C 1
ATOM 6344 O O . PRO B 1 339 ? 11.016 -18.891 1.958 1 97.62 339 PRO B O 1
ATOM 6347 N N . LYS B 1 340 ? 8.945 -18.234 2.35 1 97.88 340 LYS B N 1
ATOM 6348 C CA . LYS B 1 340 ? 8.836 -18.594 3.76 1 97.88 340 LYS B CA 1
ATOM 6349 C C . LYS B 1 340 ? 7.566 -19.391 4.023 1 97.88 340 LYS B C 1
ATOM 6351 O O . LYS B 1 340 ? 6.465 -18.844 4 1 97.88 340 LYS B O 1
ATOM 6356 N N . THR B 1 341 ? 7.727 -20.734 4.242 1 97 341 THR B N 1
ATOM 6357 C CA . THR B 1 341 ? 6.594 -21.641 4.332 1 97 341 THR B CA 1
ATOM 6358 C C . THR B 1 341 ? 6.684 -22.5 5.594 1 97 341 THR B C 1
ATOM 6360 O O . THR B 1 341 ? 7.582 -22.297 6.414 1 97 341 THR B O 1
ATOM 6363 N N . LYS B 1 342 ? 5.707 -23.422 5.734 1 95.62 342 LYS B N 1
ATOM 6364 C CA . LYS B 1 342 ? 5.688 -24.359 6.859 1 95.62 342 LYS B CA 1
ATOM 6365 C C . LYS B 1 342 ? 6.848 -25.344 6.777 1 95.62 342 LYS B C 1
ATOM 6367 O O . LYS B 1 342 ? 7.168 -26.016 7.758 1 95.62 342 LYS B O 1
ATOM 6372 N N . TYR B 1 343 ? 7.57 -25.344 5.66 1 94.12 343 TYR B N 1
ATOM 6373 C CA . TYR B 1 343 ? 8.586 -26.375 5.453 1 94.12 343 TYR B CA 1
ATOM 6374 C C . TYR B 1 343 ? 9.977 -25.75 5.402 1 94.12 343 TYR B C 1
ATOM 6376 O O . TYR B 1 343 ? 10.984 -26.469 5.379 1 94.12 343 TYR B O 1
ATOM 6384 N N . THR B 1 344 ? 10.047 -24.422 5.34 1 95.06 344 THR B N 1
ATOM 6385 C CA . THR B 1 344 ? 11.344 -23.766 5.32 1 95.06 344 THR B CA 1
ATOM 6386 C C . THR B 1 344 ? 11.992 -23.797 6.703 1 95.06 344 THR B C 1
ATOM 6388 O O . THR B 1 344 ? 11.352 -24.188 7.684 1 95.06 344 THR B O 1
ATOM 6391 N N . GLU B 1 345 ? 13.305 -23.438 6.75 1 92.81 345 GLU B N 1
ATOM 6392 C CA . GLU B 1 345 ? 14.023 -23.438 8.016 1 92.81 345 GLU B CA 1
ATOM 6393 C C . GLU B 1 345 ? 13.305 -22.609 9.07 1 92.81 345 GLU B C 1
ATOM 6395 O O . GLU B 1 345 ? 13.078 -23.062 10.188 1 92.81 345 GLU B O 1
ATOM 6400 N N . ILE B 1 346 ? 13.016 -21.359 8.688 1 94.5 346 ILE B N 1
ATOM 6401 C CA . ILE B 1 346 ? 12.125 -20.562 9.508 1 94.5 346 ILE B CA 1
ATOM 6402 C C . ILE B 1 346 ? 10.688 -20.719 9.031 1 94.5 346 ILE B C 1
ATOM 6404 O O . ILE B 1 346 ? 10.32 -20.234 7.957 1 94.5 346 ILE B O 1
ATOM 6408 N N . LYS B 1 347 ? 9.938 -21.375 9.812 1 96.44 347 LYS B N 1
ATOM 6409 C CA . LYS B 1 347 ? 8.602 -21.797 9.391 1 96.44 347 LYS B CA 1
ATOM 6410 C C . LYS B 1 347 ? 7.598 -20.656 9.531 1 96.44 347 LYS B C 1
ATOM 6412 O O . LYS B 1 347 ? 7.703 -19.844 10.445 1 96.44 347 LYS B O 1
ATOM 6417 N N . GLU B 1 348 ? 6.672 -20.609 8.625 1 97.56 348 GLU B N 1
ATOM 6418 C CA . GLU B 1 348 ? 5.578 -19.641 8.672 1 97.56 348 GLU B CA 1
ATOM 6419 C C . GLU B 1 348 ? 4.289 -20.25 8.125 1 97.56 348 GLU B C 1
ATOM 6421 O O . GLU B 1 348 ? 4.25 -20.719 6.988 1 97.56 348 GLU B O 1
ATOM 6426 N N . THR B 1 349 ? 3.25 -20.266 8.953 1 97.25 349 THR B N 1
ATOM 6427 C CA . THR B 1 349 ? 1.95 -20.797 8.547 1 97.25 349 THR B CA 1
ATOM 6428 C C . THR B 1 349 ? 0.896 -19.688 8.555 1 97.25 349 THR B C 1
ATOM 6430 O O . THR B 1 349 ? -0.226 -19.891 8.086 1 97.25 349 THR B O 1
ATOM 6433 N N . ARG B 1 350 ? 1.264 -18.625 9.148 1 97.69 350 ARG B N 1
ATOM 6434 C CA . ARG B 1 350 ? 0.332 -17.516 9.305 1 97.69 350 ARG B CA 1
ATOM 6435 C C . ARG B 1 350 ? 0.304 -16.641 8.055 1 97.69 350 ARG B C 1
ATOM 6437 O O . ARG B 1 350 ? 1.169 -16.766 7.18 1 97.69 350 ARG B O 1
ATOM 6444 N N . ILE B 1 351 ? -0.707 -15.773 7.895 1 98.56 351 ILE B N 1
ATOM 6445 C CA . ILE B 1 351 ? -0.832 -14.766 6.855 1 98.56 351 ILE B CA 1
ATOM 6446 C C . ILE B 1 351 ? -1.107 -13.398 7.488 1 98.56 351 ILE B C 1
ATOM 6448 O O . ILE B 1 351 ? -1.462 -13.32 8.664 1 98.56 351 ILE B O 1
ATOM 6452 N N . PRO B 1 352 ? -0.859 -12.32 6.777 1 97.62 352 PRO B N 1
ATOM 6453 C CA . PRO B 1 352 ? -1.094 -10.984 7.332 1 97.62 352 PRO B CA 1
ATOM 6454 C C . PRO B 1 352 ? -2.527 -10.789 7.816 1 97.62 352 PRO B C 1
ATOM 6456 O O . PRO B 1 352 ? -3.471 -11.258 7.172 1 97.62 352 PRO B O 1
ATOM 6459 N N . LEU B 1 353 ? -2.701 -10.102 8.922 1 98.06 353 LEU B N 1
ATOM 6460 C CA . LEU B 1 353 ? -4 -9.828 9.531 1 98.06 353 LEU B CA 1
ATOM 6461 C C . LEU B 1 353 ? -4.934 -9.148 8.539 1 98.06 353 LEU B C 1
ATOM 6463 O O . LEU B 1 353 ? -6.125 -9.469 8.484 1 98.06 353 LEU B O 1
ATOM 6467 N N . VAL B 1 354 ? -4.426 -8.258 7.734 1 96.19 354 VAL B N 1
ATOM 6468 C CA . VAL B 1 354 ? -5.219 -7.539 6.742 1 96.19 354 VAL B CA 1
ATOM 6469 C C . VAL B 1 354 ? -5.867 -8.531 5.781 1 96.19 354 VAL B C 1
ATOM 6471 O O . VAL B 1 354 ? -7.023 -8.359 5.391 1 96.19 354 VAL B O 1
ATOM 6474 N N . SER B 1 355 ? -5.164 -9.547 5.414 1 97.06 355 SER B N 1
ATOM 6475 C CA . SER B 1 355 ? -5.684 -10.555 4.496 1 97.06 355 SER B CA 1
ATOM 6476 C C . SER B 1 355 ? -6.832 -11.336 5.125 1 97.06 355 SER B C 1
ATOM 6478 O O . SER B 1 355 ? -7.852 -11.578 4.477 1 97.06 355 SER B O 1
ATOM 6480 N N . VAL B 1 356 ? -6.645 -11.727 6.383 1 98 356 VAL B N 1
ATOM 6481 C CA . VAL B 1 356 ? -7.66 -12.484 7.102 1 98 356 VAL B CA 1
ATOM 6482 C C . VAL B 1 356 ? -8.945 -11.672 7.195 1 98 356 VAL B C 1
ATOM 6484 O O . VAL B 1 356 ? -10.031 -12.172 6.883 1 98 356 VAL B O 1
ATOM 6487 N N . GLU B 1 357 ? -8.844 -10.453 7.559 1 96.69 357 GLU B N 1
ATOM 6488 C CA . GLU B 1 357 ? -10.016 -9.602 7.746 1 96.69 357 GLU B CA 1
ATOM 6489 C C . GLU B 1 357 ? -10.75 -9.367 6.426 1 96.69 357 GLU B C 1
ATOM 6491 O O . GLU B 1 357 ? -11.977 -9.383 6.379 1 96.69 357 GLU B O 1
ATOM 6496 N N . LEU B 1 358 ? -9.992 -9.172 5.391 1 95.12 358 LEU B N 1
ATOM 6497 C CA . LEU B 1 358 ? -10.586 -8.93 4.078 1 95.12 358 LEU B CA 1
ATOM 6498 C C . LEU B 1 358 ? -11.312 -10.172 3.576 1 95.12 358 LEU B C 1
ATOM 6500 O O . LEU B 1 358 ? -12.422 -10.086 3.057 1 95.12 358 LEU B O 1
ATOM 6504 N N . ILE B 1 359 ? -10.672 -11.328 3.707 1 97.38 359 ILE B N 1
ATOM 6505 C CA . ILE B 1 359 ? -11.273 -12.578 3.262 1 97.38 359 ILE B CA 1
ATOM 6506 C C . ILE B 1 359 ? -12.547 -12.852 4.062 1 97.38 359 ILE B C 1
ATOM 6508 O O . ILE B 1 359 ? -13.586 -13.188 3.49 1 97.38 359 ILE B O 1
ATOM 6512 N N . LYS B 1 360 ? -12.477 -12.703 5.355 1 97.5 360 LYS B N 1
ATOM 6513 C CA . LYS B 1 360 ? -13.641 -12.945 6.199 1 97.5 360 LYS B CA 1
ATOM 6514 C C . LYS B 1 360 ? -14.781 -12 5.84 1 97.5 360 LYS B C 1
ATOM 6516 O O . LYS B 1 360 ? -15.945 -12.414 5.77 1 97.5 360 LYS B O 1
ATOM 6521 N N . ASP B 1 361 ? -14.477 -10.734 5.668 1 95.5 361 ASP B N 1
ATOM 6522 C CA . ASP B 1 361 ? -15.492 -9.766 5.277 1 95.5 361 ASP B CA 1
ATOM 6523 C C . ASP B 1 361 ? -16.141 -10.156 3.951 1 95.5 361 ASP B C 1
ATOM 6525 O O . ASP B 1 361 ? -17.359 -10.07 3.807 1 95.5 361 ASP B O 1
ATOM 6529 N N . THR B 1 362 ? -15.352 -10.531 3.02 1 95.75 362 THR B N 1
ATOM 6530 C CA . THR B 1 362 ? -15.844 -10.945 1.709 1 95.75 362 THR B CA 1
ATOM 6531 C C . THR B 1 362 ? -16.766 -12.156 1.833 1 95.75 362 THR B C 1
ATOM 6533 O O . THR B 1 362 ? -17.828 -12.195 1.21 1 95.75 362 THR B O 1
ATOM 6536 N N . LEU B 1 363 ? -16.375 -13.148 2.633 1 97.25 363 LEU B N 1
ATOM 6537 C CA . LEU B 1 363 ? -17.188 -14.344 2.801 1 97.25 363 LEU B CA 1
ATOM 6538 C C . LEU B 1 363 ? -18.531 -14 3.449 1 97.25 363 LEU B C 1
ATOM 6540 O O . LEU B 1 363 ? -19.562 -14.539 3.066 1 97.25 363 LEU B O 1
ATOM 6544 N N . ARG B 1 364 ? -18.516 -13.141 4.41 1 96.88 364 ARG B N 1
ATOM 6545 C CA . ARG B 1 364 ? -19.766 -12.734 5.062 1 96.88 364 ARG B CA 1
ATOM 6546 C C . ARG B 1 364 ? -20.719 -12.094 4.066 1 96.88 364 ARG B C 1
ATOM 6548 O O . ARG B 1 364 ? -21.938 -12.281 4.16 1 96.88 364 ARG B O 1
ATOM 6555 N N . LYS B 1 365 ? -20.172 -11.422 3.156 1 95.75 365 LYS B N 1
ATOM 6556 C CA . LYS B 1 365 ? -20.984 -10.695 2.182 1 95.75 365 LYS B CA 1
ATOM 6557 C C . LYS B 1 365 ? -21.469 -11.633 1.074 1 95.75 365 LYS B C 1
ATOM 6559 O O . LYS B 1 365 ? -22.656 -11.633 0.732 1 95.75 365 LYS B O 1
ATOM 6564 N N . LEU B 1 366 ? -20.625 -12.445 0.549 1 97.31 366 LEU B N 1
ATOM 6565 C CA . LEU B 1 366 ? -20.922 -13.211 -0.654 1 97.31 366 LEU B CA 1
ATOM 6566 C C . LEU B 1 366 ? -21.453 -14.602 -0.297 1 97.31 366 LEU B C 1
ATOM 6568 O O . LEU B 1 366 ? -22.219 -15.195 -1.063 1 97.31 366 LEU B O 1
ATOM 6572 N N . PHE B 1 367 ? -21 -15.133 0.829 1 97.94 367 PHE B N 1
ATOM 6573 C CA . PHE B 1 367 ? -21.328 -16.484 1.232 1 97.94 367 PHE B CA 1
ATOM 6574 C C . PHE B 1 367 ? -21.641 -16.547 2.723 1 97.94 367 PHE B C 1
ATOM 6576 O O . PHE B 1 367 ? -20.984 -17.281 3.471 1 97.94 367 PHE B O 1
ATOM 6583 N N . PRO B 1 368 ? -22.734 -15.945 3.154 1 97.38 368 PRO B N 1
ATOM 6584 C CA . PRO B 1 368 ? -23.047 -15.898 4.586 1 97.38 368 PRO B CA 1
ATOM 6585 C C . PRO B 1 368 ? -23.203 -17.281 5.203 1 97.38 368 PRO B C 1
ATOM 6587 O O . PRO B 1 368 ? -22.859 -17.484 6.367 1 97.38 368 PRO B O 1
ATOM 6590 N N . ASN B 1 369 ? -23.703 -18.25 4.477 1 96.88 369 ASN B N 1
ATOM 6591 C CA . ASN B 1 369 ? -23.859 -19.594 4.992 1 96.88 369 ASN B CA 1
ATOM 6592 C C . ASN B 1 369 ? -22.516 -20.266 5.262 1 96.88 369 ASN B C 1
ATOM 6594 O O . ASN B 1 369 ? -22.375 -20.984 6.246 1 96.88 369 ASN B O 1
ATOM 6598 N N . ILE B 1 370 ? -21.547 -20.031 4.391 1 97.56 370 ILE B N 1
ATOM 6599 C CA . ILE B 1 370 ? -20.219 -20.594 4.609 1 97.56 370 ILE B CA 1
ATOM 6600 C C . ILE B 1 370 ? -19.547 -19.875 5.785 1 97.56 370 ILE B C 1
ATOM 6602 O O . ILE B 1 370 ? -18.953 -20.516 6.648 1 97.56 370 ILE B O 1
ATOM 6606 N N . ALA B 1 371 ? -19.672 -18.547 5.805 1 97.12 371 ALA B N 1
ATOM 6607 C CA . ALA B 1 371 ? -19.094 -17.766 6.891 1 97.12 371 ALA B CA 1
ATOM 6608 C C . ALA B 1 371 ? -19.594 -18.25 8.25 1 97.12 371 ALA B C 1
ATOM 6610 O O . ALA B 1 371 ? -18.859 -18.234 9.234 1 97.12 371 ALA B O 1
ATOM 6611 N N . GLU B 1 372 ? -20.828 -18.688 8.266 1 96.12 372 GLU B N 1
ATOM 6612 C CA . GLU B 1 372 ? -21.469 -19.109 9.508 1 96.12 372 GLU B CA 1
ATOM 6613 C C . GLU B 1 372 ? -21.078 -20.531 9.867 1 96.12 372 GLU B C 1
ATOM 6615 O O . GLU B 1 372 ? -20.844 -20.844 11.039 1 96.12 372 GLU B O 1
ATOM 6620 N N . LYS B 1 373 ? -20.938 -21.391 8.906 1 96.94 373 LYS B N 1
ATOM 6621 C CA . LYS B 1 373 ? -20.938 -22.812 9.211 1 96.94 373 LYS B CA 1
ATOM 6622 C C . LYS B 1 373 ? -19.547 -23.406 9.094 1 96.94 373 LYS B C 1
ATOM 6624 O O . LYS B 1 373 ? -19.234 -24.422 9.727 1 96.94 373 LYS B O 1
ATOM 6629 N N . ALA B 1 374 ? -18.75 -22.844 8.242 1 97.75 374 ALA B N 1
ATOM 6630 C CA . ALA B 1 374 ? -17.406 -23.391 8.016 1 97.75 374 ALA B CA 1
ATOM 6631 C C . ALA B 1 374 ? -16.406 -22.828 9.008 1 97.75 374 ALA B C 1
ATOM 6633 O O . ALA B 1 374 ? -16.641 -21.766 9.609 1 97.75 374 ALA B O 1
ATOM 6634 N N . THR B 1 375 ? -15.336 -23.562 9.227 1 97.38 375 THR B N 1
ATOM 6635 C CA . THR B 1 375 ? -14.258 -23.109 10.094 1 97.38 375 THR B CA 1
ATOM 6636 C C . THR B 1 375 ? -12.938 -23.031 9.32 1 97.38 375 THR B C 1
ATOM 6638 O O . THR B 1 375 ? -12.766 -23.719 8.312 1 97.38 375 THR B O 1
ATOM 6641 N N . VAL B 1 376 ? -12.031 -22.188 9.812 1 97.75 376 VAL B N 1
ATOM 6642 C CA . VAL B 1 376 ? -10.734 -22.094 9.156 1 97.75 376 VAL B CA 1
ATOM 6643 C C . VAL B 1 376 ? -9.875 -23.297 9.516 1 97.75 376 VAL B C 1
ATOM 6645 O O . VAL B 1 376 ? -9.555 -23.516 10.68 1 97.75 376 VAL B O 1
ATOM 6648 N N . ALA B 1 377 ? -9.57 -24.031 8.516 1 96.62 377 ALA B N 1
ATOM 6649 C CA . ALA B 1 377 ? -8.727 -25.203 8.703 1 96.62 377 ALA B CA 1
ATOM 6650 C C . ALA B 1 377 ? -7.246 -24.828 8.719 1 96.62 377 ALA B C 1
ATOM 6652 O O . ALA B 1 377 ? -6.469 -25.391 9.5 1 96.62 377 ALA B O 1
ATOM 6653 N N . SER B 1 378 ? -6.871 -23.969 7.848 1 96.06 378 SER B N 1
ATOM 6654 C CA . SER B 1 378 ? -5.48 -23.531 7.777 1 96.06 378 SER B CA 1
ATOM 6655 C C . SER B 1 378 ? -5.34 -22.266 6.941 1 96.06 378 SER B C 1
ATOM 6657 O O . SER B 1 378 ? -6.266 -21.891 6.219 1 96.06 378 SER B O 1
ATOM 6659 N N . THR B 1 379 ? -4.246 -21.594 7.172 1 97.75 379 THR B N 1
ATOM 6660 C CA . THR B 1 379 ? -3.803 -20.484 6.336 1 97.75 379 THR B CA 1
ATOM 6661 C C . THR B 1 379 ? -2.393 -20.734 5.809 1 97.75 379 THR B C 1
ATOM 6663 O O . THR B 1 379 ? -1.645 -21.531 6.375 1 97.75 379 THR B O 1
ATOM 6666 N N . ARG B 1 380 ? -2.068 -20.125 4.707 1 97.06 380 ARG B N 1
ATOM 6667 C CA . ARG B 1 380 ? -0.698 -20.188 4.211 1 97.06 380 ARG B CA 1
ATOM 6668 C C . ARG B 1 380 ? -0.425 -19.047 3.23 1 97.06 380 ARG B C 1
ATOM 6670 O O . ARG B 1 380 ? -1.345 -18.547 2.58 1 97.06 380 ARG B O 1
ATOM 6677 N N . LEU B 1 381 ? 0.818 -18.719 3.154 1 97.5 381 LEU B N 1
ATOM 6678 C CA . LEU B 1 381 ? 1.284 -17.828 2.094 1 97.5 381 LEU B CA 1
ATOM 6679 C C . LEU B 1 381 ? 1.457 -18.594 0.784 1 97.5 381 LEU B C 1
ATOM 6681 O O . LEU B 1 381 ? 1.939 -19.719 0.78 1 97.5 381 LEU B O 1
ATOM 6685 N N . CYS B 1 382 ? 0.966 -18 -0.297 1 96.19 382 CYS B N 1
ATOM 6686 C CA . CYS B 1 382 ? 1.122 -18.562 -1.635 1 96.19 382 CYS B CA 1
ATOM 6687 C C . CYS B 1 382 ? 2.23 -17.844 -2.398 1 96.19 382 CYS B C 1
ATOM 6689 O O . CYS B 1 382 ? 1.991 -16.812 -3.031 1 96.19 382 CYS B O 1
ATOM 6691 N N . TRP B 1 383 ? 3.379 -18.484 -2.451 1 96.56 383 TRP B N 1
ATOM 6692 C CA . TRP B 1 383 ? 4.582 -17.875 -2.998 1 96.56 383 TRP B CA 1
ATOM 6693 C C . TRP B 1 383 ? 4.719 -18.172 -4.488 1 96.56 383 TRP B C 1
ATOM 6695 O O . TRP B 1 383 ? 4.469 -19.297 -4.926 1 96.56 383 TRP B O 1
ATOM 6705 N N . TYR B 1 384 ? 5.094 -17.203 -5.234 1 93.94 384 TYR B N 1
ATOM 6706 C CA . TYR B 1 384 ? 5.523 -17.375 -6.617 1 93.94 384 TYR B CA 1
ATOM 6707 C C . TYR B 1 384 ? 6.477 -16.266 -7.039 1 93.94 384 TYR B C 1
ATOM 6709 O O . TYR B 1 384 ? 6.848 -15.414 -6.227 1 93.94 384 TYR B O 1
ATOM 6717 N N . CYS B 1 385 ? 6.93 -16.375 -8.227 1 95.44 385 CYS B N 1
ATOM 6718 C CA . CYS B 1 385 ? 7.949 -15.461 -8.742 1 95.44 385 CYS B CA 1
ATOM 6719 C C . CYS B 1 385 ? 7.344 -14.461 -9.711 1 95.44 385 CYS B C 1
ATOM 6721 O O . CYS B 1 385 ? 6.922 -14.828 -10.812 1 95.44 385 CYS B O 1
ATOM 6723 N N . ASP B 1 386 ? 7.371 -13.18 -9.289 1 93.88 386 ASP B N 1
ATOM 6724 C CA . ASP B 1 386 ? 6.832 -12.125 -10.141 1 93.88 386 ASP B CA 1
ATOM 6725 C C . ASP B 1 386 ? 7.93 -11.516 -11.016 1 93.88 386 ASP B C 1
ATOM 6727 O O . ASP B 1 386 ? 9.047 -11.289 -10.547 1 93.88 386 ASP B O 1
ATOM 6731 N N . SER B 1 387 ? 7.602 -11.391 -12.297 1 92.19 387 SER B N 1
ATOM 6732 C CA . SER B 1 387 ? 8.398 -10.5 -13.133 1 92.19 387 SER B CA 1
ATOM 6733 C C . SER B 1 387 ? 7.906 -9.062 -13.039 1 92.19 387 SER B C 1
ATOM 6735 O O . SER B 1 387 ? 6.801 -8.805 -12.547 1 92.19 387 SER B O 1
ATOM 6737 N N . LEU B 1 388 ? 8.68 -8.148 -13.492 1 83.94 388 LEU B N 1
ATOM 6738 C CA . LEU B 1 388 ? 8.375 -6.734 -13.32 1 83.94 388 LEU B CA 1
ATOM 6739 C C . LEU B 1 388 ? 7.199 -6.32 -14.203 1 83.94 388 LEU B C 1
ATOM 6741 O O . LEU B 1 388 ? 6.449 -5.406 -13.852 1 83.94 388 LEU B O 1
ATOM 6745 N N . ASP B 1 389 ? 7 -7 -15.289 1 83.5 389 ASP B N 1
ATOM 6746 C CA . ASP B 1 389 ? 5.941 -6.609 -16.219 1 83.5 389 ASP B CA 1
ATOM 6747 C C . ASP B 1 389 ? 4.863 -7.691 -16.297 1 83.5 389 ASP B C 1
ATOM 6749 O O . ASP B 1 389 ? 4 -7.645 -17.172 1 83.5 389 ASP B O 1
ATOM 6753 N N . ASN B 1 390 ? 4.965 -8.742 -15.523 1 88.19 390 ASN B N 1
ATOM 6754 C CA . ASN B 1 390 ? 4.004 -9.836 -15.422 1 88.19 390 ASN B CA 1
ATOM 6755 C C . ASN B 1 390 ? 4.086 -10.766 -16.625 1 88.19 390 ASN B C 1
ATOM 6757 O O . ASN B 1 390 ? 3.26 -11.664 -16.781 1 88.19 390 ASN B O 1
ATOM 6761 N N . ASN B 1 391 ? 5.07 -10.43 -17.516 1 92 391 ASN B N 1
ATOM 6762 C CA . ASN B 1 391 ? 5.395 -11.422 -18.531 1 92 391 ASN B CA 1
ATOM 6763 C C . ASN B 1 391 ? 6.387 -12.461 -18.016 1 92 391 ASN B C 1
ATOM 6765 O O . ASN B 1 391 ? 7.168 -12.18 -17.109 1 92 391 ASN B O 1
ATOM 6769 N N . PHE B 1 392 ? 6.285 -13.617 -18.609 1 95.81 392 PHE B N 1
ATOM 6770 C CA . PHE B 1 392 ? 7.238 -14.633 -18.188 1 95.81 392 PHE B CA 1
ATOM 6771 C C . PHE B 1 392 ? 8.664 -14.227 -18.562 1 95.81 392 PHE B C 1
ATOM 6773 O O . PHE B 1 392 ? 8.867 -13.336 -19.391 1 95.81 392 PHE B O 1
ATOM 6780 N N . LEU B 1 393 ? 9.578 -14.758 -17.828 1 96.25 393 LEU B N 1
ATOM 6781 C CA . LEU B 1 393 ? 10.984 -14.68 -18.219 1 96.25 393 LEU B CA 1
ATOM 6782 C C . LEU B 1 393 ? 11.492 -16.031 -18.719 1 96.25 393 LEU B C 1
ATOM 6784 O O . LEU B 1 393 ? 11.82 -16.906 -17.922 1 96.25 393 LEU B O 1
ATOM 6788 N N . ILE B 1 394 ? 11.508 -16.141 -20 1 97.94 394 ILE B N 1
ATOM 6789 C CA . ILE B 1 394 ? 11.953 -17.359 -20.672 1 97.94 394 ILE B CA 1
ATOM 6790 C C . ILE B 1 394 ? 12.992 -17 -21.75 1 97.94 394 ILE B C 1
ATOM 6792 O O . ILE B 1 394 ? 12.641 -16.5 -22.812 1 97.94 394 ILE B O 1
ATOM 6796 N N . ASP B 1 395 ? 14.172 -17.266 -21.391 1 97.75 395 ASP B N 1
ATOM 6797 C CA . ASP B 1 395 ? 15.242 -16.875 -22.297 1 97.75 395 ASP B CA 1
ATOM 6798 C C . ASP B 1 395 ? 16.594 -17.422 -21.828 1 97.75 395 ASP B C 1
ATOM 6800 O O . ASP B 1 395 ? 16.719 -17.891 -20.703 1 97.75 395 ASP B O 1
ATOM 6804 N N . TYR B 1 396 ? 17.594 -17.359 -22.766 1 96.94 396 TYR B N 1
ATOM 6805 C CA . TYR B 1 396 ? 18.969 -17.578 -22.375 1 96.94 396 TYR B CA 1
ATOM 6806 C C . TYR B 1 396 ? 19.453 -16.484 -21.422 1 96.94 396 TYR B C 1
ATOM 6808 O O . TYR B 1 396 ? 19.125 -15.312 -21.609 1 96.94 396 TYR B O 1
ATOM 6816 N N . VAL B 1 397 ? 20.203 -16.938 -20.359 1 96.19 397 VAL B N 1
ATOM 6817 C CA . VAL B 1 397 ? 20.875 -15.969 -19.516 1 96.19 397 VAL B CA 1
ATOM 6818 C C . VAL B 1 397 ? 22.062 -15.359 -20.25 1 96.19 397 VAL B C 1
ATOM 6820 O O . VAL B 1 397 ? 22.938 -16.078 -20.734 1 96.19 397 VAL B O 1
ATOM 6823 N N . PRO B 1 398 ? 22.062 -14.031 -20.375 1 93.44 398 PRO B N 1
ATOM 6824 C CA . PRO B 1 398 ? 23.188 -13.43 -21.094 1 93.44 398 PRO B CA 1
ATOM 6825 C C . PRO B 1 398 ? 24.531 -13.75 -20.469 1 93.44 398 PRO B C 1
ATOM 6827 O O . PRO B 1 398 ? 24.656 -13.805 -19.25 1 93.44 398 PRO B O 1
ATOM 6830 N N . GLY B 1 399 ? 25.562 -13.992 -21.375 1 91.75 399 GLY B N 1
ATOM 6831 C CA . GLY B 1 399 ? 26.938 -14.125 -20.906 1 91.75 399 GLY B CA 1
ATOM 6832 C C . GLY B 1 399 ? 27.344 -15.562 -20.656 1 91.75 399 GLY B C 1
ATOM 6833 O O . GLY B 1 399 ? 28.406 -15.82 -20.094 1 91.75 399 GLY B O 1
ATOM 6834 N N . TYR B 1 400 ? 26.547 -16.547 -21.094 1 95.62 400 TYR B N 1
ATOM 6835 C CA . TYR B 1 400 ? 26.859 -17.938 -20.766 1 95.62 400 TYR B CA 1
ATOM 6836 C C . TYR B 1 400 ? 26.906 -18.797 -22.031 1 95.62 400 TYR B C 1
ATOM 6838 O O . TYR B 1 400 ? 26.656 -20 -21.984 1 95.62 400 TYR B O 1
ATOM 6846 N N . ASP B 1 401 ? 27.094 -18.219 -23.234 1 93.31 401 ASP B N 1
ATOM 6847 C CA . ASP B 1 401 ? 27.266 -18.906 -24.5 1 93.31 401 ASP B CA 1
ATOM 6848 C C . ASP B 1 401 ? 26.172 -19.953 -24.719 1 93.31 401 ASP B C 1
ATOM 6850 O O . ASP B 1 401 ? 26.453 -21.109 -24.984 1 93.31 401 ASP B O 1
ATOM 6854 N N . LYS B 1 402 ? 24.938 -19.625 -24.359 1 94.56 402 LYS B N 1
ATOM 6855 C CA . LYS B 1 402 ? 23.719 -20.406 -24.609 1 94.56 402 LYS B CA 1
ATOM 6856 C C . LYS B 1 402 ? 23.766 -21.734 -23.859 1 94.56 402 LYS B C 1
ATOM 6858 O O . LYS B 1 402 ? 23.266 -22.75 -24.344 1 94.56 402 LYS B O 1
ATOM 6863 N N . SER B 1 403 ? 24.438 -21.766 -22.703 1 97.25 403 SER B N 1
ATOM 6864 C CA . SER B 1 403 ? 24.516 -22.953 -21.859 1 97.25 403 SER B CA 1
ATOM 6865 C C . SER B 1 403 ? 23.625 -22.828 -20.625 1 97.25 403 SER B C 1
ATOM 6867 O O . SER B 1 403 ? 23.453 -23.781 -19.875 1 97.25 403 SER B O 1
ATOM 6869 N N . LEU B 1 404 ? 23.109 -21.641 -20.406 1 97.88 404 LEU B N 1
ATOM 6870 C CA . LEU B 1 404 ? 22.266 -21.359 -19.25 1 97.88 404 LEU B CA 1
ATOM 6871 C C . LEU B 1 404 ? 20.969 -20.672 -19.672 1 97.88 404 LEU B C 1
ATOM 6873 O O . LEU B 1 404 ? 20.984 -19.719 -20.453 1 97.88 404 LEU B O 1
ATOM 6877 N N . PHE B 1 405 ? 19.875 -21.25 -19.203 1 98.31 405 PHE B N 1
ATOM 6878 C CA . PHE B 1 405 ? 18.547 -20.844 -19.625 1 98.31 405 PHE B CA 1
ATOM 6879 C C . PHE B 1 405 ? 17.594 -20.734 -18.438 1 98.31 405 PHE B C 1
ATOM 6881 O O . PHE B 1 405 ? 17.797 -21.406 -17.422 1 98.31 405 PHE B O 1
ATOM 6888 N N . VAL B 1 406 ? 16.609 -19.797 -18.516 1 98.44 406 VAL B N 1
ATOM 6889 C CA . VAL B 1 406 ? 15.672 -19.625 -17.406 1 98.44 406 VAL B CA 1
ATOM 6890 C C . VAL B 1 406 ? 14.234 -19.734 -17.922 1 98.44 406 VAL B C 1
ATOM 6892 O O . VAL B 1 406 ? 13.922 -19.25 -19.016 1 98.44 406 VAL B O 1
ATOM 6895 N N . VAL B 1 407 ? 13.383 -20.453 -17.234 1 98.44 407 VAL B N 1
ATOM 6896 C CA . VAL B 1 407 ? 11.93 -20.484 -17.391 1 98.44 407 VAL B CA 1
ATOM 6897 C C . VAL B 1 407 ? 11.266 -20.156 -16.062 1 98.44 407 VAL B C 1
ATOM 6899 O O . VAL B 1 407 ? 11.047 -21.031 -15.227 1 98.44 407 VAL B O 1
ATOM 6902 N N . SER B 1 408 ? 10.922 -18.906 -15.852 1 96.94 408 SER B N 1
ATOM 6903 C CA . SER B 1 408 ? 10.398 -18.406 -14.586 1 96.94 408 SER B CA 1
ATOM 6904 C C . SER B 1 408 ? 9.547 -17.156 -14.789 1 96.94 408 SER B C 1
ATOM 6906 O O . SER B 1 408 ? 9 -16.953 -15.867 1 96.94 408 SER B O 1
ATOM 6908 N N . GLY B 1 409 ? 9.258 -16.484 -13.711 1 95.69 409 GLY B N 1
ATOM 6909 C CA . GLY B 1 409 ? 8.422 -15.297 -13.82 1 95.69 409 GLY B CA 1
ATOM 6910 C C . GLY B 1 409 ? 6.965 -15.617 -14.078 1 95.69 409 GLY B C 1
ATOM 6911 O O . GLY B 1 409 ? 6.305 -14.938 -14.867 1 95.69 409 GLY B O 1
ATOM 6912 N N . GLY B 1 410 ? 6.48 -16.625 -13.516 1 95.25 410 GLY B N 1
ATOM 6913 C CA . GLY B 1 410 ? 5.109 -17.047 -13.758 1 95.25 410 GLY B CA 1
ATOM 6914 C C . GLY B 1 410 ? 4.086 -16.016 -13.32 1 95.25 410 GLY B C 1
ATOM 6915 O O . GLY B 1 410 ? 2.955 -16 -13.82 1 95.25 410 GLY B O 1
ATOM 6916 N N . SER B 1 411 ? 4.395 -15.195 -12.398 1 93.31 411 SER B N 1
ATOM 6917 C CA . SER B 1 411 ? 3.635 -14.031 -11.961 1 93.31 411 SER B CA 1
ATOM 6918 C C . SER B 1 411 ? 2.193 -14.398 -11.625 1 93.31 411 SER B C 1
ATOM 6920 O O . SER B 1 411 ? 1.27 -13.633 -11.891 1 93.31 411 SER B O 1
ATOM 6922 N N . GLY B 1 412 ? 1.977 -15.594 -11.273 1 93.5 412 GLY B N 1
ATOM 6923 C CA . GLY B 1 412 ? 0.689 -16.031 -10.758 1 93.5 412 GLY B CA 1
ATOM 6924 C C . GLY B 1 412 ? -0.244 -16.547 -11.844 1 93.5 412 GLY B C 1
ATOM 6925 O O . GLY B 1 412 ? -1.405 -16.859 -11.57 1 93.5 412 GLY B O 1
ATOM 6926 N N . HIS B 1 413 ? 0.244 -16.672 -13.102 1 95.19 413 HIS B N 1
ATOM 6927 C CA . HIS B 1 413 ? -0.717 -17.078 -14.117 1 95.19 413 HIS B CA 1
ATOM 6928 C C . HIS B 1 413 ? -0.118 -18.125 -15.055 1 95.19 413 HIS B C 1
ATOM 6930 O O . HIS B 1 413 ? -0.69 -18.422 -16.109 1 95.19 413 HIS B O 1
ATOM 6936 N N . MET B 1 414 ? 0.935 -18.766 -14.695 1 97.56 414 MET B N 1
ATOM 6937 C CA . MET B 1 414 ? 1.638 -19.672 -15.594 1 97.56 414 MET B CA 1
ATOM 6938 C C . MET B 1 414 ? 1.024 -21.078 -15.539 1 97.56 414 MET B C 1
ATOM 6940 O O . MET B 1 414 ? 1.065 -21.812 -16.531 1 97.56 414 MET B O 1
ATOM 6944 N N . PHE B 1 415 ? 0.399 -21.484 -14.477 1 98.19 415 PHE B N 1
ATOM 6945 C CA . PHE B 1 415 ? 0.012 -22.859 -14.227 1 98.19 415 PHE B CA 1
ATOM 6946 C C . PHE B 1 415 ? -0.848 -23.391 -15.367 1 98.19 415 PHE B C 1
ATOM 6948 O O . PHE B 1 415 ? -0.669 -24.531 -15.805 1 98.19 415 PHE B O 1
ATOM 6955 N N . LYS B 1 416 ? -1.762 -22.578 -15.828 1 98.31 416 LYS B N 1
ATOM 6956 C CA . LYS B 1 416 ? -2.76 -23.047 -16.781 1 98.31 416 LYS B CA 1
ATOM 6957 C C . LYS B 1 416 ? -2.107 -23.453 -18.109 1 98.31 416 LYS B C 1
ATOM 6959 O O . LYS B 1 416 ? -2.736 -24.109 -18.938 1 98.31 416 LYS B O 1
ATOM 6964 N N . PHE B 1 417 ? -0.835 -23.156 -18.25 1 98.62 417 PHE B N 1
ATOM 6965 C CA . PHE B 1 417 ? -0.157 -23.453 -19.516 1 98.62 417 PHE B CA 1
ATOM 6966 C C . PHE B 1 417 ? 0.657 -24.734 -19.406 1 98.62 417 PHE B C 1
ATOM 6968 O O . PHE B 1 417 ? 1.417 -25.062 -20.312 1 98.62 417 PHE B O 1
ATOM 6975 N N . LEU B 1 418 ? 0.518 -25.5 -18.375 1 98.69 418 LEU B N 1
ATOM 6976 C CA . LEU B 1 418 ? 1.234 -26.734 -18.141 1 98.69 418 LEU B CA 1
ATOM 6977 C C . LEU B 1 418 ? 1.223 -27.625 -19.391 1 98.69 418 LEU B C 1
ATOM 6979 O O . LEU B 1 418 ? 2.264 -28.141 -19.797 1 98.69 418 LEU B O 1
ATOM 6983 N N . PRO B 1 419 ? 0.161 -27.734 -20.156 1 98.62 419 PRO B N 1
ATOM 6984 C CA . PRO B 1 419 ? 0.163 -28.688 -21.281 1 98.62 419 PRO B CA 1
ATOM 6985 C C . PRO B 1 419 ? 0.935 -28.172 -22.484 1 98.62 419 PRO B C 1
ATOM 6987 O O . PRO B 1 419 ? 1.354 -28.953 -23.344 1 98.62 419 PRO B O 1
ATOM 6990 N N . ASN B 1 420 ? 1.09 -26.781 -22.562 1 98.38 420 ASN B N 1
ATOM 6991 C CA . ASN B 1 420 ? 1.586 -26.344 -23.859 1 98.38 420 ASN B CA 1
ATOM 6992 C C . ASN B 1 420 ? 2.736 -25.344 -23.703 1 98.38 420 ASN B C 1
ATOM 6994 O O . ASN B 1 420 ? 3.326 -24.906 -24.688 1 98.38 420 ASN B O 1
ATOM 6998 N N . LEU B 1 421 ? 3.076 -24.984 -22.484 1 98.5 421 LEU B N 1
ATOM 6999 C CA . LEU B 1 421 ? 4.16 -24.031 -22.266 1 98.5 421 LEU B CA 1
ATOM 7000 C C . LEU B 1 421 ? 5.453 -24.516 -22.906 1 98.5 421 LEU B C 1
ATOM 7002 O O . LEU B 1 421 ? 6.184 -23.734 -23.516 1 98.5 421 LEU B O 1
ATOM 7006 N N . GLY B 1 422 ? 5.785 -25.812 -22.766 1 98.56 422 GLY B N 1
ATOM 7007 C CA . GLY B 1 422 ? 7.031 -26.391 -23.219 1 98.56 422 GLY B CA 1
ATOM 7008 C C . GLY B 1 422 ? 7.254 -26.219 -24.719 1 98.56 422 GLY B C 1
ATOM 7009 O O . GLY B 1 422 ? 8.398 -26.094 -25.172 1 98.56 422 GLY B O 1
ATOM 7010 N N . GLU B 1 423 ? 6.172 -26.266 -25.469 1 97.56 423 GLU B N 1
ATOM 7011 C CA . GLU B 1 423 ? 6.281 -26.016 -26.906 1 97.56 423 GLU B CA 1
ATOM 7012 C C . GLU B 1 423 ? 6.852 -24.641 -27.188 1 97.56 423 GLU B C 1
ATOM 7014 O O . GLU B 1 423 ? 7.695 -24.484 -28.078 1 97.56 423 GLU B O 1
ATOM 7019 N N . LYS B 1 424 ? 6.336 -23.688 -26.469 1 97.88 424 LYS B N 1
ATOM 7020 C CA . LYS B 1 424 ? 6.797 -22.312 -26.656 1 97.88 424 LYS B CA 1
ATOM 7021 C C . LYS B 1 424 ? 8.211 -22.125 -26.109 1 97.88 424 LYS B C 1
ATOM 7023 O O . LYS B 1 424 ? 8.984 -21.344 -26.656 1 97.88 424 LYS B O 1
ATOM 7028 N N . VAL B 1 425 ? 8.539 -22.844 -25.047 1 98.25 425 VAL B N 1
ATOM 7029 C CA . VAL B 1 425 ? 9.906 -22.812 -24.531 1 98.25 425 VAL B CA 1
ATOM 7030 C C . VAL B 1 425 ? 10.875 -23.297 -25.594 1 98.25 425 VAL B C 1
ATOM 7032 O O . VAL B 1 425 ? 11.945 -22.703 -25.781 1 98.25 425 VAL B O 1
ATOM 7035 N N . ILE B 1 426 ? 10.547 -24.359 -26.297 1 97.94 426 ILE B N 1
ATOM 7036 C CA . ILE B 1 426 ? 11.391 -24.875 -27.359 1 97.94 426 ILE B CA 1
ATOM 7037 C C . ILE B 1 426 ? 11.562 -23.828 -28.453 1 97.94 426 ILE B C 1
ATOM 7039 O O . ILE B 1 426 ? 12.656 -23.672 -29 1 97.94 426 ILE B O 1
ATOM 7043 N N . ASP B 1 427 ? 10.477 -23.078 -28.75 1 97.31 427 ASP B N 1
ATOM 7044 C CA . ASP B 1 427 ? 10.594 -21.984 -29.719 1 97.31 427 ASP B CA 1
ATOM 7045 C C . ASP B 1 427 ? 11.672 -20.984 -29.281 1 97.31 427 ASP B C 1
ATOM 7047 O O . ASP B 1 427 ? 12.445 -20.5 -30.125 1 97.31 427 ASP B O 1
ATOM 7051 N N . VAL B 1 428 ? 11.719 -20.656 -28.031 1 97.31 428 VAL B N 1
ATOM 7052 C CA . VAL B 1 428 ? 12.711 -19.719 -27.531 1 97.31 428 VAL B CA 1
ATOM 7053 C C . VAL B 1 428 ? 14.102 -20.344 -27.625 1 97.31 428 VAL B C 1
ATOM 7055 O O . VAL B 1 428 ? 15.055 -19.688 -28.062 1 97.31 428 VAL B O 1
ATOM 7058 N N . LEU B 1 429 ? 14.227 -21.625 -27.234 1 97.44 429 LEU B N 1
ATOM 7059 C CA . LEU B 1 429 ? 15.5 -22.328 -27.266 1 97.44 429 LEU B CA 1
ATOM 7060 C C . LEU B 1 429 ? 16.062 -22.359 -28.688 1 97.44 429 LEU B C 1
ATOM 7062 O O . LEU B 1 429 ? 17.281 -22.281 -28.875 1 97.44 429 LEU B O 1
ATOM 7066 N N . LEU B 1 430 ? 15.188 -22.406 -29.641 1 96.62 430 LEU B N 1
ATOM 7067 C CA . LEU B 1 430 ? 15.586 -22.469 -31.047 1 96.62 430 LEU B CA 1
ATOM 7068 C C . LEU B 1 430 ? 15.68 -21.062 -31.641 1 96.62 430 LEU B C 1
ATOM 7070 O O . LEU B 1 430 ? 15.922 -20.906 -32.844 1 96.62 430 LEU B O 1
ATOM 7074 N N . GLU B 1 431 ? 15.328 -20.047 -30.844 1 94.5 431 GLU B N 1
ATOM 7075 C CA . GLU B 1 431 ? 15.43 -18.641 -31.203 1 94.5 431 GLU B CA 1
ATOM 7076 C C . GLU B 1 431 ? 14.492 -18.297 -32.344 1 94.5 431 GLU B C 1
ATOM 7078 O O . GLU B 1 431 ? 14.875 -17.578 -33.281 1 94.5 431 GLU B O 1
ATOM 7083 N N . LYS B 1 432 ? 13.375 -18.953 -32.25 1 95.19 432 LYS B N 1
ATOM 7084 C CA . LYS B 1 432 ? 12.328 -18.594 -33.188 1 95.19 432 LYS B CA 1
ATOM 7085 C C . LYS B 1 432 ? 11.633 -17.297 -32.781 1 95.19 432 LYS B C 1
ATOM 7087 O O . LYS B 1 432 ? 11.383 -17.078 -31.594 1 95.19 432 LYS B O 1
ATOM 7092 N N . GLU B 1 433 ? 11.281 -16.469 -33.719 1 92.94 433 GLU B N 1
ATOM 7093 C CA . GLU B 1 433 ? 10.547 -15.25 -33.438 1 92.94 433 GLU B CA 1
ATOM 7094 C C . GLU B 1 433 ? 9.039 -15.469 -33.531 1 92.94 433 GLU B C 1
ATOM 7096 O O . GLU B 1 433 ? 8.523 -15.781 -34.594 1 92.94 433 GLU B O 1
ATOM 7101 N N . THR B 1 434 ? 8.422 -15.484 -32.5 1 93.5 434 THR B N 1
ATOM 7102 C CA . THR B 1 434 ? 6.969 -15.57 -32.375 1 93.5 434 THR B CA 1
ATOM 7103 C C . THR B 1 434 ? 6.441 -14.477 -31.453 1 93.5 434 THR B C 1
ATOM 7105 O O . THR B 1 434 ? 7.219 -13.734 -30.844 1 93.5 434 THR B O 1
ATOM 7108 N N . GLU B 1 435 ? 5.16 -14.383 -31.344 1 90.88 435 GLU B N 1
ATOM 7109 C CA . GLU B 1 435 ? 4.562 -13.406 -30.453 1 90.88 435 GLU B CA 1
ATOM 7110 C C . GLU B 1 435 ? 4.953 -13.68 -29 1 90.88 435 GLU B C 1
ATOM 7112 O O . GLU B 1 435 ? 5.281 -12.758 -28.25 1 90.88 435 GLU B O 1
ATOM 7117 N N . CYS B 1 436 ? 4.992 -14.906 -28.641 1 91.19 436 CYS B N 1
ATOM 7118 C CA . CYS B 1 436 ? 5.324 -15.289 -27.281 1 91.19 436 CYS B CA 1
ATOM 7119 C C . CYS B 1 436 ? 6.801 -15.039 -26.984 1 91.19 436 CYS B C 1
ATOM 7121 O O . CYS B 1 436 ? 7.148 -14.5 -25.938 1 91.19 436 CYS B O 1
ATOM 7123 N N . THR B 1 437 ? 7.66 -15.422 -27.969 1 92 437 THR B N 1
ATOM 7124 C CA . THR B 1 437 ? 9.094 -15.312 -27.719 1 92 437 THR B CA 1
ATOM 7125 C C . THR B 1 437 ? 9.523 -13.852 -27.594 1 92 437 THR B C 1
ATOM 7127 O O . THR B 1 437 ? 10.453 -13.531 -26.859 1 92 437 THR B O 1
ATOM 7130 N N . LYS B 1 438 ? 8.797 -12.961 -28.203 1 90.88 438 LYS B N 1
ATOM 7131 C CA . LYS B 1 438 ? 9.086 -11.531 -28.125 1 90.88 438 LYS B CA 1
ATOM 7132 C C . LYS B 1 438 ? 8.719 -10.977 -26.75 1 90.88 438 LYS B C 1
ATOM 7134 O O . LYS B 1 438 ? 9.422 -10.109 -26.219 1 90.88 438 LYS B O 1
ATOM 7139 N N . LEU B 1 439 ? 7.703 -11.516 -26.172 1 91 439 LEU B N 1
ATOM 7140 C CA . LEU B 1 439 ? 7.191 -11.039 -24.891 1 91 439 LEU B CA 1
ATOM 7141 C C . LEU B 1 439 ? 8.086 -11.5 -23.75 1 91 439 LEU B C 1
ATOM 7143 O O . LEU B 1 439 ? 8.172 -10.828 -22.719 1 91 439 LEU B O 1
ATOM 7147 N N . TRP B 1 440 ? 8.805 -12.57 -23.938 1 94.81 440 TRP B N 1
ATOM 7148 C CA . TRP B 1 440 ? 9.422 -13.25 -22.797 1 94.81 440 TRP B CA 1
ATOM 7149 C C . TRP B 1 440 ? 10.93 -13 -22.781 1 94.81 440 TRP B C 1
ATOM 7151 O O . TRP B 1 440 ? 11.625 -13.469 -21.875 1 94.81 440 TRP B O 1
ATOM 7161 N N . LYS B 1 441 ? 11.383 -12.117 -23.547 1 91 441 LYS B N 1
ATOM 7162 C CA . LYS B 1 441 ? 12.805 -11.969 -23.812 1 91 441 LYS B CA 1
ATOM 7163 C C . LYS B 1 441 ? 13.5 -11.258 -22.656 1 91 441 LYS B C 1
ATOM 7165 O O . LYS B 1 441 ? 12.891 -10.43 -21.969 1 91 441 LYS B O 1
ATOM 7170 N N . TRP B 1 442 ? 14.82 -11.578 -22.5 1 88.31 442 TRP B N 1
ATOM 7171 C CA . TRP B 1 442 ? 15.773 -10.836 -21.672 1 88.31 442 TRP B CA 1
ATOM 7172 C C . TRP B 1 442 ? 16.344 -9.656 -22.438 1 88.31 442 TRP B C 1
ATOM 7174 O O . TRP B 1 442 ? 16.734 -9.781 -23.594 1 88.31 442 TRP B O 1
ATOM 7184 N N . PRO B 1 443 ? 16.547 -8.117 -22.062 1 66.56 443 PRO B N 1
ATOM 7185 C CA . PRO B 1 443 ? 16.062 -7.645 -20.766 1 66.56 443 PRO B CA 1
ATOM 7186 C C . PRO B 1 443 ? 14.594 -7.23 -20.797 1 66.56 443 PRO B C 1
ATOM 7188 O O . PRO B 1 443 ? 14.086 -6.844 -21.859 1 66.56 443 PRO B O 1
ATOM 7191 N N . GLN B 1 444 ? 14.07 -7.555 -19.719 1 62.78 444 GLN B N 1
ATOM 7192 C CA . GLN B 1 444 ? 12.773 -6.918 -19.547 1 62.78 444 GLN B CA 1
ATOM 7193 C C . GLN B 1 444 ? 12.914 -5.406 -19.406 1 62.78 444 GLN B C 1
ATOM 7195 O O . GLN B 1 444 ? 13.969 -4.914 -18.984 1 62.78 444 GLN B O 1
ATOM 7200 N N . PRO B 1 445 ? 12.039 -4.602 -20.047 1 57.12 445 PRO B N 1
ATOM 7201 C CA . PRO B 1 445 ? 12.148 -3.145 -19.922 1 57.12 445 PRO B CA 1
ATOM 7202 C C . PRO B 1 445 ? 12.359 -2.682 -18.484 1 57.12 445 PRO B C 1
ATOM 7204 O O . PRO B 1 445 ? 11.867 -3.322 -17.547 1 57.12 445 PRO B O 1
ATOM 7207 N N . ASP B 1 446 ? 13.312 -1.753 -18.25 1 54.81 446 ASP B N 1
ATOM 7208 C CA . ASP B 1 446 ? 13.656 -1.123 -16.969 1 54.81 446 ASP B CA 1
ATOM 7209 C C . ASP B 1 446 ? 12.43 -0.463 -16.344 1 54.81 446 ASP B C 1
ATOM 7211 O O . ASP B 1 446 ? 11.523 -0.026 -17.047 1 54.81 446 ASP B O 1
ATOM 7215 N N . LYS B 1 447 ? 12.391 -0.487 -15.008 1 52.41 447 LYS B N 1
ATOM 7216 C CA . LYS B 1 447 ? 11.367 0.104 -14.148 1 52.41 447 LYS B CA 1
ATOM 7217 C C . LYS B 1 447 ? 11.039 1.525 -14.594 1 52.41 447 LYS B C 1
ATOM 7219 O O . LYS B 1 447 ? 9.875 1.934 -14.562 1 52.41 447 LYS B O 1
ATOM 7224 N N . GLU B 1 448 ? 12.164 2.293 -14.789 1 52.25 448 GLU B N 1
ATOM 7225 C CA . GLU B 1 448 ? 11.945 3.721 -15.008 1 52.25 448 GLU B CA 1
ATOM 7226 C C . GLU B 1 448 ? 11.07 3.965 -16.234 1 52.25 448 GLU B C 1
ATOM 7228 O O . GLU B 1 448 ? 10.422 5.008 -16.344 1 52.25 448 GLU B O 1
ATOM 7233 N N . ARG B 1 449 ? 11.117 3.07 -17.078 1 46.22 449 ARG B N 1
ATOM 7234 C CA . ARG B 1 449 ? 10.383 3.246 -18.328 1 46.22 449 ARG B CA 1
ATOM 7235 C C . ARG B 1 449 ? 9.016 2.568 -18.25 1 46.22 449 ARG B C 1
ATOM 7237 O O . ARG B 1 449 ? 8.25 2.596 -19.219 1 46.22 449 ARG B O 1
ATOM 7244 N N . ILE B 1 450 ? 8.945 1.822 -17.312 1 42.12 450 ILE B N 1
ATOM 7245 C CA . ILE B 1 450 ? 7.637 1.189 -17.219 1 42.12 450 ILE B CA 1
ATOM 7246 C C . ILE B 1 450 ? 6.633 2.17 -16.625 1 42.12 450 ILE B C 1
ATOM 7248 O O . ILE B 1 450 ? 6.77 2.582 -15.469 1 42.12 450 ILE B O 1
ATOM 7252 N N . SER B 1 451 ? 6.156 3.023 -17.234 1 41.69 451 SER B N 1
ATOM 7253 C CA . SER B 1 451 ? 5.07 3.885 -16.766 1 41.69 451 SER B CA 1
ATOM 7254 C C . SER B 1 451 ? 4.273 3.225 -15.656 1 41.69 451 SER B C 1
ATOM 7256 O O . SER B 1 451 ? 3.438 3.871 -15.016 1 41.69 451 SER B O 1
ATOM 7258 N N . TRP B 1 452 ? 4.309 1.873 -15.539 1 38.03 452 TRP B N 1
ATOM 7259 C CA . TRP B 1 452 ? 3.359 1.055 -14.789 1 38.03 452 TRP B CA 1
ATOM 7260 C C . TRP B 1 452 ? 3.752 0.967 -13.32 1 38.03 452 TRP B C 1
ATOM 7262 O O . TRP B 1 452 ? 3.346 0.04 -12.617 1 38.03 452 TRP B O 1
ATOM 7272 N N . ILE B 1 453 ? 4.719 1.704 -12.984 1 42.72 453 ILE B N 1
ATOM 7273 C CA . ILE B 1 453 ? 5.145 1.587 -11.594 1 42.72 453 ILE B CA 1
ATOM 7274 C C . ILE B 1 453 ? 3.924 1.531 -10.68 1 42.72 453 ILE B C 1
ATOM 7276 O O . ILE B 1 453 ? 3.887 0.745 -9.734 1 42.72 453 ILE B O 1
ATOM 7280 N N . GLU B 1 454 ? 2.971 2.391 -11.023 1 47.38 454 GLU B N 1
ATOM 7281 C CA . GLU B 1 454 ? 1.767 2.354 -10.195 1 47.38 454 GLU B CA 1
ATOM 7282 C C . GLU B 1 454 ? 1.166 0.95 -10.164 1 47.38 454 GLU B C 1
ATOM 7284 O O . GLU B 1 454 ? 0.503 0.577 -9.188 1 47.38 454 GLU B O 1
ATOM 7289 N N . LYS B 1 455 ? 1.706 0.07 -11.25 1 50.06 455 LYS B N 1
ATOM 7290 C CA . LYS B 1 455 ? 0.954 -1.16 -11.484 1 50.06 455 LYS B CA 1
ATOM 7291 C C . LYS B 1 455 ? 1.693 -2.371 -10.922 1 50.06 455 LYS B C 1
ATOM 7293 O O . LYS B 1 455 ? 1.251 -3.508 -11.086 1 50.06 455 LYS B O 1
ATOM 7298 N N . THR B 1 456 ? 2.789 -2.061 -10.273 1 60.53 456 THR B N 1
ATOM 7299 C CA . THR B 1 456 ? 3.582 -3.26 -10.023 1 60.53 456 THR B CA 1
ATOM 7300 C C . THR B 1 456 ? 3.295 -3.822 -8.641 1 60.53 456 THR B C 1
ATOM 7302 O O . THR B 1 456 ? 4.031 -4.676 -8.141 1 60.53 456 THR B O 1
ATOM 7305 N N . ASN B 1 457 ? 2.074 -3.494 -8.109 1 61.72 457 ASN B N 1
ATOM 7306 C CA . ASN B 1 457 ? 1.713 -4.016 -6.793 1 61.72 457 ASN B CA 1
ATOM 7307 C C . ASN B 1 457 ? 2.908 -4.023 -5.844 1 61.72 457 ASN B C 1
ATOM 7309 O O . ASN B 1 457 ? 3.203 -5.043 -5.219 1 61.72 457 ASN B O 1
ATOM 7313 N N . GLY B 1 458 ? 3.688 -2.938 -5.992 1 72.56 458 GLY B N 1
ATOM 7314 C CA . GLY B 1 458 ? 4.738 -2.705 -5.016 1 72.56 458 GLY B CA 1
ATOM 7315 C C . GLY B 1 458 ? 6.039 -3.404 -5.363 1 72.56 458 GLY B C 1
ATOM 7316 O O . GLY B 1 458 ? 6.961 -3.455 -4.543 1 72.56 458 GLY B O 1
ATOM 7317 N N . LEU B 1 459 ? 6.152 -4.016 -6.562 1 80.38 459 LEU B N 1
ATOM 7318 C CA . LEU B 1 459 ? 7.387 -4.684 -6.965 1 80.38 459 LEU B CA 1
ATOM 7319 C C . LEU B 1 459 ? 8.562 -3.719 -6.941 1 80.38 459 LEU B C 1
ATOM 7321 O O . LEU B 1 459 ? 8.422 -2.551 -7.309 1 80.38 459 LEU B O 1
ATOM 7325 N N . GLN B 1 460 ? 9.68 -4.137 -6.406 1 80.06 460 GLN B N 1
ATOM 7326 C CA . GLN B 1 460 ? 10.969 -3.463 -6.352 1 80.06 460 GLN B CA 1
ATOM 7327 C C . GLN B 1 460 ? 10.984 -2.385 -5.273 1 80.06 460 GLN B C 1
ATOM 7329 O O . GLN B 1 460 ? 11.828 -1.486 -5.297 1 80.06 460 GLN B O 1
ATOM 7334 N N . GLU B 1 461 ? 10.016 -2.422 -4.418 1 85.75 461 GLU B N 1
ATOM 7335 C CA . GLU B 1 461 ? 10.078 -1.522 -3.27 1 85.75 461 GLU B CA 1
ATOM 7336 C C . GLU B 1 461 ? 11.211 -1.91 -2.324 1 85.75 461 GLU B C 1
ATOM 7338 O O . GLU B 1 461 ? 11.633 -1.107 -1.489 1 85.75 461 GLU B O 1
ATOM 7343 N N . GLY B 1 462 ? 11.711 -3.127 -2.486 1 88.19 462 GLY B N 1
ATOM 7344 C CA . GLY B 1 462 ? 12.852 -3.59 -1.713 1 88.19 462 GLY B CA 1
ATOM 7345 C C . GLY B 1 462 ? 12.539 -3.777 -0.24 1 88.19 462 GLY B C 1
ATOM 7346 O O . GLY B 1 462 ? 11.367 -3.844 0.148 1 88.19 462 GLY B O 1
ATOM 7347 N N . GLU B 1 463 ? 13.586 -3.887 0.53 1 92.12 463 GLU B N 1
ATOM 7348 C CA . GLU B 1 463 ? 13.461 -4.195 1.95 1 92.12 463 GLU B CA 1
ATOM 7349 C C . GLU B 1 463 ? 12.945 -2.992 2.734 1 92.12 463 GLU B C 1
ATOM 7351 O O . GLU B 1 463 ? 12.523 -3.129 3.885 1 92.12 463 GLU B O 1
ATOM 7356 N N . LEU B 1 464 ? 13 -1.883 2.143 1 91.19 464 LEU B N 1
ATOM 7357 C CA . LEU B 1 464 ? 12.516 -0.676 2.803 1 91.19 464 LEU B CA 1
ATOM 7358 C C . LEU B 1 464 ? 11.016 -0.5 2.574 1 91.19 464 LEU B C 1
ATOM 7360 O O . LEU B 1 464 ? 10.383 0.345 3.211 1 91.19 464 LEU B O 1
ATOM 7364 N N . GLY B 1 465 ? 10.422 -1.28 1.683 1 91.19 465 GLY B N 1
ATOM 7365 C CA . GLY B 1 465 ? 9.008 -1.168 1.363 1 91.19 465 GLY B CA 1
ATOM 7366 C C . GLY B 1 465 ? 8.109 -1.688 2.465 1 91.19 465 GLY B C 1
ATOM 7367 O O . GLY B 1 465 ? 8.555 -2.426 3.346 1 91.19 465 GLY B O 1
ATOM 7368 N N . PRO B 1 466 ? 6.824 -1.333 2.406 1 91.44 466 PRO B N 1
ATOM 7369 C CA . PRO B 1 466 ? 5.867 -1.687 3.457 1 91.44 466 PRO B CA 1
ATOM 7370 C C . PRO B 1 466 ? 5.355 -3.121 3.33 1 91.44 466 PRO B C 1
ATOM 7372 O O . PRO B 1 466 ? 4.691 -3.625 4.238 1 91.44 466 PRO B O 1
ATOM 7375 N N . ARG B 1 467 ? 5.691 -3.83 2.334 1 92.5 467 ARG B N 1
ATOM 7376 C CA . ARG B 1 467 ? 5.09 -5.129 2.057 1 92.5 467 ARG B CA 1
ATOM 7377 C C . ARG B 1 467 ? 5.961 -6.262 2.6 1 92.5 467 ARG B C 1
ATOM 7379 O O . ARG B 1 467 ? 5.699 -7.434 2.332 1 92.5 467 ARG B O 1
ATOM 7386 N N . VAL B 1 468 ? 7.012 -5.973 3.271 1 95.62 468 VAL B N 1
ATOM 7387 C CA . VAL B 1 468 ? 7.875 -6.988 3.863 1 95.62 468 VAL B CA 1
ATOM 7388 C C . VAL B 1 468 ? 7.156 -7.656 5.035 1 95.62 468 VAL B C 1
ATOM 7390 O O . VAL B 1 468 ? 6.695 -6.98 5.957 1 95.62 468 VAL B O 1
ATOM 7393 N N . LEU B 1 469 ? 7.117 -8.914 5.105 1 96.94 469 LEU B N 1
ATOM 7394 C CA . LEU B 1 469 ? 6.32 -9.688 6.055 1 96.94 469 LEU B CA 1
ATOM 7395 C C . LEU B 1 469 ? 6.66 -9.297 7.488 1 96.94 469 LEU B C 1
ATOM 7397 O O . LEU B 1 469 ? 5.766 -9.188 8.336 1 96.94 469 LEU B O 1
ATOM 7401 N N . ARG B 1 470 ? 7.926 -9.094 7.801 1 96.06 470 ARG B N 1
ATOM 7402 C CA . ARG B 1 470 ? 8.336 -8.805 9.172 1 96.06 470 ARG B CA 1
ATOM 7403 C C . ARG B 1 470 ? 7.805 -7.449 9.625 1 96.06 470 ARG B C 1
ATOM 7405 O O . ARG B 1 470 ? 7.863 -7.117 10.812 1 96.06 470 ARG B O 1
ATOM 7412 N N . LYS B 1 471 ? 7.25 -6.668 8.773 1 96.62 471 LYS B N 1
ATOM 7413 C CA . LYS B 1 471 ? 6.816 -5.312 9.094 1 96.62 471 LYS B CA 1
ATOM 7414 C C . LYS B 1 471 ? 5.301 -5.238 9.242 1 96.62 471 LYS B C 1
ATOM 7416 O O . LYS B 1 471 ? 4.746 -4.168 9.508 1 96.62 471 LYS B O 1
ATOM 7421 N N . VAL B 1 472 ? 4.57 -6.289 9.008 1 96.5 472 VAL B N 1
ATOM 7422 C CA . VAL B 1 472 ? 3.117 -6.309 9.141 1 96.5 472 VAL B CA 1
ATOM 7423 C C . VAL B 1 472 ? 2.709 -7.309 10.219 1 96.5 472 VAL B C 1
ATOM 7425 O O . VAL B 1 472 ? 3.436 -8.266 10.5 1 96.5 472 VAL B O 1
ATOM 7428 N N . VAL B 1 473 ? 1.523 -7.086 10.836 1 97.62 473 VAL B N 1
ATOM 7429 C CA . VAL B 1 473 ? 1.007 -7.984 11.859 1 97.62 473 VAL B CA 1
ATOM 7430 C C . VAL B 1 473 ? 0.42 -9.234 11.203 1 97.62 473 VAL B C 1
ATOM 7432 O O . VAL B 1 473 ? -0.431 -9.133 10.32 1 97.62 473 VAL B O 1
ATOM 7435 N N . LEU B 1 474 ? 0.919 -10.375 11.547 1 97.44 474 LEU B N 1
ATOM 7436 C CA . LEU B 1 474 ? 0.374 -11.648 11.094 1 97.44 474 LEU B CA 1
ATOM 7437 C C . LEU B 1 474 ? -0.769 -12.102 11.992 1 97.44 474 LEU B C 1
ATOM 7439 O O . LEU B 1 474 ? -0.736 -11.875 13.211 1 97.44 474 LEU B O 1
ATOM 7443 N N . ALA B 1 475 ? -1.738 -12.703 11.383 1 97.94 475 ALA B N 1
ATOM 7444 C CA . ALA B 1 475 ? -2.926 -13.141 12.109 1 97.94 475 ALA B CA 1
ATOM 7445 C C . ALA B 1 475 ? -2.596 -14.289 13.055 1 97.94 475 ALA B C 1
ATOM 7447 O O . ALA B 1 475 ? -1.822 -15.188 12.711 1 97.94 475 ALA B O 1
ATOM 7448 N N . GLU B 1 476 ? -3.197 -14.258 14.234 1 95.81 476 GLU B N 1
ATOM 7449 C CA . GLU B 1 476 ? -3.104 -15.336 15.219 1 95.81 476 GLU B CA 1
ATOM 7450 C C . GLU B 1 476 ? -4.371 -16.188 15.227 1 95.81 476 GLU B C 1
ATOM 7452 O O . GLU B 1 476 ? -5.348 -15.859 14.547 1 95.81 476 GLU B O 1
ATOM 7457 N N . GLU B 1 477 ? -4.348 -17.266 15.953 1 94.25 477 GLU B N 1
ATOM 7458 C CA . GLU B 1 477 ? -5.465 -18.203 16 1 94.25 477 GLU B CA 1
ATOM 7459 C C . GLU B 1 477 ? -6.762 -17.5 16.391 1 94.25 477 GLU B C 1
ATOM 7461 O O . GLU B 1 477 ? -7.832 -17.828 15.867 1 94.25 477 GLU B O 1
ATOM 7466 N N . SER B 1 478 ? -6.656 -16.531 17.266 1 94.5 478 SER B N 1
ATOM 7467 C CA . SER B 1 478 ? -7.844 -15.812 17.734 1 94.5 478 SER B CA 1
ATOM 7468 C C . SER B 1 478 ? -8.477 -15 16.609 1 94.5 478 SER B C 1
ATOM 7470 O O . SER B 1 478 ? -9.688 -14.766 16.609 1 94.5 478 SER B O 1
ATOM 7472 N N . ASP B 1 479 ? -7.672 -14.586 15.602 1 95.25 479 ASP B N 1
ATOM 7473 C CA . ASP B 1 479 ? -8.164 -13.797 14.477 1 95.25 479 ASP B CA 1
ATOM 7474 C C . ASP B 1 479 ? -8.914 -14.672 13.477 1 95.25 479 ASP B C 1
ATOM 7476 O O . ASP B 1 479 ? -9.641 -14.156 12.617 1 95.25 479 ASP B O 1
ATOM 7480 N N . LEU B 1 480 ? -8.727 -16 13.578 1 94.69 480 LEU B N 1
ATOM 7481 C CA . LEU B 1 480 ? -9.289 -16.922 12.602 1 94.69 480 LEU B CA 1
ATOM 7482 C C . LEU B 1 480 ? -10.656 -17.422 13.047 1 94.69 480 LEU B C 1
ATOM 7484 O O . LEU B 1 480 ? -11.391 -18.031 12.258 1 94.69 480 LEU B O 1
ATOM 7488 N N . ALA B 1 481 ? -10.977 -17.172 14.281 1 87.5 481 ALA B N 1
ATOM 7489 C CA . ALA B 1 481 ? -12.258 -17.609 14.82 1 87.5 481 ALA B CA 1
ATOM 7490 C C . ALA B 1 481 ? -13.414 -16.812 14.219 1 87.5 481 ALA B C 1
ATOM 7492 O O . ALA B 1 481 ? -13.234 -15.664 13.805 1 87.5 481 ALA B O 1
ATOM 7493 N N . ASN B 1 482 ? -14.562 -17.484 14.039 1 78.62 482 ASN B N 1
ATOM 7494 C CA . ASN B 1 482 ? -15.734 -16.812 13.469 1 78.62 482 ASN B CA 1
ATOM 7495 C C . ASN B 1 482 ? -16.203 -15.656 14.352 1 78.62 482 ASN B C 1
ATOM 7497 O O . ASN B 1 482 ? -16.078 -15.719 15.578 1 78.62 482 ASN B O 1
#

Secondary structure (DSSP, 8-state):
-HHHHTSEEEEE--SHHHHHHHHHHHHTT-EEEEEESS-HHHHTT-GGGT--STT--S-EEE----TT-HHHHHHHHHHHHHHHHHHHHHHHS-GGGS-TT--TT--SEE---EEEE-SSTTSPPPHHHHHHHHTS-HHHHTTEEEGGG----TTHHHHHHTS---S--EEETT-EEE-HHHHHHHHHHHHHHHT-EEEESTTTS-EEEEEEEEETTEEEEEEEEETTS-EEE-SEEEE--GGGHHHH-GGGTTTEEEEEEEEEEEEPPPTTT-HHHHHHTSTTT--EEEE---TT-SS--EEE----TT-EEEEEEEEEEEB-EEE-SSSTT-EEE----TTSSS-----BHHHHHHHHHHHHHH-HHHHHH-EEEEEEEEEEEEETTSS-EEEEPTTSTT-EEEEE--TT--GGGTTTHHHHHHHHHTT---HHHHHTPSSPPPGGG-GGGGGSTTTT-GGGSTTBGGGBPBPPHHHH--/-HHHHTSEEEEE--SHHHHHHHHHHHHTT-EEEEEESS-HHHHTT-GGGT--STT--S-EEE----TT-HHHHHHHHHHHHHHHHHHHHHHHS-GGGS-TT--TT--SEE---EEEE-SSTTSPPPHHHHHHHHTS-HHHHTTEEEGGG----TTHHHHHHTS---S--EEETT-EEE-HHHHHHHHHHHHHHHT-EEEESTTTT-EEEEEEEEETTEEEEEEEEETTSPEEE-SEEEE--GGGHHHH-GGGTTTEEEEEEEEEEEEPPPTTT-HHHHHHTSTTT--EEEE---TT-SS--EEE----TT-EEEEEEEEEEEB-EEE-SSSTT-EEE----TTSSS-----BHHHHHHHHHHHHHH-HHHHHH-EEEEEEEEEEEEETTS--EEEEPTTSTT-EEEEE--TT--GGGTTTHHHHHHHHHTT---HHHHHTPSSP--GGG-GGGGGSTTTT-GGGSTTBGGGBPBPPHHHH--

Nearest PDB structures (foldseek):
  6iwe-assembly1_A  TM=8.516E-01  e=1.920E-31  Penicillium terrenum
  6a6t-assembly1_A  TM=8.352E-01  e=1.489E-30  Aspergillus nidulans
  6a6s-assembly1_A  TM=8.289E-01  e=3.187E-30  Aspergillus nidulans
  6a6v-assembly1_A  TM=8.307E-01  e=1.027E-29  Aspergillus nidulans
  6gg2-assembly1_A-2  TM=7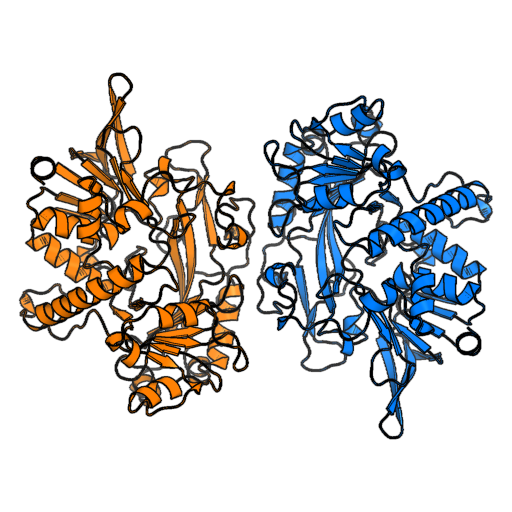.042E-01  e=2.825E-21  Aspergillus fumigatus Af293

InterPro domains:
  IPR006076 FAD dependent oxidoreductase [PF01266] (8-426)
  IPR036188 FAD/NAD(P)-binding domain superfamily [G3DSA:3.50.50.60] (9-442)
  IPR036188 FAD/NAD(P)-binding domain superfamily [SSF51905] (7-440)
  IPR045170 MTOX family [PTHR10961] (6-447)

Foldseek 3Di:
DVVQLVWAEEEEDQALLRLLQLLVCLLVNHHYEYFYAAPCLPQLLAVVSPRDALLRDQKDKQDLQDQQPVVSSVLSLVLVVLLVVLLVVLLVDCQVLARVVDHSNDRFFFLLWEKEAAQAQPDDDASSRVSRLVSDDPVQNVQKDKVVVDDCPPLVVLQVVLWQGDHIIMIGSSIFMGRRSRVSSRSVSSSVVSPYHYQYHNFRRAWQEFDWDADPQFIATFFTATNVGDTDGIQAYEYERWLCSCLHPVLCQQFKAKKWWKKWKWAFPDCVVPVVVLVCLASNHYGKYFYNPHDLDQQGGKIWHRADPRRITMIIHVSAIFFAWDARPPDGPDIGTGDADCPDPRHDFWAFLSNLVRRLVSCCNTPVVCSPGIATPGMIINIGMAGQVQAWAWAADPRHVLRYIYTGRNRRPSSSSSNPVSVVSVCRSVPHDDPNNVRRYPPDDDPVPPPCVVPRSCPPVPPVDCRYPVNGHTDDPVSRGD/DVVQLVWAEEEEDQALLRLLQLLVCLLVNGHYEYFYAAPCLQQLLAVVSPRDALLRDQKDKQDLQDQQPVVSSVLSLVLVVLLVVLLVVLLVDCQVLARVVDHSNDRFFFLLWEKEAAQAQPDDDASSRVSRLVPDDPVQNVQKDKVVVDDCCPLVVLQVVLWQGDHIIMIRSSIFMGRRSRVSSRSNSSSVVSPYHYQYHNFRRAWQEFDWDADPQFIATFFTAGNVGDTDGIQAYEYERWLCSCLHPVLCQQFKAKKWWKKWKWAFPDCVVPVVVLVCLASNHYGKYFYNPHDLDLQGGKIWHRADPRRITMIIHVSAIFFAWDARPPDGPDIGTGDADCPDPHHDFWAFLSNLVRRLVSCCNTPVPCSPGIATPGMIINIGMAGQVQAWAWAADPRHVLRYIYTGRNRRPVSSSSNPVSVVSVCRSVPHDDPNNVRRYPPDDDPVPPPCVVPRSCPPVPPVDCRYPVNGHTDDPVSRGD

Sequence (964 aa):
MASLKDKKVIIVGGAVAGLSTSLHLARAGVDVTVLDYQPYEENGYAPSKGCDAPSADVNKVFRCWYGKETEYQHLAFAAREEWFQWNKDIAATPAEDLPPSLTPNTQLLYLSGVLRLPSTESSPLSKFDLDSLATLTPEQTSHAHILSEGGDLGGESRRVRAVNWNGDGILDLNGGFIRADKACAYAKYLAGKAGVKFILGPEKGKVVEIIKEDKDGEKKATGVKTKDGVVHTGDLIIVAAGGWTPSLLPETADRLETTAGSVMLYQFPPKEQEPELWSKYSPENFLVWAWGLSGSSPIGNVYGFPITEDGLFKVGYRGLKYTNFADHPSEPGLRISVPKTKYTEIKETRIPLVSVELIKDTLRKLFPNIAEKATVASTRLCWYCDSLDNNFLIDYVPGYDKSLFVVSGGSGHMFKFLPNLGEKVIDVLLEKETECTKLWKWPQPDKERISWIEKTNGLQEGELGPRVLRKVVLAEESDLANMASLKDKKVIIVGGAVAGLSTSLHLARAGVDVTVLDYQPYEENGYAPSKGCDAPSADVNKVFRCWYGKETEYQHLAFAAREEWFQWNKDIAATPAEDLPPSLTPNTQLLYLSGVLRLPSTESSPLSKFDLDSLATLTPEQTSHAHILSEGGDLGGESRRVRAVNWNGDGILDLNGGFIRADKACAYAKYLAGKAGVKFILGPEKGKVVEIIKEDKDGEKKATGVKTKDGVVHTGDLIIVAAGGWTPSLLPETADRLETTAGSVMLYQFPPKEQEPELWSKYSPENFLVWAWGLSGSSPIGNVYGFPITEDGLFKVGYRGLKYTNFADHPSEPGLRISVPKTKYTEIKETRIPLVSVELIKDTLRKLFPNIAEKATVASTRLCWYCDSLDNNFLIDYVPGYDKSLFVVSGGSGHMFKFLPNLGEKVIDVLLEKETECTKLWKWPQPDKERISWIEKTNGLQEGELGPRVLRKVVLAEESDLAN

Organism: Armillaria gallica (NCBI:txid47427)